Protein 8QZX (pdb70)

Organism: Trichomonas vaginalis (NCBI:txid5722)

Secondary structure (DSSP, 8-state):
-PPBP-PPPPPSSS---HHHHHHHTTTT-THHHHHHHHHHHHHHHHT-------B------TT-----BSEEEEEEE-GGGGTSGGGHHHHHHHHTT--SEEEE-HHHHHHHHHHHHS--B---SS--HHHHHHTTB----B-BHHHHHHHHHHHHHHHHHHHHHHHHH-----HHHHHHHHHHHH--TT-HHHHHHHTT--EE-TTTTSSHHHHHHHHHHHHS-----BHHHHHHHHHHHHHSSSEEEEEEES-SHHHHHHHHHTTTTTSBSEEEEE----GGG--STT--HHHHHHTTSB-TT---EEE-S-HHHHHHHHHHTTHHHHHH-/--B--PPPPPSSS---HHHHHHTGGGS-HHHHHHHHHHHHHHHHHT-------S-----TT-----SS-EEEEE--HHHHHTTTHHHHHHHHHTT---EEE--HHHHHHHHHHHHS--EE--S-S-HHHHHHTTEEEETTEEEETHHHHHHHHHHHHHHHHHHHHHHHH-----HHHHHHHHHHHH--TT-HHHHHHHTT--B--TTTTSSHHHHHHHHHHHHS-----BSHHHHHHHHHTTTSSS-EEEEEES-SHHHHHHHHHHGGGTSBSEEEEE-S--GGG--STT--HHHHHHHT-B-SS--EEEE-S-HHHHHHHHHHTTHHHHHH-/----PPPPTT----HHHHHHHGGGS-THHHHHHHHHHHHHHHHTT--------B------TTS----BSEEEEEEE-HHHHHSTTHHHHHHHHHTT--SEEEE-HHHHHHHHHHHHS--EE--SSS-HHHHHHTTB--SSSEE-BHHHHHHHHHHHHHHHHHHHHHHHHH-PPB-HHHHHHHHHHT---TT-HHHHHHHTT--EE-TTTTSSHHHHHHHHHHHHS----BBHHHHHHHHHHTTSS-SEEEEEEES-SHHHHHHHHHHTTTTSBSEEEEEE---GGG--SSS--HHHHHHTTSB-TTS--EEEES-HHHHHHHHHHTTHHHHHH-/-------------HHHHHHHGGGS-HHHHHHHHHHHHHHHHHT-------B------TT-----BSEEEEEEE-HHHHHTTTHHHHHHHHHTT--SEEEE-HHHHHHHHHHHHS--B----HHHHHHTTEEEETTEEEETHHHHHHHHHHHHHHHHHHHHHHHH-----HHHHHHHHHHHH--TT-HHHHHHHTT--EE-TTTTSSHHHHHHHHHHTTS-----BHHHHHHHHHHSSSS-SEEEEEEES-SHHHHHHHHHHHTTTSBSEEEEE-S--GGG--TTT--HHHHHHHT-B-SSS--EEE-S-HHHHHHHHHHHTHHHHHH-/-TT--TTSEEEETTEEEEEEEEEE---BTTBS--EEEEEEETTT--EEEEEE-SS-------EE--EEEEEEE-SSSEEEE-TTS-EE-------SS-THHHHHHHHHHHHTTSSPPPEEEEEEETTEEEEEEEE-

Radius of gyration: 35.72 Å; Cα contacts (8 Å, |Δi|>4): 3247; chains: 5; bounding box: 65×82×130 Å

Solvent-accessible surface area: 50831 Å² total; per-residue (Å²): 197,74,69,86,15,100,1,25,63,3,37,83,93,3,170,16,47,7,66,96,1,23,98,45,2,52,71,1,0,0,0,0,11,22,1,4,70,0,14,60,19,0,45,94,0,3,95,54,122,175,148,175,137,94,10,7,103,25,39,65,32,149,86,28,89,40,60,80,3,10,0,15,0,0,1,0,0,20,30,24,5,0,2,2,1,1,12,8,2,0,43,1,1,0,40,2,5,0,0,24,1,0,0,0,30,4,24,0,0,9,6,0,0,1,25,19,53,21,96,5,101,65,32,108,30,104,50,78,1,62,56,2,96,136,130,18,44,30,6,30,15,9,0,26,94,175,6,54,82,84,0,72,109,45,0,38,77,13,0,56,80,1,18,98,30,26,110,99,116,46,43,136,15,0,0,11,71,4,1,70,55,0,0,76,77,21,110,55,106,42,0,0,4,24,5,1,6,75,7,113,6,39,4,12,1,6,8,0,4,14,8,14,0,0,39,14,0,16,106,2,4,106,116,62,100,52,4,47,3,15,3,2,48,9,2,70,44,1,2,19,24,0,18,59,8,65,63,0,0,0,2,0,0,11,24,26,24,0,4,25,8,0,0,2,0,0,7,15,35,82,4,0,20,12,1,0,2,0,11,33,28,39,24,26,28,1,23,46,36,0,3,23,17,29,8,0,2,0,13,7,0,2,16,64,148,4,139,37,18,14,0,32,10,15,11,2,14,3,2,0,7,0,0,0,7,0,1,2,90,14,0,37,156,154,73,87,12,102,1,17,65,7,50,76,84,9,150,19,58,22,63,73,0,20,106,49,0,62,74,0,0,5,5,0,20,30,0,5,70,0,17,55,17,1,41,89,0,8,94,64,78,132,192,125,113,20,7,99,26,44,61,36,152,88,20,95,52,36,74,67,0,14,18,1,0,2,0,0,13,30,27,10,0,2,0,0,0,14,4,0,0,29,9,4,0,41,1,3,15,0,23,0,0,0,0,37,3,26,0,0,9,3,0,0,0,18,27,75,18,63,2,58,31,33,86,19,82,74,85,0,44,60,1,31,119,143,17,46,8,1,36,0,6,2,10,0,11,32,152,4,4,24,65,0,24,86,48,0,48,79,12,1,59,91,2,14,88,22,38,109,97,118,40,45,138,17,0,0,13,77,5,1,74,49,0,1,74,85,23,110,53,115,46,0,0,3,21,8,0,6,73,10,118,7,42,8,13,0,6,9,0,2,16,6,3,0,0,1,2,0,0,18,0,5,43,92,57,97,50,5,43,3,16,2,4,59,8,6,62,57,1,2,27,22,0,60,150,5,24,60,0,0,0,3,0,1,13,22,23,25,0,2,48,6,0,0,23,0,0,72,48,58,128,4,1,23,10,1,0,1,0,10,36,22,45,18,29,22,4,28,47,41,0,1,21,16,30,6,0,1,4,48,4,2,2,16,66,146,9,138,39,18,12,0,42,11,14,9,0,11,2,4,0,4,0,0,0,7,0,5,13,102,16,9,89,138,131,16,104,6,31,50,0,58,68,79,15,132,26,68,12,61,94,2,19,105,50,1,61,84,2,5,14,0,0,20,20,0,5,71,0,12,56,18,2,37,90,0,0,81,48,71,92,145,141,217,46,94,63,28,6,112,25,35,63,48,150,88,31,92,40,51,73,0,0,0,8,0,1,3,0,0,16,34,18,9,0,1,0,1,0,15,5,2,1,31,5,5,1,60,3,5,0,1,20,1,0,0,0,30,2,22,0,0,6,3,0,0,0,28,23,56,26,66,2,55,24,33,94,20,75,54,73,0,56,50,0,94,152,126,27,46,32,1,31,0,5,0,13,0,27,99,160,3,57,64,53,0,63,92,46,0,44,81,9,0,66,103,0,17,81,31,31,111,103,127,43,40,147,14,0,0,14,81,1,1,67,51,0,0,82,74,16,135,59,118,36,0,0,2,39,13,0,5,82,11,113,6,40,6,13,1,6,7,0,1,15,7,8,0,0,30,18,0,15,101,8,5,104,126,66,99,48,4,49,1,17,4,5,60,14,9,46,44,2,5,34,18,0,82,128,4,30,61,0,0,0,3,0,1,13,24,28,26,1,1,46,14,0,0,22,0,0,57,56,52,118,1,0,22,10,0,0,2,0,10,33,28,41,38,38,21,0,22,45,44,0,3,21,17,36,4,0,1,1,31,4,0,1,18,57,153,8,131,34,16,15,0,24,10,11,7,2,17,1,7,0,6,0,0,0,11,0,2,0,88,8,1,49,148,120,81,85,11,96,1,12,72,3,120,86,66,60,11,55,92,1,13,101,53,1,61,75,0,2,1,1,0,17,27,0,5,72,0,10,60,20,0,38,93,0,4,91,56,112,138,140,163,150,92,32,8,117,22,29,64,30,156,87,24,86,44,47,80,2,9,0,13,0,1,0,0,0,20,30,23,12,0,1,1,0,1,18,6,0,0,25,9,1,0,48,3,4,0,0,19,1,0,1,1,37,1,21,0,0,8,5,0,0,0,21,32,75,21,63,3,50,53,174,90,77,0,51,53,9,80,140,169,26,49,24,5,35,12,55,0,21,1,40,76,153,1,47,76,52,0,78,108,44,0,47,76,15,1,54,93,2,13,84,24,35,109,105,118,38,45,144,20,0,0,16,78,4,1,74,61,0,0,82,84,26,108,58,86,48,0,0,3,26,1,1,5,82,9,119,11,44,6,13,2,5,8,0,4,17,7,14,0,0,29,18,1,20,108,1,6,116,106,57,96,52,6,42,3,12,1,4,52,5,4,58,51,1,2,30,22,0,59,150,11,46,52,0,0,0,2,0,0,12,23,23,24,2,2,48,6,0,0,18,0,0,59,52,46,118,3,0,30,9,1,0,4,0,12,44,22,42,17,32,24,0,26,42,35,1,3,18,17,33,6,0,0,1,39,5,0,1,17,48,140,14,145,35,19,12,0,38,9,20,8,2,12,1,2,0,6,0,0,0,5,0,2,4,91,12,1,58,136,7,139,168,31,142,120,54,30,72,1,52,11,137,39,69,2,1,94,1,61,27,34,28,88,22,134,27,5,32,4,3,96,23,31,3,8,3,2,0,24,0,58,74,77,58,141,120,27,33,29,8,36,43,68,114,109,136,53,115,105,13,164,28,76,135,20,41,23,11,4,71,76,45,28,144,35,75,0,48,0,70,20,162,134,46,88,94,64,60,88,0,66,11,0,72,148,65,60,120,26,69,107,119,0,58,88,38,20,87,89,5,80,143,68,158,74,86,1,44,0,1,0,41,20,10,148,63,68,29,32,0,65,54,9,108,127

InterPro domains:
  IPR002773 Deoxyhypusine synthase [PF01916] (43-355)
  IPR002773 Deoxyhypusine synthase [PTHR11703] (5-360)
  IPR002773 Deoxyhypusine synthase [TIGR00321] (43-358)
  IPR029035 DHS-like NAD/FAD-binding domain superfamily [SSF52467] (10-360)
  IPR036982 Deoxyhypusine synthase superfamily [G3DSA:3.40.910.10] (11-362)

Foldseek 3Di:
DDDAQDADDADPVPPGDVVRRLCNLCRPDDLSVQLNVLLVLLQCQLPDDDDPDWFLPFLPDPPAAEDIGLEAEEEEDELVCLLDPVLVVLLVCLLNRVHQAYEYAQNNLLSLLLCLVHPADDDDPPDDPVVCVVVQWDDVSTDHNVSLVSSLVLLLVLVVVVVVCCVVVVDAAAQQNSLLSSLCSSPGSSGSSVSCNRGVYTYHHLPNLPHSSVVSVVVVCVVPNDRDHDVVVVLVVLLCVPQPGPAYEYEYEFFDVSPCSLLVSQVSVQAHAEYEYEYAADPPVVDRRRDDVVVSVVSRSHHPNYDYGYRNHHVVPSVVSSCVSHVVVVRVD/DDAQDADDADPVPDGDPVNRLVNQCRNDDLSVLLNVQLVLLQCQQPVDDPFWFQQFLPDPPAAEHTGFHAEEEAEELLCLLPPCLVVLLNCPLRRNHQAYEYAQNSLLSLLLCLVPHKAFAAQDDDCVVCVVVQWPDDHRIIRHNVSLVVSLVQCLVVLVVVVVCCVPVVDQAAVQVSLLVVLCSSVDSSGSSVRCNSGVHTYAHQPNLPHSVVVSVVVSCVVPNDRDHDNVVSLVVLLCVCVPHSAYEYENQFWDPSPCSLLVSQVVVQAHAGYEYEYQADPPVVDRRRDDVVVSVVVSSHPPNHDYRYNNHHCVVSVVVSCVSHVVVRSVD/DADADDQDPVRHDDVVVRLQCLCRNDDLSVLLNVLLVLLQCQLVVADDDVADWFQPFLPDPPAFEDTGLAAEEEEDELVCLLDPCVVVLLVCLLNRVHQAYEYAQNNLLVLLLCLVDHKAFAAQPDDPVVCVVVQWDDDHRITRHNVSLVSSLVLLLVLVVVVQVCCVPVVDAAAVQNSLLVVLCPSPGSSGSSVSCNSGVYTYDHLPNLPHSVVVSVVVSCVVPNDRDHDVVVVLVVLLCVVPPRPAYHYEYEFFDVSPVSLLVSQVSVQEHQEYEYEEAADCPVVDRRRDDVVVSVVVRSHPPNYDYRYNNDNCSPSVVSSSVSHVVVSSVD/DDAQDADDPPCPDVLVRLCNLCRPDDLSVQLSVLLVLLQCQQPDDDPPDWFQPFLPDPPAAEDTGLEAEEEEEELVCLLDPVVVVLLNCLLRRVHQAYEYALNNLLSLLLCLVPNKAFVPDPVVCVVVQWDDDPRIIDHNVSLVSSLVQLLVVLVVVVVCCVPVVDQAAVQVSSLSSLVSSCDSSRSSVSCNSGVRTYAYLVNLPYSSVVSVVVSCVVPNDRDHDSVVRLVVLLCVPQPGPAYEYEYQFDDPSPCSNLVSLVSNQAHQTYEYEYQADPPVVDRRNDDVVVSVVVRSHPPPHDYGYNNHHVVPSVVSSCVSHVVVSSVD/DVPPDAQAWFQDPNAIWGWPDKDWDCQDPVHGTKMKTWGAGPQPRRIDIDMGHPPDDGHGWDKAKAKFWFDAQPVFQTFTQHPVRDTDSLAGARDPPLCSSVVQVVVCVVPVVHDDIKIFIWTDTPSHTYTDDIDD

Sequence (1464 aa):
TTPLVKGYVPDDNGKFDFDKMLEQMKYCGFQATNLGLAIDQINEMLHYDYEPKLFGLGGGVEGVKYKPRACKIFLGITSNLISSGMRDYIRFLVKHALVDVVVCTAGGIEEDFIKCLAPTHMGEFFHDGHDLRKRGLNRILIVPNKNYCLFEDWIMPILDKCLEEQNTQGTKWTPSKLIHRLGLEINNEDSVWYWAAKNNIPVYSPALTDGSIGDMIYFHSYNNPGLVLDLVEDIRDMNNEPLWATKTGCIILGGGVVKHHIMNANLYRNGADFVVYVNTAHDFDGSDSGARPDEAVSWGAISLEAKPVKVYAEVTLVLPLLVAGSFSKFLAETPLVKGYVPDDNGKFDFDKMLEQMKYCGFQATNLGLAIDQINEMLHYDYEKLFGLGGGVEGVKYKPRACKIFLGITSNLISSGMRDYIRFLVKHALVDVVVCTAGGIEEDFIKCLAPTHMGEFFHDGHDLRKRGLNRIGNLIVPNKNYCLFEDWIMPILDKCLEEQNTQGTKWTPSKLIHRLGLEINNEDSVWYWAAKNNIPVYSPALTDGSIGDMIYFHSYNNPGLVLDLVEDIRDMNNEPLWATKTGCIILGGGVVKHHIMNANLYRNGADFVVYVNTAHDFDGSDSGARPDEAVSWGAISLEAKPVKVYAEVTLVLPLLVAGSFSKFLAELVKGYVPDDNGKFDFDKMLEQMKYCGFQATNLGLAIDQINEMLHYDYEPEKKLFGLGGGVEGVKYKPRACKIFLGITSNLISSGMRDYIRFLVKHALVDVVVCTAGGIEEDFIKCLAPTHMGEFFHDGHDLRKRGLNRIGNLIVPNKNYCLFEDWIMPILDKCLEEQNTQGTKWTPSKLIHRLGLEINNEDSVWYWAAKNNIPVYSPALTDGSIGDMIYFHSYNNPGLVLDLVEDIRDMNNEPLWATKTGCIILGGGVVKHHIMNANLYRNGADFVVYVNTAHDFDGSDSGARPDEAVSWGAISLEAKPVKVYAEVTLVLPLLVAGSFSKFLAETPLVKGYVPDDFDFDKMLEQMKYCGFQATNLGLAIDQINEMLHYDYEPKLFGLGGGVEGVKYKPRACKIFLGITSNLISSGMRDYIRFLVKHALVDVVVCTAGGIEEDFIKCLAPTHMFHDGHDLRKRGLNRIGNLIVPNKNYCLFEDWIMPILDKCLEEQNTQGTKWTPSKLIHRLGLEINNEDSVWYWAAKNNIPVYSPALTDGSIGDMIYFHSYNNPGLVLDLVEDIRDMNNEPLWATKTGCIILGGGVVKHHIMNANLYRNGADFVVYVNTAHDFDGSDSGARPDEAVSWGAISLEAKPVKVYAEVTLVLPLLVAGSFSKFLAEVNKLKKGGYVLIEGRPCRVVDITKSKTGKHGHAKAGIAGTDLFTGRRYETHLPTSHEIEVPFVDRSDYGLINIDDGHTQLLTLDGTLREDVDLPPEGNEMRQRVIDLFNVCVNTNDQVVVTVLSSNGENLIVDCKK

Nearest PDB structures (foldseek):
  8qzx-assembly1_A  TM=1.003E+00  e=7.534E-65  Trichomonas vaginalis
  8qzx-assembly1_C  TM=9.981E-01  e=2.391E-58  Trichomonas vaginalis
  8qzx-assembly1_B  TM=9.939E-01  e=2.039E-56  Trichomonas vaginalis
  8qzx-assembly1_D  TM=9.918E-01  e=3.787E-56  Trichomonas vaginalis
  8a0e-assembly1_D  TM=9.259E-01  e=5.766E-39  Homo sapiens

Structure (mmCIF, N/CA/C/O backbone):
data_8QZX
#
_entry.id   8QZX
#
_cell.length_a   1.00
_cell.length_b   1.00
_cell.length_c   1.00
_cell.angle_alpha   90.00
_cell.angle_beta   90.00
_cell.angle_gamma   90.00
#
_symmetry.space_group_name_H-M   'P 1'
#
loop_
_entity.id
_entity.type
_entity.pdbx_description
1 polymer 'Deoxyhypusine synthase related protein, putative'
2 polymer 'Eukaryotic translation initiation factor 5A'
3 non-polymer NICOTINAMIDE-ADENINE-DINUCLEOTIDE
4 non-polymer SPERMIDINE
#
loop_
_atom_site.group_PDB
_atom_site.id
_atom_site.type_symbol
_atom_site.label_atom_id
_atom_site.label_alt_id
_atom_site.label_comp_id
_atom_site.label_asym_id
_atom_site.label_entity_id
_atom_site.label_seq_id
_atom_site.pdbx_PDB_ins_code
_atom_site.Cartn_x
_atom_site.Cartn_y
_atom_site.Cartn_z
_atom_site.occupancy
_atom_site.B_iso_or_equiv
_atom_site.auth_seq_id
_atom_site.auth_comp_id
_atom_site.auth_asym_id
_atom_site.auth_atom_id
_atom_site.pdbx_PDB_model_num
ATOM 1 N N . THR A 1 24 ? 174.046 129.583 139.602 1.00 137.43 23 THR A N 1
ATOM 2 C CA . THR A 1 24 ? 173.867 128.365 140.382 1.00 138.61 23 THR A CA 1
ATOM 3 C C . THR A 1 24 ? 172.642 128.440 141.292 1.00 139.69 23 THR A C 1
ATOM 4 O O . THR A 1 24 ? 172.444 127.565 142.141 1.00 139.56 23 THR A O 1
ATOM 8 N N . THR A 1 25 ? 171.716 129.357 140.975 1.00 120.61 24 THR A N 1
ATOM 9 C CA . THR A 1 25 ? 170.481 129.567 141.790 1.00 117.83 24 THR A CA 1
ATOM 10 C C . THR A 1 25 ? 169.343 128.671 141.273 1.00 119.58 24 THR A C 1
ATOM 11 O O . THR A 1 25 ? 169.491 128.135 140.163 1.00 120.56 24 THR A O 1
ATOM 15 N N . PRO A 1 26 ? 168.203 128.499 141.987 1.00 107.65 25 PRO A N 1
ATOM 16 C CA . PRO A 1 26 ? 167.137 127.566 141.581 1.00 104.31 25 PRO A CA 1
ATOM 17 C C . PRO A 1 26 ? 166.443 127.879 140.254 1.00 102.84 25 PRO A C 1
ATOM 18 O O . PRO A 1 26 ? 166.531 129.000 139.809 1.00 102.63 25 PRO A O 1
ATOM 22 N N . LEU A 1 27 ? 165.817 126.869 139.645 1.00 86.46 26 LEU A N 1
ATOM 23 C CA . LEU A 1 27 ? 165.190 127.049 138.309 1.00 86.45 26 LEU A CA 1
ATOM 24 C C . LEU A 1 27 ? 163.684 127.222 138.457 1.00 85.69 26 LEU A C 1
ATOM 25 O O . LEU A 1 27 ? 163.072 126.452 139.205 1.00 86.12 26 LEU A O 1
ATOM 30 N N . VAL A 1 28 ? 163.120 128.184 137.735 1.00 70.51 27 VAL A N 1
ATOM 31 C CA . VAL A 1 28 ? 161.646 128.332 137.774 1.00 67.39 27 VAL A CA 1
ATOM 32 C C . VAL A 1 28 ? 161.108 127.010 137.262 1.00 63.60 27 VAL A C 1
ATOM 33 O O . VAL A 1 28 ? 161.583 126.545 136.216 1.00 65.01 27 VAL A O 1
ATOM 37 N N . LYS A 1 29 ? 160.055 126.475 137.881 1.00 68.47 28 LYS A N 1
ATOM 38 C CA . LYS A 1 29 ? 159.405 125.245 137.342 1.00 71.82 28 LYS A CA 1
ATOM 39 C C . LYS A 1 29 ? 158.071 124.985 138.040 1.00 69.47 28 LYS A C 1
ATOM 40 O O . LYS A 1 29 ? 158.079 124.747 139.252 1.00 70.95 28 LYS A O 1
ATOM 46 N N . GLY A 1 30 ? 156.967 125.056 137.306 1.00 70.78 29 GLY A N 1
ATOM 47 C CA . GLY A 1 30 ? 155.661 124.702 137.889 1.00 73.37 29 GLY A CA 1
ATOM 48 C C . GLY A 1 30 ? 155.449 123.197 137.880 1.00 78.15 29 GLY A C 1
ATOM 49 O O . GLY A 1 30 ? 156.106 122.522 137.070 1.00 75.59 29 GLY A O 1
ATOM 50 N N . TYR A 1 31 ? 154.456 122.698 138.619 1.00 84.42 30 TYR A N 1
ATOM 51 C CA . TYR A 1 31 ? 154.100 121.258 138.543 1.00 81.55 30 TYR A CA 1
ATOM 52 C C . TYR A 1 31 ? 153.067 121.099 137.417 1.00 81.38 30 TYR A C 1
ATOM 53 O O . TYR A 1 31 ? 152.062 121.825 137.433 1.00 81.94 30 TYR A O 1
ATOM 62 N N . VAL A 1 32 ? 153.314 120.206 136.455 1.00 88.31 31 VAL A N 1
ATOM 63 C CA . VAL A 1 32 ? 152.344 119.958 135.347 1.00 87.31 31 VAL A CA 1
ATOM 64 C C . VAL A 1 32 ? 151.142 119.187 135.899 1.00 86.94 31 VAL A C 1
ATOM 65 O O . VAL A 1 32 ? 151.369 118.157 136.542 1.00 89.08 31 VAL A O 1
ATOM 69 N N . PRO A 1 33 ? 149.880 119.574 135.611 1.00 80.10 32 PRO A N 1
ATOM 70 C CA . PRO A 1 33 ? 148.705 118.809 136.059 1.00 83.79 32 PRO A CA 1
ATOM 71 C C . PRO A 1 33 ? 148.589 117.391 135.474 1.00 85.61 32 PRO A C 1
ATOM 72 O O . PRO A 1 33 ? 149.077 117.173 134.386 1.00 87.31 32 PRO A O 1
ATOM 76 N N . ASP A 1 34 ? 147.973 116.460 136.211 1.00 95.90 33 ASP A N 1
ATOM 77 C CA . ASP A 1 34 ? 147.890 115.033 135.786 1.00 97.44 33 ASP A CA 1
ATOM 78 C C . ASP A 1 34 ? 147.048 114.851 134.525 1.00 96.77 33 ASP A C 1
ATOM 79 O O . ASP A 1 34 ? 145.947 115.426 134.462 1.00 95.94 33 ASP A O 1
ATOM 84 N N . ASP A 1 35 ? 147.519 114.019 133.594 1.00 102.87 34 ASP A N 1
ATOM 85 C CA . ASP A 1 35 ? 146.719 113.715 132.376 1.00 102.71 34 ASP A CA 1
ATOM 86 C C . ASP A 1 35 ? 145.438 112.981 132.781 1.00 102.18 34 ASP A C 1
ATOM 87 O O . ASP A 1 35 ? 144.395 113.241 132.163 1.00 101.29 34 ASP A O 1
ATOM 92 N N . ASN A 1 36 ? 145.525 112.079 133.759 1.00 109.77 35 ASN A N 1
ATOM 93 C CA . ASN A 1 36 ? 144.346 111.278 134.189 1.00 110.79 35 ASN A CA 1
ATOM 94 C C . ASN A 1 36 ? 143.259 112.200 134.759 1.00 109.71 35 ASN A C 1
ATOM 95 O O . ASN A 1 36 ? 142.073 111.960 134.459 1.00 109.47 35 ASN A O 1
ATOM 100 N N . GLY A 1 37 ? 143.645 113.233 135.518 1.00 108.35 36 GLY A N 1
ATOM 101 C CA . GLY A 1 37 ? 142.652 114.193 136.044 1.00 110.00 36 GLY A CA 1
ATOM 102 C C . GLY A 1 37 ? 142.480 114.192 137.555 1.00 110.71 36 GLY A C 1
ATOM 103 O O . GLY A 1 37 ? 141.673 114.999 138.045 1.00 112.24 36 GLY A O 1
ATOM 104 N N . LYS A 1 38 ? 143.199 113.343 138.284 1.00 103.56 37 LYS A N 1
ATOM 105 C CA . LYS A 1 38 ? 143.140 113.449 139.766 1.00 104.30 37 LYS A CA 1
ATOM 106 C C . LYS A 1 38 ? 144.281 114.380 140.187 1.00 105.67 37 LYS A C 1
ATOM 107 O O . LYS A 1 38 ? 145.418 113.883 140.303 1.00 106.66 37 LYS A O 1
ATOM 113 N N . PHE A 1 39 ? 144.004 115.679 140.383 1.00 90.92 38 PHE A N 1
ATOM 114 C CA . PHE A 1 39 ? 145.069 116.674 140.699 1.00 89.09 38 PHE A CA 1
ATOM 115 C C . PHE A 1 39 ? 145.674 116.391 142.074 1.00 85.75 38 PHE A C 1
ATOM 116 O O . PHE A 1 39 ? 144.908 116.143 143.020 1.00 85.49 38 PHE A O 1
ATOM 124 N N . ASP A 1 40 ? 147.002 116.450 142.187 1.00 81.28 39 ASP A N 1
ATOM 125 C CA . ASP A 1 40 ? 147.633 116.277 143.518 1.00 82.07 39 ASP A CA 1
ATOM 126 C C . ASP A 1 40 ? 147.826 117.653 144.151 1.00 84.09 39 ASP A C 1
ATOM 127 O O . ASP A 1 40 ? 148.815 118.317 143.807 1.00 85.05 39 ASP A O 1
ATOM 132 N N . PHE A 1 41 ? 146.949 118.028 145.087 1.00 82.00 40 PHE A N 1
ATOM 133 C CA . PHE A 1 41 ? 147.054 119.340 145.766 1.00 77.17 40 PHE A CA 1
ATOM 134 C C . PHE A 1 41 ? 148.360 119.359 146.552 1.00 73.35 40 PHE A C 1
ATOM 135 O O . PHE A 1 41 ? 149.007 120.404 146.627 1.00 78.25 40 PHE A O 1
ATOM 143 N N . ASP A 1 42 ? 148.742 118.213 147.103 1.00 74.76 41 ASP A N 1
ATOM 144 C CA . ASP A 1 42 ? 150.027 118.137 147.840 1.00 78.77 41 ASP A CA 1
ATOM 145 C C . ASP A 1 42 ? 151.177 118.486 146.892 1.00 79.20 41 ASP A C 1
ATOM 146 O O . ASP A 1 42 ? 152.062 119.232 147.320 1.00 82.47 41 ASP A O 1
ATOM 151 N N . LYS A 1 43 ? 151.142 118.054 145.633 1.00 74.37 42 LYS A N 1
ATOM 152 C CA . LYS A 1 43 ? 152.314 118.359 144.774 1.00 73.96 42 LYS A CA 1
ATOM 153 C C . LYS A 1 43 ? 152.274 119.830 144.354 1.00 73.78 42 LYS A C 1
ATOM 154 O O . LYS A 1 43 ? 153.359 120.410 144.189 1.00 76.78 42 LYS A O 1
ATOM 160 N N . MET A 1 44 ? 151.081 120.416 144.210 1.00 69.47 43 MET A N 1
ATOM 161 C CA . MET A 1 44 ? 150.971 121.868 143.890 1.00 68.46 43 MET A CA 1
ATOM 162 C C . MET A 1 44 ? 151.571 122.696 145.034 1.00 68.30 43 MET A C 1
ATOM 163 O O . MET A 1 44 ? 152.308 123.650 144.734 1.00 66.79 43 MET A O 1
ATOM 168 N N . LEU A 1 45 ? 151.312 122.320 146.290 1.00 64.30 44 LEU A N 1
ATOM 169 C CA . LEU A 1 45 ? 151.802 123.075 147.471 1.00 58.07 44 LEU A CA 1
ATOM 170 C C . LEU A 1 45 ? 153.325 123.077 147.466 1.00 58.82 44 LEU A C 1
ATOM 171 O O . LEU A 1 45 ? 153.912 124.128 147.761 1.00 62.15 44 LEU A O 1
ATOM 176 N N . GLU A 1 46 ? 153.932 121.936 147.157 1.00 62.37 45 GLU A N 1
ATOM 177 C CA . GLU A 1 46 ? 155.412 121.814 147.157 1.00 63.58 45 GLU A CA 1
ATOM 178 C C . GLU A 1 46 ? 156.008 122.697 146.065 1.00 63.30 45 GLU A C 1
ATOM 179 O O . GLU A 1 46 ? 157.083 123.275 146.305 1.00 64.15 45 GLU A O 1
ATOM 185 N N . GLN A 1 47 ? 155.345 122.790 144.912 1.00 57.59 46 GLN A N 1
ATOM 186 C CA . GLN A 1 47 ? 155.926 123.522 143.757 1.00 59.33 46 GLN A CA 1
ATOM 187 C C . GLN A 1 47 ? 155.482 124.992 143.717 1.00 64.28 46 GLN A C 1
ATOM 188 O O . GLN A 1 47 ? 155.850 125.677 142.758 1.00 64.70 46 GLN A O 1
ATOM 194 N N . MET A 1 48 ? 154.726 125.466 144.708 1.00 64.04 47 MET A N 1
ATOM 195 C CA . MET A 1 48 ? 154.328 126.902 144.778 1.00 57.35 47 MET A CA 1
ATOM 196 C C . MET A 1 48 ? 155.583 127.771 144.921 1.00 51.66 47 MET A C 1
ATOM 197 O O . MET A 1 48 ? 155.617 128.829 144.309 1.00 56.17 47 MET A O 1
ATOM 202 N N . LYS A 1 49 ? 156.585 127.328 145.677 1.00 43.52 48 LYS A N 1
ATOM 203 C CA . LYS A 1 49 ? 157.818 128.123 145.916 1.00 43.60 48 LYS A CA 1
ATOM 204 C C . LYS A 1 49 ? 158.547 128.392 144.601 1.00 46.55 48 LYS A C 1
ATOM 205 O O . LYS A 1 49 ? 159.183 129.447 144.500 1.00 45.66 48 LYS A O 1
ATOM 211 N N . TYR A 1 50 ? 158.528 127.447 143.662 1.00 58.02 49 TYR A N 1
ATOM 212 C CA . TYR A 1 50 ? 159.313 127.608 142.409 1.00 54.24 49 TYR A CA 1
ATOM 213 C C . TYR A 1 50 ? 158.505 128.243 141.265 1.00 57.36 49 TYR A C 1
ATOM 214 O O . TYR A 1 50 ? 159.091 128.440 140.198 1.00 65.57 49 TYR A O 1
ATOM 223 N N . CYS A 1 51 ? 157.224 128.551 141.465 1.00 50.90 50 CYS A N 1
ATOM 224 C CA . CYS A 1 51 ? 156.409 129.231 140.423 1.00 45.22 50 CYS A CA 1
ATOM 225 C C . CYS A 1 51 ? 156.934 130.640 140.121 1.00 48.11 50 CYS A C 1
ATOM 226 O O . CYS A 1 51 ? 156.872 131.028 138.949 1.00 54.79 50 CYS A O 1
ATOM 229 N N . GLY A 1 52 ? 157.367 131.386 141.142 1.00 37.25 51 GLY A N 1
ATOM 230 C CA . GLY A 1 52 ? 157.821 132.776 140.933 1.00 33.84 51 GLY A CA 1
ATOM 231 C C . GLY A 1 52 ? 156.793 133.790 141.405 1.00 42.51 51 GLY A C 1
ATOM 232 O O . GLY A 1 52 ? 155.662 133.369 141.710 1.00 49.32 51 GLY A O 1
ATOM 233 N N . PHE A 1 53 ? 157.165 135.074 141.459 1.00 45.52 52 PHE A N 1
ATOM 234 C CA . PHE A 1 53 ? 156.253 136.168 141.902 1.00 40.01 52 PHE A CA 1
ATOM 235 C C . PHE A 1 53 ? 155.763 135.939 143.336 1.00 44.55 52 PHE A C 1
ATOM 236 O O . PHE A 1 53 ? 156.608 135.708 144.222 1.00 47.30 52 PHE A O 1
ATOM 244 N N . GLN A 1 54 ? 154.449 136.026 143.560 1.00 39.87 53 GLN A N 1
ATOM 245 C CA . GLN A 1 54 ? 153.897 135.904 144.938 1.00 41.16 53 GLN A CA 1
ATOM 246 C C . GLN A 1 54 ? 153.866 134.438 145.385 1.00 47.79 53 GLN A C 1
ATOM 247 O O . GLN A 1 54 ? 153.805 134.208 146.605 1.00 50.99 53 GLN A O 1
ATOM 253 N N . ALA A 1 55 ? 153.885 133.487 144.448 1.00 34.41 54 ALA A N 1
ATOM 254 C CA . ALA A 1 55 ? 153.963 132.067 144.837 1.00 31.14 54 ALA A CA 1
ATOM 255 C C . ALA A 1 55 ? 155.305 131.781 145.503 1.00 31.71 54 ALA A C 1
ATOM 256 O O . ALA A 1 55 ? 155.324 130.969 146.432 1.00 47.18 54 ALA A O 1
ATOM 258 N N . THR A 1 56 ? 156.389 132.400 145.056 1.00 23.85 55 THR A N 1
ATOM 259 C CA . THR A 1 56 ? 157.665 132.176 145.778 1.00 30.87 55 THR A CA 1
ATOM 260 C C . THR A 1 56 ? 157.463 132.572 147.240 1.00 41.37 55 THR A C 1
ATOM 261 O O . THR A 1 56 ? 157.995 131.870 148.116 1.00 46.56 55 THR A O 1
ATOM 265 N N . ASN A 1 57 ? 156.711 133.647 147.493 1.00 40.68 56 ASN A N 1
ATOM 266 C CA . ASN A 1 57 ? 156.479 134.146 148.873 1.00 33.63 56 ASN A CA 1
ATOM 267 C C . ASN A 1 57 ? 155.670 133.132 149.683 1.00 35.32 56 ASN A C 1
ATOM 268 O O . ASN A 1 57 ? 156.049 132.881 150.819 1.00 40.28 56 ASN A O 1
ATOM 273 N N . LEU A 1 58 ? 154.627 132.540 149.104 1.00 29.25 57 LEU A N 1
ATOM 274 C CA . LEU A 1 58 ? 153.755 131.608 149.867 1.00 27.78 57 LEU A CA 1
ATOM 275 C C . LEU A 1 58 ? 154.604 130.419 150.309 1.00 23.16 57 LEU A C 1
ATOM 276 O O . LEU A 1 58 ? 154.474 130.007 151.459 1.00 34.12 57 LEU A O 1
ATOM 281 N N . GLY A 1 59 ? 155.452 129.903 149.424 1.00 34.15 58 GLY A N 1
ATOM 282 C CA . GLY A 1 59 ? 156.303 128.758 149.772 1.00 35.27 58 GLY A CA 1
ATOM 283 C C . GLY A 1 59 ? 157.283 129.127 150.860 1.00 38.83 58 GLY A C 1
ATOM 284 O O . GLY A 1 59 ? 157.447 128.322 151.788 1.00 44.39 58 GLY A O 1
ATOM 285 N N . LEU A 1 60 ? 157.912 130.301 150.753 1.00 25.38 59 LEU A N 1
ATOM 286 C CA . LEU A 1 60 ? 158.866 130.785 151.789 1.00 23.78 59 LEU A CA 1
ATOM 287 C C . LEU A 1 60 ? 158.121 131.083 153.099 1.00 25.18 59 LEU A C 1
ATOM 288 O O . LEU A 1 60 ? 158.735 130.912 154.159 1.00 28.25 59 LEU A O 1
ATOM 293 N N . ALA A 1 61 ? 156.872 131.563 153.032 1.00 24.72 60 ALA A N 1
ATOM 294 C CA . ALA A 1 61 ? 156.057 131.799 154.249 1.00 17.83 60 ALA A CA 1
ATOM 295 C C . ALA A 1 61 ? 155.795 130.482 154.981 1.00 27.64 60 ALA A C 1
ATOM 296 O O . ALA A 1 61 ? 155.894 130.472 156.210 1.00 46.28 60 ALA A O 1
ATOM 298 N N . ILE A 1 62 ? 155.503 129.405 154.253 1.00 34.33 61 ILE A N 1
ATOM 299 C CA . ILE A 1 62 ? 155.277 128.069 154.871 1.00 15.50 61 ILE A CA 1
ATOM 300 C C . ILE A 1 62 ? 156.571 127.667 155.559 1.00 22.30 61 ILE A C 1
ATOM 301 O O . ILE A 1 62 ? 156.513 127.187 156.689 1.00 35.04 61 ILE A O 1
ATOM 306 N N . ASP A 1 63 ? 157.701 127.918 154.915 1.00 27.09 62 ASP A N 1
ATOM 307 C CA . ASP A 1 63 ? 158.994 127.482 155.494 1.00 33.05 62 ASP A CA 1
ATOM 308 C C . ASP A 1 63 ? 159.243 128.185 156.832 1.00 38.72 62 ASP A C 1
ATOM 309 O O . ASP A 1 63 ? 159.726 127.510 157.755 1.00 39.02 62 ASP A O 1
ATOM 314 N N . GLN A 1 64 ? 158.948 129.483 156.935 1.00 39.73 63 GLN A N 1
ATOM 315 C CA . GLN A 1 64 ? 159.263 130.237 158.179 1.00 33.20 63 GLN A CA 1
ATOM 316 C C . GLN A 1 64 ? 158.446 129.676 159.343 1.00 34.49 63 GLN A C 1
ATOM 317 O O . GLN A 1 64 ? 159.022 129.454 160.413 1.00 38.45 63 GLN A O 1
ATOM 323 N N . ILE A 1 65 ? 157.162 129.416 159.117 1.00 34.69 64 ILE A N 1
ATOM 324 C CA . ILE A 1 65 ? 156.294 128.877 160.200 1.00 33.99 64 ILE A CA 1
ATOM 325 C C . ILE A 1 65 ? 156.777 127.483 160.612 1.00 38.02 64 ILE A C 1
ATOM 326 O O . ILE A 1 65 ? 156.762 127.188 161.804 1.00 41.06 64 ILE A O 1
ATOM 331 N N . ASN A 1 66 ? 157.204 126.664 159.657 1.00 38.32 65 ASN A N 1
ATOM 332 C CA . ASN A 1 66 ? 157.675 125.289 159.953 1.00 37.85 65 ASN A CA 1
ATOM 333 C C . ASN A 1 66 ? 158.881 125.380 160.882 1.00 40.38 65 ASN A C 1
ATOM 334 O O . ASN A 1 66 ? 158.971 124.561 161.794 1.00 44.47 65 ASN A O 1
ATOM 339 N N . GLU A 1 67 ? 159.764 126.351 160.668 1.00 45.33 66 GLU A N 1
ATOM 340 C CA . GLU A 1 67 ? 160.931 126.538 161.570 1.00 44.94 66 GLU A CA 1
ATOM 341 C C . GLU A 1 67 ? 160.435 126.879 162.982 1.00 44.59 66 GLU A C 1
ATOM 342 O O . GLU A 1 67 ? 161.049 126.411 163.942 1.00 48.72 66 GLU A O 1
ATOM 348 N N . MET A 1 68 ? 159.381 127.690 163.098 1.00 44.15 67 MET A N 1
ATOM 349 C CA . MET A 1 68 ? 158.835 128.083 164.425 1.00 41.74 67 MET A CA 1
ATOM 350 C C . MET A 1 68 ? 158.252 126.888 165.183 1.00 43.32 67 MET A C 1
ATOM 351 O O . MET A 1 68 ? 158.585 126.739 166.367 1.00 47.58 67 MET A O 1
ATOM 356 N N . LEU A 1 69 ? 157.404 126.080 164.539 1.00 49.26 68 LEU A N 1
ATOM 357 C CA . LEU A 1 69 ? 156.731 124.958 165.244 1.00 49.59 68 LEU A CA 1
ATOM 358 C C . LEU A 1 69 ? 157.773 123.916 165.652 1.00 46.06 68 LEU A C 1
ATOM 359 O O . LEU A 1 69 ? 157.747 123.483 166.809 1.00 46.09 68 LEU A O 1
ATOM 364 N N . HIS A 1 70 ? 158.668 123.550 164.739 1.00 54.48 69 HIS A N 1
ATOM 365 C CA . HIS A 1 70 ? 159.760 122.592 165.046 1.00 53.85 69 HIS A CA 1
ATOM 366 C C . HIS A 1 70 ? 161.030 123.347 165.449 1.00 55.67 69 HIS A C 1
ATOM 367 O O . HIS A 1 70 ? 161.998 123.272 164.674 1.00 56.93 69 HIS A O 1
ATOM 374 N N . TYR A 1 71 ? 161.002 123.995 166.613 1.00 51.69 70 TYR A N 1
ATOM 375 C CA . TYR A 1 71 ? 162.233 124.619 167.155 1.00 50.13 70 TYR A CA 1
ATOM 376 C C . TYR A 1 71 ? 162.461 124.003 168.535 1.00 53.15 70 TYR A C 1
ATOM 377 O O . TYR A 1 71 ? 161.482 123.867 169.287 1.00 52.76 70 TYR A O 1
ATOM 386 N N . ASP A 1 72 ? 163.691 123.597 168.834 1.00 79.37 71 ASP A N 1
ATOM 387 C CA . ASP A 1 72 ? 163.997 123.090 170.195 1.00 82.97 71 ASP A CA 1
ATOM 388 C C . ASP A 1 72 ? 165.491 123.279 170.476 1.00 89.39 71 ASP A C 1
ATOM 389 O O . ASP A 1 72 ? 166.263 123.449 169.510 1.00 90.93 71 ASP A O 1
ATOM 394 N N . TYR A 1 73 ? 165.873 123.254 171.753 1.00 114.66 72 TYR A N 1
ATOM 395 C CA . TYR A 1 73 ? 167.286 123.464 172.144 1.00 114.30 72 TYR A CA 1
ATOM 396 C C . TYR A 1 73 ? 167.496 122.787 173.498 1.00 115.62 72 TYR A C 1
ATOM 397 O O . TYR A 1 73 ? 166.496 122.458 174.161 1.00 114.99 72 TYR A O 1
ATOM 406 N N . GLU A 1 74 ? 168.753 122.576 173.885 1.00 141.28 73 GLU A N 1
ATOM 407 C CA . GLU A 1 74 ? 169.059 121.960 175.201 1.00 142.77 73 GLU A CA 1
ATOM 408 C C . GLU A 1 74 ? 169.497 123.064 176.163 1.00 142.47 73 GLU A C 1
ATOM 409 O O . GLU A 1 74 ? 170.482 123.757 175.846 1.00 143.51 73 GLU A O 1
ATOM 415 N N . PRO A 1 75 ? 168.839 123.241 177.329 1.00 145.51 74 PRO A N 1
ATOM 416 C CA . PRO A 1 75 ? 169.173 124.341 178.236 1.00 145.88 74 PRO A CA 1
ATOM 417 C C . PRO A 1 75 ? 170.601 124.223 178.794 1.00 145.56 74 PRO A C 1
ATOM 418 O O . PRO A 1 75 ? 171.371 125.143 178.570 1.00 146.04 74 PRO A O 1
ATOM 422 N N . LYS A 1 82 ? 162.786 127.181 178.141 1.00 58.44 81 LYS A N 1
ATOM 423 C CA . LYS A 1 82 ? 161.392 127.283 178.651 1.00 59.41 81 LYS A CA 1
ATOM 424 C C . LYS A 1 82 ? 160.449 126.609 177.651 1.00 55.95 81 LYS A C 1
ATOM 425 O O . LYS A 1 82 ? 160.664 126.778 176.436 1.00 52.47 81 LYS A O 1
ATOM 431 N N . LEU A 1 83 ? 159.453 125.868 178.147 1.00 50.97 82 LEU A N 1
ATOM 432 C CA . LEU A 1 83 ? 158.516 125.144 177.252 1.00 46.18 82 LEU A CA 1
ATOM 433 C C . LEU A 1 83 ? 157.235 125.957 177.103 1.00 42.69 82 LEU A C 1
ATOM 434 O O . LEU A 1 83 ? 156.731 126.482 178.106 1.00 40.70 82 LEU A O 1
ATOM 439 N N . PHE A 1 84 ? 156.759 126.073 175.875 1.00 38.94 83 PHE A N 1
ATOM 440 C CA . PHE A 1 84 ? 155.563 126.882 175.583 1.00 36.93 83 PHE A CA 1
ATOM 441 C C . PHE A 1 84 ? 154.625 125.957 174.823 1.00 36.78 83 PHE A C 1
ATOM 442 O O . PHE A 1 84 ? 155.098 124.950 174.301 1.00 43.77 83 PHE A O 1
ATOM 450 N N . GLY A 1 85 ? 153.337 126.263 174.787 1.00 39.02 84 GLY A N 1
ATOM 451 C CA . GLY A 1 85 ? 152.405 125.333 174.133 1.00 44.35 84 GLY A CA 1
ATOM 452 C C . GLY A 1 85 ? 152.115 124.150 175.031 1.00 46.28 84 GLY A C 1
ATOM 453 O O . GLY A 1 85 ? 151.591 123.140 174.523 1.00 47.74 84 GLY A O 1
ATOM 454 N N . LEU A 1 86 ? 152.451 124.264 176.318 1.00 45.89 85 LEU A N 1
ATOM 455 C CA . LEU A 1 86 ? 152.109 123.196 177.287 1.00 46.93 85 LEU A CA 1
ATOM 456 C C . LEU A 1 86 ? 150.585 123.085 177.318 1.00 50.05 85 LEU A C 1
ATOM 457 O O . LEU A 1 86 ? 150.072 121.956 177.406 1.00 47.32 85 LEU A O 1
ATOM 462 N N . GLY A 1 87 ? 149.893 124.218 177.238 1.00 46.27 86 GLY A N 1
ATOM 463 C CA . GLY A 1 87 ? 148.424 124.217 177.240 1.00 51.44 86 GLY A CA 1
ATOM 464 C C . GLY A 1 87 ? 147.882 124.239 178.647 1.00 52.98 86 GLY A C 1
ATOM 465 O O . GLY A 1 87 ? 148.684 124.322 179.588 1.00 53.00 86 GLY A O 1
ATOM 466 N N . GLY A 1 88 ? 146.563 124.182 178.788 1.00 59.08 87 GLY A N 1
ATOM 467 C CA . GLY A 1 88 ? 145.928 124.161 180.118 1.00 60.76 87 GLY A CA 1
ATOM 468 C C . GLY A 1 88 ? 145.520 122.757 180.519 1.00 64.20 87 GLY A C 1
ATOM 469 O O . GLY A 1 88 ? 144.761 122.620 181.492 1.00 66.88 87 GLY A O 1
ATOM 470 N N . GLY A 1 89 ? 145.981 121.752 179.777 1.00 57.96 88 GLY A N 1
ATOM 471 C CA . GLY A 1 89 ? 145.659 120.349 180.091 1.00 57.03 88 GLY A CA 1
ATOM 472 C C . GLY A 1 89 ? 144.179 120.026 180.006 1.00 59.13 88 GLY A C 1
ATOM 473 O O . GLY A 1 89 ? 143.715 119.225 180.836 1.00 59.80 88 GLY A O 1
ATOM 474 N N . VAL A 1 90 ? 143.448 120.621 179.059 1.00 65.16 89 VAL A N 1
ATOM 475 C CA . VAL A 1 90 ? 142.023 120.214 178.867 1.00 65.75 89 VAL A CA 1
ATOM 476 C C . VAL A 1 90 ? 142.035 118.790 178.305 1.00 70.23 89 VAL A C 1
ATOM 477 O O . VAL A 1 90 ? 142.926 118.494 177.487 1.00 69.50 89 VAL A O 1
ATOM 481 N N . GLU A 1 91 ? 141.113 117.932 178.754 1.00 82.70 90 GLU A N 1
ATOM 482 C CA . GLU A 1 91 ? 141.078 116.512 178.303 1.00 82.73 90 GLU A CA 1
ATOM 483 C C . GLU A 1 91 ? 140.530 116.424 176.876 1.00 82.35 90 GLU A C 1
ATOM 484 O O . GLU A 1 91 ? 139.753 117.316 176.480 1.00 80.74 90 GLU A O 1
ATOM 490 N N . GLY A 1 92 ? 140.936 115.399 176.126 1.00 73.75 91 GLY A N 1
ATOM 491 C CA . GLY A 1 92 ? 140.398 115.204 174.766 1.00 73.40 91 GLY A CA 1
ATOM 492 C C . GLY A 1 92 ? 141.076 116.096 173.744 1.00 74.35 91 GLY A C 1
ATOM 493 O O . GLY A 1 92 ? 140.594 116.134 172.597 1.00 73.18 91 GLY A O 1
ATOM 494 N N . VAL A 1 93 ? 142.146 116.796 174.141 1.00 64.89 92 VAL A N 1
ATOM 495 C CA . VAL A 1 93 ? 142.892 117.690 173.206 1.00 62.50 92 VAL A CA 1
ATOM 496 C C . VAL A 1 93 ? 144.376 117.315 173.254 1.00 64.81 92 VAL A C 1
ATOM 497 O O . VAL A 1 93 ? 144.857 116.981 174.351 1.00 64.46 92 VAL A O 1
ATOM 501 N N . LYS A 1 94 ? 145.058 117.344 172.102 1.00 61.07 93 LYS A N 1
ATOM 502 C CA . LYS A 1 94 ? 146.494 116.979 172.017 1.00 56.17 93 LYS A CA 1
ATOM 503 C C . LYS A 1 94 ? 147.313 118.257 171.901 1.00 55.20 93 LYS A C 1
ATOM 504 O O . LYS A 1 94 ? 146.947 119.107 171.079 1.00 56.96 93 LYS A O 1
ATOM 510 N N . TYR A 1 95 ? 148.363 118.392 172.706 1.00 53.75 94 TYR A N 1
ATOM 511 C CA . TYR A 1 95 ? 149.258 119.568 172.585 1.00 51.93 94 TYR A CA 1
ATOM 512 C C . TYR A 1 95 ? 150.685 119.050 172.437 1.00 48.39 94 TYR A C 1
ATOM 513 O O . TYR A 1 95 ? 150.989 118.007 173.025 1.00 55.16 94 TYR A O 1
ATOM 522 N N . LYS A 1 96 ? 151.523 119.739 171.669 1.00 41.61 95 LYS A N 1
ATOM 523 C CA . LYS A 1 96 ? 152.945 119.333 171.570 1.00 42.66 95 LYS A CA 1
ATOM 524 C C . LYS A 1 96 ? 153.829 120.486 172.051 1.00 44.72 95 LYS A C 1
ATOM 525 O O . LYS A 1 96 ? 153.636 121.607 171.567 1.00 52.48 95 LYS A O 1
ATOM 531 N N . PRO A 1 97 ? 154.780 120.270 172.981 1.00 35.94 96 PRO A N 1
ATOM 532 C CA . PRO A 1 97 ? 155.605 121.356 173.523 1.00 43.30 96 PRO A CA 1
ATOM 533 C C . PRO A 1 97 ? 156.577 122.031 172.547 1.00 41.15 96 PRO A C 1
ATOM 534 O O . PRO A 1 97 ? 157.095 121.345 171.694 1.00 37.12 96 PRO A O 1
ATOM 538 N N . ARG A 1 98 ? 156.832 123.340 172.713 1.00 45.13 97 ARG A N 1
ATOM 539 C CA . ARG A 1 98 ? 157.677 124.049 171.764 1.00 44.77 97 ARG A CA 1
ATOM 540 C C . ARG A 1 98 ? 158.620 124.958 172.537 1.00 37.29 97 ARG A C 1
ATOM 541 O O . ARG A 1 98 ? 158.245 125.530 173.563 1.00 35.28 97 ARG A O 1
ATOM 549 N N . ALA A 1 99 ? 159.844 125.097 172.033 1.00 36.89 98 ALA A N 1
ATOM 550 C CA . ALA A 1 99 ? 160.804 126.038 172.593 1.00 37.52 98 ALA A CA 1
ATOM 551 C C . ALA A 1 99 ? 160.679 127.447 172.024 1.00 45.59 98 ALA A C 1
ATOM 552 O O . ALA A 1 99 ? 161.214 128.389 172.621 1.00 55.53 98 ALA A O 1
ATOM 554 N N . CYS A 1 100 ? 159.784 127.629 171.039 1.00 42.68 99 CYS A N 1
ATOM 555 C CA . CYS A 1 100 ? 159.526 128.963 170.422 1.00 41.97 99 CYS A CA 1
ATOM 556 C C . CYS A 1 100 ? 158.193 129.563 170.885 1.00 39.45 99 CYS A C 1
ATOM 557 O O . CYS A 1 100 ? 157.185 128.842 170.843 1.00 39.51 99 CYS A O 1
ATOM 560 N N . LYS A 1 101 ? 158.183 130.845 171.282 1.00 38.76 100 LYS A N 1
ATOM 561 C CA . LYS A 1 101 ? 156.931 131.553 171.679 1.00 39.19 100 LYS A CA 1
ATOM 562 C C . LYS A 1 101 ? 156.355 132.198 170.429 1.00 40.47 100 LYS A C 1
ATOM 563 O O . LYS A 1 101 ? 157.077 132.956 169.778 1.00 41.29 100 LYS A O 1
ATOM 569 N N . ILE A 1 102 ? 155.070 131.990 170.163 1.00 40.61 101 ILE A N 1
ATOM 570 C CA . ILE A 1 102 ? 154.484 132.507 168.894 1.00 31.74 101 ILE A CA 1
ATOM 571 C C . ILE A 1 102 ? 153.454 133.595 169.183 1.00 33.61 101 ILE A C 1
ATOM 572 O O . ILE A 1 102 ? 152.468 133.300 169.867 1.00 36.47 101 ILE A O 1
ATOM 577 N N . PHE A 1 103 ? 153.696 134.804 168.673 1.00 35.14 102 PHE A N 1
ATOM 578 C CA . PHE A 1 103 ? 152.759 135.940 168.824 1.00 27.38 102 PHE A CA 1
ATOM 579 C C . PHE A 1 103 ? 152.011 136.065 167.502 1.00 29.15 102 PHE A C 1
ATOM 580 O O . PHE A 1 103 ? 152.653 136.104 166.449 1.00 22.54 102 PHE A O 1
ATOM 588 N N . LEU A 1 104 ? 150.688 136.098 167.562 1.00 27.31 103 LEU A N 1
ATOM 589 C CA . LEU A 1 104 ? 149.895 136.205 166.323 1.00 30.05 103 LEU A CA 1
ATOM 590 C C . LEU A 1 104 ? 149.190 137.553 166.322 1.00 34.47 103 LEU A C 1
ATOM 591 O O . LEU A 1 104 ? 148.439 137.815 167.269 1.00 34.75 103 LEU A O 1
ATOM 596 N N . GLY A 1 105 ? 149.427 138.361 165.286 1.00 40.00 104 GLY A N 1
ATOM 597 C CA . GLY A 1 105 ? 148.728 139.645 165.148 1.00 32.58 104 GLY A CA 1
ATOM 598 C C . GLY A 1 105 ? 147.618 139.473 164.149 1.00 31.28 104 GLY A C 1
ATOM 599 O O . GLY A 1 105 ? 147.907 139.130 163.005 1.00 40.69 104 GLY A O 1
ATOM 600 N N . ILE A 1 106 ? 146.384 139.662 164.593 1.00 28.96 105 ILE A N 1
ATOM 601 C CA . ILE A 1 106 ? 145.223 139.471 163.688 1.00 39.65 105 ILE A CA 1
ATOM 602 C C . ILE A 1 106 ? 144.445 140.782 163.623 1.00 41.95 105 ILE A C 1
ATOM 603 O O . ILE A 1 106 ? 144.169 141.334 164.689 1.00 50.91 105 ILE A O 1
ATOM 608 N N . THR A 1 107 ? 144.145 141.286 162.426 1.00 39.58 106 THR A N 1
ATOM 609 C CA . THR A 1 107 ? 143.276 142.482 162.319 1.00 32.27 106 THR A CA 1
ATOM 610 C C . THR A 1 107 ? 141.843 141.993 162.414 1.00 29.85 106 THR A C 1
ATOM 611 O O . THR A 1 107 ? 141.640 140.782 162.407 1.00 38.08 106 THR A O 1
ATOM 615 N N . SER A 1 108 ? 140.889 142.904 162.483 1.00 35.50 107 SER A N 1
ATOM 616 C CA . SER A 1 108 ? 139.487 142.475 162.687 1.00 39.77 107 SER A CA 1
ATOM 617 C C . SER A 1 108 ? 139.010 141.621 161.515 1.00 46.23 107 SER A C 1
ATOM 618 O O . SER A 1 108 ? 138.198 140.721 161.750 1.00 50.10 107 SER A O 1
ATOM 621 N N . ASN A 1 109 ? 139.518 141.878 160.307 1.00 49.63 108 ASN A N 1
ATOM 622 C CA . ASN A 1 109 ? 139.059 141.149 159.092 1.00 43.34 108 ASN A CA 1
ATOM 623 C C . ASN A 1 109 ? 139.241 139.639 159.257 1.00 39.06 108 ASN A C 1
ATOM 624 O O . ASN A 1 109 ? 138.328 138.900 158.860 1.00 47.80 108 ASN A O 1
ATOM 629 N N . LEU A 1 110 ? 140.376 139.200 159.802 1.00 39.14 109 LEU A N 1
ATOM 630 C CA . LEU A 1 110 ? 140.668 137.751 159.910 1.00 40.66 109 LEU A CA 1
ATOM 631 C C . LEU A 1 110 ? 139.747 137.069 160.921 1.00 37.71 109 LEU A C 1
ATOM 632 O O . LEU A 1 110 ? 139.489 135.878 160.754 1.00 46.48 109 LEU A O 1
ATOM 637 N N . ILE A 1 111 ? 139.294 137.786 161.943 1.00 44.71 110 ILE A N 1
ATOM 638 C CA . ILE A 1 111 ? 138.331 137.217 162.932 1.00 49.52 110 ILE A CA 1
ATOM 639 C C . ILE A 1 111 ? 136.894 137.529 162.467 1.00 48.43 110 ILE A C 1
ATOM 640 O O . ILE A 1 111 ? 135.946 137.143 163.160 1.00 40.64 110 ILE A O 1
ATOM 645 N N . SER A 1 112 ? 136.740 138.111 161.273 1.00 53.13 111 SER A N 1
ATOM 646 C CA . SER A 1 112 ? 135.384 138.343 160.704 1.00 58.65 111 SER A CA 1
ATOM 647 C C . SER A 1 112 ? 135.196 137.434 159.484 1.00 57.96 111 SER A C 1
ATOM 648 O O . SER A 1 112 ? 134.034 137.149 159.138 1.00 59.37 111 SER A O 1
ATOM 651 N N . SER A 1 113 ? 136.297 136.976 158.878 1.00 44.12 112 SER A N 1
ATOM 652 C CA . SER A 1 113 ? 136.223 136.116 157.666 1.00 39.36 112 SER A CA 1
ATOM 653 C C . SER A 1 113 ? 136.250 134.636 158.057 1.00 42.97 112 SER A C 1
ATOM 654 O O . SER A 1 113 ? 136.334 134.346 159.259 1.00 49.57 112 SER A O 1
ATOM 657 N N . GLY A 1 114 ? 136.212 133.737 157.072 1.00 41.31 113 GLY A N 1
ATOM 658 C CA . GLY A 1 114 ? 136.170 132.289 157.356 1.00 45.93 113 GLY A CA 1
ATOM 659 C C . GLY A 1 114 ? 137.550 131.845 157.814 1.00 49.67 113 GLY A C 1
ATOM 660 O O . GLY A 1 114 ? 137.773 130.622 157.891 1.00 51.10 113 GLY A O 1
ATOM 661 N N . MET A 1 115 ? 138.453 132.796 158.070 1.00 43.43 114 MET A N 1
ATOM 662 C CA . MET A 1 115 ? 139.805 132.453 158.583 1.00 37.38 114 MET A CA 1
ATOM 663 C C . MET A 1 115 ? 139.699 132.168 160.083 1.00 42.08 114 MET A C 1
ATOM 664 O O . MET A 1 115 ? 140.715 131.774 160.678 1.00 47.51 114 MET A O 1
ATOM 669 N N . ARG A 1 116 ? 138.507 132.346 160.659 1.00 51.78 115 ARG A N 1
ATOM 670 C CA . ARG A 1 116 ? 138.293 132.047 162.100 1.00 53.17 115 ARG A CA 1
ATOM 671 C C . ARG A 1 116 ? 138.527 130.556 162.343 1.00 55.63 115 ARG A C 1
ATOM 672 O O . ARG A 1 116 ? 139.123 130.220 163.380 1.00 54.77 115 ARG A O 1
ATOM 680 N N . ASP A 1 117 ? 138.060 129.704 161.428 1.00 52.66 116 ASP A N 1
ATOM 681 C CA . ASP A 1 117 ? 138.179 128.234 161.616 1.00 47.67 116 ASP A CA 1
ATOM 682 C C . ASP A 1 117 ? 139.657 127.832 161.640 1.00 44.73 116 ASP A C 1
ATOM 683 O O . ASP A 1 117 ? 139.975 126.824 162.299 1.00 51.81 116 ASP A O 1
ATOM 688 N N . TYR A 1 118 ? 140.520 128.587 160.954 1.00 35.30 117 TYR A N 1
ATOM 689 C CA . TYR A 1 118 ? 141.948 128.199 160.878 1.00 28.77 117 TYR A CA 1
ATOM 690 C C . TYR A 1 118 ? 142.705 128.869 162.013 1.00 37.60 117 TYR A C 1
ATOM 691 O O . TYR A 1 118 ? 143.905 128.597 162.152 1.00 44.62 117 TYR A O 1
ATOM 700 N N . ILE A 1 119 ? 142.043 129.765 162.751 1.00 39.87 118 ILE A N 1
ATOM 701 C CA . ILE A 1 119 ? 142.674 130.430 163.936 1.00 39.38 118 ILE A CA 1
ATOM 702 C C . ILE A 1 119 ? 142.227 129.719 165.221 1.00 45.71 118 ILE A C 1
ATOM 703 O O . ILE A 1 119 ? 143.065 129.537 166.118 1.00 42.17 118 ILE A O 1
ATOM 708 N N . ARG A 1 120 ? 140.971 129.268 165.274 1.00 47.24 119 ARG A N 1
ATOM 709 C CA . ARG A 1 120 ? 140.465 128.543 166.460 1.00 32.50 119 ARG A CA 1
ATOM 710 C C . ARG A 1 120 ? 141.303 127.288 166.592 1.00 27.00 119 ARG A C 1
ATOM 711 O O . ARG A 1 120 ? 141.660 126.943 167.709 1.00 38.78 119 ARG A O 1
ATOM 719 N N . PHE A 1 121 ? 141.613 126.649 165.470 1.00 43.14 120 PHE A N 1
ATOM 720 C CA . PHE A 1 121 ? 142.432 125.411 165.487 1.00 49.14 120 PHE A CA 1
ATOM 721 C C . PHE A 1 121 ? 143.819 125.717 166.068 1.00 44.23 120 PHE A C 1
ATOM 722 O O . PHE A 1 121 ? 144.297 124.931 166.889 1.00 43.71 120 PHE A O 1
ATOM 730 N N . LEU A 1 122 ? 144.425 126.836 165.680 1.00 38.73 121 LEU A N 1
ATOM 731 C CA . LEU A 1 122 ? 145.760 127.241 166.175 1.00 38.55 121 LEU A CA 1
ATOM 732 C C . LEU A 1 122 ? 145.718 127.501 167.680 1.00 49.09 121 LEU A C 1
ATOM 733 O O . LEU A 1 122 ? 146.715 127.197 168.344 1.00 50.74 121 LEU A O 1
ATOM 738 N N . VAL A 1 123 ? 144.669 128.174 168.172 1.00 48.62 122 VAL A N 1
ATOM 739 C CA . VAL A 1 123 ? 144.503 128.436 169.640 1.00 41.14 122 VAL A CA 1
ATOM 740 C C . VAL A 1 123 ? 144.109 127.180 170.432 1.00 40.00 122 VAL A C 1
ATOM 741 O O . VAL A 1 123 ? 144.632 127.013 171.540 1.00 45.14 122 VAL A O 1
ATOM 745 N N . LYS A 1 124 ? 143.239 126.328 169.888 1.00 40.68 123 LYS A N 1
ATOM 746 C CA . LYS A 1 124 ? 142.741 125.144 170.626 1.00 39.87 123 LYS A CA 1
ATOM 747 C C . LYS A 1 124 ? 143.919 124.243 170.955 1.00 40.60 123 LYS A C 1
ATOM 748 O O . LYS A 1 124 ? 143.970 123.725 172.073 1.00 46.17 123 LYS A O 1
ATOM 754 N N . HIS A 1 125 ? 144.841 124.086 170.020 1.00 35.14 124 HIS A N 1
ATOM 755 C CA . HIS A 1 125 ? 145.973 123.160 170.255 1.00 40.91 124 HIS A CA 1
ATOM 756 C C . HIS A 1 125 ? 147.116 123.959 170.870 1.00 40.86 124 HIS A C 1
ATOM 757 O O . HIS A 1 125 ? 148.243 123.448 170.890 1.00 45.68 124 HIS A O 1
ATOM 764 N N . ALA A 1 126 ? 146.837 125.200 171.266 1.00 35.33 125 ALA A N 1
ATOM 765 C CA . ALA A 1 126 ? 147.852 126.030 171.946 1.00 37.28 125 ALA A CA 1
ATOM 766 C C . ALA A 1 126 ? 149.114 126.055 171.103 1.00 39.50 125 ALA A C 1
ATOM 767 O O . ALA A 1 126 ? 150.182 125.867 171.679 1.00 48.58 125 ALA A O 1
ATOM 769 N N . LEU A 1 127 ? 148.970 126.225 169.794 1.00 40.27 126 LEU A N 1
ATOM 770 C CA . LEU A 1 127 ? 150.144 126.350 168.902 1.00 37.62 126 LEU A CA 1
ATOM 771 C C . LEU A 1 127 ? 150.585 127.815 168.875 1.00 36.07 126 LEU A C 1
ATOM 772 O O . LEU A 1 127 ? 151.680 128.071 168.358 1.00 41.67 126 LEU A O 1
ATOM 777 N N . VAL A 1 128 ? 149.784 128.738 169.431 1.00 42.58 127 VAL A N 1
ATOM 778 C CA . VAL A 1 128 ? 150.123 130.200 169.493 1.00 41.96 127 VAL A CA 1
ATOM 779 C C . VAL A 1 128 ? 150.146 130.667 170.957 1.00 43.54 127 VAL A C 1
ATOM 780 O O . VAL A 1 128 ? 149.111 130.552 171.626 1.00 56.44 127 VAL A O 1
ATOM 784 N N . ASP A 1 129 ? 151.289 131.139 171.452 1.00 34.22 128 ASP A N 1
ATOM 785 C CA . ASP A 1 129 ? 151.403 131.560 172.874 1.00 37.69 128 ASP A CA 1
ATOM 786 C C . ASP A 1 129 ? 150.628 132.837 173.246 1.00 29.25 128 ASP A C 1
ATOM 787 O O . ASP A 1 129 ? 150.054 132.840 174.342 1.00 34.44 128 ASP A O 1
ATOM 792 N N . VAL A 1 130 ? 150.644 133.887 172.415 1.00 27.28 129 VAL A N 1
ATOM 793 C CA . VAL A 1 130 ? 150.000 135.205 172.735 1.00 37.50 129 VAL A CA 1
ATOM 794 C C . VAL A 1 130 ? 149.260 135.727 171.499 1.00 39.83 129 VAL A C 1
ATOM 795 O O . VAL A 1 130 ? 149.744 135.461 170.393 1.00 44.60 129 VAL A O 1
ATOM 799 N N . VAL A 1 131 ? 148.154 136.458 171.667 1.00 23.70 130 VAL A N 1
ATOM 800 C CA . VAL A 1 131 ? 147.468 137.078 170.494 1.00 27.31 130 VAL A CA 1
ATOM 801 C C . VAL A 1 131 ? 147.289 138.578 170.741 1.00 35.21 130 VAL A C 1
ATOM 802 O O . VAL A 1 131 ? 147.064 138.937 171.900 1.00 38.35 130 VAL A O 1
ATOM 806 N N . VAL A 1 132 ? 147.467 139.425 169.720 1.00 30.90 131 VAL A N 1
ATOM 807 C CA . VAL A 1 132 ? 147.179 140.890 169.826 1.00 23.90 131 VAL A CA 1
ATOM 808 C C . VAL A 1 132 ? 146.152 141.182 168.741 1.00 25.32 131 VAL A C 1
ATOM 809 O O . VAL A 1 132 ? 146.427 140.864 167.583 1.00 38.60 131 VAL A O 1
ATOM 813 N N . CYS A 1 133 ? 145.011 141.750 169.098 1.00 29.61 132 CYS A N 1
ATOM 814 C CA . CYS A 1 133 ? 143.944 141.936 168.086 1.00 37.10 132 CYS A CA 1
ATOM 815 C C . CYS A 1 133 ? 143.301 143.308 168.255 1.00 47.96 132 CYS A C 1
ATOM 816 O O . CYS A 1 133 ? 143.354 143.845 169.357 1.00 59.67 132 CYS A O 1
ATOM 819 N N . THR A 1 134 ? 142.737 143.861 167.189 1.00 40.02 133 THR A N 1
ATOM 820 C CA . THR A 1 134 ? 142.012 145.153 167.250 1.00 38.27 133 THR A CA 1
ATOM 821 C C . THR A 1 134 ? 140.655 144.932 167.915 1.00 39.08 133 THR A C 1
ATOM 822 O O . THR A 1 134 ? 140.156 143.813 167.824 1.00 55.97 133 THR A O 1
ATOM 826 N N . ALA A 1 135 ? 140.047 145.965 168.482 1.00 35.38 134 ALA A N 1
ATOM 827 C CA . ALA A 1 135 ? 138.818 145.778 169.286 1.00 44.19 134 ALA A CA 1
ATOM 828 C C . ALA A 1 135 ? 137.632 145.182 168.520 1.00 46.87 134 ALA A C 1
ATOM 829 O O . ALA A 1 135 ? 136.882 144.420 169.144 1.00 49.52 134 ALA A O 1
ATOM 831 N N . GLY A 1 136 ? 137.431 145.530 167.251 1.00 47.73 135 GLY A N 1
ATOM 832 C CA . GLY A 1 136 ? 136.348 144.913 166.462 1.00 45.65 135 GLY A CA 1
ATOM 833 C C . GLY A 1 136 ? 136.550 143.416 166.367 1.00 53.97 135 GLY A C 1
ATOM 834 O O . GLY A 1 136 ? 135.551 142.700 166.429 1.00 63.74 135 GLY A O 1
ATOM 835 N N . GLY A 1 137 ? 137.793 142.951 166.216 1.00 48.03 136 GLY A N 1
ATOM 836 C CA . GLY A 1 137 ? 138.079 141.501 166.217 1.00 41.82 136 GLY A CA 1
ATOM 837 C C . GLY A 1 137 ? 137.733 140.839 167.540 1.00 44.99 136 GLY A C 1
ATOM 838 O O . GLY A 1 137 ? 137.164 139.743 167.515 1.00 55.56 136 GLY A O 1
ATOM 839 N N . ILE A 1 138 ? 138.043 141.487 168.661 1.00 35.78 137 ILE A N 1
ATOM 840 C CA . ILE A 1 138 ? 137.676 140.942 169.994 1.00 35.31 137 ILE A CA 1
ATOM 841 C C . ILE A 1 138 ? 136.154 140.867 170.056 1.00 46.48 137 ILE A C 1
ATOM 842 O O . ILE A 1 138 ? 135.642 139.853 170.539 1.00 59.10 137 ILE A O 1
ATOM 847 N N . GLU A 1 139 ? 135.463 141.890 169.556 1.00 54.82 138 GLU A N 1
ATOM 848 C CA . GLU A 1 139 ? 133.980 141.931 169.620 1.00 61.59 138 GLU A CA 1
ATOM 849 C C . GLU A 1 139 ? 133.390 140.903 168.652 1.00 62.64 138 GLU A C 1
ATOM 850 O O . GLU A 1 139 ? 132.375 140.289 168.997 1.00 66.53 138 GLU A O 1
ATOM 856 N N . GLU A 1 140 ? 134.031 140.682 167.507 1.00 56.18 139 GLU A N 1
ATOM 857 C CA . GLU A 1 140 ? 133.488 139.751 166.483 1.00 56.26 139 GLU A CA 1
ATOM 858 C C . GLU A 1 140 ? 133.455 138.309 166.996 1.00 54.70 139 GLU A C 1
ATOM 859 O O . GLU A 1 140 ? 132.437 137.658 166.809 1.00 61.38 139 GLU A O 1
ATOM 865 N N . ASP A 1 141 ? 134.533 137.814 167.594 1.00 51.05 140 ASP A N 1
ATOM 866 C CA . ASP A 1 141 ? 134.544 136.392 168.018 1.00 54.15 140 ASP A CA 1
ATOM 867 C C . ASP A 1 141 ? 133.354 136.166 168.941 1.00 54.22 140 ASP A C 1
ATOM 868 O O . ASP A 1 141 ? 132.600 135.225 168.688 1.00 59.04 140 ASP A O 1
ATOM 873 N N . PHE A 1 142 ? 133.182 137.023 169.947 1.00 55.95 141 PHE A N 1
ATOM 874 C CA . PHE A 1 142 ? 132.075 136.862 170.923 1.00 60.12 141 PHE A CA 1
ATOM 875 C C . PHE A 1 142 ? 130.727 136.982 170.218 1.00 64.15 141 PHE A C 1
ATOM 876 O O . PHE A 1 142 ? 129.856 136.156 170.513 1.00 62.95 141 PHE A O 1
ATOM 884 N N . ILE A 1 143 ? 130.587 137.926 169.282 1.00 68.28 142 ILE A N 1
ATOM 885 C CA . ILE A 1 143 ? 129.310 138.037 168.515 1.00 68.97 142 ILE A CA 1
ATOM 886 C C . ILE A 1 143 ? 129.133 136.830 167.585 1.00 69.30 142 ILE A C 1
ATOM 887 O O . ILE A 1 143 ? 127.983 136.450 167.369 1.00 67.12 142 ILE A O 1
ATOM 892 N N . LYS A 1 144 ? 130.220 136.301 167.010 1.00 64.81 143 LYS A N 1
ATOM 893 C CA . LYS A 1 144 ? 130.135 135.135 166.089 1.00 63.40 143 LYS A CA 1
ATOM 894 C C . LYS A 1 144 ? 129.646 133.914 166.872 1.00 67.76 143 LYS A C 1
ATOM 895 O O . LYS A 1 144 ? 128.783 133.181 166.351 1.00 68.50 143 LYS A O 1
ATOM 901 N N . CYS A 1 145 ? 130.172 133.720 168.083 1.00 65.00 144 CYS A N 1
ATOM 902 C CA . CYS A 1 145 ? 129.736 132.583 168.931 1.00 64.28 144 CYS A CA 1
ATOM 903 C C . CYS A 1 145 ? 128.287 132.830 169.337 1.00 67.63 144 CYS A C 1
ATOM 904 O O . CYS A 1 145 ? 127.540 131.845 169.492 1.00 68.31 144 CYS A O 1
ATOM 907 N N . LEU A 1 146 ? 127.914 134.100 169.497 1.00 71.06 145 LEU A N 1
ATOM 908 C CA . LEU A 1 146 ? 126.497 134.414 169.786 1.00 70.50 145 LEU A CA 1
ATOM 909 C C . LEU A 1 146 ? 125.636 134.298 168.519 1.00 71.33 145 LEU A C 1
ATOM 910 O O . LEU A 1 146 ? 124.512 133.781 168.641 1.00 71.86 145 LEU A O 1
ATOM 915 N N . ALA A 1 147 ? 126.121 134.766 167.359 1.00 84.21 146 ALA A N 1
ATOM 916 C CA . ALA A 1 147 ? 125.279 134.781 166.129 1.00 90.11 146 ALA A CA 1
ATOM 917 C C . ALA A 1 147 ? 126.112 134.699 164.839 1.00 91.79 146 ALA A C 1
ATOM 918 O O . ALA A 1 147 ? 127.219 135.247 164.819 1.00 89.58 146 ALA A O 1
ATOM 920 N N . PRO A 1 148 ? 125.580 134.122 163.731 1.00 97.42 147 PRO A N 1
ATOM 921 C CA . PRO A 1 148 ? 126.316 133.965 162.456 1.00 95.30 147 PRO A CA 1
ATOM 922 C C . PRO A 1 148 ? 126.484 135.193 161.544 1.00 93.88 147 PRO A C 1
ATOM 923 O O . PRO A 1 148 ? 125.780 136.163 161.749 1.00 92.99 147 PRO A O 1
ATOM 927 N N . THR A 1 149 ? 127.399 135.122 160.565 1.00 94.50 148 THR A N 1
ATOM 928 C CA . THR A 1 149 ? 127.644 136.241 159.603 1.00 96.34 148 THR A CA 1
ATOM 929 C C . THR A 1 149 ? 127.035 135.921 158.223 1.00 93.13 148 THR A C 1
ATOM 930 O O . THR A 1 149 ? 127.079 134.746 157.830 1.00 93.04 148 THR A O 1
ATOM 934 N N . HIS A 1 150 ? 126.474 136.914 157.522 1.00 96.22 149 HIS A N 1
ATOM 935 C CA . HIS A 1 150 ? 125.928 136.714 156.149 1.00 94.26 149 HIS A CA 1
ATOM 936 C C . HIS A 1 150 ? 126.968 137.053 155.074 1.00 95.93 149 HIS A C 1
ATOM 937 O O . HIS A 1 150 ? 127.936 137.753 155.413 1.00 98.05 149 HIS A O 1
ATOM 944 N N . MET A 1 151 ? 126.781 136.577 153.833 1.00 92.02 150 MET A N 1
ATOM 945 C CA . MET A 1 151 ? 127.702 136.898 152.699 1.00 90.08 150 MET A CA 1
ATOM 946 C C . MET A 1 151 ? 127.157 138.101 151.923 1.00 87.65 150 MET A C 1
ATOM 947 O O . MET A 1 151 ? 125.960 138.393 152.079 1.00 90.62 150 MET A O 1
ATOM 952 N N . GLY A 1 152 ? 128.000 138.774 151.129 1.00 77.73 151 GLY A N 1
ATOM 953 C CA . GLY A 1 152 ? 127.574 139.997 150.410 1.00 77.73 151 GLY A CA 1
ATOM 954 C C . GLY A 1 152 ? 128.561 140.404 149.327 1.00 77.73 151 GLY A C 1
ATOM 955 O O . GLY A 1 152 ? 129.417 139.570 148.987 1.00 77.73 151 GLY A O 1
ATOM 956 N N . GLU A 1 153 ? 128.494 141.651 148.844 1.00 82.77 152 GLU A N 1
ATOM 957 C CA . GLU A 1 153 ? 129.385 142.105 147.737 1.00 82.77 152 GLU A CA 1
ATOM 958 C C . GLU A 1 153 ? 130.194 143.334 148.166 1.00 82.77 152 GLU A C 1
ATOM 959 O O . GLU A 1 153 ? 129.820 143.955 149.176 1.00 82.77 152 GLU A O 1
ATOM 965 N N . PHE A 1 154 ? 131.273 143.651 147.440 1.00 70.63 153 PHE A N 1
ATOM 966 C CA . PHE A 1 154 ? 132.076 144.867 147.742 1.00 70.63 153 PHE A CA 1
ATOM 967 C C . PHE A 1 154 ? 131.313 146.090 147.230 1.00 70.63 153 PHE A C 1
ATOM 968 O O . PHE A 1 154 ? 131.270 147.115 147.936 1.00 70.63 153 PHE A O 1
ATOM 976 N N . PHE A 1 155 ? 130.726 145.975 146.037 1.00 120.68 154 PHE A N 1
ATOM 977 C CA . PHE A 1 155 ? 129.969 147.099 145.435 1.00 121.53 154 PHE A CA 1
ATOM 978 C C . PHE A 1 155 ? 128.506 147.009 145.864 1.00 122.48 154 PHE A C 1
ATOM 979 O O . PHE A 1 155 ? 127.672 146.579 145.043 1.00 122.87 154 PHE A O 1
ATOM 987 N N . HIS A 1 156 ? 128.217 147.389 147.110 1.00 118.80 155 HIS A N 1
ATOM 988 C CA . HIS A 1 156 ? 126.820 147.413 147.616 1.00 118.91 155 HIS A CA 1
ATOM 989 C C . HIS A 1 156 ? 126.507 148.861 148.012 1.00 118.74 155 HIS A C 1
ATOM 990 O O . HIS A 1 156 ? 127.416 149.512 148.565 1.00 118.73 155 HIS A O 1
ATOM 997 N N . ASP A 1 157 ? 125.301 149.368 147.725 1.00 111.35 156 ASP A N 1
ATOM 998 C CA . ASP A 1 157 ? 125.046 150.811 147.995 1.00 110.61 156 ASP A CA 1
ATOM 999 C C . ASP A 1 157 ? 125.085 151.079 149.501 1.00 111.22 156 ASP A C 1
ATOM 1000 O O . ASP A 1 157 ? 124.323 150.424 150.230 1.00 111.32 156 ASP A O 1
ATOM 1005 N N . GLY A 1 158 ? 125.910 152.040 149.934 1.00 102.21 157 GLY A N 1
ATOM 1006 C CA . GLY A 1 158 ? 126.055 152.362 151.365 1.00 100.13 157 GLY A CA 1
ATOM 1007 C C . GLY A 1 158 ? 124.778 152.912 151.961 1.00 100.14 157 GLY A C 1
ATOM 1008 O O . GLY A 1 158 ? 124.441 152.522 153.092 1.00 102.90 157 GLY A O 1
ATOM 1009 N N . HIS A 1 159 ? 124.088 153.786 151.226 1.00 99.09 158 HIS A N 1
ATOM 1010 C CA . HIS A 1 159 ? 122.847 154.408 151.753 1.00 100.10 158 HIS A CA 1
ATOM 1011 C C . HIS A 1 159 ? 121.809 153.312 152.003 1.00 102.45 158 HIS A C 1
ATOM 1012 O O . HIS A 1 159 ? 121.261 153.285 153.112 1.00 103.62 158 HIS A O 1
ATOM 1019 N N . ASP A 1 160 ? 121.633 152.386 151.055 1.00 107.79 159 ASP A N 1
ATOM 1020 C CA . ASP A 1 160 ? 120.608 151.313 151.174 1.00 106.05 159 ASP A CA 1
ATOM 1021 C C . ASP A 1 160 ? 120.931 150.416 152.368 1.00 104.80 159 ASP A C 1
ATOM 1022 O O . ASP A 1 160 ? 119.995 150.058 153.098 1.00 105.93 159 ASP A O 1
ATOM 1027 N N . LEU A 1 161 ? 122.200 150.024 152.519 1.00 100.92 160 LEU A N 1
ATOM 1028 C CA . LEU A 1 161 ? 122.605 149.100 153.615 1.00 101.27 160 LEU A CA 1
ATOM 1029 C C . LEU A 1 161 ? 122.285 149.744 154.964 1.00 100.69 160 LEU A C 1
ATOM 1030 O O . LEU A 1 161 ? 121.924 149.003 155.889 1.00 99.61 160 LEU A O 1
ATOM 1035 N N . ARG A 1 162 ? 122.416 151.069 155.064 1.00 103.20 161 ARG A N 1
ATOM 1036 C CA . ARG A 1 162 ? 122.045 151.789 156.311 1.00 102.12 161 ARG A CA 1
ATOM 1037 C C . ARG A 1 162 ? 120.543 151.620 156.555 1.00 103.10 161 ARG A C 1
ATOM 1038 O O . ARG A 1 162 ? 120.156 151.380 157.711 1.00 104.40 161 ARG A O 1
ATOM 1046 N N . LYS A 1 163 ? 119.730 151.725 155.502 1.00 103.67 162 LYS A N 1
ATOM 1047 C CA . LYS A 1 163 ? 118.258 151.633 155.682 1.00 105.10 162 LYS A CA 1
ATOM 1048 C C . LYS A 1 163 ? 117.934 150.234 156.216 1.00 103.82 162 LYS A C 1
ATOM 1049 O O . LYS A 1 163 ? 117.050 150.122 157.086 1.00 103.07 162 LYS A O 1
ATOM 1055 N N . ARG A 1 164 ? 118.640 149.213 155.725 1.00 103.41 163 ARG A N 1
ATOM 1056 C CA . ARG A 1 164 ? 118.377 147.813 156.148 1.00 104.33 163 ARG A CA 1
ATOM 1057 C C . ARG A 1 164 ? 119.161 147.524 157.432 1.00 105.77 163 ARG A C 1
ATOM 1058 O O . ARG A 1 164 ? 119.076 146.386 157.930 1.00 104.31 163 ARG A O 1
ATOM 1066 N N . GLY A 1 165 ? 119.894 148.518 157.940 1.00 107.80 164 GLY A N 1
ATOM 1067 C CA . GLY A 1 165 ? 120.662 148.342 159.187 1.00 105.86 164 GLY A CA 1
ATOM 1068 C C . GLY A 1 165 ? 121.671 147.221 159.065 1.00 105.34 164 GLY A C 1
ATOM 1069 O O . GLY A 1 165 ? 121.784 146.421 160.000 1.00 104.00 164 GLY A O 1
ATOM 1070 N N . LEU A 1 166 ? 122.351 147.140 157.923 1.00 105.33 165 LEU A N 1
ATOM 1071 C CA . LEU A 1 166 ? 123.379 146.090 157.726 1.00 103.80 165 LEU A CA 1
ATOM 1072 C C . LEU A 1 166 ? 124.750 146.759 157.635 1.00 103.88 165 LEU A C 1
ATOM 1073 O O . LEU A 1 166 ? 124.924 147.607 156.760 1.00 106.98 165 LEU A O 1
ATOM 1078 N N . ASN A 1 167 ? 125.679 146.378 158.507 1.00 90.80 166 ASN A N 1
ATOM 1079 C CA . ASN A 1 167 ? 127.051 146.948 158.496 1.00 91.26 166 ASN A CA 1
ATOM 1080 C C . ASN A 1 167 ? 127.830 146.264 157.375 1.00 85.84 166 ASN A C 1
ATOM 1081 O O . ASN A 1 167 ? 127.372 145.219 156.908 1.00 89.13 166 ASN A O 1
ATOM 1086 N N . ARG A 1 168 ? 128.954 146.830 156.951 1.00 80.30 167 ARG A N 1
ATOM 1087 C CA . ARG A 1 168 ? 129.752 146.180 155.887 1.00 81.95 167 ARG A CA 1
ATOM 1088 C C . ARG A 1 168 ? 131.231 146.124 156.261 1.00 82.06 167 ARG A C 1
ATOM 1089 O O . ARG A 1 168 ? 131.664 147.006 157.002 1.00 83.99 167 ARG A O 1
ATOM 1097 N N . ILE A 1 169 ? 131.959 145.099 155.807 1.00 82.21 168 ILE A N 1
ATOM 1098 C CA . ILE A 1 169 ? 133.403 144.942 156.160 1.00 78.53 168 ILE A CA 1
ATOM 1099 C C . ILE A 1 169 ? 134.205 144.700 154.876 1.00 82.56 168 ILE A C 1
ATOM 1100 O O . ILE A 1 169 ? 133.710 143.926 154.034 1.00 83.99 168 ILE A O 1
ATOM 1105 N N . LEU A 1 172 ? 130.907 140.859 153.096 1.00 81.01 171 LEU A N 1
ATOM 1106 C CA . LEU A 1 172 ? 130.880 140.447 154.524 1.00 79.59 171 LEU A CA 1
ATOM 1107 C C . LEU A 1 172 ? 129.928 141.376 155.282 1.00 79.56 171 LEU A C 1
ATOM 1108 O O . LEU A 1 172 ? 130.326 142.522 155.556 1.00 82.88 171 LEU A O 1
ATOM 1113 N N . ILE A 1 173 ? 128.721 140.898 155.600 1.00 86.66 172 ILE A N 1
ATOM 1114 C CA . ILE A 1 173 ? 127.706 141.745 156.278 1.00 89.95 172 ILE A CA 1
ATOM 1115 C C . ILE A 1 173 ? 127.501 141.234 157.705 1.00 89.75 172 ILE A C 1
ATOM 1116 O O . ILE A 1 173 ? 127.108 140.068 157.856 1.00 89.87 172 ILE A O 1
ATOM 1121 N N . VAL A 1 174 ? 127.753 142.076 158.709 1.00 92.13 173 VAL A N 1
ATOM 1122 C CA . VAL A 1 174 ? 127.468 141.717 160.126 1.00 90.55 173 VAL A CA 1
ATOM 1123 C C . VAL A 1 174 ? 126.230 142.533 160.491 1.00 93.79 173 VAL A C 1
ATOM 1124 O O . VAL A 1 174 ? 126.339 143.767 160.539 1.00 94.20 173 VAL A O 1
ATOM 1128 N N . PRO A 1 175 ? 125.067 141.914 160.774 1.00 93.89 174 PRO A N 1
ATOM 1129 C CA . PRO A 1 175 ? 123.824 142.668 160.995 1.00 94.14 174 PRO A CA 1
ATOM 1130 C C . PRO A 1 175 ? 123.767 143.555 162.252 1.00 93.67 174 PRO A C 1
ATOM 1131 O O . PRO A 1 175 ? 124.444 143.253 163.210 1.00 94.49 174 PRO A O 1
ATOM 1135 N N . ASN A 1 176 ? 122.961 144.624 162.215 1.00 96.08 175 ASN A N 1
ATOM 1136 C CA . ASN A 1 176 ? 122.848 145.568 163.363 1.00 98.77 175 ASN A CA 1
ATOM 1137 C C . ASN A 1 176 ? 122.302 144.835 164.590 1.00 99.68 175 ASN A C 1
ATOM 1138 O O . ASN A 1 176 ? 122.768 145.130 165.707 1.00 100.88 175 ASN A O 1
ATOM 1143 N N . LYS A 1 177 ? 121.362 143.912 164.388 1.00 98.11 176 LYS A N 1
ATOM 1144 C CA . LYS A 1 177 ? 120.747 143.166 165.516 1.00 97.96 176 LYS A CA 1
ATOM 1145 C C . LYS A 1 177 ? 121.849 142.405 166.265 1.00 97.82 176 LYS A C 1
ATOM 1146 O O . LYS A 1 177 ? 121.724 142.249 167.497 1.00 99.62 176 LYS A O 1
ATOM 1152 N N . ASN A 1 178 ? 122.906 141.989 165.566 1.00 87.10 177 ASN A N 1
ATOM 1153 C CA . ASN A 1 178 ? 123.961 141.156 166.198 1.00 87.75 177 ASN A CA 1
ATOM 1154 C C . ASN A 1 178 ? 124.632 141.862 167.384 1.00 88.68 177 ASN A C 1
ATOM 1155 O O . ASN A 1 178 ? 124.837 141.193 168.414 1.00 91.11 177 ASN A O 1
ATOM 1160 N N . TYR A 1 179 ? 124.952 143.152 167.266 1.00 87.21 178 TYR A N 1
ATOM 1161 C CA . TYR A 1 179 ? 125.634 143.905 168.359 1.00 86.26 178 TYR A CA 1
ATOM 1162 C C . TYR A 1 179 ? 124.741 143.972 169.608 1.00 84.13 178 TYR A C 1
ATOM 1163 O O . TYR A 1 179 ? 125.286 143.924 170.721 1.00 84.39 178 TYR A O 1
ATOM 1172 N N . CYS A 1 180 ? 123.422 144.110 169.427 1.00 85.15 179 CYS A N 1
ATOM 1173 C CA . CYS A 1 180 ? 122.466 144.199 170.568 1.00 87.33 179 CYS A CA 1
ATOM 1174 C C . CYS A 1 180 ? 122.472 142.911 171.404 1.00 87.65 179 CYS A C 1
ATOM 1175 O O . CYS A 1 180 ? 122.390 143.021 172.642 1.00 88.27 179 CYS A O 1
ATOM 1178 N N . LEU A 1 181 ? 122.548 141.739 170.769 1.00 81.36 180 LEU A N 1
ATOM 1179 C CA . LEU A 1 181 ? 122.664 140.469 171.540 1.00 79.92 180 LEU A CA 1
ATOM 1180 C C . LEU A 1 181 ? 123.977 140.488 172.337 1.00 77.60 180 LEU A C 1
ATOM 1181 O O . LEU A 1 181 ? 123.961 140.057 173.506 1.00 75.62 180 LEU A O 1
ATOM 1186 N N . PHE A 1 182 ? 125.064 140.988 171.738 1.00 68.91 181 PHE A N 1
ATOM 1187 C CA . PHE A 1 182 ? 126.377 141.089 172.427 1.00 65.85 181 PHE A CA 1
ATOM 1188 C C . PHE A 1 182 ? 126.273 142.033 173.629 1.00 71.17 181 PHE A C 1
ATOM 1189 O O . PHE A 1 182 ? 126.899 141.752 174.668 1.00 70.99 181 PHE A O 1
ATOM 1197 N N . GLU A 1 183 ? 125.523 143.127 173.495 1.00 79.60 182 GLU A N 1
ATOM 1198 C CA . GLU A 1 183 ? 125.443 144.114 174.601 1.00 74.93 182 GLU A CA 1
ATOM 1199 C C . GLU A 1 183 ? 124.882 143.399 175.829 1.00 77.11 182 GLU A C 1
ATOM 1200 O O . GLU A 1 183 ? 125.441 143.579 176.918 1.00 75.80 182 GLU A O 1
ATOM 1206 N N . ASP A 1 184 ? 123.856 142.568 175.642 1.00 75.20 183 ASP A N 1
ATOM 1207 C CA . ASP A 1 184 ? 123.213 141.880 176.786 1.00 74.83 183 ASP A CA 1
ATOM 1208 C C . ASP A 1 184 ? 124.258 141.023 177.506 1.00 73.26 183 ASP A C 1
ATOM 1209 O O . ASP A 1 184 ? 124.205 140.945 178.741 1.00 76.92 183 ASP A O 1
ATOM 1214 N N . TRP A 1 185 ? 125.223 140.477 176.775 1.00 61.00 184 TRP A N 1
ATOM 1215 C CA . TRP A 1 185 ? 126.213 139.560 177.394 1.00 62.52 184 TRP A CA 1
ATOM 1216 C C . TRP A 1 185 ? 127.302 140.339 178.136 1.00 61.24 184 TRP A C 1
ATOM 1217 O O . TRP A 1 185 ? 127.527 140.032 179.310 1.00 62.63 184 TRP A O 1
ATOM 1228 N N . ILE A 1 186 ? 127.960 141.298 177.486 1.00 57.18 185 ILE A N 1
ATOM 1229 C CA . ILE A 1 186 ? 129.127 142.001 178.110 1.00 57.50 185 ILE A CA 1
ATOM 1230 C C . ILE A 1 186 ? 128.765 142.831 179.349 1.00 61.62 185 ILE A C 1
ATOM 1231 O O . ILE A 1 186 ? 129.575 142.833 180.287 1.00 60.86 185 ILE A O 1
ATOM 1236 N N . MET A 1 187 ? 127.597 143.470 179.401 1.00 64.57 186 MET A N 1
ATOM 1237 C CA . MET A 1 187 ? 127.313 144.420 180.516 1.00 57.58 186 MET A CA 1
ATOM 1238 C C . MET A 1 187 ? 127.446 143.770 181.902 1.00 58.68 186 MET A C 1
ATOM 1239 O O . MET A 1 187 ? 128.089 144.406 182.755 1.00 60.92 186 MET A O 1
ATOM 1244 N N . PRO A 1 188 ? 126.945 142.549 182.192 1.00 58.51 187 PRO A N 1
ATOM 1245 C CA . PRO A 1 188 ? 127.161 141.946 183.506 1.00 58.61 187 PRO A CA 1
ATOM 1246 C C . PRO A 1 188 ? 128.626 141.728 183.909 1.00 57.29 187 PRO A C 1
ATOM 1247 O O . PRO A 1 188 ? 128.907 141.934 185.066 1.00 60.89 187 PRO A O 1
ATOM 1251 N N . ILE A 1 189 ? 129.503 141.303 182.996 1.00 48.79 188 ILE A N 1
ATOM 1252 C CA . ILE A 1 189 ? 130.914 140.991 183.384 1.00 49.75 188 ILE A CA 1
ATOM 1253 C C . ILE A 1 189 ? 131.584 142.267 183.881 1.00 57.20 188 ILE A C 1
ATOM 1254 O O . ILE A 1 189 ? 132.290 142.189 184.892 1.00 61.86 188 ILE A O 1
ATOM 1259 N N . LEU A 1 190 ? 131.337 143.396 183.215 1.00 57.60 189 LEU A N 1
ATOM 1260 C CA . LEU A 1 190 ? 131.897 144.710 183.636 1.00 55.63 189 LEU A CA 1
ATOM 1261 C C . LEU A 1 190 ? 131.344 145.128 185.007 1.00 51.51 189 LEU A C 1
ATOM 1262 O O . LEU A 1 190 ? 132.117 145.670 185.796 1.00 46.42 189 LEU A O 1
ATOM 1267 N N . ASP A 1 191 ? 130.046 144.916 185.258 1.00 57.16 190 ASP A N 1
ATOM 1268 C CA . ASP A 1 191 ? 129.418 145.285 186.556 1.00 56.42 190 ASP A CA 1
ATOM 1269 C C . ASP A 1 191 ? 130.072 144.488 187.682 1.00 58.29 190 ASP A C 1
ATOM 1270 O O . ASP A 1 191 ? 130.333 145.087 188.740 1.00 56.85 190 ASP A O 1
ATOM 1275 N N . LYS A 1 192 ? 130.303 143.188 187.480 1.00 60.44 191 LYS A N 1
ATOM 1276 C CA . LYS A 1 192 ? 131.039 142.380 188.490 1.00 55.72 191 LYS A CA 1
ATOM 1277 C C . LYS A 1 192 ? 132.476 142.902 188.572 1.00 58.39 191 LYS A C 1
ATOM 1278 O O . LYS A 1 192 ? 133.012 142.948 189.680 1.00 58.87 191 LYS A O 1
ATOM 1284 N N . CYS A 1 193 ? 133.071 143.292 187.443 1.00 61.25 192 CYS A N 1
ATOM 1285 C CA . CYS A 1 193 ? 134.438 143.877 187.466 1.00 59.15 192 CYS A CA 1
ATOM 1286 C C . CYS A 1 193 ? 134.438 145.175 188.279 1.00 64.84 192 CYS A C 1
ATOM 1287 O O . CYS A 1 193 ? 135.403 145.388 189.024 1.00 69.75 192 CYS A O 1
ATOM 1290 N N . LEU A 1 194 ? 133.411 146.021 188.140 1.00 60.80 193 LEU A N 1
ATOM 1291 C CA . LEU A 1 194 ? 133.351 147.244 188.986 1.00 56.43 193 LEU A CA 1
ATOM 1292 C C . LEU A 1 194 ? 133.207 146.832 190.453 1.00 56.06 193 LEU A C 1
ATOM 1293 O O . LEU A 1 194 ? 133.949 147.373 191.294 1.00 54.04 193 LEU A O 1
ATOM 1298 N N . GLU A 1 195 ? 132.335 145.865 190.738 1.00 62.34 194 GLU A N 1
ATOM 1299 C CA . GLU A 1 195 ? 132.097 145.465 192.144 1.00 61.17 194 GLU A CA 1
ATOM 1300 C C . GLU A 1 195 ? 133.399 144.908 192.708 1.00 63.62 194 GLU A C 1
ATOM 1301 O O . GLU A 1 195 ? 133.770 145.288 193.823 1.00 69.11 194 GLU A O 1
ATOM 1307 N N . GLU A 1 196 ? 134.083 144.081 191.931 1.00 60.71 195 GLU A N 1
ATOM 1308 C CA . GLU A 1 196 ? 135.345 143.453 192.386 1.00 59.00 195 GLU A CA 1
ATOM 1309 C C . GLU A 1 196 ? 136.422 144.518 192.586 1.00 59.81 195 GLU A C 1
ATOM 1310 O O . GLU A 1 196 ? 137.227 144.363 193.511 1.00 61.93 195 GLU A O 1
ATOM 1316 N N . GLN A 1 197 ? 136.471 145.525 191.713 1.00 57.60 196 GLN A N 1
ATOM 1317 C CA . GLN A 1 197 ? 137.564 146.532 191.788 1.00 58.91 196 GLN A CA 1
ATOM 1318 C C . GLN A 1 197 ? 137.490 147.299 193.112 1.00 60.03 196 GLN A C 1
ATOM 1319 O O . GLN A 1 197 ? 138.540 147.489 193.751 1.00 57.40 196 GLN A O 1
ATOM 1325 N N . ASN A 1 198 ? 136.290 147.741 193.486 1.00 60.66 197 ASN A N 1
ATOM 1326 C CA . ASN A 1 198 ? 136.131 148.488 194.756 1.00 56.74 197 ASN A CA 1
ATOM 1327 C C . ASN A 1 198 ? 136.325 147.556 195.955 1.00 58.58 197 ASN A C 1
ATOM 1328 O O . ASN A 1 198 ? 137.138 147.901 196.829 1.00 62.18 197 ASN A O 1
ATOM 1333 N N . THR A 1 199 ? 135.633 146.411 195.977 1.00 61.81 198 THR A N 1
ATOM 1334 C CA . THR A 1 199 ? 135.669 145.490 197.149 1.00 61.27 198 THR A CA 1
ATOM 1335 C C . THR A 1 199 ? 136.979 144.716 197.322 1.00 59.91 198 THR A C 1
ATOM 1336 O O . THR A 1 199 ? 137.442 144.631 198.468 1.00 62.43 198 THR A O 1
ATOM 1340 N N . GLN A 1 200 ? 137.550 144.165 196.252 1.00 55.31 199 GLN A N 1
ATOM 1341 C CA . GLN A 1 200 ? 138.731 143.278 196.426 1.00 54.93 199 GLN A CA 1
ATOM 1342 C C . GLN A 1 200 ? 140.025 143.939 195.944 1.00 58.64 199 GLN A C 1
ATOM 1343 O O . GLN A 1 200 ? 141.055 143.244 195.908 1.00 61.02 199 GLN A O 1
ATOM 1349 N N . GLY A 1 201 ? 139.985 145.225 195.600 1.00 60.19 200 GLY A N 1
ATOM 1350 C CA . GLY A 1 201 ? 141.177 145.906 195.057 1.00 61.01 200 GLY A CA 1
ATOM 1351 C C . GLY A 1 201 ? 141.717 145.271 193.785 1.00 63.85 200 GLY A C 1
ATOM 1352 O O . GLY A 1 201 ? 142.951 145.159 193.673 1.00 65.40 200 GLY A O 1
ATOM 1353 N N . THR A 1 202 ? 140.839 144.881 192.851 1.00 57.53 201 THR A N 1
ATOM 1354 C CA . THR A 1 202 ? 141.298 144.302 191.559 1.00 54.12 201 THR A CA 1
ATOM 1355 C C . THR A 1 202 ? 141.440 145.414 190.523 1.00 58.41 201 THR A C 1
ATOM 1356 O O . THR A 1 202 ? 140.407 145.919 190.078 1.00 61.28 201 THR A O 1
ATOM 1360 N N . LYS A 1 203 ? 142.671 145.728 190.114 1.00 57.46 202 LYS A N 1
ATOM 1361 C CA . LYS A 1 203 ? 142.905 146.847 189.165 1.00 52.86 202 LYS A CA 1
ATOM 1362 C C . LYS A 1 203 ? 142.771 146.317 187.739 1.00 51.67 202 LYS A C 1
ATOM 1363 O O . LYS A 1 203 ? 143.770 145.811 187.205 1.00 52.64 202 LYS A O 1
ATOM 1369 N N . TRP A 1 204 ? 141.603 146.494 187.128 1.00 44.62 203 TRP A N 1
ATOM 1370 C CA . TRP A 1 204 ? 141.344 145.932 185.781 1.00 44.86 203 TRP A CA 1
ATOM 1371 C C . TRP A 1 204 ? 142.150 146.637 184.694 1.00 44.76 203 TRP A C 1
ATOM 1372 O O . TRP A 1 204 ? 142.389 147.841 184.830 1.00 53.46 203 TRP A O 1
ATOM 1383 N N . THR A 1 205 ? 142.554 145.903 183.661 1.00 31.42 204 THR A N 1
ATOM 1384 C CA . THR A 1 205 ? 143.300 146.455 182.505 1.00 30.06 204 THR A CA 1
ATOM 1385 C C . THR A 1 205 ? 142.573 145.911 181.274 1.00 35.90 204 THR A C 1
ATOM 1386 O O . THR A 1 205 ? 141.666 145.094 181.473 1.00 39.54 204 THR A O 1
ATOM 1390 N N . PRO A 1 206 ? 142.840 146.350 180.027 1.00 36.30 205 PRO A N 1
ATOM 1391 C CA . PRO A 1 206 ? 142.166 145.750 178.870 1.00 34.76 205 PRO A CA 1
ATOM 1392 C C . PRO A 1 206 ? 142.380 144.236 178.685 1.00 39.46 205 PRO A C 1
ATOM 1393 O O . PRO A 1 206 ? 141.407 143.570 178.443 1.00 45.08 205 PRO A O 1
ATOM 1397 N N . SER A 1 207 ? 143.615 143.736 178.801 1.00 31.25 206 SER A N 1
ATOM 1398 C CA . SER A 1 207 ? 143.900 142.282 178.671 1.00 27.15 206 SER A CA 1
ATOM 1399 C C . SER A 1 207 ? 143.069 141.473 179.659 1.00 30.02 206 SER A C 1
ATOM 1400 O O . SER A 1 207 ? 142.471 140.480 179.233 1.00 39.19 206 SER A O 1
ATOM 1403 N N . LYS A 1 208 ? 143.046 141.879 180.927 1.00 34.25 207 LYS A N 1
ATOM 1404 C CA . LYS A 1 208 ? 142.339 141.114 181.986 1.00 32.47 207 LYS A CA 1
ATOM 1405 C C . LYS A 1 208 ? 140.836 141.045 181.708 1.00 33.30 207 LYS A C 1
ATOM 1406 O O . LYS A 1 208 ? 140.245 139.993 181.983 1.00 36.61 207 LYS A O 1
ATOM 1412 N N . LEU A 1 209 ? 140.241 142.119 181.197 1.00 33.33 208 LEU A N 1
ATOM 1413 C CA . LEU A 1 209 ? 138.800 142.076 180.857 1.00 36.71 208 LEU A CA 1
ATOM 1414 C C . LEU A 1 209 ? 138.560 141.005 179.787 1.00 41.11 208 LEU A C 1
ATOM 1415 O O . LEU A 1 209 ? 137.610 140.242 179.945 1.00 48.08 208 LEU A O 1
ATOM 1420 N N . ILE A 1 210 ? 139.415 140.923 178.764 1.00 38.96 209 ILE A N 1
ATOM 1421 C CA . ILE A 1 210 ? 139.251 139.931 177.656 1.00 31.34 209 ILE A CA 1
ATOM 1422 C C . ILE A 1 210 ? 139.394 138.494 178.174 1.00 39.29 209 ILE A C 1
ATOM 1423 O O . ILE A 1 210 ? 138.566 137.664 177.789 1.00 46.04 209 ILE A O 1
ATOM 1428 N N . HIS A 1 211 ? 140.393 138.216 179.019 1.00 49.70 210 HIS A N 1
ATOM 1429 C CA . HIS A 1 211 ? 140.606 136.844 179.550 1.00 38.53 210 HIS A CA 1
ATOM 1430 C C . HIS A 1 211 ? 139.390 136.437 180.369 1.00 32.69 210 HIS A C 1
ATOM 1431 O O . HIS A 1 211 ? 138.899 135.321 180.183 1.00 43.25 210 HIS A O 1
ATOM 1438 N N . ARG A 1 212 ? 138.910 137.334 181.214 1.00 38.79 211 ARG A N 1
ATOM 1439 C CA . ARG A 1 212 ? 137.684 137.043 181.986 1.00 42.63 211 ARG A CA 1
ATOM 1440 C C . ARG A 1 212 ? 136.504 136.893 181.024 1.00 46.74 211 ARG A C 1
ATOM 1441 O O . ARG A 1 212 ? 135.688 135.991 181.253 1.00 47.38 211 ARG A O 1
ATOM 1449 N N . LEU A 1 213 ? 136.419 137.741 179.997 1.00 45.30 212 LEU A N 1
ATOM 1450 C CA . LEU A 1 213 ? 135.304 137.675 179.012 1.00 47.10 212 LEU A CA 1
ATOM 1451 C C . LEU A 1 213 ? 135.356 136.347 178.256 1.00 48.31 212 LEU A C 1
ATOM 1452 O O . LEU A 1 213 ? 134.289 135.765 178.019 1.00 52.83 212 LEU A O 1
ATOM 1457 N N . GLY A 1 214 ? 136.550 135.904 177.875 1.00 47.75 213 GLY A N 1
ATOM 1458 C CA . GLY A 1 214 ? 136.707 134.606 177.194 1.00 47.24 213 GLY A CA 1
ATOM 1459 C C . GLY A 1 214 ? 136.303 133.445 178.076 1.00 44.74 213 GLY A C 1
ATOM 1460 O O . GLY A 1 214 ? 135.642 132.537 177.577 1.00 45.57 213 GLY A O 1
ATOM 1461 N N . LEU A 1 215 ? 136.665 133.487 179.354 1.00 46.07 214 LEU A N 1
ATOM 1462 C CA . LEU A 1 215 ? 136.252 132.419 180.294 1.00 49.40 214 LEU A CA 1
ATOM 1463 C C . LEU A 1 215 ? 134.727 132.409 180.364 1.00 52.58 214 LEU A C 1
ATOM 1464 O O . LEU A 1 215 ? 134.155 131.320 180.475 1.00 61.23 214 LEU A O 1
ATOM 1469 N N . GLU A 1 216 ? 134.101 133.580 180.339 1.00 45.59 215 GLU A N 1
ATOM 1470 C CA . GLU A 1 216 ? 132.625 133.668 180.466 1.00 48.31 215 GLU A CA 1
ATOM 1471 C C . GLU A 1 216 ? 131.893 133.069 179.260 1.00 50.96 215 GLU A C 1
ATOM 1472 O O . GLU A 1 216 ? 130.772 132.577 179.464 1.00 55.39 215 GLU A O 1
ATOM 1478 N N . ILE A 1 217 ? 132.456 133.140 178.047 1.00 50.48 216 ILE A N 1
ATOM 1479 C CA . ILE A 1 217 ? 131.692 132.695 176.834 1.00 49.92 216 ILE A CA 1
ATOM 1480 C C . ILE A 1 217 ? 131.340 131.204 176.925 1.00 49.22 216 ILE A C 1
ATOM 1481 O O . ILE A 1 217 ? 130.182 130.866 176.618 1.00 52.55 216 ILE A O 1
ATOM 1486 N N . ASN A 1 218 ? 132.278 130.367 177.374 1.00 53.80 217 ASN A N 1
ATOM 1487 C CA . ASN A 1 218 ? 132.030 128.911 177.550 1.00 53.02 217 ASN A CA 1
ATOM 1488 C C . ASN A 1 218 ? 131.500 128.284 176.258 1.00 54.93 217 ASN A C 1
ATOM 1489 O O . ASN A 1 218 ? 130.616 127.413 176.363 1.00 56.60 217 ASN A O 1
ATOM 1494 N N . ASN A 1 219 ? 132.009 128.701 175.095 1.00 50.34 218 ASN A N 1
ATOM 1495 C CA . ASN A 1 219 ? 131.615 128.075 173.804 1.00 44.83 218 ASN A CA 1
ATOM 1496 C C . ASN A 1 219 ? 132.894 127.584 173.141 1.00 40.90 218 ASN A C 1
ATOM 1497 O O . ASN A 1 219 ? 133.831 128.383 173.031 1.00 41.21 218 ASN A O 1
ATOM 1502 N N . GLU A 1 220 ? 132.927 126.318 172.727 1.00 54.25 219 GLU A N 1
ATOM 1503 C CA . GLU A 1 220 ? 134.171 125.739 172.142 1.00 57.37 219 GLU A CA 1
ATOM 1504 C C . GLU A 1 220 ? 134.448 126.410 170.796 1.00 57.76 219 GLU A C 1
ATOM 1505 O O . GLU A 1 220 ? 135.593 126.349 170.324 1.00 56.78 219 GLU A O 1
ATOM 1511 N N . ASP A 1 221 ? 133.419 127.010 170.204 1.00 57.09 220 ASP A N 1
ATOM 1512 C CA . ASP A 1 221 ? 133.576 127.717 168.913 1.00 53.07 220 ASP A CA 1
ATOM 1513 C C . ASP A 1 221 ? 134.574 128.866 169.095 1.00 54.67 220 ASP A C 1
ATOM 1514 O O . ASP A 1 221 ? 135.373 129.083 168.174 1.00 61.17 220 ASP A O 1
ATOM 1519 N N . SER A 1 222 ? 134.559 129.554 170.241 1.00 48.47 221 SER A N 1
ATOM 1520 C CA . SER A 1 222 ? 135.384 130.778 170.444 1.00 42.17 221 SER A CA 1
ATOM 1521 C C . SER A 1 222 ? 136.892 130.562 170.450 1.00 41.01 221 SER A C 1
ATOM 1522 O O . SER A 1 222 ? 137.337 129.603 171.081 1.00 44.96 221 SER A O 1
ATOM 1525 N N . VAL A 1 223 ? 137.632 131.431 169.764 1.00 38.95 222 VAL A N 1
ATOM 1526 C CA . VAL A 1 223 ? 139.121 131.431 169.796 1.00 34.16 222 VAL A CA 1
ATOM 1527 C C . VAL A 1 223 ? 139.490 131.988 171.163 1.00 38.24 222 VAL A C 1
ATOM 1528 O O . VAL A 1 223 ? 140.594 131.694 171.636 1.00 45.86 222 VAL A O 1
ATOM 1532 N N . TRP A 1 224 ? 138.601 132.799 171.757 1.00 42.93 223 TRP A N 1
ATOM 1533 C CA . TRP A 1 224 ? 138.915 133.486 173.042 1.00 36.33 223 TRP A CA 1
ATOM 1534 C C . TRP A 1 224 ? 138.709 132.538 174.217 1.00 38.84 223 TRP A C 1
ATOM 1535 O O . TRP A 1 224 ? 139.464 132.657 175.192 1.00 44.29 223 TRP A O 1
ATOM 1546 N N . TYR A 1 225 ? 137.721 131.654 174.127 1.00 42.07 224 TYR A N 1
ATOM 1547 C CA . TYR A 1 225 ? 137.485 130.641 175.183 1.00 43.62 224 TYR A CA 1
ATOM 1548 C C . TYR A 1 225 ? 138.700 129.726 175.260 1.00 38.10 224 TYR A C 1
ATOM 1549 O O . TYR A 1 225 ? 139.123 129.385 176.368 1.00 39.48 224 TYR A O 1
ATOM 1558 N N . TRP A 1 226 ? 139.223 129.329 174.107 1.00 40.11 225 TRP A N 1
ATOM 1559 C CA . TRP A 1 226 ? 140.364 128.388 174.102 1.00 42.24 225 TRP A CA 1
ATOM 1560 C C . TRP A 1 226 ? 141.593 129.060 174.700 1.00 39.68 225 TRP A C 1
ATOM 1561 O O . TRP A 1 226 ? 142.354 128.376 175.383 1.00 39.32 225 TRP A O 1
ATOM 1572 N N . ALA A 1 227 ? 141.789 130.340 174.417 1.00 38.98 226 ALA A N 1
ATOM 1573 C CA . ALA A 1 227 ? 142.914 131.090 175.009 1.00 35.97 226 ALA A CA 1
ATOM 1574 C C . ALA A 1 227 ? 142.726 131.211 176.527 1.00 39.86 226 ALA A C 1
ATOM 1575 O O . ALA A 1 227 ? 143.730 131.178 177.258 1.00 42.93 226 ALA A O 1
ATOM 1577 N N . ALA A 1 228 ? 141.486 131.334 176.996 1.00 45.12 227 ALA A N 1
ATOM 1578 C CA . ALA A 1 228 ? 141.257 131.371 178.456 1.00 38.04 227 ALA A CA 1
ATOM 1579 C C . ALA A 1 228 ? 141.592 129.998 179.044 1.00 39.38 227 ALA A C 1
ATOM 1580 O O . ALA A 1 228 ? 142.304 129.959 180.060 1.00 37.77 227 ALA A O 1
ATOM 1582 N N . LYS A 1 229 ? 141.116 128.918 178.419 1.00 47.60 228 LYS A N 1
ATOM 1583 C CA . LYS A 1 229 ? 141.386 127.539 178.906 1.00 46.81 228 LYS A CA 1
ATOM 1584 C C . LYS A 1 229 ? 142.870 127.199 178.803 1.00 41.51 228 LYS A C 1
ATOM 1585 O O . LYS A 1 229 ? 143.347 126.469 179.673 1.00 39.89 228 LYS A O 1
ATOM 1591 N N . ASN A 1 230 ? 143.551 127.667 177.761 1.00 44.38 229 ASN A N 1
ATOM 1592 C CA . ASN A 1 230 ? 144.974 127.298 177.531 1.00 42.26 229 ASN A CA 1
ATOM 1593 C C . ASN A 1 230 ? 145.919 128.405 178.011 1.00 40.96 229 ASN A C 1
ATOM 1594 O O . ASN A 1 230 ? 147.102 128.354 177.634 1.00 40.33 229 ASN A O 1
ATOM 1599 N N . ASN A 1 231 ? 145.417 129.367 178.787 1.00 32.98 230 ASN A N 1
ATOM 1600 C CA . ASN A 1 231 ? 146.276 130.437 179.375 1.00 33.34 230 ASN A CA 1
ATOM 1601 C C . ASN A 1 231 ? 147.017 131.258 178.310 1.00 40.01 230 ASN A C 1
ATOM 1602 O O . ASN A 1 231 ? 148.240 131.442 178.460 1.00 45.86 230 ASN A O 1
ATOM 1607 N N . ILE A 1 232 ? 146.299 131.747 177.290 1.00 34.12 231 ILE A N 1
ATOM 1608 C CA . ILE A 1 232 ? 146.905 132.602 176.227 1.00 29.43 231 ILE A CA 1
ATOM 1609 C C . ILE A 1 232 ? 146.451 134.052 176.449 1.00 31.88 231 ILE A C 1
ATOM 1610 O O . ILE A 1 232 ? 145.233 134.302 176.416 1.00 36.55 231 ILE A O 1
ATOM 1615 N N . PRO A 1 233 ? 147.352 135.041 176.705 1.00 21.28 232 PRO A N 1
ATOM 1616 C CA . PRO A 1 233 ? 146.932 136.416 176.964 1.00 21.68 232 PRO A CA 1
ATOM 1617 C C . PRO A 1 233 ? 146.608 137.155 175.658 1.00 29.52 232 PRO A C 1
ATOM 1618 O O . PRO A 1 233 ? 147.344 137.008 174.701 1.00 32.23 232 PRO A O 1
ATOM 1622 N N . VAL A 1 234 ? 145.521 137.939 175.665 1.00 34.30 233 VAL A N 1
ATOM 1623 C CA . VAL A 1 234 ? 145.086 138.713 174.462 1.00 29.63 233 VAL A CA 1
ATOM 1624 C C . VAL A 1 234 ? 145.192 140.205 174.797 1.00 30.87 233 VAL A C 1
ATOM 1625 O O . VAL A 1 234 ? 144.633 140.601 175.833 1.00 40.25 233 VAL A O 1
ATOM 1629 N N . TYR A 1 235 ? 145.864 141.002 173.958 1.00 32.21 234 TYR A N 1
ATOM 1630 C CA . TYR A 1 235 ? 146.045 142.441 174.286 1.00 31.25 234 TYR A CA 1
ATOM 1631 C C . TYR A 1 235 ? 145.517 143.338 173.166 1.00 38.42 234 TYR A C 1
ATOM 1632 O O . TYR A 1 235 ? 145.916 143.131 172.008 1.00 47.79 234 TYR A O 1
ATOM 1641 N N . SER A 1 236 ? 144.651 144.301 173.495 1.00 42.44 235 SER A N 1
ATOM 1642 C CA . SER A 1 236 ? 144.199 145.290 172.487 1.00 37.80 235 SER A CA 1
ATOM 1643 C C . SER A 1 236 ? 144.474 146.681 173.060 1.00 46.83 235 SER A C 1
ATOM 1644 O O . SER A 1 236 ? 143.764 147.055 174.001 1.00 50.00 235 SER A O 1
ATOM 1647 N N . PRO A 1 237 ? 145.449 147.472 172.558 1.00 45.05 236 PRO A N 1
ATOM 1648 C CA . PRO A 1 237 ? 145.742 148.771 173.158 1.00 42.96 236 PRO A CA 1
ATOM 1649 C C . PRO A 1 237 ? 144.576 149.765 173.042 1.00 42.25 236 PRO A C 1
ATOM 1650 O O . PRO A 1 237 ? 144.290 150.417 174.014 1.00 50.33 236 PRO A O 1
ATOM 1654 N N . ALA A 1 238 ? 143.939 149.870 171.877 1.00 39.54 237 ALA A N 1
ATOM 1655 C CA . ALA A 1 238 ? 142.746 150.735 171.728 1.00 44.77 237 ALA A CA 1
ATOM 1656 C C . ALA A 1 238 ? 141.470 149.917 171.917 1.00 42.28 237 ALA A C 1
ATOM 1657 O O . ALA A 1 238 ? 140.745 149.753 170.932 1.00 49.54 237 ALA A O 1
ATOM 1659 N N . LEU A 1 239 ? 141.205 149.414 173.114 1.00 36.42 238 LEU A N 1
ATOM 1660 C CA . LEU A 1 239 ? 140.008 148.556 173.265 1.00 42.66 238 LEU A CA 1
ATOM 1661 C C . LEU A 1 239 ? 138.760 149.441 173.210 1.00 48.16 238 LEU A C 1
ATOM 1662 O O . LEU A 1 239 ? 137.685 148.907 172.902 1.00 50.20 238 LEU A O 1
ATOM 1667 N N . THR A 1 240 ? 138.894 150.736 173.518 1.00 50.06 239 THR A N 1
ATOM 1668 C CA . THR A 1 240 ? 137.752 151.692 173.466 1.00 47.80 239 THR A CA 1
ATOM 1669 C C . THR A 1 240 ? 137.299 151.932 172.027 1.00 50.60 239 THR A C 1
ATOM 1670 O O . THR A 1 240 ? 136.113 152.217 171.824 1.00 54.33 239 THR A O 1
ATOM 1674 N N . ASP A 1 241 ? 138.223 151.847 171.073 1.00 57.95 240 ASP A N 1
ATOM 1675 C CA . ASP A 1 241 ? 137.874 152.042 169.644 1.00 60.36 240 ASP A CA 1
ATOM 1676 C C . ASP A 1 241 ? 137.247 150.742 169.145 1.00 61.49 240 ASP A C 1
ATOM 1677 O O . ASP A 1 241 ? 138.001 149.838 168.809 1.00 59.30 240 ASP A O 1
ATOM 1682 N N . GLY A 1 242 ? 135.920 150.674 169.070 1.00 61.83 241 GLY A N 1
ATOM 1683 C CA . GLY A 1 242 ? 135.238 149.422 168.704 1.00 56.88 241 GLY A CA 1
ATOM 1684 C C . GLY A 1 242 ? 133.908 149.343 169.427 1.00 61.26 241 GLY A C 1
ATOM 1685 O O . GLY A 1 242 ? 133.542 150.339 170.066 1.00 64.84 241 GLY A O 1
ATOM 1686 N N . SER A 1 243 ? 133.191 148.226 169.307 1.00 60.54 242 SER A N 1
ATOM 1687 C CA . SER A 1 243 ? 131.904 148.037 170.025 1.00 61.66 242 SER A CA 1
ATOM 1688 C C . SER A 1 243 ? 132.124 147.972 171.539 1.00 66.05 242 SER A C 1
ATOM 1689 O O . SER A 1 243 ? 131.248 148.441 172.281 1.00 73.04 242 SER A O 1
ATOM 1692 N N . ILE A 1 244 ? 133.231 147.375 171.984 1.00 57.60 243 ILE A N 1
ATOM 1693 C CA . ILE A 1 244 ? 133.483 147.206 173.444 1.00 55.20 243 ILE A CA 1
ATOM 1694 C C . ILE A 1 244 ? 133.562 148.592 174.081 1.00 57.59 243 ILE A C 1
ATOM 1695 O O . ILE A 1 244 ? 132.962 148.778 175.151 1.00 59.11 243 ILE A O 1
ATOM 1700 N N . GLY A 1 245 ? 134.233 149.537 173.418 1.00 48.75 244 GLY A N 1
ATOM 1701 C CA . GLY A 1 245 ? 134.369 150.910 173.940 1.00 39.09 244 GLY A CA 1
ATOM 1702 C C . GLY A 1 245 ? 133.046 151.637 174.067 1.00 44.96 244 GLY A C 1
ATOM 1703 O O . GLY A 1 245 ? 132.872 152.358 175.053 1.00 53.98 244 GLY A O 1
ATOM 1704 N N . ASP A 1 246 ? 132.148 151.471 173.105 1.00 49.46 245 ASP A N 1
ATOM 1705 C CA . ASP A 1 246 ? 130.817 152.112 173.234 1.00 56.67 245 ASP A CA 1
ATOM 1706 C C . ASP A 1 246 ? 130.071 151.537 174.445 1.00 58.22 245 ASP A C 1
ATOM 1707 O O . ASP A 1 246 ? 129.453 152.322 175.184 1.00 60.12 245 ASP A O 1
ATOM 1712 N N . MET A 1 247 ? 130.141 150.220 174.652 1.00 61.15 246 MET A N 1
ATOM 1713 C CA . MET A 1 247 ? 129.466 149.593 175.819 1.00 64.27 246 MET A CA 1
ATOM 1714 C C . MET A 1 247 ? 130.094 150.094 177.126 1.00 67.88 246 MET A C 1
ATOM 1715 O O . MET A 1 247 ? 129.331 150.337 178.068 1.00 72.38 246 MET A O 1
ATOM 1720 N N . ILE A 1 248 ? 131.421 150.260 177.177 1.00 63.97 247 ILE A N 1
ATOM 1721 C CA . ILE A 1 248 ? 132.084 150.824 178.393 1.00 63.34 247 ILE A CA 1
ATOM 1722 C C . ILE A 1 248 ? 131.542 152.239 178.614 1.00 55.54 247 ILE A C 1
ATOM 1723 O O . ILE A 1 248 ? 131.258 152.590 179.769 1.00 56.01 247 ILE A O 1
ATOM 1728 N N . TYR A 1 249 ? 131.373 153.003 177.540 1.00 45.37 248 TYR A N 1
ATOM 1729 C CA . TYR A 1 249 ? 130.904 154.399 177.666 1.00 56.40 248 TYR A CA 1
ATOM 1730 C C . TYR A 1 249 ? 129.503 154.418 178.275 1.00 61.47 248 TYR A C 1
ATOM 1731 O O . TYR A 1 249 ? 129.278 155.198 179.216 1.00 66.17 248 TYR A O 1
ATOM 1740 N N . PHE A 1 250 ? 128.596 153.575 177.780 1.00 60.62 249 PHE A N 1
ATOM 1741 C CA . PHE A 1 250 ? 127.194 153.613 178.281 1.00 64.38 249 PHE A CA 1
ATOM 1742 C C . PHE A 1 250 ? 127.153 153.173 179.747 1.00 66.40 249 PHE A C 1
ATOM 1743 O O . PHE A 1 250 ? 126.439 153.803 180.545 1.00 69.08 249 PHE A O 1
ATOM 1751 N N . HIS A 1 251 ? 127.939 152.156 180.094 1.00 63.43 250 HIS A N 1
ATOM 1752 C CA . HIS A 1 251 ? 127.983 151.617 181.478 1.00 62.60 250 HIS A CA 1
ATOM 1753 C C . HIS A 1 251 ? 128.470 152.697 182.440 1.00 58.45 250 HIS A C 1
ATOM 1754 O O . HIS A 1 251 ? 127.917 152.772 183.531 1.00 57.34 250 HIS A O 1
ATOM 1761 N N . SER A 1 252 ? 129.464 153.497 182.048 1.00 59.63 251 SER A N 1
ATOM 1762 C CA . SER A 1 252 ? 130.040 154.504 182.979 1.00 61.93 251 SER A CA 1
ATOM 1763 C C . SER A 1 252 ? 128.972 155.515 183.384 1.00 62.72 251 SER A C 1
ATOM 1764 O O . SER A 1 252 ? 128.978 155.929 184.546 1.00 63.28 251 SER A O 1
ATOM 1767 N N . TYR A 1 253 ? 128.108 155.922 182.458 1.00 66.21 252 TYR A N 1
ATOM 1768 C CA . TYR A 1 253 ? 127.018 156.839 182.871 1.00 67.65 252 TYR A CA 1
ATOM 1769 C C . TYR A 1 253 ? 126.086 156.143 183.872 1.00 68.11 252 TYR A C 1
ATOM 1770 O O . TYR A 1 253 ? 125.738 156.771 184.886 1.00 64.31 252 TYR A O 1
ATOM 1779 N N . ASN A 1 254 ? 125.701 154.891 183.604 1.00 71.41 253 ASN A N 1
ATOM 1780 C CA . ASN A 1 254 ? 124.821 154.122 184.529 1.00 71.91 253 ASN A CA 1
ATOM 1781 C C . ASN A 1 254 ? 125.544 153.766 185.831 1.00 72.35 253 ASN A C 1
ATOM 1782 O O . ASN A 1 254 ? 124.934 153.931 186.899 1.00 73.26 253 ASN A O 1
ATOM 1787 N N . ASN A 1 255 ? 126.792 153.305 185.742 1.00 67.65 254 ASN A N 1
ATOM 1788 C CA . ASN A 1 255 ? 127.572 152.891 186.937 1.00 66.10 254 ASN A CA 1
ATOM 1789 C C . ASN A 1 255 ? 128.940 153.574 186.855 1.00 64.01 254 ASN A C 1
ATOM 1790 O O . ASN A 1 255 ? 129.821 153.001 186.201 1.00 61.74 254 ASN A O 1
ATOM 1795 N N . PRO A 1 256 ? 129.191 154.742 187.500 1.00 61.36 255 PRO A N 1
ATOM 1796 C CA . PRO A 1 256 ? 130.453 155.450 187.288 1.00 63.03 255 PRO A CA 1
ATOM 1797 C C . PRO A 1 256 ? 131.712 154.915 187.983 1.00 64.32 255 PRO A C 1
ATOM 1798 O O . PRO A 1 256 ? 131.574 154.129 188.896 1.00 65.51 255 PRO A O 1
ATOM 1802 N N . GLY A 1 257 ? 132.899 155.301 187.511 1.00 55.81 256 GLY A N 1
ATOM 1803 C CA . GLY A 1 257 ? 134.131 154.943 188.238 1.00 54.46 256 GLY A CA 1
ATOM 1804 C C . GLY A 1 257 ? 134.897 153.770 187.677 1.00 50.13 256 GLY A C 1
ATOM 1805 O O . GLY A 1 257 ? 135.961 153.478 188.232 1.00 53.10 256 GLY A O 1
ATOM 1806 N N . LEU A 1 258 ? 134.414 153.112 186.626 1.00 40.61 257 LEU A N 1
ATOM 1807 C CA . LEU A 1 258 ? 135.246 152.002 186.096 1.00 43.63 257 LEU A CA 1
ATOM 1808 C C . LEU A 1 258 ? 136.551 152.596 185.575 1.00 44.91 257 LEU A C 1
ATOM 1809 O O . LEU A 1 258 ? 136.497 153.649 184.932 1.00 49.31 257 LEU A O 1
ATOM 1814 N N . VAL A 1 259 ? 137.678 151.956 185.875 1.00 40.94 258 VAL A N 1
ATOM 1815 C CA . VAL A 1 259 ? 139.003 152.459 185.423 1.00 39.32 258 VAL A CA 1
ATOM 1816 C C . VAL A 1 259 ? 139.719 151.334 184.683 1.00 45.02 258 VAL A C 1
ATOM 1817 O O . VAL A 1 259 ? 139.675 150.207 185.193 1.00 46.38 258 VAL A O 1
ATOM 1821 N N . LEU A 1 260 ? 140.298 151.607 183.509 1.00 44.05 259 LEU A N 1
ATOM 1822 C CA . LEU A 1 260 ? 141.131 150.604 182.794 1.00 34.66 259 LEU A CA 1
ATOM 1823 C C . LEU A 1 260 ? 142.524 151.216 182.692 1.00 37.61 259 LEU A C 1
ATOM 1824 O O . LEU A 1 260 ? 142.633 152.275 182.079 1.00 49.27 259 LEU A O 1
ATOM 1829 N N . ASP A 1 261 ? 143.553 150.562 183.219 1.00 33.29 260 ASP A N 1
ATOM 1830 C CA . ASP A 1 261 ? 144.895 151.201 183.248 1.00 39.59 260 ASP A CA 1
ATOM 1831 C C . ASP A 1 261 ? 145.794 150.690 182.117 1.00 31.03 260 ASP A C 1
ATOM 1832 O O . ASP A 1 261 ? 146.229 149.540 182.177 1.00 38.64 260 ASP A O 1
ATOM 1837 N N . LEU A 1 262 ? 146.109 151.549 181.159 1.00 37.86 261 LEU A N 1
ATOM 1838 C CA . LEU A 1 262 ? 147.026 151.186 180.056 1.00 42.83 261 LEU A CA 1
ATOM 1839 C C . LEU A 1 262 ? 148.420 150.969 180.623 1.00 42.69 261 LEU A C 1
ATOM 1840 O O . LEU A 1 262 ? 149.188 150.243 179.988 1.00 40.78 261 LEU A O 1
ATOM 1845 N N . VAL A 1 263 ? 148.768 151.645 181.716 1.00 46.24 262 VAL A N 1
ATOM 1846 C CA . VAL A 1 263 ? 150.166 151.553 182.236 1.00 52.37 262 VAL A CA 1
ATOM 1847 C C . VAL A 1 263 ? 150.467 150.099 182.626 1.00 55.19 262 VAL A C 1
ATOM 1848 O O . VAL A 1 263 ? 151.558 149.621 182.300 1.00 55.67 262 VAL A O 1
ATOM 1852 N N . GLU A 1 264 ? 149.514 149.421 183.269 1.00 54.16 263 GLU A N 1
ATOM 1853 C CA . GLU A 1 264 ? 149.715 148.000 183.658 1.00 48.01 263 GLU A CA 1
ATOM 1854 C C . GLU A 1 264 ? 149.730 147.130 182.396 1.00 47.12 263 GLU A C 1
ATOM 1855 O O . GLU A 1 264 ? 150.542 146.193 182.340 1.00 45.77 263 GLU A O 1
ATOM 1861 N N . ASP A 1 265 ? 148.860 147.431 181.427 1.00 45.23 264 ASP A N 1
ATOM 1862 C CA . ASP A 1 265 ? 148.785 146.630 180.175 1.00 38.79 264 ASP A CA 1
ATOM 1863 C C . ASP A 1 265 ? 150.095 146.738 179.383 1.00 37.67 264 ASP A C 1
ATOM 1864 O O . ASP A 1 265 ? 150.547 145.705 178.865 1.00 45.03 264 ASP A O 1
ATOM 1869 N N . ILE A 1 266 ? 150.672 147.941 179.290 1.00 40.56 265 ILE A N 1
ATOM 1870 C CA . ILE A 1 266 ? 151.939 148.136 178.523 1.00 44.22 265 ILE A CA 1
ATOM 1871 C C . ILE A 1 266 ? 153.060 147.454 179.309 1.00 45.02 265 ILE A C 1
ATOM 1872 O O . ILE A 1 266 ? 154.023 146.992 178.677 1.00 51.06 265 ILE A O 1
ATOM 1877 N N . ARG A 1 267 ? 152.923 147.375 180.634 1.00 45.92 266 ARG A N 1
ATOM 1878 C CA . ARG A 1 267 ? 153.913 146.652 181.460 1.00 45.58 266 ARG A CA 1
ATOM 1879 C C . ARG A 1 267 ? 153.833 145.160 181.128 1.00 50.03 266 ARG A C 1
ATOM 1880 O O . ARG A 1 267 ? 154.888 144.558 180.919 1.00 59.03 266 ARG A O 1
ATOM 1888 N N . ASP A 1 268 ? 152.623 144.602 181.052 1.00 49.16 267 ASP A N 1
ATOM 1889 C CA . ASP A 1 268 ? 152.451 143.160 180.736 1.00 45.51 267 ASP A CA 1
ATOM 1890 C C . ASP A 1 268 ? 152.885 142.847 179.297 1.00 49.66 267 ASP A C 1
ATOM 1891 O O . ASP A 1 268 ? 153.663 141.905 179.116 1.00 50.41 267 ASP A O 1
ATOM 1896 N N . MET A 1 269 ? 152.362 143.592 178.316 1.00 48.15 268 MET A N 1
ATOM 1897 C CA . MET A 1 269 ? 152.644 143.324 176.877 1.00 35.20 268 MET A CA 1
ATOM 1898 C C . MET A 1 269 ? 154.142 143.421 176.582 1.00 38.52 268 MET A C 1
ATOM 1899 O O . MET A 1 269 ? 154.667 142.500 175.936 1.00 57.71 268 MET A O 1
ATOM 1904 N N . ASN A 1 270 ? 154.803 144.485 177.037 1.00 34.51 269 ASN A N 1
ATOM 1905 C CA . ASN A 1 270 ? 156.241 144.684 176.710 1.00 44.09 269 ASN A CA 1
ATOM 1906 C C . ASN A 1 270 ? 157.071 143.533 177.289 1.00 48.57 269 ASN A C 1
ATOM 1907 O O . ASN A 1 270 ? 158.092 143.181 176.670 1.00 48.18 269 ASN A O 1
ATOM 1912 N N . ASN A 1 271 ? 156.631 142.950 178.409 1.00 47.48 270 ASN A N 1
ATOM 1913 C CA . ASN A 1 271 ? 157.404 141.865 179.074 1.00 47.20 270 ASN A CA 1
ATOM 1914 C C . ASN A 1 271 ? 157.124 140.521 178.396 1.00 48.24 270 ASN A C 1
ATOM 1915 O O . ASN A 1 271 ? 157.913 139.588 178.617 1.00 53.55 270 ASN A O 1
ATOM 1920 N N . GLU A 1 272 ? 156.041 140.410 177.625 1.00 46.74 271 GLU A N 1
ATOM 1921 C CA . GLU A 1 272 ? 155.691 139.108 176.994 1.00 42.60 271 GLU A CA 1
ATOM 1922 C C . GLU A 1 272 ? 156.901 138.576 176.198 1.00 42.37 271 GLU A C 1
ATOM 1923 O O . GLU A 1 272 ? 157.281 137.422 176.474 1.00 51.56 271 GLU A O 1
ATOM 1929 N N . PRO A 1 273 ? 157.548 139.301 175.243 1.00 38.12 272 PRO A N 1
ATOM 1930 C CA . PRO A 1 273 ? 158.679 138.732 174.498 1.00 42.76 272 PRO A CA 1
ATOM 1931 C C . PRO A 1 273 ? 159.967 138.475 175.293 1.00 46.80 272 PRO A C 1
ATOM 1932 O O . PRO A 1 273 ? 160.687 137.570 174.918 1.00 47.55 272 PRO A O 1
ATOM 1936 N N . LEU A 1 274 ? 160.235 139.258 176.342 1.00 53.34 273 LEU A N 1
ATOM 1937 C CA . LEU A 1 274 ? 161.524 139.133 177.074 1.00 56.95 273 LEU A CA 1
ATOM 1938 C C . LEU A 1 274 ? 161.853 137.703 177.520 1.00 57.50 273 LEU A C 1
ATOM 1939 O O . LEU A 1 274 ? 163.041 137.337 177.444 1.00 57.65 273 LEU A O 1
ATOM 1944 N N . TRP A 1 275 ? 160.879 136.936 178.000 1.00 53.38 274 TRP A N 1
ATOM 1945 C CA . TRP A 1 275 ? 161.163 135.597 178.590 1.00 54.42 274 TRP A CA 1
ATOM 1946 C C . TRP A 1 275 ? 161.651 134.506 177.628 1.00 51.45 274 TRP A C 1
ATOM 1947 O O . TRP A 1 275 ? 162.597 133.799 178.007 1.00 50.64 274 TRP A O 1
ATOM 1958 N N . ALA A 1 276 ? 161.086 134.392 176.427 1.00 45.56 275 ALA A N 1
ATOM 1959 C CA . ALA A 1 276 ? 161.331 133.237 175.527 1.00 49.36 275 ALA A CA 1
ATOM 1960 C C . ALA A 1 276 ? 162.741 133.102 174.963 1.00 50.56 275 ALA A C 1
ATOM 1961 O O . ALA A 1 276 ? 163.447 134.121 174.880 1.00 45.84 275 ALA A O 1
ATOM 1963 N N . THR A 1 277 ? 163.153 131.863 174.651 1.00 46.98 276 THR A N 1
ATOM 1964 C CA . THR A 1 277 ? 164.452 131.658 173.958 1.00 48.11 276 THR A CA 1
ATOM 1965 C C . THR A 1 277 ? 164.318 132.269 172.563 1.00 48.15 276 THR A C 1
ATOM 1966 O O . THR A 1 277 ? 165.259 132.968 172.153 1.00 50.44 276 THR A O 1
ATOM 1970 N N . LYS A 1 278 ? 163.188 132.038 171.880 1.00 43.55 277 LYS A N 1
ATOM 1971 C CA . LYS A 1 278 ? 162.921 132.681 170.564 1.00 42.30 277 LYS A CA 1
ATOM 1972 C C . LYS A 1 278 ? 161.443 133.036 170.467 1.00 42.01 277 LYS A C 1
ATOM 1973 O O . LYS A 1 278 ? 160.633 132.337 171.078 1.00 36.52 277 LYS A O 1
ATOM 1979 N N . THR A 1 279 ? 161.124 134.104 169.739 1.00 44.77 278 THR A N 1
ATOM 1980 C CA . THR A 1 279 ? 159.717 134.539 169.555 1.00 41.81 278 THR A CA 1
ATOM 1981 C C . THR A 1 279 ? 159.464 134.738 168.066 1.00 42.72 278 THR A C 1
ATOM 1982 O O . THR A 1 279 ? 160.389 135.182 167.367 1.00 41.73 278 THR A O 1
ATOM 1986 N N . GLY A 1 280 ? 158.260 134.411 167.613 1.00 37.65 279 GLY A N 1
ATOM 1987 C CA . GLY A 1 280 ? 157.954 134.528 166.185 1.00 35.94 279 GLY A CA 1
ATOM 1988 C C . GLY A 1 280 ? 156.673 135.287 165.994 1.00 33.88 279 GLY A C 1
ATOM 1989 O O . GLY A 1 280 ? 155.763 135.078 166.793 1.00 32.84 279 GLY A O 1
ATOM 1990 N N . CYS A 1 281 ? 156.605 136.145 164.980 1.00 41.59 280 CYS A N 1
ATOM 1991 C CA . CYS A 1 281 ? 155.400 136.988 164.807 1.00 37.94 280 CYS A CA 1
ATOM 1992 C C . CYS A 1 281 ? 154.735 136.678 163.473 1.00 31.95 280 CYS A C 1
ATOM 1993 O O . CYS A 1 281 ? 155.371 136.891 162.441 1.00 27.34 280 CYS A O 1
ATOM 1996 N N . ILE A 1 282 ? 153.510 136.165 163.504 1.00 32.18 281 ILE A N 1
ATOM 1997 C CA . ILE A 1 282 ? 152.747 135.958 162.245 1.00 34.52 281 ILE A CA 1
ATOM 1998 C C . ILE A 1 282 ? 151.732 137.095 162.199 1.00 36.88 281 ILE A C 1
ATOM 1999 O O . ILE A 1 282 ? 150.623 136.918 162.703 1.00 40.65 281 ILE A O 1
ATOM 2004 N N . ILE A 1 283 ? 152.135 138.233 161.637 1.00 27.14 282 ILE A N 1
ATOM 2005 C CA . ILE A 1 283 ? 151.237 139.418 161.579 1.00 27.76 282 ILE A CA 1
ATOM 2006 C C . ILE A 1 283 ? 150.491 139.386 160.252 1.00 31.86 282 ILE A C 1
ATOM 2007 O O . ILE A 1 283 ? 151.128 139.544 159.209 1.00 38.04 282 ILE A O 1
ATOM 2012 N N . LEU A 1 284 ? 149.186 139.170 160.317 1.00 28.34 283 LEU A N 1
ATOM 2013 C CA . LEU A 1 284 ? 148.345 139.121 159.108 1.00 26.04 283 LEU A CA 1
ATOM 2014 C C . LEU A 1 284 ? 147.521 140.397 159.152 1.00 33.33 283 LEU A C 1
ATOM 2015 O O . LEU A 1 284 ? 146.739 140.541 160.095 1.00 42.31 283 LEU A O 1
ATOM 2020 N N . GLY A 1 285 ? 147.666 141.265 158.155 1.00 37.24 284 GLY A N 1
ATOM 2021 C CA . GLY A 1 285 ? 147.022 142.588 158.230 1.00 38.42 284 GLY A CA 1
ATOM 2022 C C . GLY A 1 285 ? 148.036 143.608 158.715 1.00 43.38 284 GLY A C 1
ATOM 2023 O O . GLY A 1 285 ? 149.226 143.255 158.784 1.00 44.40 284 GLY A O 1
ATOM 2024 N N . GLY A 1 286 ? 147.603 144.838 159.003 1.00 48.63 285 GLY A N 1
ATOM 2025 C CA . GLY A 1 286 ? 148.527 145.907 159.432 1.00 43.91 285 GLY A CA 1
ATOM 2026 C C . GLY A 1 286 ? 147.823 146.899 160.332 1.00 46.03 285 GLY A C 1
ATOM 2027 O O . GLY A 1 286 ? 146.585 146.879 160.359 1.00 48.64 285 GLY A O 1
ATOM 2028 N N . GLY A 1 287 ? 148.570 147.717 161.073 1.00 48.80 286 GLY A N 1
ATOM 2029 C CA . GLY A 1 287 ? 147.894 148.753 161.872 1.00 45.39 286 GLY A CA 1
ATOM 2030 C C . GLY A 1 287 ? 148.479 148.851 163.259 1.00 42.52 286 GLY A C 1
ATOM 2031 O O . GLY A 1 287 ? 149.712 148.818 163.379 1.00 45.38 286 GLY A O 1
ATOM 2032 N N . VAL A 1 288 ? 147.620 149.024 164.265 1.00 36.89 287 VAL A N 1
ATOM 2033 C CA . VAL A 1 288 ? 148.093 149.042 165.676 1.00 35.72 287 VAL A CA 1
ATOM 2034 C C . VAL A 1 288 ? 148.700 147.672 166.000 1.00 34.32 287 VAL A C 1
ATOM 2035 O O . VAL A 1 288 ? 149.734 147.648 166.677 1.00 35.82 287 VAL A O 1
ATOM 2039 N N . VAL A 1 289 ? 148.090 146.582 165.520 1.00 37.61 288 VAL A N 1
ATOM 2040 C CA . VAL A 1 289 ? 148.536 145.190 165.824 1.00 32.16 288 VAL A CA 1
ATOM 2041 C C . VAL A 1 289 ? 149.933 144.945 165.276 1.00 28.55 288 VAL A C 1
ATOM 2042 O O . VAL A 1 289 ? 150.719 144.313 165.971 1.00 31.79 288 VAL A O 1
ATOM 2046 N N . LYS A 1 290 ? 150.222 145.416 164.071 1.00 37.23 289 LYS A N 1
ATOM 2047 C CA . LYS A 1 290 ? 151.584 145.262 163.519 1.00 35.55 289 LYS A CA 1
ATOM 2048 C C . LYS A 1 290 ? 152.539 146.000 164.446 1.00 34.74 289 LYS A C 1
ATOM 2049 O O . LYS A 1 290 ? 153.563 145.420 164.815 1.00 39.68 289 LYS A O 1
ATOM 2055 N N . HIS A 1 291 ? 152.201 147.239 164.804 1.00 34.37 290 HIS A N 1
ATOM 2056 C CA . HIS A 1 291 ? 153.106 148.057 165.648 1.00 38.08 290 HIS A CA 1
ATOM 2057 C C . HIS A 1 291 ? 153.247 147.505 167.072 1.00 43.76 290 HIS A C 1
ATOM 2058 O O . HIS A 1 291 ? 154.381 147.445 167.542 1.00 44.56 290 HIS A O 1
ATOM 2065 N N . HIS A 1 292 ? 152.164 147.089 167.726 1.00 36.56 291 HIS A N 1
ATOM 2066 C CA . HIS A 1 292 ? 152.309 146.670 169.142 1.00 25.65 291 HIS A CA 1
ATOM 2067 C C . HIS A 1 292 ? 153.250 145.469 169.237 1.00 34.39 291 HIS A C 1
ATOM 2068 O O . HIS A 1 292 ? 154.154 145.507 170.088 1.00 43.55 291 HIS A O 1
ATOM 2075 N N . ILE A 1 293 ? 153.075 144.467 168.373 1.00 33.32 292 ILE A N 1
ATOM 2076 C CA . ILE A 1 293 ? 153.923 143.243 168.431 1.00 32.28 292 ILE A CA 1
ATOM 2077 C C . ILE A 1 293 ? 155.360 143.616 168.082 1.00 35.95 292 ILE A C 1
ATOM 2078 O O . ILE A 1 293 ? 156.264 143.149 168.776 1.00 38.52 292 ILE A O 1
ATOM 2083 N N . MET A 1 294 ? 155.556 144.442 167.054 1.00 34.43 293 MET A N 1
ATOM 2084 C CA . MET A 1 294 ? 156.923 144.855 166.634 1.00 35.58 293 MET A CA 1
ATOM 2085 C C . MET A 1 294 ? 157.561 145.746 167.700 1.00 42.99 293 MET A C 1
ATOM 2086 O O . MET A 1 294 ? 158.771 145.610 167.927 1.00 50.22 293 MET A O 1
ATOM 2091 N N . ASN A 1 295 ? 156.779 146.641 168.308 1.00 41.97 294 ASN A N 1
ATOM 2092 C CA . ASN A 1 295 ? 157.310 147.543 169.364 1.00 39.21 294 ASN A CA 1
ATOM 2093 C C . ASN A 1 295 ? 157.756 146.688 170.548 1.00 37.47 294 ASN A C 1
ATOM 2094 O O . ASN A 1 295 ? 158.862 146.924 171.058 1.00 38.56 294 ASN A O 1
ATOM 2099 N N . ALA A 1 296 ? 156.944 145.696 170.923 1.00 36.00 295 ALA A N 1
ATOM 2100 C CA . ALA A 1 296 ? 157.255 144.837 172.084 1.00 37.32 295 ALA A CA 1
ATOM 2101 C C . ALA A 1 296 ? 158.555 144.089 171.814 1.00 35.92 295 ALA A C 1
ATOM 2102 O O . ALA A 1 296 ? 159.315 143.892 172.760 1.00 40.24 295 ALA A O 1
ATOM 2104 N N . ASN A 1 297 ? 158.789 143.680 170.572 1.00 31.60 296 ASN A N 1
ATOM 2105 C CA . ASN A 1 297 ? 159.996 142.889 170.223 1.00 38.53 296 ASN A CA 1
ATOM 2106 C C . ASN A 1 297 ? 161.251 143.763 170.258 1.00 42.65 296 ASN A C 1
ATOM 2107 O O . ASN A 1 297 ? 162.342 143.206 170.163 1.00 41.57 296 ASN A O 1
ATOM 2112 N N . LEU A 1 298 ? 161.107 145.083 170.335 1.00 48.71 297 LEU A N 1
ATOM 2113 C CA . LEU A 1 298 ? 162.296 145.967 170.483 1.00 48.31 297 LEU A CA 1
ATOM 2114 C C . LEU A 1 298 ? 162.957 145.672 171.833 1.00 51.73 297 LEU A C 1
ATOM 2115 O O . LEU A 1 298 ? 164.188 145.771 171.915 1.00 54.36 297 LEU A O 1
ATOM 2120 N N . TYR A 1 299 ? 162.150 145.450 172.873 1.00 50.71 298 TYR A N 1
ATOM 2121 C CA . TYR A 1 299 ? 162.691 145.210 174.236 1.00 47.01 298 TYR A CA 1
ATOM 2122 C C . TYR A 1 299 ? 163.489 143.911 174.201 1.00 50.77 298 TYR A C 1
ATOM 2123 O O . TYR A 1 299 ? 164.394 143.731 175.035 1.00 56.75 298 TYR A O 1
ATOM 2132 N N . ARG A 1 300 ? 163.168 143.048 173.239 1.00 43.75 299 ARG A N 1
ATOM 2133 C CA . ARG A 1 300 ? 163.842 141.733 173.119 1.00 43.15 299 ARG A CA 1
ATOM 2134 C C . ARG A 1 300 ? 165.025 141.861 172.156 1.00 40.02 299 ARG A C 1
ATOM 2135 O O . ARG A 1 300 ? 165.692 140.833 171.922 1.00 42.47 299 ARG A O 1
ATOM 2143 N N . ASN A 1 301 ? 165.255 143.061 171.611 1.00 46.87 300 ASN A N 1
ATOM 2144 C CA . ASN A 1 301 ? 166.347 143.308 170.625 1.00 57.16 300 ASN A CA 1
ATOM 2145 C C . ASN A 1 301 ? 165.896 142.853 169.231 1.00 55.79 300 ASN A C 1
ATOM 2146 O O . ASN A 1 301 ? 166.698 142.991 168.288 1.00 57.27 300 ASN A O 1
ATOM 2151 N N . GLY A 1 302 ? 164.668 142.334 169.103 1.00 48.22 301 GLY A N 1
ATOM 2152 C CA . GLY A 1 302 ? 164.142 141.989 167.766 1.00 46.67 301 GLY A CA 1
ATOM 2153 C C . GLY A 1 302 ? 163.507 140.614 167.668 1.00 49.89 301 GLY A C 1
ATOM 2154 O O . GLY A 1 302 ? 164.088 139.662 168.223 1.00 52.06 301 GLY A O 1
ATOM 2155 N N . ALA A 1 303 ? 162.412 140.490 166.905 1.00 52.94 302 ALA A N 1
ATOM 2156 C CA . ALA A 1 303 ? 161.715 139.192 166.712 1.00 51.42 302 ALA A CA 1
ATOM 2157 C C . ALA A 1 303 ? 162.563 138.238 165.862 1.00 52.54 302 ALA A C 1
ATOM 2158 O O . ALA A 1 303 ? 163.149 138.698 164.869 1.00 56.37 302 ALA A O 1
ATOM 2160 N N . ASP A 1 304 ? 162.657 136.968 166.265 1.00 44.22 303 ASP A N 1
ATOM 2161 C CA . ASP A 1 304 ? 163.478 135.958 165.538 1.00 42.60 303 ASP A CA 1
ATOM 2162 C C . ASP A 1 304 ? 162.905 135.577 164.160 1.00 47.90 303 ASP A C 1
ATOM 2163 O O . ASP A 1 304 ? 163.717 135.384 163.240 1.00 49.93 303 ASP A O 1
ATOM 2168 N N . PHE A 1 305 ? 161.582 135.414 164.026 1.00 46.59 304 PHE A N 1
ATOM 2169 C CA . PHE A 1 305 ? 160.969 134.980 162.737 1.00 41.20 304 PHE A CA 1
ATOM 2170 C C . PHE A 1 305 ? 159.706 135.807 162.479 1.00 41.62 304 PHE A C 1
ATOM 2171 O O . PHE A 1 305 ? 159.079 136.209 163.476 1.00 50.70 304 PHE A O 1
ATOM 2179 N N . VAL A 1 306 ? 159.326 136.043 161.213 1.00 30.00 305 VAL A N 1
ATOM 2180 C CA . VAL A 1 306 ? 158.144 136.929 160.996 1.00 33.43 305 VAL A CA 1
ATOM 2181 C C . VAL A 1 306 ? 157.527 136.643 159.632 1.00 37.81 305 VAL A C 1
ATOM 2182 O O . VAL A 1 306 ? 158.283 136.346 158.701 1.00 38.49 305 VAL A O 1
ATOM 2186 N N . VAL A 1 307 ? 156.201 136.658 159.541 1.00 38.42 306 VAL A N 1
ATOM 2187 C CA . VAL A 1 307 ? 155.519 136.513 158.229 1.00 31.68 306 VAL A CA 1
ATOM 2188 C C . VAL A 1 307 ? 154.483 137.637 158.177 1.00 30.62 306 VAL A C 1
ATOM 2189 O O . VAL A 1 307 ? 153.662 137.706 159.098 1.00 31.15 306 VAL A O 1
ATOM 2193 N N . TYR A 1 308 ? 154.522 138.483 157.145 1.00 31.44 307 TYR A N 1
ATOM 2194 C CA . TYR A 1 308 ? 153.505 139.552 156.999 1.00 38.30 307 TYR A CA 1
ATOM 2195 C C . TYR A 1 308 ? 152.650 139.259 155.776 1.00 34.38 307 TYR A C 1
ATOM 2196 O O . TYR A 1 308 ? 153.225 139.041 154.707 1.00 39.68 307 TYR A O 1
ATOM 2205 N N . VAL A 1 309 ? 151.334 139.227 155.932 1.00 25.78 308 VAL A N 1
ATOM 2206 C CA . VAL A 1 309 ? 150.460 139.078 154.740 1.00 34.24 308 VAL A CA 1
ATOM 2207 C C . VAL A 1 309 ? 149.500 140.263 154.766 1.00 33.01 308 VAL A C 1
ATOM 2208 O O . VAL A 1 309 ? 148.695 140.330 155.699 1.00 35.94 308 VAL A O 1
ATOM 2212 N N . ASN A 1 310 ? 149.573 141.147 153.771 1.00 29.37 309 ASN A N 1
ATOM 2213 C CA . ASN A 1 310 ? 148.726 142.365 153.743 1.00 32.41 309 ASN A CA 1
ATOM 2214 C C . ASN A 1 310 ? 148.682 142.891 152.315 1.00 37.03 309 ASN A C 1
ATOM 2215 O O . ASN A 1 310 ? 149.452 142.392 151.485 1.00 37.98 309 ASN A O 1
ATOM 2220 N N . THR A 1 311 ? 147.846 143.893 152.065 1.00 36.19 310 THR A N 1
ATOM 2221 C CA . THR A 1 311 ? 147.713 144.479 150.714 1.00 31.04 310 THR A CA 1
ATOM 2222 C C . THR A 1 311 ? 148.009 145.971 150.828 1.00 33.14 310 THR A C 1
ATOM 2223 O O . THR A 1 311 ? 147.074 146.760 150.643 1.00 37.02 310 THR A O 1
ATOM 2227 N N . ALA A 1 312 ? 149.265 146.332 151.117 1.00 33.01 311 ALA A N 1
ATOM 2228 C CA . ALA A 1 312 ? 149.636 147.750 151.316 1.00 29.94 311 ALA A CA 1
ATOM 2229 C C . ALA A 1 312 ? 151.036 147.990 150.771 1.00 37.42 311 ALA A C 1
ATOM 2230 O O . ALA A 1 312 ? 151.826 147.041 150.821 1.00 44.11 311 ALA A O 1
ATOM 2232 N N . HIS A 1 313 ? 151.338 149.218 150.330 1.00 31.02 312 HIS A N 1
ATOM 2233 C CA . HIS A 1 313 ? 152.648 149.510 149.690 1.00 28.67 312 HIS A CA 1
ATOM 2234 C C . HIS A 1 313 ? 153.392 150.603 150.460 1.00 34.21 312 HIS A C 1
ATOM 2235 O O . HIS A 1 313 ? 152.709 151.442 151.043 1.00 26.59 312 HIS A O 1
ATOM 2242 N N . ASP A 1 314 ? 154.735 150.604 150.436 1.00 39.12 313 ASP A N 1
ATOM 2243 C CA . ASP A 1 314 ? 155.487 151.530 151.274 1.00 35.62 313 ASP A CA 1
ATOM 2244 C C . ASP A 1 314 ? 155.591 152.942 150.704 1.00 40.59 313 ASP A C 1
ATOM 2245 O O . ASP A 1 314 ? 156.152 153.818 151.372 1.00 44.67 313 ASP A O 1
ATOM 2250 N N . PHE A 1 315 ? 155.034 153.248 149.534 1.00 41.25 314 PHE A N 1
ATOM 2251 C CA . PHE A 1 315 ? 155.239 154.596 148.920 1.00 37.83 314 PHE A CA 1
ATOM 2252 C C . PHE A 1 315 ? 154.672 155.740 149.771 1.00 35.98 314 PHE A C 1
ATOM 2253 O O . PHE A 1 315 ? 155.339 156.780 149.833 1.00 33.76 314 PHE A O 1
ATOM 2261 N N . ASP A 1 316 ? 153.508 155.560 150.403 1.00 44.08 315 ASP A N 1
ATOM 2262 C CA . ASP A 1 316 ? 152.814 156.618 151.191 1.00 34.13 315 ASP A CA 1
ATOM 2263 C C . ASP A 1 316 ? 153.573 156.979 152.470 1.00 39.34 315 ASP A C 1
ATOM 2264 O O . ASP A 1 316 ? 153.257 158.029 153.038 1.00 42.34 315 ASP A O 1
ATOM 2269 N N . GLY A 1 317 ? 154.524 156.161 152.918 1.00 39.95 316 GLY A N 1
ATOM 2270 C CA . GLY A 1 317 ? 155.253 156.414 154.175 1.00 35.19 316 GLY A CA 1
ATOM 2271 C C . GLY A 1 317 ? 154.521 155.844 155.368 1.00 40.32 316 GLY A C 1
ATOM 2272 O O . GLY A 1 317 ? 155.000 156.055 156.481 1.00 45.25 316 GLY A O 1
ATOM 2273 N N . SER A 1 318 ? 153.435 155.099 155.146 1.00 43.02 317 SER A N 1
ATOM 2274 C CA . SER A 1 318 ? 152.585 154.548 156.237 1.00 41.80 317 SER A CA 1
ATOM 2275 C C . SER A 1 318 ? 153.292 153.407 156.965 1.00 44.01 317 SER A C 1
ATOM 2276 O O . SER A 1 318 ? 154.254 152.867 156.403 1.00 50.95 317 SER A O 1
ATOM 2279 N N . ASP A 1 319 ? 152.854 153.086 158.183 1.00 35.35 318 ASP A N 1
ATOM 2280 C CA . ASP A 1 319 ? 153.429 151.936 158.927 1.00 34.02 318 ASP A CA 1
ATOM 2281 C C . ASP A 1 319 ? 152.829 150.640 158.382 1.00 41.32 318 ASP A C 1
ATOM 2282 O O . ASP A 1 319 ? 153.566 149.659 158.266 1.00 42.81 318 ASP A O 1
ATOM 2287 N N . SER A 1 320 ? 151.540 150.643 158.051 1.00 47.67 319 SER A N 1
ATOM 2288 C CA . SER A 1 320 ? 150.867 149.403 157.592 1.00 40.75 319 SER A CA 1
ATOM 2289 C C . SER A 1 320 ? 151.554 148.857 156.344 1.00 34.95 319 SER A C 1
ATOM 2290 O O . SER A 1 320 ? 151.759 147.642 156.270 1.00 43.87 319 SER A O 1
ATOM 2293 N N . GLY A 1 321 ? 151.911 149.727 155.412 1.00 35.00 320 GLY A N 1
ATOM 2294 C CA . GLY A 1 321 ? 152.518 149.271 154.158 1.00 37.32 320 GLY A CA 1
ATOM 2295 C C . GLY A 1 321 ? 154.010 149.171 154.289 1.00 37.89 320 GLY A C 1
ATOM 2296 O O . GLY A 1 321 ? 154.652 148.707 153.347 1.00 52.55 320 GLY A O 1
ATOM 2297 N N . ALA A 1 322 ? 154.545 149.567 155.433 1.00 36.37 321 ALA A N 1
ATOM 2298 C CA . ALA A 1 322 ? 156.013 149.582 155.553 1.00 37.93 321 ALA A CA 1
ATOM 2299 C C . ALA A 1 322 ? 156.497 148.167 155.279 1.00 40.86 321 ALA A C 1
ATOM 2300 O O . ALA A 1 322 ? 155.878 147.212 155.767 1.00 42.62 321 ALA A O 1
ATOM 2302 N N . ARG A 1 323 ? 157.569 148.050 154.516 1.00 46.51 322 ARG A N 1
ATOM 2303 C CA . ARG A 1 323 ? 158.097 146.719 154.163 1.00 39.78 322 ARG A CA 1
ATOM 2304 C C . ARG A 1 323 ? 158.785 146.146 155.400 1.00 38.87 322 ARG A C 1
ATOM 2305 O O . ARG A 1 323 ? 158.984 146.894 156.363 1.00 44.71 322 ARG A O 1
ATOM 2313 N N . PRO A 1 324 ? 159.101 144.825 155.486 1.00 41.15 323 PRO A N 1
ATOM 2314 C CA . PRO A 1 324 ? 159.842 144.303 156.636 1.00 42.85 323 PRO A CA 1
ATOM 2315 C C . PRO A 1 324 ? 161.145 145.083 156.846 1.00 46.17 323 PRO A C 1
ATOM 2316 O O . PRO A 1 324 ? 161.594 145.144 157.967 1.00 50.87 323 PRO A O 1
ATOM 2320 N N . ASP A 1 325 ? 161.695 145.668 155.779 1.00 43.97 324 ASP A N 1
ATOM 2321 C CA . ASP A 1 325 ? 162.996 146.384 155.877 1.00 45.08 324 ASP A CA 1
ATOM 2322 C C . ASP A 1 325 ? 162.872 147.584 156.823 1.00 46.69 324 ASP A C 1
ATOM 2323 O O . ASP A 1 325 ? 163.825 147.832 157.583 1.00 48.74 324 ASP A O 1
ATOM 2328 N N . GLU A 1 326 ? 161.750 148.305 156.764 1.00 43.75 325 GLU A N 1
ATOM 2329 C CA . GLU A 1 326 ? 161.545 149.485 157.643 1.00 39.55 325 GLU A CA 1
ATOM 2330 C C . GLU A 1 326 ? 161.508 149.033 159.108 1.00 49.25 325 GLU A C 1
ATOM 2331 O O . GLU A 1 326 ? 162.039 149.762 159.953 1.00 46.37 325 GLU A O 1
ATOM 2337 N N . ALA A 1 327 ? 160.909 147.872 159.392 1.00 50.44 326 ALA A N 1
ATOM 2338 C CA . ALA A 1 327 ? 160.837 147.350 160.778 1.00 29.97 326 ALA A CA 1
ATOM 2339 C C . ALA A 1 327 ? 162.242 147.017 161.267 1.00 27.23 326 ALA A C 1
ATOM 2340 O O . ALA A 1 327 ? 162.505 147.237 162.446 1.00 41.72 326 ALA A O 1
ATOM 2342 N N . VAL A 1 328 ? 163.114 146.535 160.380 1.00 31.06 327 VAL A N 1
ATOM 2343 C CA . VAL A 1 328 ? 164.533 146.268 160.764 1.00 40.70 327 VAL A CA 1
ATOM 2344 C C . VAL A 1 328 ? 165.226 147.611 161.019 1.00 49.00 327 VAL A C 1
ATOM 2345 O O . VAL A 1 328 ? 166.229 147.626 161.755 1.00 50.72 327 VAL A O 1
ATOM 2349 N N . SER A 1 329 ? 164.699 148.702 160.453 1.00 47.93 328 SER A N 1
ATOM 2350 C CA . SER A 1 329 ? 165.378 150.019 160.590 1.00 37.75 328 SER A CA 1
ATOM 2351 C C . SER A 1 329 ? 165.312 150.449 162.044 1.00 33.74 328 SER A C 1
ATOM 2352 O O . SER A 1 329 ? 166.338 150.905 162.554 1.00 44.96 328 SER A O 1
ATOM 2355 N N . TRP A 1 330 ? 164.145 150.294 162.669 1.00 29.72 329 TRP A N 1
ATOM 2356 C CA . TRP A 1 330 ? 163.978 150.762 164.068 1.00 38.50 329 TRP A CA 1
ATOM 2357 C C . TRP A 1 330 ? 164.262 149.665 165.100 1.00 41.18 329 TRP A C 1
ATOM 2358 O O . TRP A 1 330 ? 164.113 149.958 166.291 1.00 42.37 329 TRP A O 1
ATOM 2369 N N . GLY A 1 331 ? 164.689 148.472 164.681 1.00 37.19 330 GLY A N 1
ATOM 2370 C CA . GLY A 1 331 ? 165.090 147.408 165.625 1.00 38.78 330 GLY A CA 1
ATOM 2371 C C . GLY A 1 331 ? 163.987 146.449 166.054 1.00 39.84 330 GLY A C 1
ATOM 2372 O O . GLY A 1 331 ? 164.268 145.602 166.908 1.00 46.58 330 GLY A O 1
ATOM 2373 N N . ALA A 1 332 ? 162.817 146.526 165.420 1.00 35.57 331 ALA A N 1
ATOM 2374 C CA . ALA A 1 332 ? 161.701 145.608 165.739 1.00 33.58 331 ALA A CA 1
ATOM 2375 C C . ALA A 1 332 ? 162.005 144.193 165.227 1.00 43.09 331 ALA A C 1
ATOM 2376 O O . ALA A 1 332 ? 161.547 143.232 165.872 1.00 51.39 331 ALA A O 1
ATOM 2378 N N . ILE A 1 333 ? 162.746 144.068 164.118 1.00 47.13 332 ILE A N 1
ATOM 2379 C CA . ILE A 1 333 ? 163.075 142.732 163.529 1.00 42.13 332 ILE A CA 1
ATOM 2380 C C . ILE A 1 333 ? 164.551 142.430 163.791 1.00 44.30 332 ILE A C 1
ATOM 2381 O O . ILE A 1 333 ? 165.383 143.327 163.560 1.00 52.13 332 ILE A O 1
ATOM 2386 N N . SER A 1 334 ? 164.856 141.218 164.261 1.00 38.00 333 SER A N 1
ATOM 2387 C CA . SER A 1 334 ? 166.269 140.820 164.478 1.00 43.89 333 SER A CA 1
ATOM 2388 C C . SER A 1 334 ? 167.025 140.843 163.146 1.00 47.20 333 SER A C 1
ATOM 2389 O O . SER A 1 334 ? 166.459 140.383 162.141 1.00 44.93 333 SER A O 1
ATOM 2392 N N . LEU A 1 335 ? 168.249 141.370 163.141 1.00 57.52 334 LEU A N 1
ATOM 2393 C CA . LEU A 1 335 ? 169.090 141.392 161.920 1.00 55.07 334 LEU A CA 1
ATOM 2394 C C . LEU A 1 335 ? 169.318 139.948 161.461 1.00 54.83 334 LEU A C 1
ATOM 2395 O O . LEU A 1 335 ? 169.505 139.743 160.250 1.00 50.14 334 LEU A O 1
ATOM 2400 N N . GLU A 1 336 ? 169.279 138.989 162.386 1.00 60.19 335 GLU A N 1
ATOM 2401 C CA . GLU A 1 336 ? 169.431 137.545 162.069 1.00 61.08 335 GLU A CA 1
ATOM 2402 C C . GLU A 1 336 ? 168.234 137.007 161.283 1.00 59.16 335 GLU A C 1
ATOM 2403 O O . GLU A 1 336 ? 168.428 136.044 160.523 1.00 55.42 335 GLU A O 1
ATOM 2409 N N . ALA A 1 337 ? 167.047 137.578 161.471 1.00 50.31 336 ALA A N 1
ATOM 2410 C CA . ALA A 1 337 ? 165.812 137.036 160.859 1.00 44.43 336 ALA A CA 1
ATOM 2411 C C . ALA A 1 337 ? 165.809 137.151 159.344 1.00 51.02 336 ALA A C 1
ATOM 2412 O O . ALA A 1 337 ? 166.542 138.000 158.816 1.00 53.36 336 ALA A O 1
ATOM 2414 N N . LYS A 1 338 ? 165.014 136.312 158.678 1.00 49.84 337 LYS A N 1
ATOM 2415 C CA . LYS A 1 338 ? 164.831 136.437 157.209 1.00 50.01 337 LYS A CA 1
ATOM 2416 C C . LYS A 1 338 ? 163.334 136.671 157.031 1.00 46.02 337 LYS A C 1
ATOM 2417 O O . LYS A 1 338 ? 162.621 135.717 156.689 1.00 34.82 337 LYS A O 1
ATOM 2423 N N . PRO A 1 339 ? 162.839 137.910 157.232 1.00 49.28 338 PRO A N 1
ATOM 2424 C CA . PRO A 1 339 ? 161.406 138.176 157.219 1.00 41.96 338 PRO A CA 1
ATOM 2425 C C . PRO A 1 339 ? 160.766 137.890 155.861 1.00 46.75 338 PRO A C 1
ATOM 2426 O O . PRO A 1 339 ? 161.393 138.144 154.860 1.00 51.96 338 PRO A O 1
ATOM 2430 N N . VAL A 1 340 ? 159.538 137.382 155.861 1.00 38.04 339 VAL A N 1
ATOM 2431 C CA . VAL A 1 340 ? 158.844 137.148 154.567 1.00 38.13 339 VAL A CA 1
ATOM 2432 C C . VAL A 1 340 ? 157.540 137.948 154.538 1.00 36.80 339 VAL A C 1
ATOM 2433 O O . VAL A 1 340 ? 156.799 137.884 155.521 1.00 35.08 339 VAL A O 1
ATOM 2437 N N . LYS A 1 341 ? 157.293 138.699 153.463 1.00 38.91 340 LYS A N 1
ATOM 2438 C CA . LYS A 1 341 ? 155.997 139.400 153.303 1.00 30.86 340 LYS A CA 1
ATOM 2439 C C . LYS A 1 341 ? 155.321 138.844 152.057 1.00 35.47 340 LYS A C 1
ATOM 2440 O O . LYS A 1 341 ? 155.968 138.832 151.007 1.00 42.81 340 LYS A O 1
ATOM 2446 N N . VAL A 1 342 ? 154.070 138.411 152.182 1.00 34.66 341 VAL A N 1
ATOM 2447 C CA . VAL A 1 342 ? 153.307 137.958 150.990 1.00 32.64 341 VAL A CA 1
ATOM 2448 C C . VAL A 1 342 ? 152.363 139.105 150.643 1.00 34.37 341 VAL A C 1
ATOM 2449 O O . VAL A 1 342 ? 151.534 139.443 151.491 1.00 33.46 341 VAL A O 1
ATOM 2453 N N . TYR A 1 343 ? 152.502 139.695 149.455 1.00 39.26 342 TYR A N 1
ATOM 2454 C CA . TYR A 1 343 ? 151.668 140.864 149.092 1.00 38.89 342 TYR A CA 1
ATOM 2455 C C . TYR A 1 343 ? 150.338 140.332 148.591 1.00 40.63 342 TYR A C 1
ATOM 2456 O O . TYR A 1 343 ? 150.096 140.381 147.388 1.00 44.95 342 TYR A O 1
ATOM 2465 N N . ALA A 1 344 ? 149.484 139.836 149.487 1.00 31.64 343 ALA A N 1
ATOM 2466 C CA . ALA A 1 344 ? 148.224 139.217 149.014 1.00 29.74 343 ALA A CA 1
ATOM 2467 C C . ALA A 1 344 ? 147.130 139.322 150.075 1.00 37.29 343 ALA A C 1
ATOM 2468 O O . ALA A 1 344 ? 147.469 139.538 151.251 1.00 45.88 343 ALA A O 1
ATOM 2470 N N . GLU A 1 345 ? 145.866 139.190 149.665 1.00 32.39 344 GLU A N 1
ATOM 2471 C CA . GLU A 1 345 ? 144.758 139.173 150.654 1.00 24.61 344 GLU A CA 1
ATOM 2472 C C . GLU A 1 345 ? 144.939 137.919 151.511 1.00 28.23 344 GLU A C 1
ATOM 2473 O O . GLU A 1 345 ? 145.246 136.859 150.935 1.00 36.21 344 GLU A O 1
ATOM 2479 N N . VAL A 1 346 ? 144.746 138.028 152.827 1.00 33.34 345 VAL A N 1
ATOM 2480 C CA . VAL A 1 346 ? 145.018 136.861 153.717 1.00 29.51 345 VAL A CA 1
ATOM 2481 C C . VAL A 1 346 ? 144.029 135.737 153.392 1.00 26.65 345 VAL A C 1
ATOM 2482 O O . VAL A 1 346 ? 144.424 134.562 153.512 1.00 40.68 345 VAL A O 1
ATOM 2486 N N . THR A 1 347 ? 142.803 136.075 152.985 1.00 26.48 346 THR A N 1
ATOM 2487 C CA . THR A 1 347 ? 141.796 134.997 152.765 1.00 24.82 346 THR A CA 1
ATOM 2488 C C . THR A 1 347 ? 142.328 133.929 151.796 1.00 27.38 346 THR A C 1
ATOM 2489 O O . THR A 1 347 ? 141.897 132.771 151.931 1.00 32.38 346 THR A O 1
ATOM 2493 N N . LEU A 1 348 ? 143.201 134.295 150.852 1.00 29.56 347 LEU A N 1
ATOM 2494 C CA . LEU A 1 348 ? 143.816 133.340 149.896 1.00 29.13 347 LEU A CA 1
ATOM 2495 C C . LEU A 1 348 ? 145.077 132.670 150.444 1.00 23.71 347 LEU A C 1
ATOM 2496 O O . LEU A 1 348 ? 145.193 131.452 150.273 1.00 31.04 347 LEU A O 1
ATOM 2501 N N . VAL A 1 349 ? 145.951 133.398 151.133 1.00 18.93 348 VAL A N 1
ATOM 2502 C CA . VAL A 1 349 ? 147.276 132.850 151.568 1.00 23.74 348 VAL A CA 1
ATOM 2503 C C . VAL A 1 349 ? 147.216 131.939 152.807 1.00 31.08 348 VAL A C 1
ATOM 2504 O O . VAL A 1 349 ? 147.867 130.889 152.782 1.00 42.59 348 VAL A O 1
ATOM 2508 N N . LEU A 1 350 ? 146.482 132.303 153.854 1.00 30.56 349 LEU A N 1
ATOM 2509 C CA . LEU A 1 350 ? 146.483 131.520 155.122 1.00 27.13 349 LEU A CA 1
ATOM 2510 C C . LEU A 1 350 ? 145.944 130.087 154.989 1.00 34.13 349 LEU A C 1
ATOM 2511 O O . LEU A 1 350 ? 146.547 129.213 155.625 1.00 36.53 349 LEU A O 1
ATOM 2516 N N . PRO A 1 351 ? 144.863 129.747 154.242 1.00 38.12 350 PRO A N 1
ATOM 2517 C CA . PRO A 1 351 ? 144.345 128.376 154.250 1.00 35.08 350 PRO A CA 1
ATOM 2518 C C . PRO A 1 351 ? 145.473 127.429 153.823 1.00 31.46 350 PRO A C 1
ATOM 2519 O O . PRO A 1 351 ? 145.631 126.408 154.453 1.00 32.61 350 PRO A O 1
ATOM 2523 N N . LEU A 1 352 ? 146.248 127.794 152.806 1.00 35.58 351 LEU A N 1
ATOM 2524 C CA . LEU A 1 352 ? 147.419 126.968 152.424 1.00 33.95 351 LEU A CA 1
ATOM 2525 C C . LEU A 1 352 ? 148.461 127.003 153.538 1.00 31.03 351 LEU A C 1
ATOM 2526 O O . LEU A 1 352 ? 149.121 125.984 153.729 1.00 35.98 351 LEU A O 1
ATOM 2531 N N . LEU A 1 353 ? 148.629 128.137 154.212 1.00 33.51 352 LEU A N 1
ATOM 2532 C CA . LEU A 1 353 ? 149.676 128.279 155.264 1.00 39.35 352 LEU A CA 1
ATOM 2533 C C . LEU A 1 353 ? 149.413 127.311 156.428 1.00 43.08 352 LEU A C 1
ATOM 2534 O O . LEU A 1 353 ? 150.388 126.720 156.941 1.00 47.35 352 LEU A O 1
ATOM 2539 N N . VAL A 1 354 ? 148.159 127.164 156.855 1.00 39.00 353 VAL A N 1
ATOM 2540 C CA . VAL A 1 354 ? 147.853 126.142 157.899 1.00 37.01 353 VAL A CA 1
ATOM 2541 C C . VAL A 1 354 ? 148.109 124.758 157.308 1.00 37.76 353 VAL A C 1
ATOM 2542 O O . VAL A 1 354 ? 148.761 123.954 157.986 1.00 37.01 353 VAL A O 1
ATOM 2546 N N . ALA A 1 355 ? 147.691 124.523 156.061 1.00 31.52 354 ALA A N 1
ATOM 2547 C CA . ALA A 1 355 ? 147.795 123.180 155.449 1.00 23.10 354 ALA A CA 1
ATOM 2548 C C . ALA A 1 355 ? 149.245 122.737 155.348 1.00 28.52 354 ALA A C 1
ATOM 2549 O O . ALA A 1 355 ? 149.502 121.556 155.591 1.00 34.00 354 ALA A O 1
ATOM 2551 N N . GLY A 1 356 ? 150.148 123.644 155.009 1.00 24.37 355 GLY A N 1
ATOM 2552 C CA . GLY A 1 356 ? 151.546 123.252 154.775 1.00 32.18 355 GLY A CA 1
ATOM 2553 C C . GLY A 1 356 ? 152.432 123.411 155.988 1.00 33.24 355 GLY A C 1
ATOM 2554 O O . GLY A 1 356 ? 153.645 123.220 155.823 1.00 38.19 355 GLY A O 1
ATOM 2555 N N . SER A 1 357 ? 151.888 123.777 157.155 1.00 30.41 356 SER A N 1
ATOM 2556 C CA . SER A 1 357 ? 152.761 123.837 158.360 1.00 30.11 356 SER A CA 1
ATOM 2557 C C . SER A 1 357 ? 152.122 123.232 159.623 1.00 35.64 356 SER A C 1
ATOM 2558 O O . SER A 1 357 ? 152.570 122.150 160.031 1.00 37.89 356 SER A O 1
ATOM 2561 N N . PHE A 1 358 ? 151.107 123.877 160.208 1.00 38.90 357 PHE A N 1
ATOM 2562 C CA . PHE A 1 358 ? 150.510 123.434 161.502 1.00 37.67 357 PHE A CA 1
ATOM 2563 C C . PHE A 1 358 ? 149.836 122.066 161.424 1.00 41.92 357 PHE A C 1
ATOM 2564 O O . PHE A 1 358 ? 149.992 121.290 162.379 1.00 45.65 357 PHE A O 1
ATOM 2572 N N . SER A 1 359 ? 149.089 121.793 160.354 1.00 44.04 358 SER A N 1
ATOM 2573 C CA . SER A 1 359 ? 148.337 120.516 160.272 1.00 40.04 358 SER A CA 1
ATOM 2574 C C . SER A 1 359 ? 149.336 119.365 160.286 1.00 40.24 358 SER A C 1
ATOM 2575 O O . SER A 1 359 ? 149.108 118.391 161.015 1.00 40.32 358 SER A O 1
ATOM 2578 N N . LYS A 1 360 ? 150.435 119.510 159.553 1.00 40.93 359 LYS A N 1
ATOM 2579 C CA . LYS A 1 360 ? 151.414 118.402 159.470 1.00 45.54 359 LYS A CA 1
ATOM 2580 C C . LYS A 1 360 ? 152.017 118.126 160.847 1.00 48.27 359 LYS A C 1
ATOM 2581 O O . LYS A 1 360 ? 152.019 116.953 161.243 1.00 50.48 359 LYS A O 1
ATOM 2587 N N . PHE A 1 361 ? 152.445 119.162 161.572 1.00 44.97 360 PHE A N 1
ATOM 2588 C CA . PHE A 1 361 ? 153.136 118.966 162.878 1.00 46.48 360 PHE A CA 1
ATOM 2589 C C . PHE A 1 361 ? 152.195 118.359 163.926 1.00 47.96 360 PHE A C 1
ATOM 2590 O O . PHE A 1 361 ? 152.632 117.437 164.623 1.00 47.31 360 PHE A O 1
ATOM 2598 N N . LEU A 1 362 ? 150.955 118.842 164.035 1.00 48.99 361 LEU A N 1
ATOM 2599 C CA . LEU A 1 362 ? 150.068 118.324 165.110 1.00 47.64 361 LEU A CA 1
ATOM 2600 C C . LEU A 1 362 ? 149.768 116.843 164.872 1.00 53.63 361 LEU A C 1
ATOM 2601 O O . LEU A 1 362 ? 149.905 116.053 165.819 1.00 53.41 361 LEU A O 1
ATOM 2606 N N . ALA A 1 363 ? 149.406 116.482 163.640 1.00 58.58 362 ALA A N 1
ATOM 2607 C CA . ALA A 1 363 ? 149.086 115.078 163.306 1.00 56.10 362 ALA A CA 1
ATOM 2608 C C . ALA A 1 363 ? 150.346 114.229 163.442 1.00 59.21 362 ALA A C 1
ATOM 2609 O O . ALA A 1 363 ? 150.213 113.083 163.894 1.00 62.01 362 ALA A O 1
ATOM 2611 N N . GLU A 1 364 ? 151.501 114.767 163.037 1.00 66.21 363 GLU A N 1
ATOM 2612 C CA . GLU A 1 364 ? 152.792 114.028 163.125 1.00 69.56 363 GLU A CA 1
ATOM 2613 C C . GLU A 1 364 ? 152.901 113.360 164.498 1.00 70.24 363 GLU A C 1
ATOM 2614 O O . GLU A 1 364 ? 153.263 114.040 165.454 1.00 69.82 363 GLU A O 1
ATOM 2621 N N . THR B 1 25 ? 125.885 167.794 132.681 1.00 120.61 24 THR B N 1
ATOM 2622 C CA . THR B 1 25 ? 126.724 167.072 131.689 1.00 117.83 24 THR B CA 1
ATOM 2623 C C . THR B 1 25 ? 127.814 168.002 131.155 1.00 119.58 24 THR B C 1
ATOM 2624 O O . THR B 1 25 ? 127.826 168.246 129.939 1.00 120.56 24 THR B O 1
ATOM 2628 N N . PRO B 1 26 ? 128.732 168.521 131.995 1.00 107.65 25 PRO B N 1
ATOM 2629 C CA . PRO B 1 26 ? 129.739 169.487 131.555 1.00 104.31 25 PRO B CA 1
ATOM 2630 C C . PRO B 1 26 ? 130.885 168.884 130.734 1.00 102.84 25 PRO B C 1
ATOM 2631 O O . PRO B 1 26 ? 131.028 167.684 130.731 1.00 102.63 25 PRO B O 1
ATOM 2635 N N . LEU B 1 27 ? 131.629 169.730 130.018 1.00 86.46 26 LEU B N 1
ATOM 2636 C CA . LEU B 1 27 ? 132.770 169.269 129.176 1.00 86.45 26 LEU B CA 1
ATOM 2637 C C . LEU B 1 27 ? 134.036 169.060 130.010 1.00 85.69 26 LEU B C 1
ATOM 2638 O O . LEU B 1 27 ? 134.107 169.567 131.135 1.00 86.12 26 LEU B O 1
ATOM 2643 N N . VAL B 1 28 ? 134.992 168.319 129.468 1.00 70.51 27 VAL B N 1
ATOM 2644 C CA . VAL B 1 28 ? 136.293 168.162 130.166 1.00 67.39 27 VAL B CA 1
ATOM 2645 C C . VAL B 1 28 ? 137.225 169.186 129.529 1.00 63.60 27 VAL B C 1
ATOM 2646 O O . VAL B 1 28 ? 137.772 168.893 128.452 1.00 65.01 27 VAL B O 1
ATOM 2650 N N . LYS B 1 29 ? 137.406 170.333 130.180 1.00 68.47 28 LYS B N 1
ATOM 2651 C CA . LYS B 1 29 ? 138.237 171.406 129.578 1.00 71.82 28 LYS B CA 1
ATOM 2652 C C . LYS B 1 29 ? 139.390 171.735 130.524 1.00 69.47 28 LYS B C 1
ATOM 2653 O O . LYS B 1 29 ? 139.117 172.140 131.660 1.00 70.95 28 LYS B O 1
ATOM 2659 N N . GLY B 1 30 ? 140.627 171.574 130.065 1.00 70.78 29 GLY B N 1
ATOM 2660 C CA . GLY B 1 30 ? 141.780 171.932 130.904 1.00 73.37 29 GLY B CA 1
ATOM 2661 C C . GLY B 1 30 ? 142.186 173.375 130.693 1.00 78.15 29 GLY B C 1
ATOM 2662 O O . GLY B 1 30 ? 141.775 173.960 129.679 1.00 75.59 29 GLY B O 1
ATOM 2663 N N . TYR B 1 31 ? 142.945 173.943 131.628 1.00 84.42 30 TYR B N 1
ATOM 2664 C CA . TYR B 1 31 ? 143.469 175.318 131.452 1.00 81.55 30 TYR B CA 1
ATOM 2665 C C . TYR B 1 31 ? 144.497 175.321 130.313 1.00 81.38 30 TYR B C 1
ATOM 2666 O O . TYR B 1 31 ? 145.321 174.399 130.234 1.00 81.94 30 TYR B O 1
ATOM 2675 N N . VAL B 1 32 ? 144.466 176.355 129.476 1.00 88.31 31 VAL B N 1
ATOM 2676 C CA . VAL B 1 32 ? 145.468 176.472 128.382 1.00 87.31 31 VAL B CA 1
ATOM 2677 C C . VAL B 1 32 ? 146.485 177.531 128.802 1.00 86.94 31 VAL B C 1
ATOM 2678 O O . VAL B 1 32 ? 146.062 178.660 129.101 1.00 89.08 31 VAL B O 1
ATOM 2682 N N . PRO B 1 33 ? 147.802 177.233 128.808 1.00 80.10 32 PRO B N 1
ATOM 2683 C CA . PRO B 1 33 ? 148.813 178.178 129.294 1.00 83.79 32 PRO B CA 1
ATOM 2684 C C . PRO B 1 33 ? 148.968 179.406 128.385 1.00 85.61 32 PRO B C 1
ATOM 2685 O O . PRO B 1 33 ? 148.481 179.367 127.269 1.00 87.31 32 PRO B O 1
ATOM 2689 N N . ASP B 1 34 ? 149.550 180.491 128.911 1.00 95.90 33 ASP B N 1
ATOM 2690 C CA . ASP B 1 34 ? 149.774 181.720 128.096 1.00 97.44 33 ASP B CA 1
ATOM 2691 C C . ASP B 1 34 ? 150.988 181.542 127.173 1.00 96.77 33 ASP B C 1
ATOM 2692 O O . ASP B 1 34 ? 151.997 180.967 127.630 1.00 95.94 33 ASP B O 1
ATOM 2697 N N . ASP B 1 35 ? 150.886 182.026 125.933 1.00 102.87 34 ASP B N 1
ATOM 2698 C CA . ASP B 1 35 ? 151.968 181.882 124.921 1.00 102.71 34 ASP B CA 1
ATOM 2699 C C . ASP B 1 35 ? 153.233 182.639 125.333 1.00 102.18 34 ASP B C 1
ATOM 2700 O O . ASP B 1 35 ? 154.320 182.165 124.986 1.00 101.29 34 ASP B O 1
ATOM 2705 N N . ASN B 1 36 ? 153.095 183.804 125.970 1.00 109.77 35 ASN B N 1
ATOM 2706 C CA . ASN B 1 36 ? 154.270 184.642 126.342 1.00 110.79 35 ASN B CA 1
ATOM 2707 C C . ASN B 1 36 ? 155.183 183.909 127.333 1.00 109.71 35 ASN B C 1
ATOM 2708 O O . ASN B 1 36 ? 156.409 184.087 127.229 1.00 109.47 35 ASN B O 1
ATOM 2713 N N . GLY B 1 37 ? 154.630 183.114 128.251 1.00 108.35 36 GLY B N 1
ATOM 2714 C CA . GLY B 1 37 ? 155.486 182.489 129.277 1.00 110.00 36 GLY B CA 1
ATOM 2715 C C . GLY B 1 37 ? 155.012 182.777 130.686 1.00 110.71 36 GLY B C 1
ATOM 2716 O O . GLY B 1 37 ? 155.720 182.387 131.630 1.00 112.24 36 GLY B O 1
ATOM 2717 N N . LYS B 1 38 ? 153.861 183.438 130.832 1.00 103.56 37 LYS B N 1
ATOM 2718 C CA . LYS B 1 38 ? 153.284 183.654 132.187 1.00 104.30 37 LYS B CA 1
ATOM 2719 C C . LYS B 1 38 ? 152.250 182.564 132.458 1.00 105.67 37 LYS B C 1
ATOM 2720 O O . LYS B 1 38 ? 151.398 182.338 131.589 1.00 106.66 37 LYS B O 1
ATOM 2726 N N . PHE B 1 39 ? 152.349 181.901 133.619 1.00 90.92 38 PHE B N 1
ATOM 2727 C CA . PHE B 1 39 ? 151.417 180.799 133.974 1.00 89.09 38 PHE B CA 1
ATOM 2728 C C . PHE B 1 39 ? 150.701 181.131 135.277 1.00 85.75 38 PHE B C 1
ATOM 2729 O O . PHE B 1 39 ? 151.376 181.161 136.313 1.00 85.49 38 PHE B O 1
ATOM 2737 N N . ASP B 1 40 ? 149.386 181.322 135.238 1.00 81.28 39 ASP B N 1
ATOM 2738 C CA . ASP B 1 40 ? 148.720 181.725 136.493 1.00 82.07 39 ASP B CA 1
ATOM 2739 C C . ASP B 1 40 ? 148.439 180.450 137.277 1.00 84.09 39 ASP B C 1
ATOM 2740 O O . ASP B 1 40 ? 147.580 179.677 136.826 1.00 85.05 39 ASP B O 1
ATOM 2745 N N . PHE B 1 41 ? 149.113 180.261 138.421 1.00 82.00 40 PHE B N 1
ATOM 2746 C CA . PHE B 1 41 ? 148.919 179.057 139.271 1.00 77.17 40 PHE B CA 1
ATOM 2747 C C . PHE B 1 41 ? 147.473 179.048 139.773 1.00 73.35 40 PHE B C 1
ATOM 2748 O O . PHE B 1 41 ? 146.928 177.971 140.020 1.00 78.25 40 PHE B O 1
ATOM 2756 N N . ASP B 1 42 ? 146.890 180.224 139.980 1.00 74.76 41 ASP B N 1
ATOM 2757 C CA . ASP B 1 42 ? 145.468 180.304 140.384 1.00 78.77 41 ASP B CA 1
ATOM 2758 C C . ASP B 1 42 ? 144.618 179.723 139.267 1.00 79.20 41 ASP B C 1
ATOM 2759 O O . ASP B 1 42 ? 143.650 179.020 139.581 1.00 82.47 41 ASP B O 1
ATOM 2764 N N . LYS B 1 43 ? 144.914 180.073 138.011 1.00 74.37 42 LYS B N 1
ATOM 2765 C CA . LYS B 1 43 ? 144.044 179.639 136.881 1.00 73.96 42 LYS B CA 1
ATOM 2766 C C . LYS B 1 43 ? 144.111 178.121 136.699 1.00 73.78 42 LYS B C 1
ATOM 2767 O O . LYS B 1 43 ? 143.095 177.538 136.276 1.00 76.78 42 LYS B O 1
ATOM 2773 N N . MET B 1 44 ? 145.254 177.511 137.013 1.00 69.47 43 MET B N 1
ATOM 2774 C CA . MET B 1 44 ? 145.369 176.032 136.935 1.00 68.46 43 MET B CA 1
ATOM 2775 C C . MET B 1 44 ? 144.387 175.413 137.936 1.00 68.30 43 MET B C 1
ATOM 2776 O O . MET B 1 44 ? 143.717 174.426 137.571 1.00 66.79 43 MET B O 1
ATOM 2781 N N . LEU B 1 45 ? 144.275 175.998 139.132 1.00 64.30 44 LEU B N 1
ATOM 2782 C CA . LEU B 1 45 ? 143.403 175.423 140.191 1.00 58.07 44 LEU B CA 1
ATOM 2783 C C . LEU B 1 45 ? 141.924 175.612 139.827 1.00 58.82 44 LEU B C 1
ATOM 2784 O O . LEU B 1 45 ? 141.130 174.697 140.116 1.00 62.15 44 LEU B O 1
ATOM 2789 N N . GLU B 1 46 ? 141.582 176.721 139.170 1.00 62.37 45 GLU B N 1
ATOM 2790 C CA . G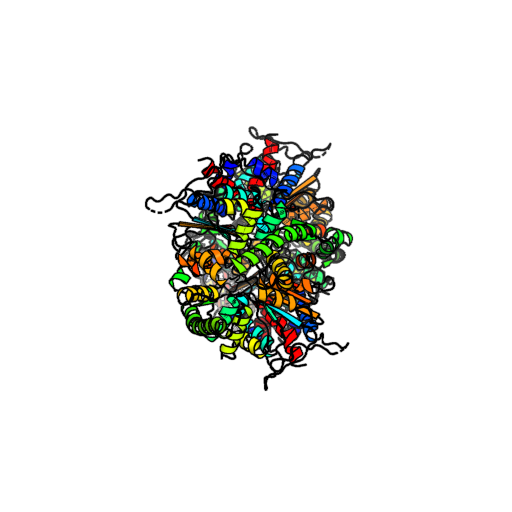LU B 1 46 ? 140.167 176.999 138.804 1.00 63.58 45 GLU B CA 1
ATOM 2791 C C . GLU B 1 46 ? 139.615 175.871 137.924 1.00 63.30 45 GLU B C 1
ATOM 2792 O O . GLU B 1 46 ? 138.392 175.641 137.976 1.00 64.15 45 GLU B O 1
ATOM 2798 N N . GLN B 1 47 ? 140.471 175.197 137.150 1.00 57.59 46 GLN B N 1
ATOM 2799 C CA . GLN B 1 47 ? 139.973 174.175 136.186 1.00 59.33 46 GLN B CA 1
ATOM 2800 C C . GLN B 1 47 ? 140.171 172.741 136.694 1.00 64.28 46 GLN B C 1
ATOM 2801 O O . GLN B 1 47 ? 139.891 171.820 135.912 1.00 64.70 46 GLN B O 1
ATOM 2807 N N . MET B 1 48 ? 140.636 172.547 137.932 1.00 64.04 47 MET B N 1
ATOM 2808 C CA . MET B 1 48 ? 140.938 171.171 138.425 1.00 57.35 47 MET B CA 1
ATOM 2809 C C . MET B 1 48 ? 139.675 170.305 138.370 1.00 51.66 47 MET B C 1
ATOM 2810 O O . MET B 1 48 ? 139.769 169.167 137.878 1.00 56.17 47 MET B O 1
ATOM 2815 N N . LYS B 1 49 ? 138.544 170.826 138.851 1.00 43.52 48 LYS B N 1
ATOM 2816 C CA . LYS B 1 49 ? 137.264 170.075 138.860 1.00 43.60 48 LYS B CA 1
ATOM 2817 C C . LYS B 1 49 ? 136.937 169.654 137.429 1.00 46.55 48 LYS B C 1
ATOM 2818 O O . LYS B 1 49 ? 136.200 168.673 137.270 1.00 45.66 48 LYS B O 1
ATOM 2824 N N . TYR B 1 50 ? 137.425 170.398 136.433 1.00 58.02 49 TYR B N 1
ATOM 2825 C CA . TYR B 1 50 ? 137.091 170.136 135.008 1.00 54.24 49 TYR B CA 1
ATOM 2826 C C . TYR B 1 50 ? 138.216 169.400 134.257 1.00 57.36 49 TYR B C 1
ATOM 2827 O O . TYR B 1 50 ? 138.147 169.373 133.026 1.00 65.57 49 TYR B O 1
ATOM 2836 N N . CYS B 1 51 ? 139.225 168.858 134.938 1.00 50.90 50 CYS B N 1
ATOM 2837 C CA . CYS B 1 51 ? 140.350 168.219 134.209 1.00 45.22 50 CYS B CA 1
ATOM 2838 C C . CYS B 1 51 ? 140.236 166.697 134.233 1.00 48.11 50 CYS B C 1
ATOM 2839 O O . CYS B 1 51 ? 140.979 166.060 133.473 1.00 54.79 50 CYS B O 1
ATOM 2842 N N . GLY B 1 52 ? 139.323 166.138 135.038 1.00 37.25 51 GLY B N 1
ATOM 2843 C CA . GLY B 1 52 ? 139.066 164.681 135.004 1.00 33.84 51 GLY B CA 1
ATOM 2844 C C . GLY B 1 52 ? 139.848 163.855 136.012 1.00 42.51 51 GLY B C 1
ATOM 2845 O O . GLY B 1 52 ? 140.854 164.370 136.536 1.00 49.32 51 GLY B O 1
ATOM 2846 N N . PHE B 1 53 ? 139.396 162.623 136.281 1.00 45.52 52 PHE B N 1
ATOM 2847 C CA . PHE B 1 53 ? 140.108 161.677 137.188 1.00 40.01 52 PHE B CA 1
ATOM 2848 C C . PHE B 1 53 ? 140.279 162.230 138.607 1.00 44.55 52 PHE B C 1
ATOM 2849 O O . PHE B 1 53 ? 139.278 162.666 139.200 1.00 47.30 52 PHE B O 1
ATOM 2857 N N . GLN B 1 54 ? 141.499 162.170 139.150 1.00 39.87 53 GLN B N 1
ATOM 2858 C CA . GLN B 1 54 ? 141.726 162.588 140.562 1.00 41.16 53 GLN B CA 1
ATOM 2859 C C . GLN B 1 54 ? 141.808 164.114 140.676 1.00 47.79 53 GLN B C 1
ATOM 2860 O O . GLN B 1 54 ? 141.627 164.616 141.801 1.00 50.99 53 GLN B O 1
ATOM 2866 N N . ALA B 1 55 ? 142.088 164.822 139.578 1.00 34.41 54 ALA B N 1
ATOM 2867 C CA . ALA B 1 55 ? 142.060 166.290 139.624 1.00 31.14 54 ALA B CA 1
ATOM 2868 C C . ALA B 1 55 ? 140.610 166.628 139.914 1.00 31.71 54 ALA B C 1
ATOM 2869 O O . ALA B 1 55 ? 140.365 167.584 140.643 1.00 47.18 54 ALA B O 1
ATOM 2871 N N . THR B 1 56 ? 139.685 165.855 139.355 1.00 23.85 55 THR B N 1
ATOM 2872 C CA . THR B 1 56 ? 138.267 166.215 139.562 1.00 30.87 55 THR B CA 1
ATOM 2873 C C . THR B 1 56 ? 137.989 166.167 141.063 1.00 41.37 55 THR B C 1
ATOM 2874 O O . THR B 1 56 ? 137.334 167.086 141.572 1.00 46.56 55 THR B O 1
ATOM 2878 N N . ASN B 1 57 ? 138.504 165.150 141.744 1.00 40.68 56 ASN B N 1
ATOM 2879 C CA . ASN B 1 57 ? 138.287 165.001 143.203 1.00 33.63 56 ASN B CA 1
ATOM 2880 C C . ASN B 1 57 ? 138.973 166.133 143.974 1.00 35.32 56 ASN B C 1
ATOM 2881 O O . ASN B 1 57 ? 138.330 166.662 144.871 1.00 40.28 56 ASN B O 1
ATOM 2886 N N . LEU B 1 58 ? 140.207 166.508 143.618 1.00 29.25 57 LEU B N 1
ATOM 2887 C CA . LEU B 1 58 ? 140.973 167.565 144.337 1.00 27.78 57 LEU B CA 1
ATOM 2888 C C . LEU B 1 58 ? 140.214 168.875 144.205 1.00 23.16 57 LEU B C 1
ATOM 2889 O O . LEU B 1 58 ? 140.135 169.585 145.196 1.00 34.12 57 LEU B O 1
ATOM 2894 N N . GLY B 1 59 ? 139.689 169.183 143.025 1.00 34.15 58 GLY B N 1
ATOM 2895 C CA . GLY B 1 59 ? 138.862 170.391 142.867 1.00 35.27 58 GLY B CA 1
ATOM 2896 C C . GLY B 1 59 ? 137.567 170.299 143.650 1.00 38.83 58 GLY B C 1
ATOM 2897 O O . GLY B 1 59 ? 137.182 171.302 144.275 1.00 44.39 58 GLY B O 1
ATOM 2898 N N . LEU B 1 60 ? 136.906 169.144 143.606 1.00 25.38 59 LEU B N 1
ATOM 2899 C CA . LEU B 1 60 ? 135.646 168.934 144.366 1.00 23.78 59 LEU B CA 1
ATOM 2900 C C . LEU B 1 60 ? 135.929 168.967 145.875 1.00 25.18 59 LEU B C 1
ATOM 2901 O O . LEU B 1 60 ? 135.042 169.410 146.619 1.00 28.25 59 LEU B O 1
ATOM 2906 N N . ALA B 1 61 ? 137.086 168.465 146.315 1.00 24.72 60 ALA B N 1
ATOM 2907 C CA . ALA B 1 61 ? 137.463 168.526 147.746 1.00 17.83 60 ALA B CA 1
ATOM 2908 C C . ALA B 1 61 ? 137.584 169.980 148.195 1.00 27.64 60 ALA B C 1
ATOM 2909 O O . ALA B 1 61 ? 137.117 170.295 149.293 1.00 46.28 60 ALA B O 1
ATOM 2911 N N . ILE B 1 62 ? 138.264 170.802 147.406 1.00 34.33 61 ILE B N 1
ATOM 2912 C CA . ILE B 1 62 ? 138.472 172.225 147.766 1.00 15.50 61 ILE B CA 1
ATOM 2913 C C . ILE B 1 62 ? 137.092 172.816 148.023 1.00 22.30 61 ILE B C 1
ATOM 2914 O O . ILE B 1 62 ? 136.960 173.628 148.939 1.00 35.04 61 ILE B O 1
ATOM 2919 N N . ASP B 1 63 ? 136.093 172.383 147.266 1.00 27.09 62 ASP B N 1
ATOM 2920 C CA . ASP B 1 63 ? 134.732 172.950 147.430 1.00 33.05 62 ASP B CA 1
ATOM 2921 C C . ASP B 1 63 ? 134.183 172.616 148.817 1.00 38.72 62 ASP B C 1
ATOM 2922 O O . ASP B 1 63 ? 133.587 173.509 149.433 1.00 39.02 62 ASP B O 1
ATOM 2927 N N . GLN B 1 64 ? 134.348 171.377 149.278 1.00 39.73 63 GLN B N 1
ATOM 2928 C CA . GLN B 1 64 ? 133.777 170.945 150.585 1.00 33.20 63 GLN B CA 1
ATOM 2929 C C . GLN B 1 64 ? 134.460 171.698 151.731 1.00 34.49 63 GLN B C 1
ATOM 2930 O O . GLN B 1 64 ? 133.752 172.122 152.645 1.00 38.45 63 GLN B O 1
ATOM 2936 N N . ILE B 1 65 ? 135.780 171.868 151.668 1.00 34.69 64 ILE B N 1
ATOM 2937 C CA . ILE B 1 65 ? 136.514 172.639 152.713 1.00 33.99 64 ILE B CA 1
ATOM 2938 C C . ILE B 1 65 ? 136.032 174.085 152.683 1.00 38.02 64 ILE B C 1
ATOM 2939 O O . ILE B 1 65 ? 135.842 174.654 153.757 1.00 41.06 64 ILE B O 1
ATOM 2944 N N . ASN B 1 66 ? 135.816 174.642 151.497 1.00 38.32 65 ASN B N 1
ATOM 2945 C CA . ASN B 1 66 ? 135.255 176.012 151.383 1.00 37.85 65 ASN B CA 1
ATOM 2946 C C . ASN B 1 66 ? 133.855 176.040 151.998 1.00 40.38 65 ASN B C 1
ATOM 2947 O O . ASN B 1 66 ? 133.520 177.043 152.636 1.00 44.47 65 ASN B O 1
ATOM 2952 N N . GLU B 1 67 ? 133.056 175.001 151.786 1.00 45.33 66 GLU B N 1
ATOM 2953 C CA . GLU B 1 67 ? 131.670 175.019 152.308 1.00 44.94 66 GLU B CA 1
ATOM 2954 C C . GLU B 1 67 ? 131.727 175.077 153.839 1.00 44.59 66 GLU B C 1
ATOM 2955 O O . GLU B 1 67 ? 130.882 175.768 154.425 1.00 48.72 66 GLU B O 1
ATOM 2961 N N . MET B 1 68 ? 132.684 174.379 154.460 1.00 44.15 67 MET B N 1
ATOM 2962 C CA . MET B 1 68 ? 132.780 174.332 155.944 1.00 41.74 67 MET B CA 1
ATOM 2963 C C . MET B 1 68 ? 133.043 175.727 156.484 1.00 43.32 67 MET B C 1
ATOM 2964 O O . MET B 1 68 ? 132.320 176.144 157.398 1.00 47.58 67 MET B O 1
ATOM 2969 N N . LEU B 1 69 ? 134.037 176.414 155.923 1.00 49.26 68 LEU B N 1
ATOM 2970 C CA . LEU B 1 69 ? 134.427 177.770 156.387 1.00 49.59 68 LEU B CA 1
ATOM 2971 C C . LEU B 1 69 ? 133.279 178.768 156.200 1.00 46.06 68 LEU B C 1
ATOM 2972 O O . LEU B 1 69 ? 133.033 179.541 157.136 1.00 46.09 68 LEU B O 1
ATOM 2977 N N . HIS B 1 70 ? 132.594 178.744 155.055 1.00 54.48 69 HIS B N 1
ATOM 2978 C CA . HIS B 1 70 ? 131.523 179.734 154.770 1.00 53.85 69 HIS B CA 1
ATOM 2979 C C . HIS B 1 70 ? 130.155 179.129 155.081 1.00 55.67 69 HIS B C 1
ATOM 2980 O O . HIS B 1 70 ? 129.205 179.430 154.342 1.00 56.93 69 HIS B O 1
ATOM 2987 N N . TYR B 1 71 ? 130.052 178.356 156.164 1.00 51.69 70 TYR B N 1
ATOM 2988 C CA . TYR B 1 71 ? 128.714 177.873 156.595 1.00 50.13 70 TYR B CA 1
ATOM 2989 C C . TYR B 1 71 ? 128.378 178.589 157.905 1.00 53.15 70 TYR B C 1
ATOM 2990 O O . TYR B 1 71 ? 128.486 177.974 158.973 1.00 52.76 70 TYR B O 1
ATOM 2999 N N . ASP B 1 72 ? 128.026 179.873 157.827 1.00 79.37 71 ASP B N 1
ATOM 3000 C CA . ASP B 1 72 ? 127.614 180.591 159.060 1.00 82.97 71 ASP B CA 1
ATOM 3001 C C . ASP B 1 72 ? 126.104 180.827 159.006 1.00 89.39 71 ASP B C 1
ATOM 3002 O O . ASP B 1 72 ? 125.644 181.487 158.056 1.00 90.93 71 ASP B O 1
ATOM 3007 N N . TYR B 1 73 ? 125.373 180.304 159.993 1.00 114.66 72 TYR B N 1
ATOM 3008 C CA . TYR B 1 73 ? 123.894 180.444 160.007 1.00 114.30 72 TYR B CA 1
ATOM 3009 C C . TYR B 1 73 ? 123.441 180.806 161.426 1.00 115.62 72 TYR B C 1
ATOM 3010 O O . TYR B 1 73 ? 124.109 180.387 162.391 1.00 114.99 72 TYR B O 1
ATOM 3019 N N . GLU B 1 74 ? 122.353 181.572 161.543 1.00 141.28 73 GLU B N 1
ATOM 3020 C CA . GLU B 1 74 ? 121.856 181.999 162.878 1.00 142.77 73 GLU B CA 1
ATOM 3021 C C . GLU B 1 74 ? 121.595 180.759 163.740 1.00 142.47 73 GLU B C 1
ATOM 3022 O O . GLU B 1 74 ? 121.455 180.938 164.966 1.00 143.51 73 GLU B O 1
ATOM 3028 N N . LYS B 1 82 ? 127.011 177.805 170.134 1.00 58.44 81 LYS B N 1
ATOM 3029 C CA . LYS B 1 82 ? 127.412 177.451 168.746 1.00 59.41 81 LYS B CA 1
ATOM 3030 C C . LYS B 1 82 ? 128.540 178.385 168.299 1.00 55.95 81 LYS B C 1
ATOM 3031 O O . LYS B 1 82 ? 128.555 178.766 167.117 1.00 52.47 81 LYS B O 1
ATOM 3037 N N . LEU B 1 83 ? 129.455 178.717 169.213 1.00 50.97 82 LEU B N 1
ATOM 3038 C CA . LEU B 1 83 ? 130.573 179.642 168.889 1.00 46.18 82 LEU B CA 1
ATOM 3039 C C . LEU B 1 83 ? 131.858 178.820 168.753 1.00 42.69 82 LEU B C 1
ATOM 3040 O O . LEU B 1 83 ? 132.196 178.106 169.715 1.00 40.70 82 LEU B O 1
ATOM 3045 N N . PHE B 1 84 ? 132.550 178.927 167.616 1.00 38.94 83 PHE B N 1
ATOM 3046 C CA . PHE B 1 84 ? 133.749 178.083 167.379 1.00 36.93 83 PHE B CA 1
ATOM 3047 C C . PHE B 1 84 ? 134.876 178.923 166.784 1.00 36.78 83 PHE B C 1
ATOM 3048 O O . PHE B 1 84 ? 134.610 180.057 166.346 1.00 43.77 83 PHE B O 1
ATOM 3056 N N . GLY B 1 85 ? 136.092 178.371 166.766 1.00 39.02 84 GLY B N 1
ATOM 3057 C CA . GLY B 1 85 ? 137.219 179.097 166.149 1.00 44.35 84 GLY B CA 1
ATOM 3058 C C . GLY B 1 85 ? 137.463 180.446 166.796 1.00 46.28 84 GLY B C 1
ATOM 3059 O O . GLY B 1 85 ? 138.176 181.269 166.190 1.00 47.74 84 GLY B O 1
ATOM 3060 N N . LEU B 1 86 ? 136.897 180.666 167.984 1.00 45.89 85 LEU B N 1
ATOM 3061 C CA . LEU B 1 86 ? 137.118 181.937 168.721 1.00 46.93 85 LEU B CA 1
ATOM 3062 C C . LEU B 1 86 ? 138.607 182.046 169.057 1.00 50.05 85 LEU B C 1
ATOM 3063 O O . LEU B 1 86 ? 139.156 183.158 168.946 1.00 47.32 85 LEU B O 1
ATOM 3068 N N . GLY B 1 87 ? 139.227 180.929 169.445 1.00 46.27 86 GLY B N 1
ATOM 3069 C CA . GLY B 1 87 ? 140.659 180.931 169.798 1.00 51.44 86 GLY B CA 1
ATOM 3070 C C . GLY B 1 87 ? 140.886 181.318 171.247 1.00 52.98 86 GLY B C 1
ATOM 3071 O O . GLY B 1 87 ? 139.891 181.462 171.984 1.00 53.00 86 GLY B O 1
ATOM 3072 N N . GLY B 1 88 ? 142.151 181.468 171.648 1.00 59.08 87 GLY B N 1
ATOM 3073 C CA . GLY B 1 88 ? 142.484 181.840 173.036 1.00 60.76 87 GLY B CA 1
ATOM 3074 C C . GLY B 1 88 ? 142.566 183.344 173.213 1.00 64.20 87 GLY B C 1
ATOM 3075 O O . GLY B 1 88 ? 142.823 183.787 174.349 1.00 66.88 87 GLY B O 1
ATOM 3076 N N . GLY B 1 89 ? 142.360 184.106 172.135 1.00 57.96 88 GLY B N 1
ATOM 3077 C CA . GLY B 1 89 ? 142.478 185.575 172.204 1.00 57.03 88 GLY B CA 1
ATOM 3078 C C . GLY B 1 89 ? 143.925 186.028 172.303 1.00 59.13 88 GLY B C 1
ATOM 3079 O O . GLY B 1 89 ? 144.157 187.157 172.776 1.00 59.80 88 GLY B O 1
ATOM 3080 N N . VAL B 1 90 ? 144.866 185.181 171.875 1.00 65.16 89 VAL B N 1
ATOM 3081 C CA . VAL B 1 90 ? 146.314 185.541 171.922 1.00 65.75 89 VAL B CA 1
ATOM 3082 C C . VAL B 1 90 ? 146.536 186.758 171.016 1.00 70.23 89 VAL B C 1
ATOM 3083 O O . VAL B 1 90 ? 145.994 186.765 169.893 1.00 69.50 89 VAL B O 1
ATOM 3087 N N . GLU B 1 91 ? 147.305 187.743 171.489 1.00 82.70 90 GLU B N 1
ATOM 3088 C CA . GLU B 1 91 ? 147.561 188.983 170.706 1.00 82.73 90 GLU B CA 1
ATOM 3089 C C . GLU B 1 91 ? 148.487 188.679 169.523 1.00 82.35 90 GLU B C 1
ATOM 3090 O O . GLU B 1 91 ? 149.327 187.763 169.647 1.00 80.74 90 GLU B O 1
ATOM 3096 N N . GLY B 1 92 ? 148.327 189.408 168.415 1.00 73.75 91 GLY B N 1
ATOM 3097 C CA . GLY B 1 92 ? 149.203 189.223 167.241 1.00 73.40 91 GLY B CA 1
ATOM 3098 C C . GLY B 1 92 ? 148.760 188.057 166.374 1.00 74.35 91 GLY B C 1
ATOM 3099 O O . GLY B 1 92 ? 149.473 187.744 165.401 1.00 73.18 91 GLY B O 1
ATOM 3100 N N . VAL B 1 93 ? 147.627 187.434 166.714 1.00 64.89 92 VAL B N 1
ATOM 3101 C CA . VAL B 1 93 ? 147.120 186.263 165.939 1.00 62.50 92 VAL B CA 1
ATOM 3102 C C . VAL B 1 93 ? 145.743 186.614 165.369 1.00 64.81 92 VAL B C 1
ATOM 3103 O O . VAL B 1 93 ? 144.874 187.042 166.153 1.00 64.46 92 VAL B O 1
ATOM 3107 N N . LYS B 1 94 ? 145.558 186.444 164.057 1.00 61.07 93 LYS B N 1
ATOM 3108 C CA . LYS B 1 94 ? 144.228 186.685 163.438 1.00 56.17 93 LYS B CA 1
ATOM 3109 C C . LYS B 1 94 ? 143.279 185.563 163.872 1.00 55.20 93 LYS B C 1
ATOM 3110 O O . LYS B 1 94 ? 143.747 184.418 164.010 1.00 56.96 93 LYS B O 1
ATOM 3116 N N . TYR B 1 95 ? 141.997 185.880 164.071 1.00 53.75 94 TYR B N 1
ATOM 3117 C CA . TYR B 1 95 ? 140.999 184.859 164.486 1.00 51.93 94 TYR B CA 1
ATOM 3118 C C . TYR B 1 95 ? 139.819 184.901 163.515 1.00 48.39 94 TYR B C 1
ATOM 3119 O O . TYR B 1 95 ? 139.669 185.924 162.822 1.00 55.16 94 TYR B O 1
ATOM 3128 N N . LYS B 1 96 ? 138.963 183.873 163.517 1.00 41.61 95 LYS B N 1
ATOM 3129 C CA . LYS B 1 96 ? 137.882 183.810 162.492 1.00 42.66 95 LYS B CA 1
ATOM 3130 C C . LYS B 1 96 ? 136.507 183.511 163.112 1.00 44.72 95 LYS B C 1
ATOM 3131 O O . LYS B 1 96 ? 136.459 183.268 164.333 1.00 52.48 95 LYS B O 1
ATOM 3137 N N . PRO B 1 97 ? 135.391 183.525 162.340 1.00 35.94 96 PRO B N 1
ATOM 3138 C CA . PRO B 1 97 ? 134.024 183.330 162.870 1.00 43.30 96 PRO B CA 1
ATOM 3139 C C . PRO B 1 97 ? 133.556 181.940 163.325 1.00 41.15 96 PRO B C 1
ATOM 3140 O O . PRO B 1 97 ? 134.257 180.977 163.077 1.00 37.12 96 PRO B O 1
ATOM 3144 N N . ARG B 1 98 ? 132.337 181.846 163.866 1.00 45.13 97 ARG B N 1
ATOM 3145 C CA . ARG B 1 98 ? 131.841 180.573 164.465 1.00 44.77 97 ARG B CA 1
ATOM 3146 C C . ARG B 1 98 ? 131.024 179.743 163.469 1.00 37.29 97 ARG B C 1
ATOM 3147 O O . ARG B 1 98 ? 131.212 179.931 162.256 1.00 35.28 97 ARG B O 1
ATOM 3155 N N . ALA B 1 99 ? 130.191 178.825 163.979 1.00 36.89 98 ALA B N 1
ATOM 3156 C CA . ALA B 1 99 ? 129.289 177.990 163.145 1.00 37.52 98 ALA B CA 1
ATOM 3157 C C . ALA B 1 99 ? 130.072 176.946 162.343 1.00 45.59 98 ALA B C 1
ATOM 3158 O O . ALA B 1 99 ? 129.685 176.732 161.177 1.00 55.53 98 ALA B O 1
ATOM 3160 N N . CYS B 1 100 ? 131.092 176.305 162.929 1.00 42.68 99 CYS B N 1
ATOM 3161 C CA . CYS B 1 100 ? 131.782 175.190 162.215 1.00 41.97 99 CYS B CA 1
ATOM 3162 C C . CYS B 1 100 ? 132.772 174.448 163.119 1.00 39.45 99 CYS B C 1
ATOM 3163 O O . CYS B 1 100 ? 133.826 175.035 163.429 1.00 39.51 99 CYS B O 1
ATOM 3166 N N . LYS B 1 101 ? 132.468 173.201 163.501 1.00 38.76 100 LYS B N 1
ATOM 3167 C CA . LYS B 1 101 ? 133.451 172.396 164.274 1.00 39.19 100 LYS B CA 1
ATOM 3168 C C . LYS B 1 101 ? 134.252 171.553 163.286 1.00 40.47 100 LYS B C 1
ATOM 3169 O O . LYS B 1 101 ? 133.636 170.810 162.518 1.00 41.29 100 LYS B O 1
ATOM 3175 N N . ILE B 1 102 ? 135.575 171.658 163.316 1.00 40.61 101 ILE B N 1
ATOM 3176 C CA . ILE B 1 102 ? 136.393 170.940 162.307 1.00 31.74 101 ILE B CA 1
ATOM 3177 C C . ILE B 1 102 ? 137.271 169.944 163.037 1.00 33.61 101 ILE B C 1
ATOM 3178 O O . ILE B 1 102 ? 138.008 170.376 163.927 1.00 36.47 101 ILE B O 1
ATOM 3183 N N . PHE B 1 103 ? 137.157 168.667 162.674 1.00 35.14 102 PHE B N 1
ATOM 3184 C CA . PHE B 1 103 ? 137.974 167.592 163.285 1.00 27.38 102 PHE B CA 1
ATOM 3185 C C . PHE B 1 103 ? 139.015 167.162 162.256 1.00 29.15 102 PHE B C 1
ATOM 3186 O O . PHE B 1 103 ? 138.644 166.791 161.146 1.00 22.54 102 PHE B O 1
ATOM 3194 N N . LEU B 1 104 ? 140.295 167.226 162.626 1.00 27.31 103 LEU B N 1
ATOM 3195 C CA . LEU B 1 104 ? 141.385 166.881 161.676 1.00 30.05 103 LEU B CA 1
ATOM 3196 C C . LEU B 1 104 ? 141.953 165.509 162.044 1.00 34.47 103 LEU B C 1
ATOM 3197 O O . LEU B 1 104 ? 142.621 165.411 163.090 1.00 34.75 103 LEU B O 1
ATOM 3202 N N . GLY B 1 105 ? 141.689 164.495 161.217 1.00 40.00 104 GLY B N 1
ATOM 3203 C CA . GLY B 1 105 ? 142.247 163.154 161.467 1.00 32.58 104 GLY B CA 1
ATOM 3204 C C . GLY B 1 105 ? 143.607 163.014 160.819 1.00 31.28 104 GLY B C 1
ATOM 3205 O O . GLY B 1 105 ? 143.671 162.542 159.675 1.00 40.69 104 GLY B O 1
ATOM 3206 N N . ILE B 1 106 ? 144.657 163.406 161.535 1.00 28.96 105 ILE B N 1
ATOM 3207 C CA . ILE B 1 106 ? 146.037 163.324 160.980 1.00 39.65 105 ILE B CA 1
ATOM 3208 C C . ILE B 1 106 ? 146.631 161.984 161.412 1.00 41.95 105 ILE B C 1
ATOM 3209 O O . ILE B 1 106 ? 146.203 161.468 162.458 1.00 50.91 105 ILE B O 1
ATOM 3214 N N . THR B 1 107 ? 147.568 161.440 160.631 1.00 39.58 106 THR B N 1
ATOM 3215 C CA . THR B 1 107 ? 148.246 160.181 161.043 1.00 32.27 106 THR B CA 1
ATOM 3216 C C . THR B 1 107 ? 149.675 160.539 161.461 1.00 29.85 106 THR B C 1
ATOM 3217 O O . THR B 1 107 ? 150.050 161.711 161.275 1.00 38.08 106 THR B O 1
ATOM 3221 N N . SER B 1 108 ? 150.434 159.587 162.002 1.00 35.50 107 SER B N 1
ATOM 3222 C CA . SER B 1 108 ? 151.798 159.896 162.508 1.00 39.77 107 SER B CA 1
ATOM 3223 C C . SER B 1 108 ? 152.723 160.302 161.357 1.00 46.23 107 SER B C 1
ATOM 3224 O O . SER B 1 108 ? 153.647 161.099 161.604 1.00 50.10 107 SER B O 1
ATOM 3227 N N . ASN B 1 109 ? 152.490 159.772 160.155 1.00 49.63 108 ASN B N 1
ATOM 3228 C CA . ASN B 1 109 ? 153.384 160.043 158.997 1.00 43.34 108 ASN B CA 1
ATOM 3229 C C . ASN B 1 109 ? 153.365 161.529 158.630 1.00 39.06 108 ASN B C 1
ATOM 3230 O O . ASN B 1 109 ? 154.447 162.074 158.350 1.00 47.80 108 ASN B O 1
ATOM 3235 N N . LEU B 1 110 ? 152.188 162.158 158.639 1.00 39.14 109 LEU B N 1
ATOM 3236 C CA . LEU B 1 110 ? 152.068 163.571 158.188 1.00 40.66 109 LEU B CA 1
ATOM 3237 C C . LEU B 1 110 ? 152.889 164.502 159.084 1.00 37.71 109 LEU B C 1
ATOM 3238 O O . LEU B 1 110 ? 153.514 165.430 158.545 1.00 46.48 109 LEU B O 1
ATOM 3243 N N . ILE B 1 111 ? 152.859 164.281 160.398 1.00 44.71 110 ILE B N 1
ATOM 3244 C CA . ILE B 1 111 ? 153.577 165.189 161.336 1.00 49.52 110 ILE B CA 1
ATOM 3245 C C . ILE B 1 111 ? 155.085 165.079 161.125 1.00 48.43 110 ILE B C 1
ATOM 3246 O O . ILE B 1 111 ? 155.763 166.114 161.216 1.00 40.64 110 ILE B O 1
ATOM 3251 N N . SER B 1 112 ? 155.598 163.890 160.801 1.00 53.13 111 SER B N 1
ATOM 3252 C CA . SER B 1 112 ? 157.051 163.764 160.498 1.00 58.65 111 SER B CA 1
ATOM 3253 C C . SER B 1 112 ? 157.372 164.497 159.193 1.00 57.96 111 SER B C 1
ATOM 3254 O O . SER B 1 112 ? 158.501 165.003 159.071 1.00 59.37 111 SER B O 1
ATOM 3257 N N . SER B 1 113 ? 156.416 164.548 158.261 1.00 44.12 112 SER B N 1
ATOM 3258 C CA . SER B 1 113 ? 156.610 165.238 156.957 1.00 39.36 112 SER B CA 1
ATOM 3259 C C . SER B 1 113 ? 156.542 166.757 157.144 1.00 42.97 112 SER B C 1
ATOM 3260 O O . SER B 1 113 ? 156.319 167.208 158.281 1.00 49.57 112 SER B O 1
ATOM 3263 N N . GLY B 1 114 ? 156.743 167.509 156.063 1.00 41.31 113 GLY B N 1
ATOM 3264 C CA . GLY B 1 114 ? 156.707 168.980 156.136 1.00 45.93 113 GLY B CA 1
ATOM 3265 C C . GLY B 1 114 ? 155.277 169.474 156.015 1.00 49.67 113 GLY B C 1
ATOM 3266 O O . GLY B 1 114 ? 155.112 170.666 155.696 1.00 51.10 113 GLY B O 1
ATOM 3267 N N . MET B 1 115 ? 154.288 168.599 156.219 1.00 43.43 114 MET B N 1
ATOM 3268 C CA . MET B 1 115 ? 152.873 169.058 156.230 1.00 37.38 114 MET B CA 1
ATOM 3269 C C . MET B 1 115 ? 152.609 169.648 157.614 1.00 42.08 114 MET B C 1
ATOM 3270 O O . MET B 1 115 ? 151.527 170.220 157.810 1.00 47.51 114 MET B O 1
ATOM 3275 N N . ARG B 1 116 ? 153.587 169.537 158.519 1.00 51.78 115 ARG B N 1
ATOM 3276 C CA . ARG B 1 116 ? 153.449 170.076 159.898 1.00 53.17 115 ARG B CA 1
ATOM 3277 C C . ARG B 1 116 ? 153.254 171.591 159.802 1.00 55.63 115 ARG B C 1
ATOM 3278 O O . ARG B 1 116 ? 152.446 172.128 160.578 1.00 54.77 115 ARG B O 1
ATOM 3286 N N . ASP B 1 117 ? 153.971 172.242 158.883 1.00 52.66 116 ASP B N 1
ATOM 3287 C CA . ASP B 1 117 ? 153.856 173.713 158.703 1.00 47.67 116 ASP B CA 1
ATOM 3288 C C . ASP B 1 117 ? 152.416 174.088 158.329 1.00 44.73 116 ASP B C 1
ATOM 3289 O O . ASP B 1 117 ? 151.927 175.116 158.836 1.00 51.81 116 ASP B O 1
ATOM 3294 N N . TYR B 1 118 ? 151.766 173.283 157.482 1.00 35.30 117 TYR B N 1
ATOM 3295 C CA . TYR B 1 118 ? 150.369 173.572 157.078 1.00 28.77 117 TYR B CA 1
ATOM 3296 C C . TYR B 1 118 ? 149.434 173.362 158.260 1.00 37.60 117 TYR B C 1
ATOM 3297 O O . TYR B 1 118 ? 148.528 174.171 158.416 1.00 44.62 117 TYR B O 1
ATOM 3306 N N . ILE B 1 119 ? 149.643 172.311 159.050 1.00 39.87 118 ILE B N 1
ATOM 3307 C CA . ILE B 1 119 ? 148.783 172.013 160.238 1.00 39.38 118 ILE B CA 1
ATOM 3308 C C . ILE B 1 119 ? 148.948 173.106 161.302 1.00 45.71 118 ILE B C 1
ATOM 3309 O O . ILE B 1 119 ? 147.935 173.507 161.899 1.00 42.17 118 ILE B O 1
ATOM 3314 N N . ARG B 1 120 ? 150.180 173.584 161.510 1.00 47.24 119 ARG B N 1
ATOM 3315 C CA . ARG B 1 120 ? 150.449 174.610 162.551 1.00 32.50 119 ARG B CA 1
ATOM 3316 C C . ARG B 1 120 ? 149.680 175.874 162.183 1.00 27.00 119 ARG B C 1
ATOM 3317 O O . ARG B 1 120 ? 149.081 176.475 163.080 1.00 38.78 119 ARG B O 1
ATOM 3325 N N . PHE B 1 121 ? 149.690 176.246 160.901 1.00 43.14 120 PHE B N 1
ATOM 3326 C CA . PHE B 1 121 ? 148.948 177.445 160.430 1.00 49.14 120 PHE B CA 1
ATOM 3327 C C . PHE B 1 121 ? 147.446 177.226 160.638 1.00 44.23 120 PHE B C 1
ATOM 3328 O O . PHE B 1 121 ? 146.761 178.170 161.064 1.00 43.71 120 PHE B O 1
ATOM 3336 N N . LEU B 1 122 ? 146.953 176.021 160.350 1.00 38.73 121 LEU B N 1
ATOM 3337 C CA . LEU B 1 122 ? 145.495 175.731 160.443 1.00 38.55 121 LEU B CA 1
ATOM 3338 C C . LEU B 1 122 ? 145.000 175.858 161.887 1.00 49.09 121 LEU B C 1
ATOM 3339 O O . LEU B 1 122 ? 143.873 176.358 162.071 1.00 50.74 121 LEU B O 1
ATOM 3344 N N . VAL B 1 123 ? 145.787 175.401 162.868 1.00 48.62 122 VAL B N 1
ATOM 3345 C CA . VAL B 1 123 ? 145.314 175.403 164.287 1.00 41.14 122 VAL B CA 1
ATOM 3346 C C . VAL B 1 123 ? 145.570 176.771 164.932 1.00 40.00 122 VAL B C 1
ATOM 3347 O O . VAL B 1 123 ? 144.797 177.143 165.833 1.00 45.14 122 VAL B O 1
ATOM 3351 N N . LYS B 1 124 ? 146.617 177.479 164.497 1.00 40.68 123 LYS B N 1
ATOM 3352 C CA . LYS B 1 124 ? 146.939 178.806 165.063 1.00 39.87 123 LYS B CA 1
ATOM 3353 C C . LYS B 1 124 ? 145.734 179.710 164.901 1.00 40.60 123 LYS B C 1
ATOM 3354 O O . LYS B 1 124 ? 145.448 180.463 165.830 1.00 46.17 123 LYS B O 1
ATOM 3360 N N . HIS B 1 125 ? 145.026 179.601 163.787 1.00 35.14 124 HIS B N 1
ATOM 3361 C CA . HIS B 1 125 ? 143.880 180.512 163.527 1.00 40.91 124 HIS B CA 1
ATOM 3362 C C . HIS B 1 125 ? 142.582 179.841 163.986 1.00 40.86 124 HIS B C 1
ATOM 3363 O O . HIS B 1 125 ? 141.515 180.393 163.684 1.00 45.68 124 HIS B O 1
ATOM 3370 N N . ALA B 1 126 ? 142.674 178.708 164.689 1.00 35.33 125 ALA B N 1
ATOM 3371 C CA . ALA B 1 126 ? 141.502 178.047 165.316 1.00 37.28 125 ALA B CA 1
ATOM 3372 C C . ALA B 1 126 ? 140.394 177.608 164.368 1.00 39.50 125 ALA B C 1
ATOM 3373 O O . ALA B 1 126 ? 139.309 177.314 164.877 1.00 48.58 125 ALA B O 1
ATOM 3375 N N . LEU B 1 127 ? 140.646 177.513 163.066 1.00 40.27 126 LEU B N 1
ATOM 3376 C CA . LEU B 1 127 ? 139.598 176.957 162.168 1.00 37.62 126 LEU B CA 1
ATOM 3377 C C . LEU B 1 127 ? 139.373 175.511 162.609 1.00 36.07 126 LEU B C 1
ATOM 3378 O O . LEU B 1 127 ? 138.206 175.092 162.628 1.00 41.67 126 LEU B O 1
ATOM 3383 N N . VAL B 1 128 ? 140.450 174.801 162.981 1.00 42.58 127 VAL B N 1
ATOM 3384 C CA . VAL B 1 128 ? 140.374 173.374 163.428 1.00 41.96 127 VAL B CA 1
ATOM 3385 C C . VAL B 1 128 ? 140.032 173.317 164.920 1.00 43.54 127 VAL B C 1
ATOM 3386 O O . VAL B 1 128 ? 140.944 173.482 165.732 1.00 56.44 127 VAL B O 1
ATOM 3390 N N . ASP B 1 129 ? 138.802 172.948 165.270 1.00 34.22 128 ASP B N 1
ATOM 3391 C CA . ASP B 1 129 ? 138.382 172.966 166.692 1.00 37.69 128 ASP B CA 1
ATOM 3392 C C . ASP B 1 129 ? 138.940 171.780 167.501 1.00 29.25 128 ASP B C 1
ATOM 3393 O O . ASP B 1 129 ? 139.347 172.019 168.647 1.00 34.44 128 ASP B O 1
ATOM 3398 N N . VAL B 1 130 ? 139.248 170.628 166.861 1.00 27.28 129 VAL B N 1
ATOM 3399 C CA . VAL B 1 130 ? 139.774 169.404 167.572 1.00 37.50 129 VAL B CA 1
ATOM 3400 C C . VAL B 1 130 ? 140.975 168.730 166.858 1.00 39.83 129 VAL B C 1
ATOM 3401 O O . VAL B 1 130 ? 140.967 168.729 165.616 1.00 44.60 129 VAL B O 1
ATOM 3405 N N . VAL B 1 131 ? 141.954 168.152 167.593 1.00 23.70 130 VAL B N 1
ATOM 3406 C CA . VAL B 1 131 ? 143.122 167.387 167.017 1.00 27.31 130 VAL B CA 1
ATOM 3407 C C . VAL B 1 131 ? 142.900 165.905 167.346 1.00 35.21 130 VAL B C 1
ATOM 3408 O O . VAL B 1 131 ? 142.522 165.618 168.487 1.00 38.35 130 VAL B O 1
ATOM 3412 N N . VAL B 1 132 ? 143.003 165.008 166.363 1.00 30.90 131 VAL B N 1
ATOM 3413 C CA . VAL B 1 132 ? 142.923 163.538 166.643 1.00 23.90 131 VAL B CA 1
ATOM 3414 C C . VAL B 1 132 ? 144.114 162.918 165.918 1.00 25.32 131 VAL B C 1
ATOM 3415 O O . VAL B 1 132 ? 144.187 163.077 164.685 1.00 38.60 131 VAL B O 1
ATOM 3419 N N . CYS B 1 133 ? 145.011 162.246 166.641 1.00 29.61 132 CYS B N 1
ATOM 3420 C CA . CYS B 1 133 ? 146.245 161.786 165.970 1.00 37.10 132 CYS B CA 1
ATOM 3421 C C . CYS B 1 133 ? 146.763 160.575 166.730 1.00 47.96 132 CYS B C 1
ATOM 3422 O O . CYS B 1 133 ? 146.338 160.393 167.870 1.00 59.67 132 CYS B O 1
ATOM 3425 N N . THR B 1 134 ? 147.603 159.763 166.103 1.00 40.02 133 THR B N 1
ATOM 3426 C CA . THR B 1 134 ? 148.207 158.574 166.751 1.00 38.27 133 THR B CA 1
ATOM 3427 C C . THR B 1 134 ? 149.407 158.967 167.619 1.00 39.08 133 THR B C 1
ATOM 3428 O O . THR B 1 134 ? 149.881 160.089 167.449 1.00 55.97 133 THR B O 1
ATOM 3432 N N . ALA B 1 135 ? 149.917 158.063 168.458 1.00 35.38 134 ALA B N 1
ATOM 3433 C CA . ALA B 1 135 ? 150.996 158.380 169.428 1.00 44.19 134 ALA B CA 1
ATOM 3434 C C . ALA B 1 135 ? 152.298 158.863 168.792 1.00 46.87 134 ALA B C 1
ATOM 3435 O O . ALA B 1 135 ? 152.973 159.676 169.432 1.00 49.52 134 ALA B O 1
ATOM 3437 N N . GLY B 1 136 ? 152.622 158.411 167.585 1.00 47.73 135 GLY B N 1
ATOM 3438 C CA . GLY B 1 136 ? 153.891 158.789 166.928 1.00 45.65 135 GLY B CA 1
ATOM 3439 C C . GLY B 1 136 ? 153.896 160.229 166.466 1.00 53.97 135 GLY B C 1
ATOM 3440 O O . GLY B 1 136 ? 154.955 160.854 166.528 1.00 63.74 135 GLY B O 1
ATOM 3441 N N . GLY B 1 137 ? 152.767 160.728 165.970 1.00 48.03 136 GLY B N 1
ATOM 3442 C CA . GLY B 1 137 ? 152.670 162.155 165.620 1.00 41.82 136 GLY B CA 1
ATOM 3443 C C . GLY B 1 137 ? 152.804 163.018 166.857 1.00 44.99 136 GLY B C 1
ATOM 3444 O O . GLY B 1 137 ? 153.496 164.048 166.786 1.00 55.56 136 GLY B O 1
ATOM 3445 N N . ILE B 1 138 ? 152.184 162.593 167.963 1.00 35.78 137 ILE B N 1
ATOM 3446 C CA . ILE B 1 138 ? 152.256 163.365 169.234 1.00 35.31 137 ILE B CA 1
ATOM 3447 C C . ILE B 1 138 ? 153.725 163.443 169.657 1.00 46.48 137 ILE B C 1
ATOM 3448 O O . ILE B 1 138 ? 154.191 164.544 169.942 1.00 59.10 137 ILE B O 1
ATOM 3453 N N . GLU B 1 139 ? 154.439 162.329 169.607 1.00 54.82 138 GLU B N 1
ATOM 3454 C CA . GLU B 1 139 ? 155.865 162.306 169.993 1.00 61.59 138 GLU B CA 1
ATOM 3455 C C . GLU B 1 139 ? 156.702 163.138 169.023 1.00 62.64 138 GLU B C 1
ATOM 3456 O O . GLU B 1 139 ? 157.624 163.823 169.484 1.00 66.53 138 GLU B O 1
ATOM 3462 N N . GLU B 1 140 ? 156.410 163.088 167.728 1.00 56.18 139 GLU B N 1
ATOM 3463 C CA . GLU B 1 140 ? 157.285 163.767 166.731 1.00 56.26 139 GLU B CA 1
ATOM 3464 C C . GLU B 1 140 ? 157.204 165.287 166.872 1.00 54.70 139 GLU B C 1
ATOM 3465 O O . GLU B 1 140 ? 158.247 165.937 166.788 1.00 61.38 139 GLU B O 1
ATOM 3471 N N . ASP B 1 141 ? 156.012 165.833 167.089 1.00 51.05 140 ASP B N 1
ATOM 3472 C CA . ASP B 1 141 ? 155.918 167.309 167.104 1.00 54.15 140 ASP B CA 1
ATOM 3473 C C . ASP B 1 141 ? 156.896 167.810 168.155 1.00 54.22 140 ASP B C 1
ATOM 3474 O O . ASP B 1 141 ? 157.690 168.700 167.826 1.00 59.04 140 ASP B O 1
ATOM 3479 N N . PHE B 1 142 ? 156.878 167.202 169.341 1.00 55.95 141 PHE B N 1
ATOM 3480 C CA . PHE B 1 142 ? 157.747 167.657 170.450 1.00 60.12 141 PHE B CA 1
ATOM 3481 C C . PHE B 1 142 ? 159.213 167.411 170.090 1.00 64.15 141 PHE B C 1
ATOM 3482 O O . PHE B 1 142 ? 160.012 168.325 170.305 1.00 62.95 141 PHE B O 1
ATOM 3490 N N . ILE B 1 143 ? 159.550 166.252 169.526 1.00 68.28 142 ILE B N 1
ATOM 3491 C CA . ILE B 1 143 ? 160.995 165.976 169.256 1.00 68.97 142 ILE B CA 1
ATOM 3492 C C . ILE B 1 143 ? 161.511 166.967 168.202 1.00 69.30 142 ILE B C 1
ATOM 3493 O O . ILE B 1 143 ? 162.660 167.377 168.315 1.00 67.12 142 ILE B O 1
ATOM 3498 N N . LYS B 1 144 ? 160.679 167.344 167.229 1.00 64.81 143 LYS B N 1
ATOM 3499 C CA . LYS B 1 144 ? 161.092 168.303 166.174 1.00 63.40 143 LYS B CA 1
ATOM 3500 C C . LYS B 1 144 ? 161.448 169.614 166.865 1.00 67.76 143 LYS B C 1
ATOM 3501 O O . LYS B 1 144 ? 162.420 170.262 166.445 1.00 68.50 143 LYS B O 1
ATOM 3507 N N . CYS B 1 145 ? 160.675 170.011 167.877 1.00 65.00 144 CYS B N 1
ATOM 3508 C CA . CYS B 1 145 ? 161.015 171.244 168.632 1.00 64.28 144 CYS B CA 1
ATOM 3509 C C . CYS B 1 145 ? 162.432 171.092 169.192 1.00 67.63 144 CYS B C 1
ATOM 3510 O O . CYS B 1 145 ? 163.251 172.006 168.977 1.00 68.31 144 CYS B O 1
ATOM 3513 N N . LEU B 1 146 ? 162.700 169.983 169.884 1.00 71.06 145 LEU B N 1
ATOM 3514 C CA . LEU B 1 146 ? 164.059 169.724 170.432 1.00 70.50 145 LEU B CA 1
ATOM 3515 C C . LEU B 1 146 ? 165.075 169.545 169.297 1.00 71.33 145 LEU B C 1
ATOM 3516 O O . LEU B 1 146 ? 166.187 170.088 169.434 1.00 71.86 145 LEU B O 1
ATOM 3521 N N . ALA B 1 147 ? 164.713 168.836 168.219 1.00 84.21 146 ALA B N 1
ATOM 3522 C CA . ALA B 1 147 ? 165.691 168.538 167.142 1.00 90.11 146 ALA B CA 1
ATOM 3523 C C . ALA B 1 147 ? 165.007 168.207 165.794 1.00 91.79 146 ALA B C 1
ATOM 3524 O O . ALA B 1 147 ? 164.029 167.446 165.824 1.00 89.58 146 ALA B O 1
ATOM 3526 N N . PRO B 1 148 ? 165.503 168.660 164.607 1.00 97.42 147 PRO B N 1
ATOM 3527 C CA . PRO B 1 148 ? 164.802 168.437 163.320 1.00 95.30 147 PRO B CA 1
ATOM 3528 C C . PRO B 1 148 ? 164.898 167.082 162.587 1.00 93.88 147 PRO B C 1
ATOM 3529 O O . PRO B 1 148 ? 165.787 166.323 162.921 1.00 92.99 147 PRO B O 1
ATOM 3533 N N . THR B 1 149 ? 164.030 166.833 161.586 1.00 94.50 148 THR B N 1
ATOM 3534 C CA . THR B 1 149 ? 163.983 165.539 160.833 1.00 96.34 148 THR B CA 1
ATOM 3535 C C . THR B 1 149 ? 164.958 165.552 159.644 1.00 93.13 148 THR B C 1
ATOM 3536 O O . THR B 1 149 ? 165.330 166.655 159.218 1.00 93.04 148 THR B O 1
ATOM 3540 N N . HIS B 1 150 ? 165.387 164.379 159.143 1.00 96.22 149 HIS B N 1
ATOM 3541 C CA . HIS B 1 150 ? 166.229 164.409 157.959 1.00 94.26 149 HIS B CA 1
ATOM 3542 C C . HIS B 1 150 ? 165.541 163.650 156.830 1.00 95.93 149 HIS B C 1
ATOM 3543 O O . HIS B 1 150 ? 164.696 162.779 157.057 1.00 98.05 149 HIS B O 1
ATOM 3550 N N . MET B 1 151 ? 165.905 163.990 155.595 1.00 92.02 150 MET B N 1
ATOM 3551 C CA . MET B 1 151 ? 165.441 163.271 154.415 1.00 90.08 150 MET B CA 1
ATOM 3552 C C . MET B 1 151 ? 166.147 161.936 154.240 1.00 87.65 150 MET B C 1
ATOM 3553 O O . MET B 1 151 ? 167.018 161.548 155.023 1.00 90.62 150 MET B O 1
ATOM 3558 N N . GLY B 1 152 ? 165.703 161.231 153.202 1.00 35.79 151 GLY B N 1
ATOM 3559 C CA . GLY B 1 152 ? 166.273 159.972 152.780 1.00 35.79 151 GLY B CA 1
ATOM 3560 C C . GLY B 1 152 ? 165.543 159.481 151.550 1.00 35.79 151 GLY B C 1
ATOM 3561 O O . GLY B 1 152 ? 165.016 160.286 150.778 1.00 35.79 151 GLY B O 1
ATOM 3562 N N . GLU B 1 153 ? 165.483 158.167 151.362 1.00 33.29 152 GLU B N 1
ATOM 3563 C CA . GLU B 1 153 ? 164.815 157.583 150.214 1.00 33.29 152 GLU B CA 1
ATOM 3564 C C . GLU B 1 153 ? 164.287 156.217 150.639 1.00 33.29 152 GLU B C 1
ATOM 3565 O O . GLU B 1 153 ? 164.571 155.746 151.746 1.00 33.29 152 GLU B O 1
ATOM 3571 N N . PHE B 1 154 ? 163.462 155.614 149.780 1.00 26.43 153 PHE B N 1
ATOM 3572 C CA . PHE B 1 154 ? 162.784 154.375 150.143 1.00 26.43 153 PHE B CA 1
ATOM 3573 C C . PHE B 1 154 ? 163.690 153.164 149.976 1.00 26.43 153 PHE B C 1
ATOM 3574 O O . PHE B 1 154 ? 163.342 152.056 150.403 1.00 26.43 153 PHE B O 1
ATOM 3582 N N . PHE B 1 155 ? 164.852 153.353 149.353 1.00 120.68 154 PHE B N 1
ATOM 3583 C CA . PHE B 1 155 ? 165.695 152.197 149.064 1.00 121.53 154 PHE B CA 1
ATOM 3584 C C . PHE B 1 155 ? 167.036 152.321 149.784 1.00 122.48 154 PHE B C 1
ATOM 3585 O O . PHE B 1 155 ? 168.033 152.795 149.237 1.00 122.87 154 PHE B O 1
ATOM 3593 N N . HIS B 1 156 ? 167.044 151.870 151.036 1.00 118.80 155 HIS B N 1
ATOM 3594 C CA . HIS B 1 156 ? 168.255 151.690 151.821 1.00 118.91 155 HIS B CA 1
ATOM 3595 C C . HIS B 1 156 ? 168.094 150.470 152.712 1.00 118.74 155 HIS B C 1
ATOM 3596 O O . HIS B 1 156 ? 167.129 150.374 153.477 1.00 118.73 155 HIS B O 1
ATOM 3603 N N . ASP B 1 157 ? 169.141 149.648 152.736 1.00 111.35 156 ASP B N 1
ATOM 3604 C CA . ASP B 1 157 ? 169.119 148.462 153.622 1.00 110.61 156 ASP B CA 1
ATOM 3605 C C . ASP B 1 157 ? 168.658 148.924 155.004 1.00 111.22 156 ASP B C 1
ATOM 3606 O O . ASP B 1 157 ? 169.348 149.772 155.593 1.00 111.32 156 ASP B O 1
ATOM 3611 N N . GLY B 1 158 ? 167.535 148.392 155.494 1.00 102.21 157 GLY B N 1
ATOM 3612 C CA . GLY B 1 158 ? 167.049 148.717 156.849 1.00 100.13 157 GLY B CA 1
ATOM 3613 C C . GLY B 1 158 ? 168.088 148.298 157.866 1.00 100.14 157 GLY B C 1
ATOM 3614 O O . GLY B 1 158 ? 168.224 148.989 158.886 1.00 102.90 157 GLY B O 1
ATOM 3615 N N . HIS B 1 159 ? 168.798 147.203 157.597 1.00 99.09 158 HIS B N 1
ATOM 3616 C CA . HIS B 1 159 ? 169.893 146.778 158.497 1.00 100.10 158 HIS B CA 1
ATOM 3617 C C . HIS B 1 159 ? 170.925 147.900 158.555 1.00 102.45 158 HIS B C 1
ATOM 3618 O O . HIS B 1 159 ? 171.309 148.263 159.672 1.00 103.62 158 HIS B O 1
ATOM 3625 N N . ASP B 1 160 ? 171.295 148.484 157.411 1.00 107.79 159 ASP B N 1
ATOM 3626 C CA . ASP B 1 160 ? 172.363 149.522 157.398 1.00 106.05 159 ASP B CA 1
ATOM 3627 C C . ASP B 1 160 ? 171.919 150.722 158.228 1.00 104.80 159 ASP B C 1
ATOM 3628 O O . ASP B 1 160 ? 172.730 151.203 159.024 1.00 105.93 159 ASP B O 1
ATOM 3633 N N . LEU B 1 161 ? 170.702 151.213 158.006 1.00 100.92 160 LEU B N 1
ATOM 3634 C CA . LEU B 1 161 ? 170.208 152.396 158.752 1.00 101.27 160 LEU B CA 1
ATOM 3635 C C . LEU B 1 161 ? 170.363 152.143 160.250 1.00 100.69 160 LEU B C 1
ATOM 3636 O O . LEU B 1 161 ? 170.963 152.992 160.926 1.00 99.61 160 LEU B O 1
ATOM 3641 N N . ARG B 1 162 ? 169.831 151.025 160.744 1.00 103.20 161 ARG B N 1
ATOM 3642 C CA . ARG B 1 162 ? 169.865 150.716 162.199 1.00 102.12 161 ARG B CA 1
ATOM 3643 C C . ARG B 1 162 ? 171.316 150.627 162.681 1.00 103.10 161 ARG B C 1
ATOM 3644 O O . ARG B 1 162 ? 171.593 151.152 163.771 1.00 104.40 161 ARG B O 1
ATOM 3652 N N . LYS B 1 163 ? 172.209 150.006 161.910 1.00 103.67 162 LYS B N 1
ATOM 3653 C CA . LYS B 1 163 ? 173.628 149.994 162.337 1.00 105.10 162 LYS B CA 1
ATOM 3654 C C . LYS B 1 163 ? 174.052 151.427 162.677 1.00 103.82 162 LYS B C 1
ATOM 3655 O O . LYS B 1 163 ? 174.703 151.623 163.719 1.00 103.07 162 LYS B O 1
ATOM 3661 N N . ARG B 1 164 ? 173.683 152.394 161.828 1.00 103.41 163 ARG B N 1
ATOM 3662 C CA . ARG B 1 164 ? 174.111 153.809 161.994 1.00 104.33 163 ARG B CA 1
ATOM 3663 C C . ARG B 1 164 ? 173.173 154.547 162.943 1.00 105.77 163 ARG B C 1
ATOM 3664 O O . ARG B 1 164 ? 173.195 155.787 162.935 1.00 104.31 163 ARG B O 1
ATOM 3672 N N . GLY B 1 165 ? 172.394 153.819 163.737 1.00 107.80 164 GLY B N 1
ATOM 3673 C CA . GLY B 1 165 ? 171.550 154.489 164.742 1.00 105.86 164 GLY B CA 1
ATOM 3674 C C . GLY B 1 165 ? 170.610 155.509 164.136 1.00 105.34 164 GLY B C 1
ATOM 3675 O O . GLY B 1 165 ? 170.515 156.610 164.700 1.00 104.00 164 GLY B O 1
ATOM 3676 N N . LEU B 1 166 ? 169.880 155.132 163.075 1.00 105.33 165 LEU B N 1
ATOM 3677 C CA . LEU B 1 166 ? 168.916 156.053 162.402 1.00 103.80 165 LEU B CA 1
ATOM 3678 C C . LEU B 1 166 ? 167.587 155.336 162.121 1.00 103.88 165 LEU B C 1
ATOM 3679 O O . LEU B 1 166 ? 167.606 154.363 161.346 1.00 106.98 165 LEU B O 1
ATOM 3684 N N . ASN B 1 167 ? 166.482 155.793 162.723 1.00 90.80 166 ASN B N 1
ATOM 3685 C CA . ASN B 1 167 ? 165.133 155.216 162.455 1.00 91.26 166 ASN B CA 1
ATOM 3686 C C . ASN B 1 167 ? 164.638 155.690 161.079 1.00 85.84 166 ASN B C 1
ATOM 3687 O O . ASN B 1 167 ? 165.041 156.787 160.668 1.00 89.13 166 ASN B O 1
ATOM 3692 N N . ARG B 1 168 ? 163.792 154.900 160.404 1.00 80.30 167 ARG B N 1
ATOM 3693 C CA . ARG B 1 168 ? 163.265 155.281 159.062 1.00 81.95 167 ARG B CA 1
ATOM 3694 C C . ARG B 1 168 ? 161.736 155.385 159.067 1.00 82.06 167 ARG B C 1
ATOM 3695 O O . ARG B 1 168 ? 161.096 154.521 159.696 1.00 83.99 167 ARG B O 1
ATOM 3703 N N . ILE B 1 169 ? 161.181 156.399 158.395 1.00 82.21 168 ILE B N 1
ATOM 3704 C CA . ILE B 1 169 ? 159.698 156.565 158.252 1.00 78.53 168 ILE B CA 1
ATOM 3705 C C . ILE B 1 169 ? 159.483 156.971 156.790 1.00 82.56 168 ILE B C 1
ATOM 3706 O O . ILE B 1 169 ? 159.531 158.180 156.506 1.00 83.99 168 ILE B O 1
ATOM 3711 N N . GLY B 1 170 ? 159.274 156.014 155.885 1.00 85.14 169 GLY B N 1
ATOM 3712 C CA . GLY B 1 170 ? 159.207 156.267 154.454 1.00 85.02 169 GLY B CA 1
ATOM 3713 C C . GLY B 1 170 ? 160.564 156.686 153.919 1.00 83.18 169 GLY B C 1
ATOM 3714 O O . GLY B 1 170 ? 161.546 155.943 154.008 1.00 81.40 169 GLY B O 1
ATOM 3715 N N . ASN B 1 171 ? 160.631 157.893 153.357 1.00 81.55 170 ASN B N 1
ATOM 3716 C CA . ASN B 1 171 ? 161.908 158.430 152.900 1.00 81.09 170 ASN B CA 1
ATOM 3717 C C . ASN B 1 171 ? 162.461 159.466 153.873 1.00 82.07 170 ASN B C 1
ATOM 3718 O O . ASN B 1 171 ? 163.227 160.350 153.475 1.00 80.82 170 ASN B O 1
ATOM 3723 N N . LEU B 1 172 ? 161.884 159.499 155.083 1.00 81.01 171 LEU B N 1
ATOM 3724 C CA . LEU B 1 172 ? 162.253 160.519 156.096 1.00 79.59 171 LEU B CA 1
ATOM 3725 C C . LEU B 1 172 ? 162.926 159.817 157.261 1.00 79.56 171 LEU B C 1
ATOM 3726 O O . LEU B 1 172 ? 162.324 158.890 157.800 1.00 82.88 171 LEU B O 1
ATOM 3731 N N . ILE B 1 173 ? 164.103 160.288 157.650 1.00 86.66 172 ILE B N 1
ATOM 3732 C CA . ILE B 1 173 ? 164.859 159.657 158.759 1.00 89.95 172 ILE B CA 1
ATOM 3733 C C . ILE B 1 173 ? 164.734 160.518 160.019 1.00 89.75 172 ILE B C 1
ATOM 3734 O O . ILE B 1 173 ? 165.229 161.650 159.981 1.00 89.87 172 ILE B O 1
ATOM 3739 N N . VAL B 1 174 ? 164.131 159.997 161.100 1.00 92.13 173 VAL B N 1
ATOM 3740 C CA . VAL B 1 174 ? 164.097 160.720 162.409 1.00 90.55 173 VAL B CA 1
ATOM 3741 C C . VAL B 1 174 ? 165.288 160.185 163.199 1.00 93.79 173 VAL B C 1
ATOM 3742 O O . VAL B 1 174 ? 165.232 159.022 163.610 1.00 94.20 173 VAL B O 1
ATOM 3746 N N . PRO B 1 175 ? 166.334 160.982 163.496 1.00 93.89 174 PRO B N 1
ATOM 3747 C CA . PRO B 1 175 ? 167.560 160.462 164.124 1.00 94.14 174 PRO B CA 1
ATOM 3748 C C . PRO B 1 175 ? 167.404 159.900 165.547 1.00 93.67 174 PRO B C 1
ATOM 3749 O O . PRO B 1 175 ? 166.384 160.134 166.163 1.00 94.49 174 PRO B O 1
ATOM 3753 N N . ASN B 1 176 ? 168.379 159.103 165.999 1.00 96.08 175 ASN B N 1
ATOM 3754 C CA . ASN B 1 176 ? 168.317 158.477 167.352 1.00 98.77 175 ASN B CA 1
ATOM 3755 C C . ASN B 1 176 ? 168.239 159.539 168.456 1.00 99.68 175 ASN B C 1
ATOM 3756 O O . ASN B 1 176 ? 167.362 159.413 169.322 1.00 100.88 175 ASN B O 1
ATOM 3761 N N . LYS B 1 177 ? 169.115 160.541 168.428 1.00 98.11 176 LYS B N 1
ATOM 3762 C CA . LYS B 1 177 ? 169.161 161.558 169.506 1.00 97.96 176 LYS B CA 1
ATOM 3763 C C . LYS B 1 177 ? 167.787 162.182 169.767 1.00 97.82 176 LYS B C 1
ATOM 3764 O O . LYS B 1 177 ? 167.550 162.616 170.903 1.00 99.62 176 LYS B O 1
ATOM 3770 N N . ASN B 1 178 ? 166.907 162.214 168.772 1.00 87.10 177 ASN B N 1
ATOM 3771 C CA . ASN B 1 178 ? 165.617 162.934 168.915 1.00 87.75 177 ASN B CA 1
ATOM 3772 C C . ASN B 1 178 ? 164.694 162.243 169.918 1.00 88.68 177 ASN B C 1
ATOM 3773 O O . ASN B 1 178 ? 163.775 162.906 170.391 1.00 91.11 177 ASN B O 1
ATOM 3778 N N . TYR B 1 179 ? 164.986 161.003 170.293 1.00 87.21 178 TYR B N 1
ATOM 3779 C CA . TYR B 1 179 ? 164.088 160.253 171.212 1.00 86.26 178 TYR B CA 1
ATOM 3780 C C . TYR B 1 179 ? 164.585 160.414 172.648 1.00 84.13 178 TYR B C 1
ATOM 3781 O O . TYR B 1 179 ? 163.746 160.424 173.569 1.00 84.39 178 TYR B O 1
ATOM 3790 N N . CYS B 1 180 ? 165.895 160.605 172.815 1.00 85.15 179 CYS B N 1
ATOM 3791 C CA . CYS B 1 180 ? 166.474 160.821 174.166 1.00 87.33 179 CYS B CA 1
ATOM 3792 C C . CYS B 1 180 ? 166.080 162.214 174.673 1.00 87.65 179 CYS B C 1
ATOM 3793 O O . CYS B 1 180 ? 165.827 162.345 175.884 1.00 88.27 179 CYS B O 1
ATOM 3796 N N . LEU B 1 181 ? 166.002 163.202 173.777 1.00 81.36 180 LEU B N 1
ATOM 3797 C CA . LEU B 1 181 ? 165.629 164.588 174.171 1.00 79.92 180 LEU B CA 1
ATOM 3798 C C . LEU B 1 181 ? 164.175 164.598 174.651 1.00 77.60 180 LEU B C 1
ATOM 3799 O O . LEU B 1 181 ? 163.885 165.316 175.627 1.00 75.62 180 LEU B O 1
ATOM 3804 N N . PHE B 1 182 ? 163.305 163.832 173.988 1.00 68.91 181 PHE B N 1
ATOM 3805 C CA . PHE B 1 182 ? 161.877 163.759 174.387 1.00 65.85 181 PHE B CA 1
ATOM 3806 C C . PHE B 1 182 ? 161.782 163.138 175.780 1.00 71.17 181 PHE B C 1
ATOM 3807 O O . PHE B 1 182 ? 161.010 163.651 176.608 1.00 70.99 181 PHE B O 1
ATOM 3815 N N . GLU B 1 183 ? 162.543 162.068 176.022 1.00 79.60 182 GLU B N 1
ATOM 3816 C CA . GLU B 1 183 ? 162.479 161.363 177.324 1.00 74.93 182 GLU B CA 1
ATOM 3817 C C . GLU B 1 183 ? 162.847 162.350 178.425 1.00 77.11 182 GLU B C 1
ATOM 3818 O O . GLU B 1 183 ? 162.052 162.501 179.359 1.00 75.80 182 GLU B O 1
ATOM 3824 N N . ASP B 1 184 ? 163.942 163.090 178.241 1.00 75.20 183 ASP B N 1
ATOM 3825 C CA . ASP B 1 184 ? 164.431 163.997 179.305 1.00 74.83 183 ASP B CA 1
ATOM 3826 C C . ASP B 1 184 ? 163.388 165.079 179.556 1.00 73.26 183 ASP B C 1
ATOM 3827 O O . ASP B 1 184 ? 163.252 165.493 180.707 1.00 76.92 183 ASP B O 1
ATOM 3832 N N . TRP B 1 185 ? 162.752 165.575 178.501 1.00 61.00 184 TRP B N 1
ATOM 3833 C CA . TRP B 1 185 ? 161.700 166.609 178.664 1.00 62.52 184 TRP B CA 1
ATOM 3834 C C . TRP B 1 185 ? 160.446 166.065 179.364 1.00 61.24 184 TRP B C 1
ATOM 3835 O O . TRP B 1 185 ? 159.939 166.759 180.252 1.00 62.63 184 TRP B O 1
ATOM 3846 N N . ILE B 1 186 ? 159.965 164.876 179.001 1.00 57.18 185 ILE B N 1
ATOM 3847 C CA . ILE B 1 186 ? 158.674 164.366 179.562 1.00 57.50 185 ILE B CA 1
ATOM 3848 C C . ILE B 1 186 ? 158.865 163.747 180.948 1.00 61.62 185 ILE B C 1
ATOM 3849 O O . ILE B 1 186 ? 157.897 163.751 181.723 1.00 60.86 185 ILE B O 1
ATOM 3854 N N . MET B 1 187 ? 160.061 163.255 181.279 1.00 64.57 186 MET B N 1
ATOM 3855 C CA . MET B 1 187 ? 160.183 162.519 182.566 1.00 57.58 186 MET B CA 1
ATOM 3856 C C . MET B 1 187 ? 159.810 163.412 183.760 1.00 58.68 186 MET B C 1
ATOM 3857 O O . MET B 1 187 ? 158.947 162.966 184.538 1.00 60.92 186 MET B O 1
ATOM 3862 N N . PRO B 1 188 ? 160.302 164.661 183.923 1.00 58.51 187 PRO B N 1
ATOM 3863 C CA . PRO B 1 188 ? 159.956 165.455 185.093 1.00 58.61 187 PRO B CA 1
ATOM 3864 C C . PRO B 1 188 ? 158.450 165.718 185.111 1.00 57.29 187 PRO B C 1
ATOM 3865 O O . PRO B 1 188 ? 157.881 165.750 186.181 1.00 60.89 187 PRO B O 1
ATOM 3869 N N . ILE B 1 189 ? 157.858 165.932 183.941 1.00 48.79 188 ILE B N 1
ATOM 3870 C CA . ILE B 1 189 ? 156.412 166.275 183.859 1.00 49.75 188 ILE B CA 1
ATOM 3871 C C . ILE B 1 189 ? 155.584 165.098 184.362 1.00 57.20 188 ILE B C 1
ATOM 3872 O O . ILE B 1 189 ? 154.577 165.341 185.034 1.00 61.86 188 ILE B O 1
ATOM 3877 N N . LEU B 1 190 ? 155.991 163.871 184.035 1.00 57.60 189 LEU B N 1
ATOM 3878 C CA . LEU B 1 190 ? 155.256 162.655 184.481 1.00 55.63 189 LEU B CA 1
ATOM 3879 C C . LEU B 1 190 ? 155.316 162.544 186.012 1.00 51.51 189 LEU B C 1
ATOM 3880 O O . LEU B 1 190 ? 154.284 162.211 186.617 1.00 46.42 189 LEU B O 1
ATOM 3885 N N . ASP B 1 191 ? 156.485 162.796 186.611 1.00 57.16 190 ASP B N 1
ATOM 3886 C CA . ASP B 1 191 ? 156.647 162.743 188.089 1.00 56.42 190 ASP B CA 1
ATOM 3887 C C . ASP B 1 191 ? 155.718 163.772 188.725 1.00 58.29 190 ASP B C 1
ATOM 3888 O O . ASP B 1 191 ? 155.084 163.432 189.734 1.00 56.85 190 ASP B O 1
ATOM 3893 N N . LYS B 1 192 ? 155.649 164.980 188.161 1.00 60.44 191 LYS B N 1
ATOM 3894 C CA . LYS B 1 192 ? 154.731 166.033 188.675 1.00 55.72 191 LYS B CA 1
ATOM 3895 C C . LYS B 1 192 ? 153.273 165.581 188.530 1.00 58.39 191 LYS B C 1
ATOM 3896 O O . LYS B 1 192 ? 152.479 165.839 189.445 1.00 58.87 191 LYS B O 1
ATOM 3902 N N . CYS B 1 193 ? 152.940 164.926 187.421 1.00 61.25 192 CYS B N 1
ATOM 3903 C CA . CYS B 1 193 ? 151.548 164.470 187.191 1.00 59.15 192 CYS B CA 1
ATOM 3904 C C . CYS B 1 193 ? 151.173 163.460 188.277 1.00 64.84 192 CYS B C 1
ATOM 3905 O O . CYS B 1 193 ? 150.069 163.560 188.821 1.00 69.75 192 CYS B O 1
ATOM 3908 N N . LEU B 1 194 ? 152.085 162.544 188.604 1.00 60.80 193 LEU B N 1
ATOM 3909 C CA . LEU B 1 194 ? 151.815 161.530 189.655 1.00 56.43 193 LEU B CA 1
ATOM 3910 C C . LEU B 1 194 ? 151.611 162.252 190.983 1.00 56.06 193 LEU B C 1
ATOM 3911 O O . LEU B 1 194 ? 150.677 161.887 191.705 1.00 54.04 193 LEU B O 1
ATOM 3916 N N . GLU B 1 195 ? 152.428 163.268 191.261 1.00 62.34 194 GLU B N 1
ATOM 3917 C CA . GLU B 1 195 ? 152.352 163.955 192.570 1.00 61.17 194 GLU B CA 1
ATOM 3918 C C . GLU B 1 195 ? 150.964 164.563 192.733 1.00 63.62 194 GLU B C 1
ATOM 3919 O O . GLU B 1 195 ? 150.420 164.464 193.825 1.00 69.11 194 GLU B O 1
ATOM 3925 N N . GLU B 1 196 ? 150.418 165.155 191.676 1.00 60.71 195 GLU B N 1
ATOM 3926 C CA . GLU B 1 196 ? 149.061 165.760 191.736 1.00 59.00 195 GLU B CA 1
ATOM 3927 C C . GLU B 1 196 ? 148.001 164.685 191.975 1.00 59.81 195 GLU B C 1
ATOM 3928 O O . GLU B 1 196 ? 147.064 164.954 192.710 1.00 61.93 195 GLU B O 1
ATOM 3934 N N . GLN B 1 197 ? 148.118 163.529 191.331 1.00 57.60 196 GLN B N 1
ATOM 3935 C CA . GLN B 1 197 ? 147.167 162.417 191.594 1.00 58.91 196 GLN B CA 1
ATOM 3936 C C . GLN B 1 197 ? 147.334 161.951 193.042 1.00 60.03 196 GLN B C 1
ATOM 3937 O O . GLN B 1 197 ? 146.310 161.726 193.711 1.00 57.40 196 GLN B O 1
ATOM 3943 N N . ASN B 1 198 ? 148.583 161.802 193.498 1.00 60.66 197 ASN B N 1
ATOM 3944 C CA . ASN B 1 198 ? 148.875 161.351 194.886 1.00 56.74 197 ASN B CA 1
ATOM 3945 C C . ASN B 1 198 ? 148.442 162.401 195.915 1.00 58.58 197 ASN B C 1
ATOM 3946 O O . ASN B 1 198 ? 147.924 161.992 196.964 1.00 62.18 197 ASN B O 1
ATOM 3951 N N . THR B 1 199 ? 148.659 163.693 195.644 1.00 61.81 198 THR B N 1
ATOM 3952 C CA . THR B 1 199 ? 148.350 164.751 196.644 1.00 61.27 198 THR B CA 1
ATOM 3953 C C . THR B 1 199 ? 147.016 165.462 196.379 1.00 59.91 198 THR B C 1
ATOM 3954 O O . THR B 1 199 ? 146.233 165.587 197.335 1.00 62.43 198 THR B O 1
ATOM 3958 N N . GLN B 1 200 ? 146.757 165.906 195.149 1.00 55.31 199 GLN B N 1
ATOM 3959 C CA . GLN B 1 200 ? 145.536 166.712 194.859 1.00 54.93 199 GLN B CA 1
ATOM 3960 C C . GLN B 1 200 ? 144.450 165.865 194.194 1.00 58.64 199 GLN B C 1
ATOM 3961 O O . GLN B 1 200 ? 143.419 166.448 193.818 1.00 61.02 199 GLN B O 1
ATOM 3967 N N . GLY B 1 201 ? 144.675 164.558 194.042 1.00 60.19 200 GLY B N 1
ATOM 3968 C CA . GLY B 1 201 ? 143.683 163.642 193.435 1.00 61.01 200 GLY B CA 1
ATOM 3969 C C . GLY B 1 201 ? 143.253 163.968 192.011 1.00 63.85 200 GLY B C 1
ATOM 3970 O O . GLY B 1 201 ? 142.047 163.853 191.738 1.00 65.40 200 GLY B O 1
ATOM 3971 N N . THR B 1 202 ? 144.185 164.330 191.126 1.00 57.53 201 THR B N 1
ATOM 3972 C CA . THR B 1 202 ? 143.825 164.579 189.706 1.00 54.12 201 THR B CA 1
ATOM 3973 C C . THR B 1 202 ? 143.834 163.257 188.939 1.00 58.41 201 THR B C 1
ATOM 3974 O O . THR B 1 202 ? 144.881 162.601 188.921 1.00 61.28 201 THR B O 1
ATOM 3978 N N . LYS B 1 203 ? 142.694 162.869 188.365 1.00 57.46 202 LYS B N 1
ATOM 3979 C CA . LYS B 1 203 ? 142.583 161.575 187.640 1.00 52.86 202 LYS B CA 1
ATOM 3980 C C . LYS B 1 203 ? 143.059 161.768 186.198 1.00 51.67 202 LYS B C 1
ATOM 3981 O O . LYS B 1 203 ? 142.263 162.254 185.381 1.00 52.64 202 LYS B O 1
ATOM 3987 N N . TRP B 1 204 ? 144.302 161.395 185.900 1.00 44.62 203 TRP B N 1
ATOM 3988 C CA . TRP B 1 204 ? 144.864 161.624 184.545 1.00 44.86 203 TRP B CA 1
ATOM 3989 C C . TRP B 1 204 ? 144.224 160.733 183.482 1.00 44.76 203 TRP B C 1
ATOM 3990 O O . TRP B 1 204 ? 143.901 159.587 183.809 1.00 53.46 203 TRP B O 1
ATOM 4001 N N . THR B 1 205 ? 144.040 161.249 182.266 1.00 31.42 204 THR B N 1
ATOM 4002 C CA . THR B 1 205 ? 143.513 160.472 181.117 1.00 30.06 204 THR B CA 1
ATOM 4003 C C . THR B 1 205 ? 144.393 160.869 179.935 1.00 35.90 204 THR B C 1
ATOM 4004 O O . THR B 1 205 ? 145.143 161.828 180.093 1.00 39.54 204 THR B O 1
ATOM 4008 N N . PRO B 1 206 ? 144.412 160.161 178.792 1.00 36.30 205 PRO B N 1
ATOM 4009 C CA . PRO B 1 206 ? 145.343 160.506 177.708 1.00 34.76 205 PRO B CA 1
ATOM 4010 C C . PRO B 1 206 ? 145.282 161.924 177.099 1.00 39.46 205 PRO B C 1
ATOM 4011 O O . PRO B 1 206 ? 146.333 162.499 176.919 1.00 45.08 205 PRO B O 1
ATOM 4015 N N . SER B 1 207 ? 144.095 162.479 176.845 1.00 31.25 206 SER B N 1
ATOM 4016 C CA . SER B 1 207 ? 143.993 163.863 176.317 1.00 27.15 206 SER B CA 1
ATOM 4017 C C . SER B 1 207 ? 144.569 164.871 177.309 1.00 30.02 206 SER B C 1
ATOM 4018 O O . SER B 1 207 ? 145.303 165.761 176.855 1.00 39.19 206 SER B O 1
ATOM 4021 N N . LYS B 1 208 ? 144.285 164.720 178.605 1.00 34.25 207 LYS B N 1
ATOM 4022 C CA . LYS B 1 208 ? 144.731 165.698 179.635 1.00 32.47 207 LYS B CA 1
ATOM 4023 C C . LYS B 1 208 ? 146.260 165.769 179.680 1.00 33.30 207 LYS B C 1
ATOM 4024 O O . LYS B 1 208 ? 146.783 166.876 179.878 1.00 36.61 207 LYS B O 1
ATOM 4030 N N . LEU B 1 209 ? 146.943 164.633 179.539 1.00 33.33 208 LEU B N 1
ATOM 4031 C CA . LEU B 1 209 ? 148.424 164.604 179.594 1.00 36.71 208 LEU B CA 1
ATOM 4032 C C . LEU B 1 209 ? 148.980 165.413 178.426 1.00 41.11 208 LEU B C 1
ATOM 4033 O O . LEU B 1 209 ? 149.936 166.160 178.634 1.00 48.08 208 LEU B O 1
ATOM 4038 N N . ILE B 1 210 ? 148.390 165.273 177.241 1.00 38.96 209 ILE B N 1
ATOM 4039 C CA . ILE B 1 210 ? 148.893 166.005 176.041 1.00 31.34 209 ILE B CA 1
ATOM 4040 C C . ILE B 1 210 ? 148.721 167.517 176.240 1.00 39.29 209 ILE B C 1
ATOM 4041 O O . ILE B 1 210 ? 149.672 168.253 175.932 1.00 46.04 209 ILE B O 1
ATOM 4046 N N . HIS B 1 211 ? 147.579 167.955 176.784 1.00 49.70 210 HIS B N 1
ATOM 4047 C CA . HIS B 1 211 ? 147.317 169.405 176.977 1.00 38.53 210 HIS B CA 1
ATOM 4048 C C . HIS B 1 211 ? 148.383 169.983 177.901 1.00 32.69 210 HIS B C 1
ATOM 4049 O O . HIS B 1 211 ? 148.851 171.096 177.625 1.00 43.25 210 HIS B O 1
ATOM 4056 N N . ARG B 1 212 ? 148.743 169.252 178.952 1.00 38.79 211 ARG B N 1
ATOM 4057 C CA . ARG B 1 212 ? 149.805 169.722 179.874 1.00 42.63 211 ARG B CA 1
ATOM 4058 C C . ARG B 1 212 ? 151.140 169.800 179.137 1.00 46.74 211 ARG B C 1
ATOM 4059 O O . ARG B 1 212 ? 151.864 170.774 179.362 1.00 47.38 211 ARG B O 1
ATOM 4067 N N . LEU B 1 213 ? 151.447 168.813 178.297 1.00 45.30 212 LEU B N 1
ATOM 4068 C CA . LEU B 1 213 ? 152.713 168.817 177.514 1.00 47.10 212 LEU B CA 1
ATOM 4069 C C . LEU B 1 213 ? 152.701 169.977 176.515 1.00 48.31 212 LEU B C 1
ATOM 4070 O O . LEU B 1 213 ? 153.778 170.540 176.258 1.00 52.83 212 LEU B O 1
ATOM 4075 N N . GLY B 1 214 ? 151.526 170.324 175.982 1.00 47.75 213 GLY B N 1
ATOM 4076 C CA . GLY B 1 214 ? 151.419 171.478 175.067 1.00 47.24 213 GLY B CA 1
ATOM 4077 C C . GLY B 1 214 ? 151.782 172.766 175.782 1.00 44.74 213 GLY B C 1
ATOM 4078 O O . GLY B 1 214 ? 152.534 173.569 175.204 1.00 45.57 213 GLY B O 1
ATOM 4079 N N . LEU B 1 215 ? 151.254 172.966 176.992 1.00 46.07 214 LEU B N 1
ATOM 4080 C CA . LEU B 1 215 ? 151.604 174.167 177.794 1.00 49.40 214 LEU B CA 1
ATOM 4081 C C . LEU B 1 215 ? 153.091 174.135 178.158 1.00 52.58 214 LEU B C 1
ATOM 4082 O O . LEU B 1 215 ? 153.727 175.203 178.104 1.00 61.23 214 LEU B O 1
ATOM 4087 N N . GLU B 1 216 ? 153.623 172.961 178.511 1.00 45.59 215 GLU B N 1
ATOM 4088 C CA . GLU B 1 216 ? 155.035 172.869 178.975 1.00 48.31 215 GLU B CA 1
ATOM 4089 C C . GLU B 1 216 ? 156.011 173.268 177.865 1.00 50.96 215 GLU B C 1
ATOM 4090 O O . GLU B 1 216 ? 156.996 173.956 178.186 1.00 55.39 215 GLU B O 1
ATOM 4096 N N . ILE B 1 217 ? 155.763 172.848 176.622 1.00 50.48 216 ILE B N 1
ATOM 4097 C CA . ILE B 1 217 ? 156.756 173.123 175.537 1.00 49.92 216 ILE B CA 1
ATOM 4098 C C . ILE B 1 217 ? 156.907 174.641 175.387 1.00 49.22 216 ILE B C 1
ATOM 4099 O O . ILE B 1 217 ? 158.049 175.086 175.169 1.00 52.55 216 ILE B O 1
ATOM 4104 N N . ASN B 1 218 ? 155.806 175.397 175.523 1.00 53.80 217 ASN B N 1
ATOM 4105 C CA . ASN B 1 218 ? 155.841 176.881 175.420 1.00 53.02 217 ASN B CA 1
ATOM 4106 C C . ASN B 1 218 ? 156.694 177.261 174.214 1.00 54.93 217 ASN B C 1
ATOM 4107 O O . ASN B 1 218 ? 157.681 177.996 174.399 1.00 56.60 217 ASN B O 1
ATOM 4112 N N . ASN B 1 219 ? 156.376 176.690 173.039 1.00 50.34 218 ASN B N 1
ATOM 4113 C CA . ASN B 1 219 ? 157.145 176.940 171.784 1.00 44.83 218 ASN B CA 1
ATOM 4114 C C . ASN B 1 219 ? 156.145 177.187 170.662 1.00 40.90 218 ASN B C 1
ATOM 4115 O O . ASN B 1 219 ? 155.319 176.302 170.434 1.00 41.21 218 ASN B O 1
ATOM 4120 N N . GLU B 1 220 ? 156.255 178.325 169.969 1.00 54.25 219 GLU B N 1
ATOM 4121 C CA . GLU B 1 220 ? 155.285 178.713 168.906 1.00 57.37 219 GLU B CA 1
ATOM 4122 C C . GLU B 1 220 ? 155.331 177.718 167.742 1.00 57.76 219 GLU B C 1
ATOM 4123 O O . GLU B 1 220 ? 154.288 177.505 167.112 1.00 56.78 219 GLU B O 1
ATOM 4129 N N . ASP B 1 221 ? 156.488 177.115 167.493 1.00 57.09 220 ASP B N 1
ATOM 4130 C CA . ASP B 1 221 ? 156.665 176.158 166.375 1.00 53.07 220 ASP B CA 1
ATOM 4131 C C . ASP B 1 221 ? 155.715 174.964 166.526 1.00 54.67 220 ASP B C 1
ATOM 4132 O O . ASP B 1 221 ? 155.260 174.470 165.503 1.00 61.17 220 ASP B O 1
ATOM 4137 N N . SER B 1 222 ? 155.452 174.486 167.741 1.00 48.47 221 SER B N 1
ATOM 4138 C CA . SER B 1 222 ? 154.642 173.251 167.939 1.00 42.17 221 SER B CA 1
ATOM 4139 C C . SER B 1 222 ? 153.166 173.431 167.587 1.00 41.01 221 SER B C 1
ATOM 4140 O O . SER B 1 222 ? 152.596 174.450 167.986 1.00 44.96 221 SER B O 1
ATOM 4143 N N . VAL B 1 223 ? 152.580 172.464 166.876 1.00 38.95 222 VAL B N 1
ATOM 4144 C CA . VAL B 1 223 ? 151.121 172.480 166.558 1.00 34.16 222 VAL B CA 1
ATOM 4145 C C . VAL B 1 223 ? 150.388 172.315 167.878 1.00 38.24 222 VAL B C 1
ATOM 4146 O O . VAL B 1 223 ? 149.332 172.932 168.050 1.00 45.86 222 VAL B O 1
ATOM 4150 N N . TRP B 1 224 ? 150.920 171.461 168.750 1.00 42.93 223 TRP B N 1
ATOM 4151 C CA . TRP B 1 224 ? 150.257 171.144 170.041 1.00 36.33 223 TRP B CA 1
ATOM 4152 C C . TRP B 1 224 ? 150.218 172.367 170.961 1.00 38.84 223 TRP B C 1
ATOM 4153 O O . TRP B 1 224 ? 149.196 172.545 171.648 1.00 44.29 223 TRP B O 1
ATOM 4164 N N . TYR B 1 225 ? 151.272 173.190 170.941 1.00 42.07 224 TYR B N 1
ATOM 4165 C CA . TYR B 1 225 ? 151.310 174.405 171.791 1.00 43.62 224 TYR B CA 1
ATOM 4166 C C . TYR B 1 225 ? 150.129 175.304 171.436 1.00 38.10 224 TYR B C 1
ATOM 4167 O O . TYR B 1 225 ? 149.453 175.778 172.352 1.00 39.48 224 TYR B O 1
ATOM 4176 N N . TRP B 1 226 ? 149.878 175.502 170.145 1.00 40.11 225 TRP B N 1
ATOM 4177 C CA . TRP B 1 226 ? 148.778 176.394 169.700 1.00 42.24 225 TRP B CA 1
ATOM 4178 C C . TRP B 1 226 ? 147.443 175.806 170.122 1.00 39.68 225 TRP B C 1
ATOM 4179 O O . TRP B 1 226 ? 146.551 176.579 170.471 1.00 39.32 225 TRP B O 1
ATOM 4190 N N . ALA B 1 227 ? 147.316 174.489 170.055 1.00 38.98 226 ALA B N 1
ATOM 4191 C CA . ALA B 1 227 ? 146.074 173.830 170.505 1.00 35.97 226 ALA B CA 1
ATOM 4192 C C . ALA B 1 227 ? 145.895 174.032 172.011 1.00 39.86 226 ALA B C 1
ATOM 4193 O O . ALA B 1 227 ? 144.753 174.211 172.454 1.00 42.93 226 ALA B O 1
ATOM 4195 N N . ALA B 1 228 ? 146.987 173.944 172.773 1.00 45.12 227 ALA B N 1
ATOM 4196 C CA . ALA B 1 228 ? 146.908 174.149 174.235 1.00 38.04 227 ALA B CA 1
ATOM 4197 C C . ALA B 1 228 ? 146.492 175.587 174.526 1.00 39.38 227 ALA B C 1
ATOM 4198 O O . ALA B 1 228 ? 145.637 175.778 175.404 1.00 37.77 227 ALA B O 1
ATOM 4200 N N . LYS B 1 229 ? 147.075 176.557 173.814 1.00 47.60 228 LYS B N 1
ATOM 4201 C CA . LYS B 1 229 ? 146.699 177.988 173.970 1.00 46.81 228 LYS B CA 1
ATOM 4202 C C . LYS B 1 229 ? 145.262 178.223 173.502 1.00 41.51 228 LYS B C 1
ATOM 4203 O O . LYS B 1 229 ? 144.582 179.027 174.140 1.00 39.89 228 LYS B O 1
ATOM 4209 N N . ASN B 1 230 ? 144.820 177.563 172.435 1.00 44.38 229 ASN B N 1
ATOM 4210 C CA . ASN B 1 230 ? 143.481 177.855 171.861 1.00 42.26 229 ASN B CA 1
ATOM 4211 C C . ASN B 1 230 ? 142.418 176.895 172.405 1.00 40.96 229 ASN B C 1
ATOM 4212 O O . ASN B 1 230 ? 141.262 176.986 171.941 1.00 40.33 229 ASN B O 1
ATOM 4217 N N . ASN B 1 231 ? 142.769 176.132 173.437 1.00 32.98 230 ASN B N 1
ATOM 4218 C CA . ASN B 1 231 ? 141.811 175.160 174.017 1.00 33.34 230 ASN B CA 1
ATOM 4219 C C . ASN B 1 231 ? 141.333 174.215 172.915 1.00 40.01 230 ASN B C 1
ATOM 4220 O O . ASN B 1 231 ? 140.108 174.104 172.736 1.00 45.86 230 ASN B O 1
ATOM 4225 N N . ILE B 1 232 ? 142.269 173.572 172.207 1.00 34.12 231 ILE B N 1
ATOM 4226 C CA . ILE B 1 232 ? 141.914 172.610 171.125 1.00 29.43 231 ILE B CA 1
ATOM 4227 C C . ILE B 1 232 ? 142.226 171.223 171.669 1.00 31.88 231 ILE B C 1
ATOM 4228 O O . ILE B 1 232 ? 143.417 170.912 171.838 1.00 36.55 231 ILE B O 1
ATOM 4233 N N . PRO B 1 233 ? 141.231 170.354 171.995 1.00 21.28 232 PRO B N 1
ATOM 4234 C CA . PRO B 1 233 ? 141.525 169.062 172.625 1.00 21.68 232 PRO B CA 1
ATOM 4235 C C . PRO B 1 233 ? 142.247 168.078 171.696 1.00 29.52 232 PRO B C 1
ATOM 4236 O O . PRO B 1 233 ? 141.850 167.954 170.556 1.00 32.23 232 PRO B O 1
ATOM 4240 N N . VAL B 1 234 ? 143.274 167.401 172.212 1.00 34.30 233 VAL B N 1
ATOM 4241 C CA . VAL B 1 234 ? 144.016 166.383 171.412 1.00 29.63 233 VAL B CA 1
ATOM 4242 C C . VAL B 1 234 ? 143.603 165.009 171.944 1.00 30.87 233 VAL B C 1
ATOM 4243 O O . VAL B 1 234 ? 143.812 164.773 173.142 1.00 40.25 233 VAL B O 1
ATOM 4247 N N . TYR B 1 235 ? 143.059 164.132 171.096 1.00 32.21 234 TYR B N 1
ATOM 4248 C CA . TYR B 1 235 ? 142.555 162.828 171.602 1.00 31.25 234 TYR B CA 1
ATOM 4249 C C . TYR B 1 235 ? 143.234 161.663 170.882 1.00 38.42 234 TYR B C 1
ATOM 4250 O O . TYR B 1 235 ? 142.816 161.355 169.753 1.00 47.79 234 TYR B O 1
ATOM 4259 N N . SER B 1 236 ? 144.231 161.030 171.510 1.00 42.44 235 SER B N 1
ATOM 4260 C CA . SER B 1 236 ? 144.820 159.818 170.887 1.00 37.80 235 SER B CA 1
ATOM 4261 C C . SER B 1 236 ? 144.347 158.620 171.710 1.00 46.83 235 SER B C 1
ATOM 4262 O O . SER B 1 236 ? 144.785 158.526 172.865 1.00 50.00 235 SER B O 1
ATOM 4265 N N . PRO B 1 237 ? 143.501 157.695 171.202 1.00 45.05 236 PRO B N 1
ATOM 4266 C CA . PRO B 1 237 ? 142.987 156.600 172.042 1.00 42.96 236 PRO B CA 1
ATOM 4267 C C . PRO B 1 237 ? 144.047 155.601 172.547 1.00 42.25 236 PRO B C 1
ATOM 4268 O O . PRO B 1 237 ? 143.990 155.255 173.705 1.00 50.33 236 PRO B O 1
ATOM 4272 N N . ALA B 1 238 ? 145.016 155.213 171.714 1.00 39.54 237 ALA B N 1
ATOM 4273 C CA . ALA B 1 238 ? 146.074 154.264 172.120 1.00 44.77 237 ALA B CA 1
ATOM 4274 C C . ALA B 1 238 ? 147.381 155.009 172.343 1.00 42.28 237 ALA B C 1
ATOM 4275 O O . ALA B 1 238 ? 148.307 154.775 171.562 1.00 49.54 237 ALA B O 1
ATOM 4277 N N . LEU B 1 239 ? 147.457 155.847 173.372 1.00 36.42 238 LEU B N 1
ATOM 4278 C CA . LEU B 1 239 ? 148.669 156.681 173.603 1.00 42.66 238 LEU B CA 1
ATOM 4279 C C . LEU B 1 239 ? 149.876 155.785 173.884 1.00 48.16 238 LEU B C 1
ATOM 4280 O O . LEU B 1 239 ? 150.991 156.175 173.498 1.00 50.20 238 LEU B O 1
ATOM 4285 N N . THR B 1 240 ? 149.664 154.641 174.538 1.00 50.06 239 THR B N 1
ATOM 4286 C CA . THR B 1 240 ? 150.771 153.720 174.924 1.00 47.80 239 THR B CA 1
ATOM 4287 C C . THR B 1 240 ? 151.473 153.124 173.697 1.00 50.60 239 THR B C 1
ATOM 4288 O O . THR B 1 240 ? 152.611 152.664 173.855 1.00 54.33 239 THR B O 1
ATOM 4292 N N . ASP B 1 241 ? 150.817 153.110 172.532 1.00 57.95 240 ASP B N 1
ATOM 4293 C CA . ASP B 1 241 ? 151.399 152.529 171.292 1.00 60.36 240 ASP B CA 1
ATOM 4294 C C . ASP B 1 241 ? 152.317 153.553 170.633 1.00 61.49 240 ASP B C 1
ATOM 4295 O O . ASP B 1 241 ? 151.935 154.094 169.600 1.00 59.30 240 ASP B O 1
ATOM 4300 N N . GLY B 1 242 ? 153.491 153.780 171.209 1.00 61.83 241 GLY B N 1
ATOM 4301 C CA . GLY B 1 242 ? 154.442 154.759 170.661 1.00 56.88 241 GLY B CA 1
ATOM 4302 C C . GLY B 1 242 ? 155.549 155.026 171.654 1.00 61.26 241 GLY B C 1
ATOM 4303 O O . GLY B 1 242 ? 155.664 154.245 172.601 1.00 64.84 241 GLY B O 1
ATOM 4304 N N . SER B 1 243 ? 156.351 156.065 171.433 1.00 60.54 242 SER B N 1
ATOM 4305 C CA . SER B 1 243 ? 157.416 156.438 172.396 1.00 61.66 242 SER B CA 1
ATOM 4306 C C . SER B 1 243 ? 156.821 156.924 173.722 1.00 66.05 242 SER B C 1
ATOM 4307 O O . SER B 1 243 ? 157.427 156.640 174.757 1.00 73.04 242 SER B O 1
ATOM 4310 N N . ILE B 1 244 ? 155.709 157.659 173.704 1.00 57.60 243 ILE B N 1
ATOM 4311 C CA . ILE B 1 244 ? 155.183 158.191 174.995 1.00 55.20 243 ILE B CA 1
ATOM 4312 C C . ILE B 1 244 ? 154.814 157.009 175.889 1.00 57.59 243 ILE B C 1
ATOM 4313 O O . ILE B 1 244 ? 155.184 157.049 177.070 1.00 59.11 243 ILE B O 1
ATOM 4318 N N . GLY B 1 245 ? 154.140 155.989 175.342 1.00 48.75 244 GLY B N 1
ATOM 4319 C CA . GLY B 1 245 ? 153.776 154.775 176.106 1.00 39.09 244 GLY B CA 1
ATOM 4320 C C . GLY B 1 245 ? 154.984 153.994 176.577 1.00 44.96 244 GLY B C 1
ATOM 4321 O O . GLY B 1 245 ? 154.938 153.469 177.689 1.00 53.98 244 GLY B O 1
ATOM 4322 N N . ASP B 1 246 ? 156.018 153.895 175.748 1.00 49.46 245 ASP B N 1
ATOM 4323 C CA . ASP B 1 246 ? 157.271 153.226 176.167 1.00 56.67 245 ASP B CA 1
ATOM 4324 C C . ASP B 1 246 ? 157.848 154.026 177.331 1.00 58.22 245 ASP B C 1
ATOM 4325 O O . ASP B 1 246 ? 158.350 153.402 178.280 1.00 60.12 245 ASP B O 1
ATOM 4330 N N . MET B 1 247 ? 157.786 155.356 177.249 1.00 61.15 246 MET B N 1
ATOM 4331 C CA . MET B 1 247 ? 158.305 156.244 178.324 1.00 64.27 246 MET B CA 1
ATOM 4332 C C . MET B 1 247 ? 157.488 156.062 179.605 1.00 67.88 246 MET B C 1
ATOM 4333 O O . MET B 1 247 ? 158.091 156.074 180.682 1.00 72.38 246 MET B O 1
ATOM 4338 N N . ILE B 1 248 ? 156.171 155.903 179.484 1.00 63.97 247 ILE B N 1
ATOM 4339 C CA . ILE B 1 248 ? 155.297 155.693 180.672 1.00 63.34 247 ILE B CA 1
ATOM 4340 C C . ILE B 1 248 ? 155.714 154.393 181.362 1.00 55.54 247 ILE B C 1
ATOM 4341 O O . ILE B 1 248 ? 155.732 154.372 182.601 1.00 56.01 247 ILE B O 1
ATOM 4346 N N . TYR B 1 249 ? 156.053 153.358 180.598 1.00 45.37 248 TYR B N 1
ATOM 4347 C CA . TYR B 1 249 ? 156.443 152.043 181.164 1.00 56.40 248 TYR B CA 1
ATOM 4348 C C . TYR B 1 249 ? 157.735 152.138 181.978 1.00 61.47 248 TYR B C 1
ATOM 4349 O O . TYR B 1 249 ? 157.748 151.579 183.078 1.00 66.17 248 TYR B O 1
ATOM 4358 N N . PHE B 1 250 ? 158.767 152.831 181.488 1.00 60.62 249 PHE B N 1
ATOM 4359 C CA . PHE B 1 250 ? 160.078 152.847 182.197 1.00 64.38 249 PHE B CA 1
ATOM 4360 C C . PHE B 1 250 ? 159.963 153.690 183.464 1.00 66.40 249 PHE B C 1
ATOM 4361 O O . PHE B 1 250 ? 160.725 153.443 184.410 1.00 69.08 249 PHE B O 1
ATOM 4369 N N . HIS B 1 251 ? 159.070 154.674 183.463 1.00 63.43 250 HIS B N 1
ATOM 4370 C CA . HIS B 1 251 ? 158.791 155.493 184.669 1.00 62.60 250 HIS B CA 1
ATOM 4371 C C . HIS B 1 251 ? 158.070 154.634 185.701 1.00 58.45 250 HIS B C 1
ATOM 4372 O O . HIS B 1 251 ? 158.388 154.773 186.882 1.00 57.34 250 HIS B O 1
ATOM 4379 N N . SER B 1 252 ? 157.173 153.747 185.270 1.00 59.63 251 SER B N 1
ATOM 4380 C CA . SER B 1 252 ? 156.356 152.976 186.245 1.00 61.93 251 SER B CA 1
ATOM 4381 C C . SER B 1 252 ? 157.255 152.163 187.172 1.00 62.72 251 SER B C 1
ATOM 4382 O O . SER B 1 252 ? 156.892 152.017 188.333 1.00 63.28 251 SER B O 1
ATOM 4385 N N . TYR B 1 253 ? 158.417 151.708 186.718 1.00 66.21 252 TYR B N 1
ATOM 4386 C CA . TYR B 1 253 ? 159.221 150.879 187.643 1.00 67.65 252 TYR B CA 1
ATOM 4387 C C . TYR B 1 253 ? 159.804 151.780 188.734 1.00 68.11 252 TYR B C 1
ATOM 4388 O O . TYR B 1 253 ? 159.656 151.443 189.918 1.00 64.31 252 TYR B O 1
ATOM 4397 N N . ASN B 1 254 ? 160.434 152.891 188.349 1.00 71.41 253 ASN B N 1
ATOM 4398 C CA . ASN B 1 254 ? 161.043 153.830 189.329 1.00 71.91 253 ASN B CA 1
ATOM 4399 C C . ASN B 1 254 ? 159.970 154.480 190.208 1.00 72.35 253 ASN B C 1
ATOM 4400 O O . ASN B 1 254 ? 160.206 154.591 191.421 1.00 73.26 253 ASN B O 1
ATOM 4405 N N . ASN B 1 255 ? 158.844 154.898 189.626 1.00 67.65 254 ASN B N 1
ATOM 4406 C CA . ASN B 1 255 ? 157.789 155.610 190.399 1.00 66.10 254 ASN B CA 1
ATOM 4407 C C . ASN B 1 255 ? 156.442 154.938 190.150 1.00 64.01 254 ASN B C 1
ATOM 4408 O O . ASN B 1 255 ? 155.687 155.430 189.300 1.00 61.74 254 ASN B O 1
ATOM 4413 N N . PRO B 1 256 ? 156.088 153.862 190.875 1.00 61.36 255 PRO B N 1
ATOM 4414 C CA . PRO B 1 256 ? 154.859 153.119 190.589 1.00 63.03 255 PRO B CA 1
ATOM 4415 C C . PRO B 1 256 ? 153.524 153.805 190.887 1.00 64.32 255 PRO B C 1
ATOM 4416 O O . PRO B 1 256 ? 153.500 154.687 191.713 1.00 65.51 255 PRO B O 1
ATOM 4420 N N . GLY B 1 257 ? 152.455 153.364 190.223 1.00 55.81 256 GLY B N 1
ATOM 4421 C CA . GLY B 1 257 ? 151.111 153.890 190.523 1.00 54.46 256 GLY B CA 1
ATOM 4422 C C . GLY B 1 257 ? 150.580 154.915 189.547 1.00 50.13 256 GLY B C 1
ATOM 4423 O O . GLY B 1 257 ? 149.505 155.453 189.831 1.00 53.10 256 GLY B O 1
ATOM 4424 N N . LEU B 1 258 ? 151.279 155.199 188.448 1.00 40.61 257 LEU B N 1
ATOM 4425 C CA . LEU B 1 258 ? 150.681 156.117 187.443 1.00 43.63 257 LEU B CA 1
ATOM 4426 C C . LEU B 1 258 ? 149.537 155.380 186.729 1.00 44.91 257 LEU B C 1
ATOM 4427 O O . LEU B 1 258 ? 149.757 154.236 186.324 1.00 49.31 257 LEU B O 1
ATOM 4432 N N . VAL B 1 259 ? 148.364 156.003 186.585 1.00 40.94 258 VAL B N 1
ATOM 4433 C CA . VAL B 1 259 ? 147.197 155.331 185.953 1.00 39.32 258 VAL B CA 1
ATOM 4434 C C . VAL B 1 259 ? 146.648 156.216 184.831 1.00 45.02 258 VAL B C 1
ATOM 4435 O O . VAL B 1 259 ? 146.435 157.404 185.104 1.00 46.38 258 VAL B O 1
ATOM 4439 N N . LEU B 1 260 ? 146.432 155.669 183.623 1.00 44.05 259 LEU B N 1
ATOM 4440 C CA . LEU B 1 260 ? 145.800 156.414 182.495 1.00 34.66 259 LEU B CA 1
ATOM 4441 C C . LEU B 1 260 ? 144.486 155.718 182.161 1.00 37.61 259 LEU B C 1
ATOM 4442 O O . LEU B 1 260 ? 144.536 154.563 181.760 1.00 49.27 259 LEU B O 1
ATOM 4447 N N . ASP B 1 261 ? 143.368 156.426 182.232 1.00 33.29 260 ASP B N 1
ATOM 4448 C CA . ASP B 1 261 ? 142.038 155.784 182.062 1.00 39.59 260 ASP B CA 1
ATOM 4449 C C . ASP B 1 261 ? 141.471 155.986 180.654 1.00 31.03 260 ASP B C 1
ATOM 4450 O O . ASP B 1 261 ? 141.632 157.080 180.111 1.00 38.64 260 ASP B O 1
ATOM 4455 N N . LEU B 1 262 ? 140.866 154.957 180.091 1.00 37.86 261 LEU B N 1
ATOM 4456 C CA . LEU B 1 262 ? 140.260 155.130 178.765 1.00 42.83 261 LEU B CA 1
ATOM 4457 C C . LEU B 1 262 ? 138.776 155.401 178.971 1.00 42.69 261 LEU B C 1
ATOM 4458 O O . LEU B 1 262 ? 138.150 155.934 178.050 1.00 40.78 261 LEU B O 1
ATOM 4463 N N . VAL B 1 263 ? 138.234 155.033 180.132 1.00 46.24 262 VAL B N 1
ATOM 4464 C CA . VAL B 1 263 ? 136.767 155.198 180.331 1.00 52.37 262 VAL B CA 1
ATOM 4465 C C . VAL B 1 263 ? 136.427 156.691 180.253 1.00 55.19 262 VAL B C 1
ATOM 4466 O O . VAL B 1 263 ? 135.450 157.044 179.575 1.00 55.67 262 VAL B O 1
ATOM 4470 N N . GLU B 1 264 ? 137.203 157.540 180.929 1.00 54.16 263 GLU B N 1
ATOM 4471 C CA . GLU B 1 264 ? 136.885 158.992 180.950 1.00 48.01 263 GLU B CA 1
ATOM 4472 C C . GLU B 1 264 ? 137.187 159.586 179.570 1.00 47.12 263 GLU B C 1
ATOM 4473 O O . GLU B 1 264 ? 136.427 160.468 179.129 1.00 45.77 263 GLU B O 1
ATOM 4479 N N . ASP B 1 265 ? 138.243 159.104 178.911 1.00 45.23 264 ASP B N 1
ATOM 4480 C CA . ASP B 1 265 ? 138.639 159.657 177.588 1.00 38.79 264 ASP B CA 1
ATOM 4481 C C . ASP B 1 265 ? 137.533 159.410 176.556 1.00 37.67 264 ASP B C 1
ATOM 4482 O O . ASP B 1 265 ? 137.273 160.328 175.760 1.00 45.03 264 ASP B O 1
ATOM 4487 N N . ILE B 1 266 ? 136.912 158.226 176.562 1.00 40.56 265 ILE B N 1
ATOM 4488 C CA . ILE B 1 266 ? 135.887 157.901 175.524 1.00 44.22 265 ILE B CA 1
ATOM 4489 C C . ILE B 1 266 ? 134.660 158.789 175.752 1.00 45.02 265 ILE B C 1
ATOM 4490 O O . ILE B 1 266 ? 134.042 159.186 174.757 1.00 51.06 265 ILE B O 1
ATOM 4495 N N . ARG B 1 267 ? 134.340 159.107 177.009 1.00 45.92 266 ARG B N 1
ATOM 4496 C CA . ARG B 1 267 ? 133.212 160.030 177.314 1.00 45.58 266 ARG B CA 1
ATOM 4497 C C . ARG B 1 267 ? 133.485 161.414 176.712 1.00 50.03 266 ARG B C 1
ATOM 4498 O O . ARG B 1 267 ? 132.568 161.984 176.106 1.00 59.03 266 ARG B O 1
ATOM 4506 N N . ASP B 1 268 ? 134.701 161.931 176.889 1.00 49.16 267 ASP B N 1
ATOM 4507 C CA . ASP B 1 268 ? 135.075 163.263 176.351 1.00 45.51 267 ASP B CA 1
ATOM 4508 C C . ASP B 1 268 ? 135.184 163.249 174.820 1.00 49.66 267 ASP B C 1
ATOM 4509 O O . ASP B 1 268 ? 134.571 164.125 174.196 1.00 50.41 267 ASP B O 1
ATOM 4514 N N . MET B 1 269 ? 135.880 162.265 174.238 1.00 48.15 268 MET B N 1
ATOM 4515 C CA . MET B 1 269 ? 136.058 162.190 172.760 1.00 35.20 268 MET B CA 1
ATOM 4516 C C . MET B 1 269 ? 134.713 161.962 172.062 1.00 38.52 268 MET B C 1
ATOM 4517 O O . MET B 1 269 ? 134.457 162.632 171.062 1.00 57.71 268 MET B O 1
ATOM 4522 N N . ASN B 1 270 ? 133.881 161.063 172.579 1.00 34.51 269 ASN B N 1
ATOM 4523 C CA . ASN B 1 270 ? 132.580 160.751 171.934 1.00 44.09 269 ASN B CA 1
ATOM 4524 C C . ASN B 1 270 ? 131.644 161.957 171.993 1.00 48.57 269 ASN B C 1
ATOM 4525 O O . ASN B 1 270 ? 130.858 162.127 171.052 1.00 48.18 269 ASN B O 1
ATOM 4530 N N . ASN B 1 271 ? 131.669 162.722 173.083 1.00 47.48 270 ASN B N 1
ATOM 4531 C CA . ASN B 1 271 ? 130.704 163.848 173.225 1.00 47.20 270 ASN B CA 1
ATOM 4532 C C . ASN B 1 271 ? 131.178 165.070 172.433 1.00 48.24 270 ASN B C 1
ATOM 4533 O O . ASN B 1 271 ? 130.376 165.998 172.281 1.00 53.55 270 ASN B O 1
ATOM 4538 N N . GLU B 1 272 ? 132.414 165.063 171.933 1.00 46.74 271 GLU B N 1
ATOM 4539 C CA . GLU B 1 272 ? 132.959 166.262 171.250 1.00 42.60 271 GLU B CA 1
ATOM 4540 C C . GLU B 1 272 ? 132.129 166.633 170.019 1.00 42.37 271 GLU B C 1
ATOM 4541 O O . GLU B 1 272 ? 131.806 167.823 169.896 1.00 51.56 271 GLU B O 1
ATOM 4547 N N . PRO B 1 273 ? 131.716 165.711 169.123 1.00 38.12 272 PRO B N 1
ATOM 4548 C CA . PRO B 1 273 ? 130.858 166.074 167.992 1.00 42.76 272 PRO B CA 1
ATOM 4549 C C . PRO B 1 273 ? 129.486 166.625 168.375 1.00 46.80 272 PRO B C 1
ATOM 4550 O O . PRO B 1 273 ? 128.973 167.447 167.658 1.00 47.55 272 PRO B O 1
ATOM 4554 N N . LEU B 1 274 ? 128.944 166.180 169.497 1.00 53.34 273 LEU B N 1
ATOM 4555 C CA . LEU B 1 274 ? 127.555 166.552 169.858 1.00 56.95 273 LEU B CA 1
ATOM 4556 C C . LEU B 1 274 ? 127.360 168.067 169.972 1.00 57.50 273 LEU B C 1
ATOM 4557 O O . LEU B 1 274 ? 126.236 168.521 169.687 1.00 57.65 273 LEU B O 1
ATOM 4562 N N . TRP B 1 275 ? 128.375 168.798 170.438 1.00 53.38 274 TRP B N 1
ATOM 4563 C CA . TRP B 1 275 ? 128.164 170.245 170.713 1.00 54.42 274 TRP B CA 1
ATOM 4564 C C . TRP B 1 275 ? 128.626 171.105 169.538 1.00 51.45 274 TRP B C 1
ATOM 4565 O O . TRP B 1 275 ? 129.715 171.694 169.659 1.00 50.64 274 TRP B O 1
ATOM 4576 N N . ALA B 1 276 ? 127.847 171.169 168.452 1.00 45.56 275 ALA B N 1
ATOM 4577 C CA . ALA B 1 276 ? 128.323 171.919 167.266 1.00 49.36 275 ALA B CA 1
ATOM 4578 C C . ALA B 1 276 ? 127.172 172.315 166.340 1.00 50.56 275 ALA B C 1
ATOM 4579 O O . ALA B 1 276 ? 126.135 171.626 166.382 1.00 45.84 275 ALA B O 1
ATOM 4581 N N . THR B 1 277 ? 127.343 173.378 165.549 1.00 46.98 276 THR B N 1
ATOM 4582 C CA . THR B 1 277 ? 126.312 173.712 164.532 1.00 48.11 276 THR B CA 1
ATOM 4583 C C . THR B 1 277 ? 126.422 172.623 163.464 1.00 48.15 276 THR B C 1
ATOM 4584 O O . THR B 1 277 ? 125.377 172.037 163.118 1.00 50.44 276 THR B O 1
ATOM 4588 N N . LYS B 1 278 ? 127.646 172.346 162.999 1.00 43.55 277 LYS B N 1
ATOM 4589 C CA . LYS B 1 278 ? 127.901 171.267 162.006 1.00 42.30 277 LYS B CA 1
ATOM 4590 C C . LYS B 1 278 ? 129.308 170.725 162.257 1.00 42.01 277 LYS B C 1
ATOM 4591 O O . LYS B 1 278 ? 130.123 171.477 162.805 1.00 36.52 277 LYS B O 1
ATOM 4597 N N . THR B 1 279 ? 129.583 169.483 161.857 1.00 44.77 278 THR B N 1
ATOM 4598 C CA . THR B 1 279 ? 130.896 168.835 162.114 1.00 41.81 278 THR B CA 1
ATOM 4599 C C . THR B 1 279 ? 131.587 168.490 160.796 1.00 42.72 278 THR B C 1
ATOM 4600 O O . THR B 1 279 ? 130.937 167.884 159.938 1.00 41.73 278 THR B O 1
ATOM 4604 N N . GLY B 1 280 ? 132.855 168.857 160.650 1.00 37.65 279 GLY B N 1
ATOM 4605 C CA . GLY B 1 280 ? 133.553 168.615 159.377 1.00 35.94 279 GLY B CA 1
ATOM 4606 C C . GLY B 1 280 ? 134.828 167.832 159.562 1.00 33.88 279 GLY B C 1
ATOM 4607 O O . GLY B 1 280 ? 135.654 168.270 160.353 1.00 32.84 279 GLY B O 1
ATOM 4608 N N . CYS B 1 281 ? 134.990 166.732 158.831 1.00 41.59 280 CYS B N 1
ATOM 4609 C CA . CYS B 1 281 ? 136.166 165.849 159.034 1.00 37.94 280 CYS B CA 1
ATOM 4610 C C . CYS B 1 281 ? 137.164 166.004 157.890 1.00 31.95 280 CYS B C 1
ATOM 4611 O O . CYS B 1 281 ? 136.736 166.066 156.741 1.00 27.34 280 CYS B O 1
ATOM 4614 N N . ILE B 1 282 ? 138.448 166.061 158.211 1.00 32.18 281 ILE B N 1
ATOM 4615 C CA . ILE B 1 282 ? 139.491 166.115 157.153 1.00 34.52 281 ILE B CA 1
ATOM 4616 C C . ILE B 1 282 ? 140.444 164.987 157.507 1.00 36.88 281 ILE B C 1
ATOM 4617 O O . ILE B 1 282 ? 141.521 165.254 158.054 1.00 40.65 281 ILE B O 1
ATOM 4622 N N . ILE B 1 283 ? 140.027 163.762 157.209 1.00 27.14 282 ILE B N 1
ATOM 4623 C CA . ILE B 1 283 ? 140.850 162.598 157.615 1.00 27.76 282 ILE B CA 1
ATOM 4624 C C . ILE B 1 283 ? 141.932 162.433 156.566 1.00 31.86 282 ILE B C 1
ATOM 4625 O O . ILE B 1 283 ? 141.628 161.967 155.471 1.00 38.04 282 ILE B O 1
ATOM 4630 N N . LEU B 1 284 ? 143.135 162.867 156.907 1.00 28.34 283 LEU B N 1
ATOM 4631 C CA . LEU B 1 284 ? 144.280 162.681 156.002 1.00 26.04 283 LEU B CA 1
ATOM 4632 C C . LEU B 1 284 ? 144.966 161.417 156.488 1.00 33.33 283 LEU B C 1
ATOM 4633 O O . LEU B 1 284 ? 145.668 161.488 157.490 1.00 42.31 283 LEU B O 1
ATOM 4638 N N . GLY B 1 285 ? 144.796 160.315 155.769 1.00 37.24 284 GLY B N 1
ATOM 4639 C CA . GLY B 1 285 ? 145.304 159.025 156.264 1.00 38.42 284 GLY B CA 1
ATOM 4640 C C . GLY B 1 285 ? 144.137 158.128 156.628 1.00 43.38 284 GLY B C 1
ATOM 4641 O O . GLY B 1 285 ? 143.001 158.467 156.253 1.00 44.40 284 GLY B O 1
ATOM 4642 N N . GLY B 1 286 ? 144.399 157.014 157.313 1.00 48.63 285 GLY B N 1
ATOM 4643 C CA . GLY B 1 286 ? 143.336 156.059 157.682 1.00 43.91 285 GLY B CA 1
ATOM 4644 C C . GLY B 1 286 ? 143.740 155.256 158.899 1.00 46.03 285 GLY B C 1
ATOM 4645 O O . GLY B 1 286 ? 144.830 155.511 159.414 1.00 48.64 285 GLY B O 1
ATOM 4646 N N . GLY B 1 287 ? 142.876 154.344 159.354 1.00 48.80 286 GLY B N 1
ATOM 4647 C CA . GLY B 1 287 ? 143.204 153.476 160.502 1.00 45.39 286 GLY B CA 1
ATOM 4648 C C . GLY B 1 287 ? 142.451 153.872 161.759 1.00 42.52 286 GLY B C 1
ATOM 4649 O O . GLY B 1 287 ? 141.225 154.071 161.673 1.00 45.38 286 GLY B O 1
ATOM 4650 N N . VAL B 1 288 ? 143.153 153.989 162.886 1.00 36.89 287 VAL B N 1
ATOM 4651 C CA . VAL B 1 288 ? 142.485 154.313 164.181 1.00 35.72 287 VAL B CA 1
ATOM 4652 C C . VAL B 1 288 ? 141.874 155.717 164.103 1.00 34.32 287 VAL B C 1
ATOM 4653 O O . VAL B 1 288 ? 140.727 155.881 164.565 1.00 35.82 287 VAL B O 1
ATOM 4657 N N . VAL B 1 289 ? 142.588 156.678 163.509 1.00 37.61 288 VAL B N 1
ATOM 4658 C CA . VAL B 1 289 ? 142.103 158.092 163.491 1.00 32.16 288 VAL B CA 1
ATOM 4659 C C . VAL B 1 289 ? 140.829 158.214 162.645 1.00 28.55 288 VAL B C 1
ATOM 4660 O O . VAL B 1 289 ? 139.974 159.045 163.000 1.00 31.79 288 VAL B O 1
ATOM 4664 N N . LYS B 1 290 ? 140.708 157.420 161.578 1.00 37.23 289 LYS B N 1
ATOM 4665 C CA . LYS B 1 290 ? 139.504 157.471 160.715 1.00 35.55 289 LYS B CA 1
ATOM 4666 C C . LYS B 1 290 ? 138.297 156.962 161.503 1.00 34.74 289 LYS B C 1
ATOM 4667 O O . LYS B 1 290 ? 137.279 157.653 161.535 1.00 39.68 289 LYS B O 1
ATOM 4673 N N . HIS B 1 291 ? 138.446 155.828 162.182 1.00 34.37 290 HIS B N 1
ATOM 4674 C CA . HIS B 1 291 ? 137.322 155.226 162.941 1.00 38.08 290 HIS B CA 1
ATOM 4675 C C . HIS B 1 291 ? 136.957 156.108 164.129 1.00 43.76 290 HIS B C 1
ATOM 4676 O O . HIS B 1 291 ? 135.772 156.294 164.358 1.00 44.56 290 HIS B O 1
ATOM 4683 N N . HIS B 1 292 ? 137.949 156.651 164.837 1.00 36.56 291 HIS B N 1
ATOM 4684 C CA . HIS B 1 292 ? 137.653 157.427 166.069 1.00 25.65 291 HIS B CA 1
ATOM 4685 C C . HIS B 1 292 ? 136.823 158.681 165.766 1.00 34.39 291 HIS B C 1
ATOM 4686 O O . HIS B 1 292 ? 135.836 158.904 166.479 1.00 43.55 291 HIS B O 1
ATOM 4693 N N . ILE B 1 293 ? 137.190 159.449 164.734 1.00 33.32 292 ILE B N 1
ATOM 4694 C CA . ILE B 1 293 ? 136.420 160.666 164.344 1.00 32.28 292 ILE B CA 1
ATOM 4695 C C . ILE B 1 293 ? 135.050 160.258 163.813 1.00 35.95 292 ILE B C 1
ATOM 4696 O O . ILE B 1 293 ? 134.063 160.882 164.200 1.00 38.52 292 ILE B O 1
ATOM 4701 N N . MET B 1 294 ? 135.006 159.241 162.954 1.00 34.43 293 MET B N 1
ATOM 4702 C CA . MET B 1 294 ? 133.719 158.812 162.348 1.00 35.58 293 MET B CA 1
ATOM 4703 C C . MET B 1 294 ? 132.819 158.190 163.415 1.00 42.99 293 MET B C 1
ATOM 4704 O O . MET B 1 294 ? 131.627 158.509 163.437 1.00 50.22 293 MET B O 1
ATOM 4709 N N . ASN B 1 295 ? 133.379 157.340 164.271 1.00 41.97 294 ASN B N 1
ATOM 4710 C CA . ASN B 1 295 ? 132.550 156.650 165.288 1.00 39.21 294 ASN B CA 1
ATOM 4711 C C . ASN B 1 295 ? 131.980 157.731 166.203 1.00 37.47 294 ASN B C 1
ATOM 4712 O O . ASN B 1 295 ? 130.801 157.637 166.575 1.00 38.56 294 ASN B O 1
ATOM 4717 N N . ALA B 1 296 ? 132.794 158.736 166.531 1.00 36.00 295 ALA B N 1
ATOM 4718 C CA . ALA B 1 296 ? 132.335 159.833 167.402 1.00 37.32 295 ALA B CA 1
ATOM 4719 C C . ALA B 1 296 ? 131.183 160.561 166.712 1.00 35.92 295 ALA B C 1
ATOM 4720 O O . ALA B 1 296 ? 130.228 160.922 167.408 1.00 40.24 295 ALA B O 1
ATOM 4722 N N . ASN B 1 297 ? 131.260 160.745 165.392 1.00 31.60 296 ASN B N 1
ATOM 4723 C CA . ASN B 1 297 ? 130.223 161.494 164.631 1.00 38.53 296 ASN B CA 1
ATOM 4724 C C . ASN B 1 297 ? 128.945 160.666 164.504 1.00 42.65 296 ASN B C 1
ATOM 4725 O O . ASN B 1 297 ? 127.936 161.223 164.067 1.00 41.57 296 ASN B O 1
ATOM 4730 N N . LEU B 1 298 ? 128.990 159.383 164.853 1.00 48.71 297 LEU B N 1
ATOM 4731 C CA . LEU B 1 298 ? 127.760 158.549 164.846 1.00 48.31 297 LEU B CA 1
ATOM 4732 C C . LEU B 1 298 ? 126.793 159.117 165.885 1.00 51.73 297 LEU B C 1
ATOM 4733 O O . LEU B 1 298 ? 125.578 158.907 165.734 1.00 54.36 297 LEU B O 1
ATOM 4738 N N . TYR B 1 299 ? 127.310 159.811 166.898 1.00 50.71 298 TYR B N 1
ATOM 4739 C CA . TYR B 1 299 ? 126.466 160.342 168.001 1.00 47.01 298 TYR B CA 1
ATOM 4740 C C . TYR B 1 299 ? 125.435 161.363 167.498 1.00 50.77 298 TYR B C 1
ATOM 4741 O O . TYR B 1 299 ? 124.328 161.398 168.063 1.00 56.75 298 TYR B O 1
ATOM 4750 N N . ARG B 1 300 ? 125.803 162.180 166.507 1.00 43.75 299 ARG B N 1
ATOM 4751 C CA . ARG B 1 300 ? 124.859 163.180 165.939 1.00 43.15 299 ARG B CA 1
ATOM 4752 C C . ARG B 1 300 ? 124.200 162.583 164.696 1.00 40.02 299 ARG B C 1
ATOM 4753 O O . ARG B 1 300 ? 123.698 163.374 163.871 1.00 42.47 299 ARG B O 1
ATOM 4761 N N . ASN B 1 301 ? 124.244 161.254 164.554 1.00 46.87 300 ASN B N 1
ATOM 4762 C CA . ASN B 1 301 ? 123.605 160.547 163.408 1.00 57.16 300 ASN B CA 1
ATOM 4763 C C . ASN B 1 301 ? 124.422 160.740 162.127 1.00 55.79 300 ASN B C 1
ATOM 4764 O O . ASN B 1 301 ? 123.893 160.415 161.048 1.00 57.27 300 ASN B O 1
ATOM 4769 N N . GLY B 1 302 ? 125.657 161.239 162.234 1.00 48.22 301 GLY B N 1
ATOM 4770 C CA . GLY B 1 302 ? 126.507 161.327 161.031 1.00 46.67 301 GLY B CA 1
ATOM 4771 C C . GLY B 1 302 ? 127.128 162.688 160.783 1.00 49.89 301 GLY B C 1
ATOM 4772 O O . GLY B 1 302 ? 126.384 163.687 160.830 1.00 52.06 301 GLY B O 1
ATOM 4773 N N . ALA B 1 303 ? 128.441 162.732 160.535 1.00 52.94 302 ALA B N 1
ATOM 4774 C CA . ALA B 1 303 ? 129.129 163.964 160.169 1.00 51.42 302 ALA B CA 1
ATOM 4775 C C . ALA B 1 303 ? 128.551 164.567 158.894 1.00 52.54 302 ALA B C 1
ATOM 4776 O O . ALA B 1 303 ? 128.089 163.858 157.996 1.00 56.37 302 ALA B O 1
ATOM 4778 N N . ASP B 1 304 ? 128.888 165.852 158.696 1.00 44.22 303 ASP B N 1
ATOM 4779 C CA . ASP B 1 304 ? 128.326 166.596 157.540 1.00 42.60 303 ASP B CA 1
ATOM 4780 C C . ASP B 1 304 ? 129.307 166.758 156.368 1.00 47.90 303 ASP B C 1
ATOM 4781 O O . ASP B 1 304 ? 128.863 166.530 155.236 1.00 49.93 303 ASP B O 1
ATOM 4786 N N . PHE B 1 305 ? 130.552 167.186 156.587 1.00 46.59 304 PHE B N 1
ATOM 4787 C CA . PHE B 1 305 ? 131.465 167.442 155.438 1.00 41.20 304 PHE B CA 1
ATOM 4788 C C . PHE B 1 305 ? 132.730 166.610 155.603 1.00 41.62 304 PHE B C 1
ATOM 4789 O O . PHE B 1 305 ? 133.296 166.639 156.688 1.00 50.70 304 PHE B O 1
ATOM 4797 N N . VAL B 1 306 ? 133.168 165.900 154.567 1.00 30.00 305 VAL B N 1
ATOM 4798 C CA . VAL B 1 306 ? 134.341 165.007 154.779 1.00 33.43 305 VAL B CA 1
ATOM 4799 C C . VAL B 1 306 ? 135.263 164.992 153.564 1.00 37.81 305 VAL B C 1
ATOM 4800 O O . VAL B 1 306 ? 134.752 165.083 152.444 1.00 38.49 305 VAL B O 1
ATOM 4804 N N . VAL B 1 307 ? 136.574 164.959 153.795 1.00 38.42 306 VAL B N 1
ATOM 4805 C CA . VAL B 1 307 ? 137.558 164.813 152.689 1.00 31.68 306 VAL B CA 1
ATOM 4806 C C . VAL B 1 307 ? 138.535 163.744 153.167 1.00 30.62 306 VAL B C 1
ATOM 4807 O O . VAL B 1 307 ? 139.259 164.002 154.131 1.00 31.15 306 VAL B O 1
ATOM 4811 N N . TYR B 1 308 ? 138.559 162.594 152.500 1.00 31.44 307 TYR B N 1
ATOM 4812 C CA . TYR B 1 308 ? 139.515 161.527 152.859 1.00 38.30 307 TYR B CA 1
ATOM 4813 C C . TYR B 1 308 ? 140.619 161.533 151.819 1.00 34.38 307 TYR B C 1
ATOM 4814 O O . TYR B 1 308 ? 140.322 161.493 150.631 1.00 39.68 307 TYR B O 1
ATOM 4823 N N . VAL B 1 309 ? 141.857 161.642 152.261 1.00 25.78 308 VAL B N 1
ATOM 4824 C CA . VAL B 1 309 ? 142.978 161.509 151.303 1.00 34.24 308 VAL B CA 1
ATOM 4825 C C . VAL B 1 309 ? 143.813 160.339 151.815 1.00 33.01 308 VAL B C 1
ATOM 4826 O O . VAL B 1 309 ? 144.508 160.519 152.815 1.00 35.94 308 VAL B O 1
ATOM 4830 N N . ASN B 1 310 ? 143.667 159.161 151.203 1.00 29.37 309 ASN B N 1
ATOM 4831 C CA . ASN B 1 310 ? 144.406 157.945 151.636 1.00 32.41 309 ASN B CA 1
ATOM 4832 C C . ASN B 1 310 ? 144.727 157.096 150.414 1.00 37.03 309 ASN B C 1
ATOM 4833 O O . ASN B 1 310 ? 143.907 157.065 149.487 1.00 37.98 309 ASN B O 1
ATOM 4838 N N . THR B 1 311 ? 145.888 156.449 150.418 1.00 36.19 310 THR B N 1
ATOM 4839 C CA . THR B 1 311 ? 146.272 155.555 149.308 1.00 31.04 310 THR B CA 1
ATOM 4840 C C . THR B 1 311 ? 145.757 154.136 149.573 1.00 33.14 310 THR B C 1
ATOM 4841 O O . THR B 1 311 ? 146.610 153.247 149.740 1.00 37.02 310 THR B O 1
ATOM 4845 N N . ALA B 1 312 ? 144.434 153.911 149.589 1.00 33.01 311 ALA B N 1
ATOM 4846 C CA . ALA B 1 312 ? 143.919 152.566 149.946 1.00 29.94 311 ALA B CA 1
ATOM 4847 C C . ALA B 1 312 ? 142.615 152.226 149.223 1.00 37.42 311 ALA B C 1
ATOM 4848 O O . ALA B 1 312 ? 141.906 153.172 148.857 1.00 44.11 311 ALA B O 1
ATOM 4850 N N . HIS B 1 313 ? 142.301 150.930 149.062 1.00 31.02 312 HIS B N 1
ATOM 4851 C CA . HIS B 1 313 ? 141.122 150.466 148.275 1.00 28.67 312 HIS B CA 1
ATOM 4852 C C . HIS B 1 313 ? 140.324 149.429 149.067 1.00 34.21 312 HIS B C 1
ATOM 4853 O O . HIS B 1 313 ? 140.879 148.906 150.032 1.00 26.59 312 HIS B O 1
ATOM 4860 N N . ASP B 1 314 ? 139.099 149.102 148.650 1.00 39.12 313 ASP B N 1
ATOM 4861 C CA . ASP B 1 314 ? 138.180 148.245 149.453 1.00 35.62 313 ASP B CA 1
ATOM 4862 C C . ASP B 1 314 ? 138.322 146.733 149.245 1.00 40.59 313 ASP B C 1
ATOM 4863 O O . ASP B 1 314 ? 137.573 146.005 149.912 1.00 44.67 313 ASP B O 1
ATOM 4868 N N . PHE B 1 315 ? 139.212 146.260 148.376 1.00 41.25 314 PHE B N 1
ATOM 4869 C CA . PHE B 1 315 ? 139.286 144.800 148.079 1.00 37.83 314 PHE B CA 1
ATOM 4870 C C . PHE B 1 315 ? 139.638 143.979 149.333 1.00 35.98 314 PHE B C 1
ATOM 4871 O O . PHE B 1 315 ? 139.069 142.889 149.500 1.00 33.76 314 PHE B O 1
ATOM 4879 N N . ASP B 1 316 ? 140.474 144.525 150.220 1.00 44.08 315 ASP B N 1
ATOM 4880 C CA . ASP B 1 316 ? 140.903 143.795 151.445 1.00 34.13 315 ASP B CA 1
ATOM 4881 C C . ASP B 1 316 ? 139.792 143.784 152.505 1.00 39.34 315 ASP B C 1
ATOM 4882 O O . ASP B 1 316 ? 139.832 142.893 153.373 1.00 42.34 315 ASP B O 1
ATOM 4887 N N . GLY B 1 317 ? 138.842 144.723 152.443 1.00 39.95 316 GLY B N 1
ATOM 4888 C CA . GLY B 1 317 ? 137.801 144.822 153.488 1.00 35.19 316 GLY B CA 1
ATOM 4889 C C . GLY B 1 317 ? 138.335 145.552 154.708 1.00 40.32 316 GLY B C 1
ATOM 4890 O O . GLY B 1 317 ? 137.624 145.583 155.730 1.00 45.25 316 GLY B O 1
ATOM 4891 N N . SER B 1 318 ? 139.542 146.116 154.608 1.00 43.02 317 SER B N 1
ATOM 4892 C CA . SER B 1 318 ? 140.193 146.848 155.725 1.00 41.80 317 SER B CA 1
ATOM 4893 C C . SER B 1 318 ? 139.455 148.142 156.048 1.00 44.01 317 SER B C 1
ATOM 4894 O O . SER B 1 318 ? 138.721 148.629 155.172 1.00 50.95 317 SER B O 1
ATOM 4897 N N . ASP B 1 319 ? 139.599 148.645 157.275 1.00 35.35 318 ASP B N 1
ATOM 4898 C CA . ASP B 1 319 ? 139.008 149.966 157.619 1.00 34.02 318 ASP B CA 1
ATOM 4899 C C . ASP B 1 319 ? 139.715 151.067 156.818 1.00 41.32 318 ASP B C 1
ATOM 4900 O O . ASP B 1 319 ? 139.019 151.976 156.337 1.00 42.81 31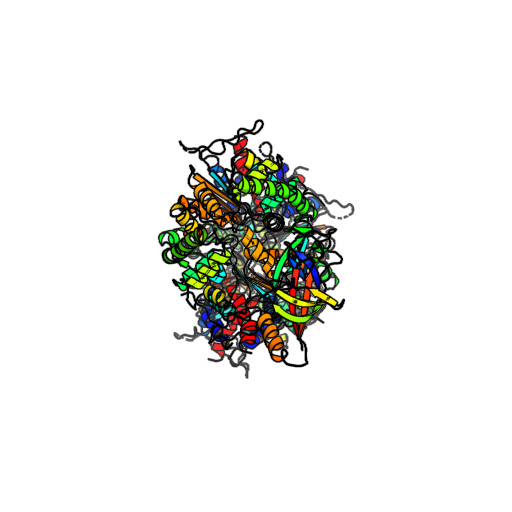8 ASP B O 1
ATOM 4905 N N . SER B 1 320 ? 141.036 150.971 156.649 1.00 47.67 319 SER B N 1
ATOM 4906 C CA . SER B 1 320 ? 141.812 152.037 155.967 1.00 40.75 319 SER B CA 1
ATOM 4907 C C . SER B 1 320 ? 141.335 152.230 154.529 1.00 34.95 319 SER B C 1
ATOM 4908 O O . SER B 1 320 ? 141.203 153.391 154.122 1.00 43.87 319 SER B O 1
ATOM 4911 N N . GLY B 1 321 ? 141.057 151.149 153.800 1.00 35.00 320 GLY B N 1
ATOM 4912 C CA . GLY B 1 321 ? 140.695 151.246 152.372 1.00 37.32 320 GLY B CA 1
ATOM 4913 C C . GLY B 1 321 ? 139.215 151.425 152.112 1.00 37.89 320 GLY B C 1
ATOM 4914 O O . GLY B 1 321 ? 138.842 151.550 150.944 1.00 52.55 320 GLY B O 1
ATOM 4915 N N . ALA B 1 322 ? 138.394 151.459 153.150 1.00 36.37 321 ALA B N 1
ATOM 4916 C CA . ALA B 1 322 ? 136.934 151.541 152.937 1.00 37.93 321 ALA B CA 1
ATOM 4917 C C . ALA B 1 322 ? 136.574 152.831 152.193 1.00 40.86 321 ALA B C 1
ATOM 4918 O O . ALA B 1 322 ? 137.261 153.848 152.401 1.00 42.62 321 ALA B O 1
ATOM 4920 N N . ARG B 1 323 ? 135.568 152.776 151.319 1.00 46.51 322 ARG B N 1
ATOM 4921 C CA . ARG B 1 323 ? 135.095 153.982 150.592 1.00 39.78 322 ARG B CA 1
ATOM 4922 C C . ARG B 1 323 ? 134.211 154.795 151.535 1.00 38.87 322 ARG B C 1
ATOM 4923 O O . ARG B 1 323 ? 133.705 154.208 152.496 1.00 44.71 322 ARG B O 1
ATOM 4931 N N . PRO B 1 324 ? 133.971 156.112 151.331 1.00 41.15 323 PRO B N 1
ATOM 4932 C CA . PRO B 1 324 ? 133.013 156.822 152.177 1.00 42.85 323 PRO B CA 1
ATOM 4933 C C . PRO B 1 324 ? 131.691 156.045 152.238 1.00 46.17 323 PRO B C 1
ATOM 4934 O O . PRO B 1 324 ? 130.993 156.179 153.220 1.00 50.87 323 PRO B O 1
ATOM 4938 N N . ASP B 1 325 ? 131.377 155.269 151.194 1.00 43.97 324 ASP B N 1
ATOM 4939 C CA . ASP B 1 325 ? 130.082 154.534 151.128 1.00 45.08 324 ASP B CA 1
ATOM 4940 C C . ASP B 1 325 ? 129.967 153.479 152.238 1.00 46.69 324 ASP B C 1
ATOM 4941 O O . ASP B 1 325 ? 128.874 153.365 152.817 1.00 48.74 324 ASP B O 1
ATOM 4946 N N . GLU B 1 326 ? 131.039 152.730 152.516 1.00 43.75 325 GLU B N 1
ATOM 4947 C CA . GLU B 1 326 ? 131.008 151.733 153.622 1.00 39.55 325 GLU B CA 1
ATOM 4948 C C . GLU B 1 326 ? 130.723 152.477 154.928 1.00 49.25 325 GLU B C 1
ATOM 4949 O O . GLU B 1 326 ? 129.918 151.975 155.726 1.00 46.37 325 GLU B O 1
ATOM 4955 N N . ALA B 1 327 ? 131.356 153.633 155.124 1.00 50.44 326 ALA B N 1
ATOM 4956 C CA . ALA B 1 327 ? 131.137 154.459 156.331 1.00 29.97 326 ALA B CA 1
ATOM 4957 C C . ALA B 1 327 ? 129.669 154.878 156.415 1.00 27.23 326 ALA B C 1
ATOM 4958 O O . ALA B 1 327 ? 129.141 154.902 157.529 1.00 41.72 326 ALA B O 1
ATOM 4960 N N . VAL B 1 328 ? 129.038 155.181 155.279 1.00 31.06 327 VAL B N 1
ATOM 4961 C CA . VAL B 1 328 ? 127.588 155.538 155.268 1.00 40.70 327 VAL B CA 1
ATOM 4962 C C . VAL B 1 328 ? 126.785 154.341 155.800 1.00 49.00 327 VAL B C 1
ATOM 4963 O O . VAL B 1 328 ? 125.797 154.570 156.521 1.00 50.72 327 VAL B O 1
ATOM 4967 N N . SER B 1 329 ? 127.195 153.114 155.473 1.00 47.93 328 SER B N 1
ATOM 4968 C CA . SER B 1 329 ? 126.475 151.899 155.935 1.00 37.75 328 SER B CA 1
ATOM 4969 C C . SER B 1 329 ? 126.492 151.817 157.462 1.00 33.74 328 SER B C 1
ATOM 4970 O O . SER B 1 329 ? 125.456 151.447 158.025 1.00 44.96 328 SER B O 1
ATOM 4973 N N . TRP B 1 330 ? 127.622 152.124 158.108 1.00 29.72 329 TRP B N 1
ATOM 4974 C CA . TRP B 1 330 ? 127.674 152.161 159.599 1.00 38.50 329 TRP B CA 1
ATOM 4975 C C . TRP B 1 330 ? 126.792 153.301 160.115 1.00 41.18 329 TRP B C 1
ATOM 4976 O O . TRP B 1 330 ? 126.192 153.132 161.189 1.00 42.37 329 TRP B O 1
ATOM 4987 N N . GLY B 1 331 ? 126.716 154.415 159.382 1.00 37.19 330 GLY B N 1
ATOM 4988 C CA . GLY B 1 331 ? 125.984 155.605 159.861 1.00 38.78 330 GLY B CA 1
ATOM 4989 C C . GLY B 1 331 ? 126.956 156.692 160.275 1.00 39.84 330 GLY B C 1
ATOM 4990 O O . GLY B 1 331 ? 126.496 157.712 160.811 1.00 46.58 330 GLY B O 1
ATOM 4991 N N . ALA B 1 332 ? 128.253 156.479 160.028 1.00 35.57 331 ALA B N 1
ATOM 4992 C CA . ALA B 1 332 ? 129.298 157.448 160.432 1.00 33.58 331 ALA B CA 1
ATOM 4993 C C . ALA B 1 332 ? 129.203 158.724 159.586 1.00 43.09 331 ALA B C 1
ATOM 4994 O O . ALA B 1 332 ? 129.405 159.815 160.152 1.00 51.39 331 ALA B O 1
ATOM 4996 N N . ILE B 1 333 ? 128.909 158.591 158.288 1.00 47.13 332 ILE B N 1
ATOM 4997 C CA . ILE B 1 333 ? 128.751 159.781 157.396 1.00 42.13 332 ILE B CA 1
ATOM 4998 C C . ILE B 1 333 ? 127.257 160.049 157.212 1.00 44.30 332 ILE B C 1
ATOM 4999 O O . ILE B 1 333 ? 126.510 159.079 156.983 1.00 52.13 332 ILE B O 1
ATOM 5004 N N . SER B 1 334 ? 126.844 161.315 157.315 1.00 38.00 333 SER B N 1
ATOM 5005 C CA . SER B 1 334 ? 125.420 161.668 157.090 1.00 43.89 333 SER B CA 1
ATOM 5006 C C . SER B 1 334 ? 124.990 161.268 155.676 1.00 47.20 333 SER B C 1
ATOM 5007 O O . SER B 1 334 ? 125.824 161.345 154.757 1.00 44.93 333 SER B O 1
ATOM 5010 N N . LEU B 1 335 ? 123.739 160.841 155.519 1.00 57.52 334 LEU B N 1
ATOM 5011 C CA . LEU B 1 335 ? 123.181 160.470 154.196 1.00 55.07 334 LEU B CA 1
ATOM 5012 C C . LEU B 1 335 ? 123.225 161.712 153.303 1.00 54.83 334 LEU B C 1
ATOM 5013 O O . LEU B 1 335 ? 123.616 161.579 152.131 1.00 50.14 334 LEU B O 1
ATOM 5018 N N . GLU B 1 336 ? 122.877 162.874 153.855 1.00 60.19 335 GLU B N 1
ATOM 5019 C CA . GLU B 1 336 ? 122.880 164.148 153.088 1.00 61.08 335 GLU B CA 1
ATOM 5020 C C . GLU B 1 336 ? 124.304 164.503 152.657 1.00 59.16 335 GLU B C 1
ATOM 5021 O O . GLU B 1 336 ? 124.447 165.154 151.609 1.00 55.42 335 GLU B O 1
ATOM 5027 N N . ALA B 1 337 ? 125.312 164.101 153.427 1.00 50.31 336 ALA B N 1
ATOM 5028 C CA . ALA B 1 337 ? 126.705 164.528 153.162 1.00 44.43 336 ALA B CA 1
ATOM 5029 C C . ALA B 1 337 ? 127.201 164.090 151.794 1.00 51.02 336 ALA B C 1
ATOM 5030 O O . ALA B 1 337 ? 126.813 162.999 151.352 1.00 53.36 336 ALA B O 1
ATOM 5032 N N . LYS B 1 338 ? 127.999 164.939 151.142 1.00 49.84 337 LYS B N 1
ATOM 5033 C CA . LYS B 1 338 ? 128.636 164.520 149.869 1.00 50.01 337 LYS B CA 1
ATOM 5034 C C . LYS B 1 338 ? 130.034 164.058 150.261 1.00 46.02 337 LYS B C 1
ATOM 5035 O O . LYS B 1 338 ? 130.906 164.915 150.444 1.00 34.82 337 LYS B O 1
ATOM 5041 N N . PRO B 1 339 ? 130.337 162.759 150.457 1.00 49.28 338 PRO B N 1
ATOM 5042 C CA . PRO B 1 339 ? 131.673 162.408 150.889 1.00 41.96 338 PRO B CA 1
ATOM 5043 C C . PRO B 1 339 ? 132.637 162.504 149.701 1.00 46.75 338 PRO B C 1
ATOM 5044 O O . PRO B 1 339 ? 132.316 162.005 148.647 1.00 51.96 338 PRO B O 1
ATOM 5048 N N . VAL B 1 340 ? 133.778 163.161 149.886 1.00 38.04 339 VAL B N 1
ATOM 5049 C CA . VAL B 1 340 ? 134.784 163.201 148.792 1.00 38.13 339 VAL B CA 1
ATOM 5050 C C . VAL B 1 340 ? 136.035 162.466 149.261 1.00 36.80 339 VAL B C 1
ATOM 5051 O O . VAL B 1 340 ? 136.480 162.716 150.374 1.00 35.08 339 VAL B O 1
ATOM 5055 N N . LYS B 1 341 ? 136.516 161.528 148.459 1.00 38.91 340 LYS B N 1
ATOM 5056 C CA . LYS B 1 341 ? 137.751 160.805 148.782 1.00 30.86 340 LYS B CA 1
ATOM 5057 C C . LYS B 1 341 ? 138.682 161.013 147.608 1.00 35.47 340 LYS B C 1
ATOM 5058 O O . LYS B 1 341 ? 138.302 160.650 146.497 1.00 42.81 340 LYS B O 1
ATOM 5064 N N . VAL B 1 342 ? 139.854 161.565 147.866 1.00 34.66 341 VAL B N 1
ATOM 5065 C CA . VAL B 1 342 ? 140.861 161.719 146.792 1.00 32.64 341 VAL B CA 1
ATOM 5066 C C . VAL B 1 342 ? 141.805 160.534 146.968 1.00 34.37 341 VAL B C 1
ATOM 5067 O O . VAL B 1 342 ? 142.400 160.413 148.043 1.00 33.46 341 VAL B O 1
ATOM 5071 N N . TYR B 1 343 ? 141.916 159.680 145.953 1.00 39.26 342 TYR B N 1
ATOM 5072 C CA . TYR B 1 343 ? 142.753 158.463 146.066 1.00 38.89 342 TYR B CA 1
ATOM 5073 C C . TYR B 1 343 ? 144.175 158.889 145.771 1.00 40.63 342 TYR B C 1
ATOM 5074 O O . TYR B 1 343 ? 144.707 158.525 144.720 1.00 44.95 342 TYR B O 1
ATOM 5083 N N . ALA B 1 344 ? 144.751 159.707 146.646 1.00 31.64 343 ALA B N 1
ATOM 5084 C CA . ALA B 1 344 ? 146.103 160.226 146.365 1.00 29.74 343 ALA B CA 1
ATOM 5085 C C . ALA B 1 344 ? 146.897 160.272 147.666 1.00 37.29 343 ALA B C 1
ATOM 5086 O O . ALA B 1 344 ? 146.390 159.784 148.692 1.00 45.88 343 ALA B O 1
ATOM 5088 N N . GLU B 1 345 ? 148.111 160.823 147.602 1.00 32.39 344 GLU B N 1
ATOM 5089 C CA . GLU B 1 345 ? 148.940 160.999 148.820 1.00 24.61 344 GLU B CA 1
ATOM 5090 C C . GLU B 1 345 ? 148.673 162.409 149.353 1.00 28.23 344 GLU B C 1
ATOM 5091 O O . GLU B 1 345 ? 148.689 163.355 148.543 1.00 36.21 344 GLU B O 1
ATOM 5097 N N . VAL B 1 346 ? 148.425 162.534 150.657 1.00 33.34 345 VAL B N 1
ATOM 5098 C CA . VAL B 1 346 ? 148.121 163.858 151.272 1.00 29.51 345 VAL B CA 1
ATOM 5099 C C . VAL B 1 346 ? 149.287 164.807 150.994 1.00 26.65 345 VAL B C 1
ATOM 5100 O O . VAL B 1 346 ? 149.033 166.009 150.823 1.00 40.68 345 VAL B O 1
ATOM 5104 N N . THR B 1 347 ? 150.512 164.286 150.916 1.00 26.48 346 THR B N 1
ATOM 5105 C CA . THR B 1 347 ? 151.678 165.196 150.797 1.00 24.82 346 THR B CA 1
ATOM 5106 C C . THR B 1 347 ? 151.589 165.985 149.485 1.00 27.38 346 THR B C 1
ATOM 5107 O O . THR B 1 347 ? 152.116 167.105 149.451 1.00 32.38 346 THR B O 1
ATOM 5111 N N . LEU B 1 348 ? 150.850 165.490 148.497 1.00 29.56 347 LEU B N 1
ATOM 5112 C CA . LEU B 1 348 ? 150.727 166.174 147.187 1.00 29.13 347 LEU B CA 1
ATOM 5113 C C . LEU B 1 348 ? 149.425 166.976 147.171 1.00 23.71 347 LEU B C 1
ATOM 5114 O O . LEU B 1 348 ? 149.444 168.099 146.648 1.00 31.04 347 LEU B O 1
ATOM 5119 N N . VAL B 1 349 ? 148.331 166.398 147.667 1.00 18.93 348 VAL B N 1
ATOM 5120 C CA . VAL B 1 349 ? 146.995 167.072 147.720 1.00 23.74 348 VAL B CA 1
ATOM 5121 C C . VAL B 1 349 ? 146.925 168.241 148.719 1.00 31.08 348 VAL B C 1
ATOM 5122 O O . VAL B 1 349 ? 146.296 169.248 148.370 1.00 42.59 348 VAL B O 1
ATOM 5126 N N . LEU B 1 350 ? 147.535 168.146 149.906 1.00 30.56 349 LEU B N 1
ATOM 5127 C CA . LEU B 1 350 ? 147.349 169.185 150.967 1.00 27.13 349 LEU B CA 1
ATOM 5128 C C . LEU B 1 350 ? 147.850 170.586 150.608 1.00 34.13 349 LEU B C 1
ATOM 5129 O O . LEU B 1 350 ? 147.121 171.538 150.909 1.00 36.53 349 LEU B O 1
ATOM 5134 N N . PRO B 1 351 ? 149.027 170.806 149.992 1.00 38.12 350 PRO B N 1
ATOM 5135 C CA . PRO B 1 351 ? 149.483 172.170 149.774 1.00 35.08 350 PRO B CA 1
ATOM 5136 C C . PRO B 1 351 ? 148.460 172.950 148.938 1.00 31.46 350 PRO B C 1
ATOM 5137 O O . PRO B 1 351 ? 148.154 174.062 149.316 1.00 32.61 350 PRO B O 1
ATOM 5141 N N . LEU B 1 352 ? 147.920 172.355 147.873 1.00 35.58 351 LEU B N 1
ATOM 5142 C CA . LEU B 1 352 ? 146.857 173.012 147.063 1.00 33.95 351 LEU B CA 1
ATOM 5143 C C . LEU B 1 352 ? 145.576 173.153 147.883 1.00 31.03 351 LEU B C 1
ATOM 5144 O O . LEU B 1 352 ? 144.835 174.102 147.635 1.00 35.98 351 LEU B O 1
ATOM 5149 N N . LEU B 1 353 ? 145.295 172.205 148.770 1.00 33.51 352 LEU B N 1
ATOM 5150 C CA . LEU B 1 353 ? 144.025 172.211 149.5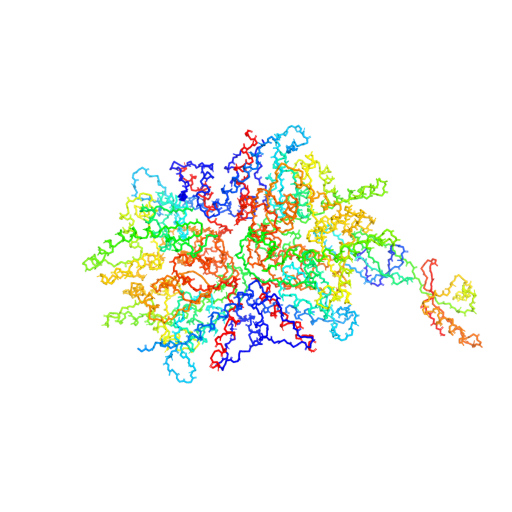40 1.00 39.35 352 LEU B CA 1
ATOM 5151 C C . LEU B 1 353 ? 143.914 173.435 150.461 1.00 43.08 352 LEU B C 1
ATOM 5152 O O . LEU B 1 353 ? 142.823 174.028 150.510 1.00 47.35 352 LEU B O 1
ATOM 5157 N N . VAL B 1 354 ? 144.977 173.788 151.184 1.00 39.00 353 VAL B N 1
ATOM 5158 C CA . VAL B 1 354 ? 144.971 175.021 152.030 1.00 37.01 353 VAL B CA 1
ATOM 5159 C C . VAL B 1 354 ? 144.884 176.226 151.099 1.00 37.76 353 VAL B C 1
ATOM 5160 O O . VAL B 1 354 ? 144.075 177.120 151.371 1.00 37.01 353 VAL B O 1
ATOM 5164 N N . ALA B 1 355 ? 145.625 176.193 149.993 1.00 31.52 354 ALA B N 1
ATOM 5165 C CA . ALA B 1 355 ? 145.683 177.333 149.056 1.00 23.10 354 ALA B CA 1
ATOM 5166 C C . ALA B 1 355 ? 144.298 177.628 148.509 1.00 28.52 354 ALA B C 1
ATOM 5167 O O . ALA B 1 355 ? 143.983 178.810 148.339 1.00 34.00 354 ALA B O 1
ATOM 5169 N N . GLY B 1 356 ? 143.505 176.593 148.242 1.00 24.37 355 GLY B N 1
ATOM 5170 C CA . GLY B 1 356 ? 142.199 176.810 147.594 1.00 32.18 355 GLY B CA 1
ATOM 5171 C C . GLY B 1 356 ? 141.070 177.048 148.574 1.00 33.24 355 GLY B C 1
ATOM 5172 O O . GLY B 1 356 ? 139.930 177.215 148.107 1.00 38.19 355 GLY B O 1
ATOM 5173 N N . SER B 1 357 ? 141.350 177.034 149.880 1.00 30.41 356 SER B N 1
ATOM 5174 C CA . SER B 1 357 ? 140.220 177.167 150.837 1.00 30.11 356 SER B CA 1
ATOM 5175 C C . SER B 1 357 ? 140.510 178.039 152.067 1.00 35.64 356 SER B C 1
ATOM 5176 O O . SER B 1 357 ? 139.841 179.077 152.212 1.00 37.89 356 SER B O 1
ATOM 5179 N N . PHE B 1 358 ? 141.461 177.642 152.914 1.00 38.90 357 PHE B N 1
ATOM 5180 C CA . PHE B 1 358 ? 141.718 178.359 154.195 1.00 37.67 357 PHE B CA 1
ATOM 5181 C C . PHE B 1 358 ? 142.355 179.728 153.941 1.00 41.92 357 PHE B C 1
ATOM 5182 O O . PHE B 1 358 ? 141.946 180.694 154.608 1.00 45.65 357 PHE B O 1
ATOM 5190 N N . SER B 1 359 ? 143.339 179.807 153.043 1.00 44.04 358 SER B N 1
ATOM 5191 C CA . SER B 1 359 ? 144.073 181.079 152.826 1.00 40.04 358 SER B CA 1
ATOM 5192 C C . SER B 1 359 ? 143.099 182.149 152.349 1.00 40.24 358 SER B C 1
ATOM 5193 O O . SER B 1 359 ? 143.099 183.249 152.903 1.00 40.32 358 SER B O 1
ATOM 5196 N N . LYS B 1 360 ? 142.189 181.781 151.458 1.00 40.93 359 LYS B N 1
ATOM 5197 C CA . LYS B 1 360 ? 141.188 182.758 150.972 1.00 45.54 359 LYS B CA 1
ATOM 5198 C C . LYS B 1 360 ? 140.400 183.287 152.171 1.00 48.27 359 LYS B C 1
ATOM 5199 O O . LYS B 1 360 ? 140.258 184.512 152.256 1.00 50.48 359 LYS B O 1
ATOM 5205 N N . PHE B 1 361 ? 139.976 182.414 153.092 1.00 44.97 360 PHE B N 1
ATOM 5206 C CA . PHE B 1 361 ? 139.137 182.823 154.254 1.00 46.48 360 PHE B CA 1
ATOM 5207 C C . PHE B 1 361 ? 139.885 183.791 155.174 1.00 47.96 360 PHE B C 1
ATOM 5208 O O . PHE B 1 361 ? 139.278 184.788 155.596 1.00 47.31 360 PHE B O 1
ATOM 5216 N N . LEU B 1 362 ? 141.156 183.517 155.476 1.00 48.99 361 LEU B N 1
ATOM 5217 C CA . LEU B 1 362 ? 141.890 184.389 156.431 1.00 47.64 361 LEU B CA 1
ATOM 5218 C C . LEU B 1 362 ? 141.973 185.799 155.840 1.00 53.63 361 LEU B C 1
ATOM 5219 O O . LEU B 1 362 ? 141.589 186.750 156.542 1.00 53.41 361 LEU B O 1
ATOM 5224 N N . ALA B 1 363 ? 142.441 185.931 154.597 1.00 58.58 362 ALA B N 1
ATOM 5225 C CA . ALA B 1 363 ? 142.471 187.254 153.933 1.00 56.10 362 ALA B CA 1
ATOM 5226 C C . ALA B 1 363 ? 141.053 187.818 153.829 1.00 59.21 362 ALA B C 1
ATOM 5227 O O . ALA B 1 363 ? 140.910 189.034 154.028 1.00 62.01 362 ALA B O 1
ATOM 5229 N N . GLU B 1 364 ? 140.054 186.976 153.529 1.00 66.21 363 GLU B N 1
ATOM 5230 C CA . GLU B 1 364 ? 138.648 187.453 153.347 1.00 69.56 363 GLU B CA 1
ATOM 5231 C C . GLU B 1 364 ? 138.155 188.192 154.597 1.00 70.24 363 GLU B C 1
ATOM 5232 O O . GLU B 1 364 ? 138.162 187.605 155.680 1.00 69.82 363 GLU B O 1
ATOM 5239 N N . LEU C 1 27 ? 126.307 132.062 153.410 1.00 86.46 26 LEU C N 1
ATOM 5240 C CA . LEU C 1 27 ? 126.607 131.791 154.842 1.00 86.45 26 LEU C CA 1
ATOM 5241 C C . LEU C 1 27 ? 128.124 131.725 155.036 1.00 85.69 26 LEU C C 1
ATOM 5242 O O . LEU C 1 27 ? 128.744 130.851 154.418 1.00 86.12 26 LEU C O 1
ATOM 5247 N N . VAL C 1 28 ? 128.696 132.617 155.846 1.00 70.51 27 VAL C N 1
ATOM 5248 C CA . VAL C 1 28 ? 130.179 132.645 156.007 1.00 67.39 27 VAL C CA 1
ATOM 5249 C C . VAL C 1 28 ? 130.589 131.358 156.711 1.00 63.60 27 VAL C C 1
ATOM 5250 O O . VAL C 1 28 ? 129.885 130.975 157.663 1.00 65.01 27 VAL C O 1
ATOM 5254 N N . LYS C 1 29 ? 131.673 130.722 156.259 1.00 68.47 28 LYS C N 1
ATOM 5255 C CA . LYS C 1 29 ? 132.054 129.397 156.816 1.00 71.82 28 LYS C CA 1
ATOM 5256 C C . LYS C 1 29 ? 133.533 129.129 156.549 1.00 69.47 28 LYS C C 1
ATOM 5257 O O . LYS C 1 29 ? 134.144 129.921 155.822 1.00 70.95 28 LYS C O 1
ATOM 5263 N N . GLY C 1 30 ? 134.089 128.072 157.138 1.00 70.78 29 GLY C N 1
ATOM 5264 C CA . GLY C 1 30 ? 135.479 127.687 156.837 1.00 73.37 29 GLY C CA 1
ATOM 5265 C C . GLY C 1 30 ? 135.683 126.197 157.034 1.00 78.15 29 GLY C C 1
ATOM 5266 O O . GLY C 1 30 ? 134.753 125.548 157.542 1.00 75.59 29 GLY C O 1
ATOM 5267 N N . TYR C 1 31 ? 136.825 125.656 156.604 1.00 84.42 30 TYR C N 1
ATOM 5268 C CA . TYR C 1 31 ? 137.137 124.228 156.868 1.00 81.55 30 TYR C CA 1
ATOM 5269 C C . TYR C 1 31 ? 138.127 124.169 158.029 1.00 81.38 30 TYR C C 1
ATOM 5270 O O . TYR C 1 31 ? 139.232 124.714 157.908 1.00 81.94 30 TYR C O 1
ATOM 5279 N N . VAL C 1 32 ? 137.739 123.501 159.114 1.00 88.31 31 VAL C N 1
ATOM 5280 C CA . VAL C 1 32 ? 138.641 123.380 160.291 1.00 87.31 31 VAL C CA 1
ATOM 5281 C C . VAL C 1 32 ? 139.648 122.290 159.961 1.00 86.94 31 VAL C C 1
ATOM 5282 O O . VAL C 1 32 ? 139.202 121.169 159.673 1.00 89.08 31 VAL C O 1
ATOM 5286 N N . PRO C 1 33 ? 140.973 122.543 160.021 1.00 80.10 32 PRO C N 1
ATOM 5287 C CA . PRO C 1 33 ? 141.953 121.474 159.813 1.00 83.79 32 PRO C CA 1
ATOM 5288 C C . PRO C 1 33 ? 141.672 120.472 160.940 1.00 85.61 32 PRO C C 1
ATOM 5289 O O . PRO C 1 33 ? 141.407 120.911 162.036 1.00 87.31 32 PRO C O 1
ATOM 5293 N N . ASP C 1 34 ? 141.740 119.168 160.672 1.00 95.90 33 ASP C N 1
ATOM 5294 C CA . ASP C 1 34 ? 141.304 118.175 161.694 1.00 97.44 33 ASP C CA 1
ATOM 5295 C C . ASP C 1 34 ? 142.204 118.141 162.927 1.00 96.77 33 ASP C C 1
ATOM 5296 O O . ASP C 1 34 ? 143.394 118.471 162.798 1.00 95.94 33 ASP C O 1
ATOM 5301 N N . ASP C 1 35 ? 141.640 117.747 164.074 1.00 102.87 34 ASP C N 1
ATOM 5302 C CA . ASP C 1 35 ? 142.405 117.653 165.349 1.00 102.71 34 ASP C CA 1
ATOM 5303 C C . ASP C 1 35 ? 143.496 116.593 165.204 1.00 102.18 34 ASP C C 1
ATOM 5304 O O . ASP C 1 35 ? 144.521 116.701 165.888 1.00 101.29 34 ASP C O 1
ATOM 5309 N N . ASN C 1 36 ? 143.258 115.592 164.363 1.00 109.77 35 ASN C N 1
ATOM 5310 C CA . ASN C 1 36 ? 144.256 114.521 164.120 1.00 110.79 35 ASN C CA 1
ATOM 5311 C C . ASN C 1 36 ? 145.079 114.948 162.909 1.00 109.71 35 ASN C C 1
ATOM 5312 O O . ASN C 1 36 ? 145.623 114.056 162.237 1.00 109.47 35 ASN C O 1
ATOM 5317 N N . GLY C 1 37 ? 145.074 116.251 162.602 1.00 108.35 36 GLY C N 1
ATOM 5318 C CA . GLY C 1 37 ? 145.851 116.794 161.471 1.00 110.00 36 GLY C CA 1
ATOM 5319 C C . GLY C 1 37 ? 145.472 116.173 160.140 1.00 110.71 36 GLY C C 1
ATOM 5320 O O . GLY C 1 37 ? 146.393 115.907 159.340 1.00 112.24 36 GLY C O 1
ATOM 5321 N N . LYS C 1 38 ? 144.175 115.932 159.904 1.00 103.56 37 LYS C N 1
ATOM 5322 C CA . LYS C 1 38 ? 143.744 115.425 158.573 1.00 104.30 37 LYS C CA 1
ATOM 5323 C C . LYS C 1 38 ? 143.145 116.591 157.785 1.00 105.67 37 LYS C C 1
ATOM 5324 O O . LYS C 1 38 ? 142.042 117.041 158.131 1.00 106.66 37 LYS C O 1
ATOM 5330 N N . PHE C 1 39 ? 143.853 117.048 156.753 1.00 90.92 38 PHE C N 1
ATOM 5331 C CA . PHE C 1 39 ? 143.385 118.214 155.965 1.00 89.09 38 PHE C CA 1
ATOM 5332 C C . PHE C 1 39 ? 143.105 117.747 154.543 1.00 85.75 38 PHE C C 1
ATOM 5333 O O . PHE C 1 39 ? 144.027 117.265 153.865 1.00 85.49 38 PHE C O 1
ATOM 5341 N N . ASP C 1 40 ? 141.874 117.932 154.093 1.00 81.28 39 ASP C N 1
ATOM 5342 C CA . ASP C 1 40 ? 141.595 117.593 152.684 1.00 82.07 39 ASP C CA 1
ATOM 5343 C C . ASP C 1 40 ? 141.828 118.879 151.893 1.00 84.09 39 ASP C C 1
ATOM 5344 O O . ASP C 1 40 ? 141.066 119.838 152.096 1.00 85.05 39 ASP C O 1
ATOM 5349 N N . PHE C 1 41 ? 142.854 118.895 151.037 1.00 82.00 40 PHE C N 1
ATOM 5350 C CA . PHE C 1 41 ? 143.127 120.076 150.185 1.00 77.17 40 PHE C CA 1
ATOM 5351 C C . PHE C 1 41 ? 141.912 120.251 149.276 1.00 73.35 40 PHE C C 1
ATOM 5352 O O . PHE C 1 41 ? 141.550 121.386 148.952 1.00 78.25 40 PHE C O 1
ATOM 5360 N N . ASP C 1 42 ? 141.302 119.142 148.871 1.00 74.76 41 ASP C N 1
ATOM 5361 C CA . ASP C 1 42 ? 140.067 119.240 148.062 1.00 78.77 41 ASP C CA 1
ATOM 5362 C C . ASP C 1 42 ? 139.020 119.984 148.886 1.00 79.20 41 ASP C C 1
ATOM 5363 O O . ASP C 1 42 ? 138.352 120.858 148.320 1.00 82.47 41 ASP C O 1
ATOM 5368 N N . LYS C 1 43 ? 138.887 119.651 150.171 1.00 74.37 42 LYS C N 1
ATOM 5369 C CA . LYS C 1 43 ? 137.871 120.305 151.036 1.00 73.96 42 LYS C CA 1
ATOM 5370 C C . LYS C 1 43 ? 138.201 121.792 151.213 1.00 73.78 42 LYS C C 1
ATOM 5371 O O . LYS C 1 43 ? 137.253 122.599 151.229 1.00 76.78 42 LYS C O 1
ATOM 5377 N N . MET C 1 44 ? 139.482 122.142 151.356 1.00 69.47 43 MET C N 1
ATOM 5378 C CA . MET C 1 44 ? 139.868 123.577 151.445 1.00 68.46 43 MET C CA 1
ATOM 5379 C C . MET C 1 44 ? 139.360 124.288 150.189 1.00 6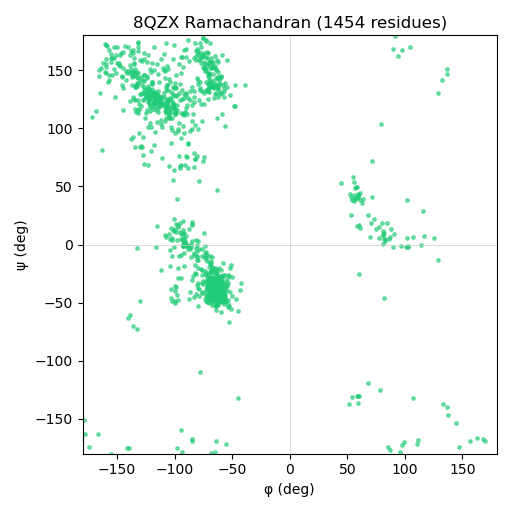8.30 43 MET C C 1
ATOM 5380 O O . MET C 1 44 ? 138.724 125.353 150.328 1.00 66.79 43 MET C O 1
ATOM 5385 N N . LEU C 1 45 ? 139.617 123.706 149.015 1.00 64.30 44 LEU C N 1
ATOM 5386 C CA . LEU C 1 45 ? 139.190 124.309 147.724 1.00 58.07 44 LEU C CA 1
ATOM 5387 C C . LEU C 1 45 ? 137.658 124.377 147.657 1.00 58.82 44 LEU C C 1
ATOM 5388 O O . LEU C 1 45 ? 137.137 125.401 147.175 1.00 62.15 44 LEU C O 1
ATOM 5393 N N . GLU C 1 46 ? 136.964 123.339 148.127 1.00 62.37 45 GLU C N 1
ATOM 5394 C CA . GLU C 1 46 ? 135.481 123.287 147.998 1.00 63.58 45 GLU C CA 1
ATOM 5395 C C . GLU C 1 46 ? 134.802 124.436 148.754 1.00 63.30 45 GLU C C 1
ATOM 5396 O O . GLU C 1 46 ? 133.765 124.917 148.256 1.00 64.15 45 GLU C O 1
ATOM 5402 N N . GLN C 1 47 ? 135.346 124.863 149.897 1.00 57.59 46 GLN C N 1
ATOM 5403 C CA . GLN C 1 47 ? 134.633 125.887 150.713 1.00 59.33 46 GLN C CA 1
ATOM 5404 C C . GLN C 1 47 ? 135.111 127.309 150.390 1.00 64.28 46 GLN C C 1
ATOM 5405 O O . GLN C 1 47 ? 134.471 128.252 150.883 1.00 64.70 46 GLN C O 1
ATOM 5411 N N . MET C 1 48 ? 136.180 127.460 149.604 1.00 64.04 47 MET C N 1
ATOM 5412 C CA . MET C 1 48 ? 136.732 128.802 149.263 1.00 57.35 47 MET C CA 1
ATOM 5413 C C . MET C 1 48 ? 135.588 129.763 148.938 1.00 51.66 47 MET C C 1
ATOM 5414 O O . MET C 1 48 ? 135.655 130.916 149.369 1.00 56.17 47 MET C O 1
ATOM 5419 N N . LYS C 1 49 ? 134.560 129.289 148.237 1.00 43.52 48 LYS C N 1
ATOM 5420 C CA . LYS C 1 49 ? 133.489 130.174 147.793 1.00 43.60 48 LYS C CA 1
ATOM 5421 C C . LYS C 1 49 ? 132.789 130.847 148.968 1.00 46.55 48 LYS C C 1
ATOM 5422 O O . LYS C 1 49 ? 132.233 131.942 148.822 1.00 45.66 48 LYS C O 1
ATOM 5428 N N . TYR C 1 50 ? 132.801 130.204 150.134 1.00 58.02 49 TYR C N 1
ATOM 5429 C CA . TYR C 1 50 ? 132.087 130.651 151.320 1.00 54.24 49 TYR C CA 1
ATOM 5430 C C . TYR C 1 50 ? 132.999 131.256 152.379 1.00 57.36 49 TYR C C 1
ATOM 5431 O O . TYR C 1 50 ? 132.569 131.425 153.524 1.00 65.57 49 TYR C O 1
ATOM 5440 N N . CYS C 1 51 ? 134.276 131.477 152.058 1.00 50.90 50 CYS C N 1
ATOM 5441 C CA . CYS C 1 51 ? 135.234 132.045 153.046 1.00 45.22 50 CYS C CA 1
ATOM 5442 C C . CYS C 1 51 ? 135.084 133.566 153.098 1.00 48.11 50 CYS C C 1
ATOM 5443 O O . CYS C 1 51 ? 135.493 134.154 154.107 1.00 54.79 50 CYS C O 1
ATOM 5446 N N . GLY C 1 52 ? 134.592 134.182 152.018 1.00 37.25 51 GLY C N 1
ATOM 5447 C CA . GLY C 1 52 ? 134.405 135.646 151.978 1.00 33.84 51 GLY C CA 1
ATOM 5448 C C . GLY C 1 52 ? 135.550 136.379 151.297 1.00 42.51 51 GLY C C 1
ATOM 5449 O O . GLY C 1 52 ? 136.589 135.734 151.056 1.00 49.32 51 GLY C O 1
ATOM 5450 N N . PHE C 1 53 ? 135.365 137.669 150.987 1.00 45.52 52 PHE C N 1
ATOM 5451 C CA . PHE C 1 53 ? 136.416 138.518 150.356 1.00 40.01 52 PHE C CA 1
ATOM 5452 C C . PHE C 1 53 ? 136.880 137.966 149.003 1.00 44.55 52 PHE C C 1
ATOM 5453 O O . PHE C 1 53 ? 136.024 137.571 148.191 1.00 47.30 52 PHE C O 1
ATOM 5461 N N . GLN C 1 54 ? 138.197 137.963 148.769 1.00 39.87 53 GLN C N 1
ATOM 5462 C CA . GLN C 1 54 ? 138.774 137.486 147.480 1.00 41.16 53 GLN C CA 1
ATOM 5463 C C . GLN C 1 54 ? 138.533 135.984 147.289 1.00 47.79 53 GLN C C 1
ATOM 5464 O O . GLN C 1 54 ? 138.419 135.555 146.130 1.00 50.99 53 GLN C O 1
ATOM 5470 N N . ALA C 1 55 ? 138.513 135.214 148.378 1.00 34.41 54 ALA C N 1
ATOM 5471 C CA . ALA C 1 55 ? 138.341 133.746 148.283 1.00 31.14 54 ALA C CA 1
ATOM 5472 C C . ALA C 1 55 ? 136.996 133.435 147.625 1.00 31.71 54 ALA C C 1
ATOM 5473 O O . ALA C 1 55 ? 136.924 132.449 146.871 1.00 47.18 54 ALA C O 1
ATOM 5475 N N . THR C 1 56 ? 135.973 134.244 147.903 1.00 23.85 55 THR C N 1
ATOM 5476 C CA . THR C 1 56 ? 134.654 134.040 147.251 1.00 30.87 55 THR C CA 1
ATOM 5477 C C . THR C 1 56 ? 134.831 134.162 145.735 1.00 41.37 55 THR C C 1
ATOM 5478 O O . THR C 1 56 ? 134.260 133.326 145.014 1.00 46.56 55 THR C O 1
ATOM 5482 N N . ASN C 1 57 ? 135.632 135.128 145.279 1.00 40.68 56 ASN C N 1
ATOM 5483 C CA . ASN C 1 57 ? 135.851 135.346 143.823 1.00 33.63 56 ASN C CA 1
ATOM 5484 C C . ASN C 1 57 ? 136.557 134.131 143.207 1.00 35.32 56 ASN C C 1
ATOM 5485 O O . ASN C 1 57 ? 136.211 133.782 142.073 1.00 40.28 56 ASN C O 1
ATOM 5490 N N . LEU C 1 58 ? 137.510 133.521 143.921 1.00 29.25 57 LEU C N 1
ATOM 5491 C CA . LEU C 1 58 ? 138.269 132.339 143.406 1.00 27.78 57 LEU C CA 1
ATOM 5492 C C . LEU C 1 58 ? 137.324 131.146 143.268 1.00 23.16 57 LEU C C 1
ATOM 5493 O O . LEU C 1 58 ? 137.457 130.417 142.284 1.00 34.12 57 LEU C O 1
ATOM 5498 N N . GLY C 1 59 ? 136.433 130.929 144.231 1.00 34.15 58 GLY C N 1
ATOM 5499 C CA . GLY C 1 59 ? 135.427 129.859 144.094 1.00 35.27 58 GLY C CA 1
ATOM 5500 C C . GLY C 1 59 ? 134.467 130.156 142.962 1.00 38.83 58 GLY C C 1
ATOM 5501 O O . GLY C 1 59 ? 134.126 129.223 142.214 1.00 44.39 58 GLY C O 1
ATOM 5502 N N . LEU C 1 60 ? 134.036 131.413 142.841 1.00 25.38 59 LEU C N 1
ATOM 5503 C CA . LEU C 1 60 ? 133.142 131.826 141.732 1.00 23.78 59 LEU C CA 1
ATOM 5504 C C . LEU C 1 60 ? 133.881 131.672 140.397 1.00 25.18 59 LEU C C 1
ATOM 5505 O O . LEU C 1 60 ? 133.248 131.296 139.412 1.00 28.25 59 LEU C O 1
ATOM 5510 N N . ALA C 1 61 ? 135.176 131.973 140.365 1.00 24.72 60 ALA C N 1
ATOM 5511 C CA . ALA C 1 61 ? 135.955 131.871 139.114 1.00 17.83 60 ALA C CA 1
ATOM 5512 C C . ALA C 1 61 ? 135.970 130.419 138.641 1.00 27.64 60 ALA C C 1
ATOM 5513 O O . ALA C 1 61 ? 135.746 130.193 137.443 1.00 46.28 60 ALA C O 1
ATOM 5515 N N . ILE C 1 62 ? 136.172 129.471 139.560 1.00 34.33 61 ILE C N 1
ATOM 5516 C CA . ILE C 1 62 ? 136.215 128.026 139.204 1.00 15.50 61 ILE C CA 1
ATOM 5517 C C . ILE C 1 62 ? 134.847 127.692 138.621 1.00 22.30 61 ILE C C 1
ATOM 5518 O O . ILE C 1 62 ? 134.800 126.966 137.629 1.00 35.04 61 ILE C O 1
ATOM 5523 N N . ASP C 1 63 ? 133.780 128.321 139.102 1.00 27.09 62 ASP C N 1
ATOM 5524 C CA . ASP C 1 63 ? 132.419 127.952 138.622 1.00 33.05 62 ASP C CA 1
ATOM 5525 C C . ASP C 1 63 ? 132.240 128.255 137.130 1.00 38.72 62 ASP C C 1
ATOM 5526 O O . ASP C 1 63 ? 131.772 127.356 136.410 1.00 39.02 62 ASP C O 1
ATOM 5531 N N . GLN C 1 64 ? 132.540 129.480 136.694 1.00 39.73 63 GLN C N 1
ATOM 5532 C CA . GLN C 1 64 ? 132.319 129.893 135.278 1.00 33.20 63 GLN C CA 1
ATOM 5533 C C . GLN C 1 64 ? 133.213 129.081 134.334 1.00 34.49 63 GLN C C 1
ATOM 5534 O O . GLN C 1 64 ? 132.715 128.683 133.279 1.00 38.45 63 GLN C O 1
ATOM 5540 N N . ILE C 1 65 ? 134.471 128.826 134.708 1.00 34.69 64 ILE C N 1
ATOM 5541 C CA . ILE C 1 65 ? 135.423 128.031 133.875 1.00 33.99 64 ILE C CA 1
ATOM 5542 C C . ILE C 1 65 ? 134.891 126.608 133.704 1.00 38.02 64 ILE C C 1
ATOM 5543 O O . ILE C 1 65 ? 135.017 126.076 132.601 1.00 41.06 64 ILE C O 1
ATOM 5548 N N . ASN C 1 66 ? 134.313 126.014 134.746 1.00 38.32 65 ASN C N 1
ATOM 5549 C CA . ASN C 1 66 ? 133.658 124.678 134.654 1.00 37.85 65 ASN C CA 1
ATOM 5550 C C . ASN C 1 66 ? 132.462 124.730 133.709 1.00 40.38 65 ASN C C 1
ATOM 5551 O O . ASN C 1 66 ? 132.264 123.764 132.975 1.00 44.47 65 ASN C O 1
ATOM 5556 N N . GLU C 1 67 ? 131.683 125.809 133.755 1.00 45.33 66 GLU C N 1
ATOM 5557 C CA . GLU C 1 67 ? 130.500 125.952 132.868 1.00 44.94 66 GLU C CA 1
ATOM 5558 C C . GLU C 1 67 ? 130.977 125.953 131.415 1.00 44.59 66 GLU C C 1
ATOM 5559 O O . GLU C 1 67 ? 130.294 125.368 130.573 1.00 48.72 66 GLU C O 1
ATOM 5565 N N . MET C 1 68 ? 132.120 126.577 131.153 1.00 44.15 67 MET C N 1
ATOM 5566 C CA . MET C 1 68 ? 132.667 126.639 129.778 1.00 41.74 67 MET C CA 1
ATOM 5567 C C . MET C 1 68 ? 132.967 125.229 129.270 1.00 43.32 67 MET C C 1
ATOM 5568 O O . MET C 1 68 ? 132.649 124.940 128.108 1.00 47.58 67 MET C O 1
ATOM 5573 N N . LEU C 1 69 ? 133.587 124.398 130.100 1.00 49.26 68 LEU C N 1
ATOM 5574 C CA . LEU C 1 69 ? 133.901 122.998 129.720 1.00 49.59 68 LEU C CA 1
ATOM 5575 C C . LEU C 1 69 ? 132.616 122.167 129.572 1.00 46.06 68 LEU C C 1
ATOM 5576 O O . LEU C 1 69 ? 132.543 121.380 128.621 1.00 46.09 68 LEU C O 1
ATOM 5581 N N . HIS C 1 70 ? 131.613 122.381 130.426 1.00 54.48 69 HIS C N 1
ATOM 5582 C CA . HIS C 1 70 ? 130.377 121.550 130.421 1.00 53.85 69 HIS C CA 1
ATOM 5583 C C . HIS C 1 70 ? 129.278 122.162 129.550 1.00 55.67 69 HIS C C 1
ATOM 5584 O O . HIS C 1 70 ? 128.141 121.674 129.644 1.00 56.93 69 HIS C O 1
ATOM 5591 N N . TYR C 1 71 ? 129.588 123.167 128.723 1.00 51.69 70 TYR C N 1
ATOM 5592 C CA . TYR C 1 71 ? 128.510 123.850 127.955 1.00 50.13 70 TYR C CA 1
ATOM 5593 C C . TYR C 1 71 ? 127.992 122.978 126.804 1.00 53.15 70 TYR C C 1
ATOM 5594 O O . TYR C 1 71 ? 126.932 123.309 126.241 1.00 52.76 70 TYR C O 1
ATOM 5603 N N . ASP C 1 72 ? 128.620 121.833 126.532 1.00 79.37 71 ASP C N 1
ATOM 5604 C CA . ASP C 1 72 ? 128.189 121.075 125.325 1.00 82.97 71 ASP C CA 1
ATOM 5605 C C . ASP C 1 72 ? 126.669 120.878 125.374 1.00 89.39 71 ASP C C 1
ATOM 5606 O O . ASP C 1 72 ? 126.169 120.385 126.407 1.00 90.93 71 ASP C O 1
ATOM 5611 N N . TYR C 1 73 ? 125.968 121.228 124.287 1.00 114.66 72 TYR C N 1
ATOM 5612 C CA . TYR C 1 73 ? 124.481 121.161 124.272 1.00 114.30 72 TYR C CA 1
ATOM 5613 C C . TYR C 1 73 ? 124.011 120.622 122.915 1.00 115.62 72 TYR C C 1
ATOM 5614 O O . TYR C 1 73 ? 124.882 120.263 122.098 1.00 114.99 72 TYR C O 1
ATOM 5623 N N . GLU C 1 74 ? 122.693 120.579 122.674 1.00 141.28 73 GLU C N 1
ATOM 5624 C CA . GLU C 1 74 ? 122.180 119.956 121.421 1.00 142.77 73 GLU C CA 1
ATOM 5625 C C . GLU C 1 74 ? 121.164 120.892 120.765 1.00 142.47 73 GLU C C 1
ATOM 5626 O O . GLU C 1 74 ? 120.398 121.526 121.512 1.00 143.51 73 GLU C O 1
ATOM 5632 N N . PRO C 1 75 ? 121.105 120.995 119.417 1.00 145.51 74 PRO C N 1
ATOM 5633 C CA . PRO C 1 75 ? 120.222 121.964 118.746 1.00 145.88 74 PRO C CA 1
ATOM 5634 C C . PRO C 1 75 ? 118.805 122.010 119.334 1.00 145.56 74 PRO C C 1
ATOM 5635 O O . PRO C 1 75 ? 118.373 123.109 119.622 1.00 146.04 74 PRO C O 1
ATOM 5639 N N . GLU C 1 80 ? 124.333 121.411 110.642 1.00 64.61 79 GLU C N 1
ATOM 5640 C CA . GLU C 1 80 ? 124.970 120.403 111.529 1.00 65.58 79 GLU C CA 1
ATOM 5641 C C . GLU C 1 80 ? 125.399 121.067 112.837 1.00 70.17 79 GLU C C 1
ATOM 5642 O O . GLU C 1 80 ? 125.101 122.261 113.023 1.00 68.96 79 GLU C O 1
ATOM 5648 N N . LYS C 1 81 ? 126.142 120.346 113.700 1.00 69.93 80 LYS C N 1
ATOM 5649 C CA . LYS C 1 81 ? 126.615 120.885 115.017 1.00 66.40 80 LYS C CA 1
ATOM 5650 C C . LYS C 1 81 ? 128.110 121.243 114.976 1.00 66.81 80 LYS C C 1
ATOM 5651 O O . LYS C 1 81 ? 128.884 120.467 114.386 1.00 65.81 80 LYS C O 1
ATOM 5657 N N . LYS C 1 82 ? 128.494 122.363 115.599 1.00 58.44 81 LYS C N 1
ATOM 5658 C CA . LYS C 1 82 ? 129.911 122.822 115.589 1.00 59.41 81 LYS C CA 1
ATOM 5659 C C . LYS C 1 82 ? 130.584 122.441 116.910 1.00 55.95 81 LYS C C 1
ATOM 5660 O O . LYS C 1 82 ? 130.116 122.905 117.968 1.00 52.47 81 LYS C O 1
ATOM 5666 N N . LEU C 1 83 ? 131.646 121.633 116.844 1.00 50.97 82 LEU C N 1
ATOM 5667 C CA . LEU C 1 83 ? 132.342 121.175 118.076 1.00 46.18 82 LEU C CA 1
ATOM 5668 C C . LEU C 1 83 ? 133.758 121.752 118.107 1.00 42.69 82 LEU C C 1
ATOM 5669 O O . LEU C 1 83 ? 134.450 121.678 117.075 1.00 40.70 82 LEU C O 1
ATOM 5674 N N . PHE C 1 84 ? 134.156 122.317 119.247 1.00 38.94 83 PHE C N 1
ATOM 5675 C CA . PHE C 1 84 ? 135.510 122.905 119.399 1.00 36.93 83 PHE C CA 1
ATOM 5676 C C . PHE C 1 84 ? 136.311 122.012 120.350 1.00 36.78 83 PHE C C 1
ATOM 5677 O O . PHE C 1 84 ? 135.687 121.355 121.199 1.00 43.77 83 PHE C O 1
ATOM 5685 N N . GLY C 1 85 ? 137.639 121.979 120.214 1.00 39.02 84 GLY C N 1
ATOM 5686 C CA . GLY C 1 85 ? 138.417 121.058 121.056 1.00 44.35 84 GLY C CA 1
ATOM 5687 C C . GLY C 1 85 ? 138.552 119.694 120.415 1.00 46.28 84 GLY C C 1
ATOM 5688 O O . GLY C 1 85 ? 138.986 118.761 121.119 1.00 47.74 84 GLY C O 1
ATOM 5689 N N . LEU C 1 86 ? 138.215 119.579 119.124 1.00 45.89 85 LEU C N 1
ATOM 5690 C CA . LEU C 1 86 ? 138.409 118.296 118.400 1.00 46.93 85 LEU C CA 1
ATOM 5691 C C . LEU C 1 86 ? 139.897 117.956 118.452 1.00 50.05 85 LEU C C 1
ATOM 5692 O O . LEU C 1 86 ? 140.219 116.775 118.648 1.00 47.32 85 LEU C O 1
ATOM 5697 N N . GLY C 1 87 ? 140.763 118.954 118.301 1.00 46.27 86 GLY C N 1
ATOM 5698 C CA . GLY C 1 87 ? 142.207 118.718 118.471 1.00 51.44 86 GLY C CA 1
ATOM 5699 C C . GLY C 1 87 ? 142.931 118.362 117.195 1.00 52.98 86 GLY C C 1
ATOM 5700 O O . GLY C 1 87 ? 142.275 118.308 116.143 1.00 53.00 86 GLY C O 1
ATOM 5701 N N . GLY C 1 88 ? 144.246 118.149 117.287 1.00 59.08 87 GLY C N 1
ATOM 5702 C CA . GLY C 1 88 ? 145.062 117.769 116.118 1.00 60.76 87 GLY C CA 1
ATOM 5703 C C . GLY C 1 88 ? 144.781 116.347 115.674 1.00 64.20 87 GLY C C 1
ATOM 5704 O O . GLY C 1 88 ? 145.212 115.987 114.569 1.00 66.88 87 GLY C O 1
ATOM 5705 N N . GLY C 1 89 ? 144.114 115.555 116.516 1.00 57.96 88 GLY C N 1
ATOM 5706 C CA . GLY C 1 89 ? 143.863 114.140 116.196 1.00 57.03 88 GLY C CA 1
ATOM 5707 C C . GLY C 1 89 ? 145.081 113.307 116.529 1.00 59.13 88 GLY C C 1
ATOM 5708 O O . GLY C 1 89 ? 145.101 112.126 116.145 1.00 59.80 88 GLY C O 1
ATOM 5709 N N . VAL C 1 90 ? 146.064 113.901 117.214 1.00 65.16 89 VAL C N 1
ATOM 5710 C CA . VAL C 1 90 ? 147.332 113.179 117.532 1.00 65.75 89 VAL C CA 1
ATOM 5711 C C . VAL C 1 90 ? 146.994 111.990 118.432 1.00 70.23 89 VAL C C 1
ATOM 5712 O O . VAL C 1 90 ? 146.193 112.165 119.365 1.00 69.50 89 VAL C O 1
ATOM 5716 N N . GLU C 1 91 ? 147.571 110.823 118.142 1.00 82.70 90 GLU C N 1
ATOM 5717 C CA . GLU C 1 91 ? 147.288 109.595 118.929 1.00 82.73 90 GLU C CA 1
ATOM 5718 C C . GLU C 1 91 ? 148.018 109.659 120.272 1.00 82.35 90 GLU C C 1
ATOM 5719 O O . GLU C 1 91 ? 149.055 110.348 120.354 1.00 80.74 90 GLU C O 1
ATOM 5725 N N . GLY C 1 92 ? 147.487 108.984 121.292 1.00 73.75 91 GLY C N 1
ATOM 5726 C CA . GLY C 1 92 ? 148.180 108.930 122.593 1.00 73.40 91 GLY C CA 1
ATOM 5727 C C . GLY C 1 92 ? 147.917 110.156 123.447 1.00 74.35 91 GLY C C 1
ATOM 5728 O O . GLY C 1 92 ? 148.531 110.246 124.528 1.00 73.18 91 GLY C O 1
ATOM 5729 N N . VAL C 1 93 ? 147.049 111.068 122.989 1.00 64.89 92 VAL C N 1
ATOM 5730 C CA . VAL C 1 93 ? 146.685 112.279 123.786 1.00 62.50 92 VAL C CA 1
ATOM 5731 C C . VAL C 1 93 ? 145.164 112.302 123.931 1.00 64.81 92 VAL C C 1
ATOM 5732 O O . VAL C 1 93 ? 144.480 112.026 122.933 1.00 64.46 92 VAL C O 1
ATOM 5736 N N . LYS C 1 94 ? 144.665 112.556 125.141 1.00 61.07 93 LYS C N 1
ATOM 5737 C CA . LYS C 1 94 ? 143.196 112.641 125.355 1.00 56.17 93 LYS C CA 1
ATOM 5738 C C . LYS C 1 94 ? 142.664 113.990 124.864 1.00 55.20 93 LYS C C 1
ATOM 5739 O O . LYS C 1 94 ? 143.301 115.015 125.156 1.00 56.96 93 LYS C O 1
ATOM 5745 N N . TYR C 1 95 ? 141.552 113.983 124.135 1.00 53.75 94 TYR C N 1
ATOM 5746 C CA . TYR C 1 95 ? 140.906 115.247 123.711 1.00 51.93 94 TYR C CA 1
ATOM 5747 C C . TYR C 1 95 ? 139.422 115.100 124.037 1.00 48.39 94 TYR C C 1
ATOM 5748 O O . TYR C 1 95 ? 138.934 113.963 123.977 1.00 55.16 94 TYR C O 1
ATOM 5757 N N . LYS C 1 96 ? 138.738 116.186 124.390 1.00 41.61 95 LYS C N 1
ATOM 5758 C CA . LYS C 1 96 ? 137.273 116.096 124.627 1.00 42.66 95 LYS C CA 1
ATOM 5759 C C . LYS C 1 96 ? 136.530 117.194 123.853 1.00 44.72 95 LYS C C 1
ATOM 5760 O O . LYS C 1 96 ? 136.923 118.364 123.965 1.00 52.48 95 LYS C O 1
ATOM 5766 N N . PRO C 1 97 ? 135.479 116.867 123.074 1.00 35.94 96 PRO C N 1
ATOM 5767 C CA . PRO C 1 97 ? 134.704 117.872 122.341 1.00 43.30 96 PRO C CA 1
ATOM 5768 C C . PRO C 1 97 ? 133.805 118.796 123.180 1.00 41.15 96 PRO C C 1
ATOM 5769 O O . PRO C 1 97 ? 133.144 118.304 124.068 1.00 37.12 96 PRO C O 1
ATOM 5773 N N . ARG C 1 98 ? 133.777 120.099 122.863 1.00 45.13 97 ARG C N 1
ATOM 5774 C CA . ARG C 1 98 ? 132.960 121.090 123.617 1.00 44.77 97 ARG C CA 1
ATOM 5775 C C . ARG C 1 98 ? 132.266 122.030 122.630 1.00 37.29 97 ARG C C 1
ATOM 5776 O O . ARG C 1 98 ? 132.885 122.362 121.624 1.00 35.28 97 ARG C O 1
ATOM 5784 N N . ALA C 1 99 ? 131.054 122.483 122.946 1.00 36.89 98 ALA C N 1
ATOM 5785 C CA . ALA C 1 99 ? 130.293 123.381 122.055 1.00 37.52 98 ALA C CA 1
ATOM 5786 C C . ALA C 1 99 ? 130.728 124.822 122.272 1.00 45.59 98 ALA C C 1
ATOM 5787 O O . ALA C 1 99 ? 130.568 125.611 121.335 1.00 55.53 98 ALA C O 1
ATOM 5789 N N . CYS C 1 100 ? 131.219 125.157 123.469 1.00 42.68 99 CYS C N 1
ATOM 5790 C CA . CYS C 1 100 ? 131.660 126.514 123.771 1.00 41.97 99 CYS C CA 1
ATOM 5791 C C . CYS C 1 100 ? 133.096 126.745 123.319 1.00 39.45 99 CYS C C 1
ATOM 5792 O O . CYS C 1 100 ? 134.003 126.005 123.712 1.00 39.51 99 CYS C O 1
ATOM 5795 N N . LYS C 1 101 ? 133.354 127.906 122.679 1.00 38.76 100 LYS C N 1
ATOM 5796 C CA . LYS C 1 101 ? 134.713 128.312 122.185 1.00 39.19 100 LYS C CA 1
ATOM 5797 C C . LYS C 1 101 ? 135.466 129.141 123.230 1.00 40.47 100 LYS C C 1
ATOM 5798 O O . LYS C 1 101 ? 134.937 130.198 123.605 1.00 41.29 100 LYS C O 1
ATOM 5804 N N . ILE C 1 102 ? 136.691 128.753 123.610 1.00 40.61 101 ILE C N 1
ATOM 5805 C CA . ILE C 1 102 ? 137.384 129.447 124.740 1.00 31.74 101 ILE C CA 1
ATOM 5806 C C . ILE C 1 102 ? 138.601 130.254 124.277 1.00 33.61 101 ILE C C 1
ATOM 5807 O O . ILE C 1 102 ? 139.460 129.669 123.602 1.00 36.47 101 ILE C O 1
ATOM 5812 N N . PHE C 1 103 ? 138.667 131.544 124.637 1.00 35.14 102 PHE C N 1
ATOM 5813 C CA . PHE C 1 103 ? 139.820 132.422 124.295 1.00 27.38 102 PHE C CA 1
ATOM 5814 C C . PHE C 1 103 ? 140.640 132.677 125.560 1.00 29.15 102 PHE C C 1
ATOM 5815 O O . PHE C 1 103 ? 140.061 132.948 126.613 1.00 22.54 102 PHE C O 1
ATOM 5823 N N . LEU C 1 104 ? 141.959 132.592 125.447 1.00 27.31 103 LEU C N 1
ATOM 5824 C CA . LEU C 1 104 ? 142.831 132.798 126.624 1.00 30.05 103 LEU C CA 1
ATOM 5825 C C . LEU C 1 104 ? 143.729 134.003 126.384 1.00 34.47 103 LEU C C 1
ATOM 5826 O O . LEU C 1 104 ? 144.516 133.959 125.437 1.00 34.75 103 LEU C O 1
ATOM 5831 N N . GLY C 1 105 ? 143.649 135.008 127.255 1.00 40.00 104 GLY C N 1
ATOM 5832 C CA . GLY C 1 105 ? 144.538 136.172 127.158 1.00 32.58 104 GLY C CA 1
ATOM 5833 C C . GLY C 1 105 ? 145.661 135.999 128.144 1.00 31.28 104 GLY C C 1
ATOM 5834 O O . GLY C 1 105 ? 145.394 135.935 129.345 1.00 40.69 104 GLY C O 1
ATOM 5835 N N . ILE C 1 106 ? 146.879 135.901 127.636 1.00 28.96 105 ILE C N 1
ATOM 5836 C CA . ILE C 1 106 ? 148.043 135.669 128.522 1.00 39.65 105 ILE C CA 1
ATOM 5837 C C . ILE C 1 106 ? 148.939 136.893 128.414 1.00 41.95 105 ILE C C 1
ATOM 5838 O O . ILE C 1 106 ? 149.250 137.274 127.288 1.00 50.91 105 ILE C O 1
ATOM 5843 N N . THR C 1 107 ? 149.293 137.508 129.538 1.00 39.58 106 THR C N 1
ATOM 5844 C CA . THR C 1 107 ? 150.264 138.622 129.519 1.00 32.27 106 THR C CA 1
ATOM 5845 C C . THR C 1 107 ? 151.649 137.991 129.430 1.00 29.85 106 THR C C 1
ATOM 5846 O O . THR C 1 107 ? 151.756 136.788 129.661 1.00 38.08 106 THR C O 1
ATOM 5850 N N . SER C 1 108 ? 152.664 138.766 129.092 1.00 35.50 107 SER C N 1
ATOM 5851 C CA . SER C 1 108 ? 154.018 138.201 128.882 1.00 39.77 107 SER C CA 1
ATOM 5852 C C . SER C 1 108 ? 154.595 137.583 130.155 1.00 46.23 107 SER C C 1
ATOM 5853 O O . SER C 1 108 ? 155.357 136.621 130.024 1.00 50.10 107 SER C O 1
ATOM 5856 N N . ASN C 1 109 ? 154.312 138.153 131.326 1.00 49.63 108 ASN C N 1
ATOM 5857 C CA . ASN C 1 109 ? 154.883 137.661 132.610 1.00 43.34 108 ASN C CA 1
ATOM 5858 C C . ASN C 1 109 ? 154.434 136.226 132.877 1.00 39.06 108 ASN C C 1
ATOM 5859 O O . ASN C 1 109 ? 155.260 135.445 133.354 1.00 47.80 108 ASN C O 1
ATOM 5864 N N . LEU C 1 110 ? 153.184 135.888 132.566 1.00 39.14 109 LEU C N 1
ATOM 5865 C CA . LEU C 1 110 ? 152.645 134.547 132.898 1.00 40.66 109 LEU C CA 1
ATOM 5866 C C . LEU C 1 110 ? 153.481 133.464 132.212 1.00 37.71 109 LEU C C 1
ATOM 5867 O O . LEU C 1 110 ? 153.696 132.433 132.842 1.00 46.48 109 LEU C O 1
ATOM 5872 N N . ILE C 1 111 ? 153.914 133.662 130.969 1.00 44.71 110 ILE C N 1
ATOM 5873 C CA . ILE C 1 111 ? 154.668 132.587 130.261 1.00 49.52 110 ILE C CA 1
ATOM 5874 C C . ILE C 1 111 ? 156.063 132.516 130.887 1.00 48.43 110 ILE C C 1
ATOM 5875 O O . ILE C 1 111 ? 156.640 131.418 130.930 1.00 40.64 110 ILE C O 1
ATOM 5880 N N . SER C 1 112 ? 156.592 133.641 131.358 1.00 53.13 111 SER C N 1
ATOM 5881 C CA . SER C 1 112 ? 157.878 133.615 132.097 1.00 58.65 111 SER C CA 1
ATOM 5882 C C . SER C 1 112 ? 157.671 132.874 133.423 1.00 57.96 111 SER C C 1
ATOM 5883 O O . SER C 1 112 ? 158.645 132.275 133.919 1.00 59.37 111 SER C O 1
ATOM 5886 N N . SER C 1 113 ? 156.466 132.962 134.001 1.00 44.12 112 SER C N 1
ATOM 5887 C CA . SER C 1 113 ? 156.141 132.326 135.307 1.00 39.36 112 SER C CA 1
ATOM 5888 C C . SER C 1 113 ? 155.913 130.822 135.163 1.00 42.97 112 SER C C 1
ATOM 5889 O O . SER C 1 113 ? 155.792 130.344 134.029 1.00 49.57 112 SER C O 1
ATOM 5892 N N . GLY C 1 114 ? 155.819 130.112 136.283 1.00 41.31 113 GLY C N 1
ATOM 5893 C CA . GLY C 1 114 ? 155.658 128.649 136.264 1.00 45.93 113 GLY C CA 1
ATOM 5894 C C . GLY C 1 114 ? 154.256 128.287 135.846 1.00 49.67 113 GLY C C 1
ATOM 5895 O O . GLY C 1 114 ? 153.945 127.086 135.815 1.00 51.10 113 GLY C O 1
ATOM 5896 N N . MET C 1 115 ? 153.419 129.293 135.595 1.00 43.43 114 MET C N 1
ATOM 5897 C CA . MET C 1 115 ? 152.037 129.043 135.113 1.00 37.38 114 MET C CA 1
ATOM 5898 C C . MET C 1 115 ? 152.095 128.573 133.655 1.00 42.08 114 MET C C 1
ATOM 5899 O O . MET C 1 115 ? 151.046 128.203 133.128 1.00 47.51 114 MET C O 1
ATOM 5904 N N . ARG C 1 116 ? 153.274 128.592 133.029 1.00 51.78 115 ARG C N 1
ATOM 5905 C CA . ARG C 1 116 ? 153.417 128.080 131.641 1.00 53.17 115 ARG C CA 1
ATOM 5906 C C . ARG C 1 116 ? 152.992 126.611 131.634 1.00 55.63 115 ARG C C 1
ATOM 5907 O O . ARG C 1 116 ? 152.311 126.212 130.681 1.00 54.77 115 ARG C O 1
ATOM 5915 N N . ASP C 1 117 ? 153.368 125.847 132.661 1.00 52.66 116 ASP C N 1
ATOM 5916 C CA . ASP C 1 117 ? 153.061 124.395 132.702 1.00 47.67 116 ASP C CA 1
ATOM 5917 C C . ASP C 1 117 ? 151.549 124.178 132.737 1.00 44.73 116 ASP C C 1
ATOM 5918 O O . ASP C 1 117 ? 151.084 123.238 132.074 1.00 51.81 116 ASP C O 1
ATOM 5923 N N . TYR C 1 118 ? 150.821 124.994 133.496 1.00 35.30 117 TYR C N 1
ATOM 5924 C CA . TYR C 1 118 ? 149.341 124.905 133.547 1.00 28.77 117 TYR C CA 1
ATOM 5925 C C . TYR C 1 118 ? 148.745 125.291 132.188 1.00 37.60 117 TYR C C 1
ATOM 5926 O O . TYR C 1 118 ? 147.697 124.731 131.815 1.00 44.62 117 TYR C O 1
ATOM 5935 N N . ILE C 1 119 ? 149.338 126.273 131.499 1.00 39.87 118 ILE C N 1
ATOM 5936 C CA . ILE C 1 119 ? 148.878 126.689 130.133 1.00 39.38 118 ILE C CA 1
ATOM 5937 C C . ILE C 1 119 ? 149.123 125.558 129.124 1.00 45.71 118 ILE C C 1
ATOM 5938 O O . ILE C 1 119 ? 148.234 125.309 128.298 1.00 42.17 118 ILE C O 1
ATOM 5943 N N . ARG C 1 120 ? 150.300 124.921 129.165 1.00 47.24 119 ARG C N 1
ATOM 5944 C CA . ARG C 1 120 ? 150.648 123.817 128.227 1.00 32.50 119 ARG C CA 1
ATOM 5945 C C . ARG C 1 120 ? 149.587 122.725 128.333 1.00 27.00 119 ARG C C 1
ATOM 5946 O O . ARG C 1 120 ? 149.282 122.113 127.318 1.00 38.78 119 ARG C O 1
ATOM 5954 N N . PHE C 1 121 ? 149.041 122.505 129.522 1.00 43.14 120 PHE C N 1
ATOM 5955 C CA . PHE C 1 121 ? 148.006 121.465 129.735 1.00 49.14 120 PHE C CA 1
ATOM 5956 C C . PHE C 1 121 ? 146.746 121.796 128.932 1.00 44.23 120 PHE C C 1
ATOM 5957 O O . PHE C 1 121 ? 146.139 120.870 128.388 1.00 43.71 120 PHE C O 1
ATOM 5965 N N . LEU C 1 122 ? 146.329 123.061 128.916 1.00 38.73 121 LEU C N 1
ATOM 5966 C CA . LEU C 1 122 ? 145.108 123.479 128.174 1.00 38.55 121 LEU C CA 1
ATOM 5967 C C . LEU C 1 122 ? 145.303 123.372 126.662 1.00 49.09 121 LEU C C 1
ATOM 5968 O O . LEU C 1 122 ? 144.333 123.028 125.977 1.00 50.74 121 LEU C O 1
ATOM 5973 N N . VAL C 1 123 ? 146.470 123.779 126.160 1.00 48.62 122 VAL C N 1
ATOM 5974 C CA . VAL C 1 123 ? 146.753 123.701 124.696 1.00 41.14 122 VAL C CA 1
ATOM 5975 C C . VAL C 1 123 ? 146.914 122.248 124.245 1.00 40.00 122 VAL C C 1
ATOM 5976 O O . VAL C 1 123 ? 146.359 121.916 123.200 1.00 45.14 122 VAL C O 1
ATOM 5980 N N . LYS C 1 124 ? 147.599 121.411 125.025 1.00 40.68 123 LYS C N 1
ATOM 5981 C CA . LYS C 1 124 ? 147.882 120.014 124.624 1.00 39.87 123 LYS C CA 1
ATOM 5982 C C . LYS C 1 124 ? 146.570 119.268 124.469 1.00 40.60 123 LYS C C 1
ATOM 5983 O O . LYS C 1 124 ? 146.445 118.515 123.500 1.00 46.17 123 LYS C O 1
ATOM 5989 N N . HIS C 1 125 ? 145.630 119.488 125.382 1.00 35.14 124 HIS C N 1
ATOM 5990 C CA . HIS C 1 125 ? 144.311 118.805 125.326 1.00 40.91 124 HIS C CA 1
ATOM 5991 C C . HIS C 1 125 ? 143.333 119.684 124.547 1.00 40.86 124 HIS C C 1
ATOM 5992 O O . HIS C 1 125 ? 142.146 119.329 124.490 1.00 45.68 124 HIS C O 1
ATOM 5999 N N . ALA C 1 126 ? 143.815 120.811 124.021 1.00 35.33 125 ALA C N 1
ATOM 6000 C CA . ALA C 1 126 ? 142.996 121.700 123.166 1.00 37.28 125 ALA C CA 1
ATOM 6001 C C . ALA C 1 126 ? 141.723 122.149 123.872 1.00 39.50 125 ALA C C 1
ATOM 6002 O O . ALA C 1 126 ? 140.695 122.265 123.199 1.00 48.58 125 ALA C O 1
ATOM 6004 N N . LEU C 1 127 ? 141.808 122.433 125.163 1.00 40.27 126 LEU C N 1
ATOM 6005 C CA . LEU C 1 127 ? 140.619 122.949 125.881 1.00 37.62 126 LEU C CA 1
ATOM 6006 C C . LEU C 1 127 ? 140.480 124.451 125.613 1.00 36.07 126 LEU C C 1
ATOM 6007 O O . LEU C 1 127 ? 139.416 124.995 125.940 1.00 41.67 126 LEU C O 1
ATOM 6012 N N . VAL C 1 128 ? 141.518 125.088 125.055 1.00 42.58 127 VAL C N 1
ATOM 6013 C CA . VAL C 1 128 ? 141.470 126.541 124.692 1.00 41.96 127 VAL C CA 1
ATOM 6014 C C . VAL C 1 128 ? 141.528 126.660 123.164 1.00 43.54 127 VAL C C 1
ATOM 6015 O O . VAL C 1 128 ? 142.504 126.181 122.582 1.00 56.44 127 VAL C O 1
ATOM 6019 N N . ASP C 1 129 ? 140.500 127.234 122.537 1.00 34.22 128 ASP C N 1
ATOM 6020 C CA . ASP C 1 129 ? 140.449 127.372 121.057 1.00 37.69 128 ASP C CA 1
ATOM 6021 C C . ASP C 1 129 ? 141.433 128.393 120.456 1.00 29.25 128 ASP C C 1
ATOM 6022 O O . ASP C 1 129 ? 141.991 128.074 119.399 1.00 34.44 128 ASP C O 1
ATOM 6027 N N . VAL C 1 130 ? 141.523 129.592 121.039 1.00 27.28 129 VAL C N 1
ATOM 6028 C CA . VAL C 1 130 ? 142.367 130.685 120.467 1.00 37.50 129 VAL C CA 1
ATOM 6029 C C . VAL C 1 130 ? 143.145 131.319 121.620 1.00 39.83 129 VAL C C 1
ATOM 6030 O O . VAL C 1 130 ? 142.617 131.328 122.747 1.00 44.60 129 VAL C O 1
ATOM 6034 N N . VAL C 1 131 ? 144.356 131.810 121.353 1.00 23.70 130 VAL C N 1
ATOM 6035 C CA . VAL C 1 131 ? 145.128 132.514 122.416 1.00 27.31 130 VAL C CA 1
ATOM 6036 C C . VAL C 1 131 ? 145.585 133.886 121.911 1.00 35.21 130 VAL C C 1
ATOM 6037 O O . VAL C 1 131 ? 146.124 133.948 120.791 1.00 38.35 130 VAL C O 1
ATOM 6041 N N . VAL C 1 132 ? 145.354 134.948 122.690 1.00 30.90 131 VAL C N 1
ATOM 6042 C CA . VAL C 1 132 ? 145.895 136.291 122.318 1.00 23.90 131 VAL C CA 1
ATOM 6043 C C . VAL C 1 132 ? 147.025 136.599 123.300 1.00 25.32 131 VAL C C 1
ATOM 6044 O O . VAL C 1 132 ? 146.738 136.731 124.504 1.00 38.60 131 VAL C O 1
ATOM 6048 N N . CYS C 1 133 ? 148.259 136.686 122.807 1.00 29.61 132 CYS C N 1
ATOM 6049 C CA . CYS C 1 133 ? 149.416 136.867 123.668 1.00 37.10 132 CYS C CA 1
ATOM 6050 C C . CYS C 1 133 ? 150.355 137.899 123.058 1.00 47.96 132 CYS C C 1
ATOM 6051 O O . CYS C 1 133 ? 150.612 137.890 121.852 1.00 59.67 132 CYS C O 1
ATOM 6054 N N . THR C 1 134 ? 150.872 138.776 123.920 1.00 40.02 133 THR C N 1
ATOM 6055 C CA . THR C 1 134 ? 151.749 139.885 123.482 1.00 38.27 133 THR C CA 1
ATOM 6056 C C . THR C 1 134 ? 153.090 139.373 122.991 1.00 39.08 133 THR C C 1
ATOM 6057 O O . THR C 1 134 ? 153.374 138.201 123.212 1.00 55.97 133 THR C O 1
ATOM 6061 N N . ALA C 1 135 ? 153.913 140.257 122.442 1.00 35.38 134 ALA C N 1
ATOM 6062 C CA . ALA C 1 135 ? 155.184 139.825 121.836 1.00 44.19 134 ALA C CA 1
ATOM 6063 C C . ALA C 1 135 ? 156.089 139.163 122.864 1.00 46.87 134 ALA C C 1
ATOM 6064 O O . ALA C 1 135 ? 156.729 138.171 122.510 1.00 49.52 134 ALA C O 1
ATOM 6066 N N . GLY C 1 136 ? 156.159 139.693 124.077 1.00 47.73 135 GLY C N 1
ATOM 6067 C CA . GLY C 1 136 ? 157.111 139.147 125.061 1.00 45.65 135 GLY C CA 1
ATOM 6068 C C . GLY C 1 136 ? 156.807 137.711 125.428 1.00 53.97 135 GLY C C 1
ATOM 6069 O O . GLY C 1 136 ? 157.756 136.925 125.546 1.00 63.74 135 GLY C O 1
ATOM 6070 N N . GLY C 1 137 ? 155.533 137.383 125.622 1.00 48.03 136 GLY C N 1
ATOM 6071 C CA . GLY C 1 137 ? 155.142 136.008 125.972 1.00 41.82 136 GLY C CA 1
ATOM 6072 C C . GLY C 1 137 ? 155.464 135.049 124.852 1.00 44.99 136 GLY C C 1
ATOM 6073 O O . GLY C 1 137 ? 156.002 133.971 125.140 1.00 55.56 136 GLY C O 1
ATOM 6074 N N . ILE C 1 138 ? 155.186 135.452 123.612 1.00 35.78 137 ILE C N 1
ATOM 6075 C CA . ILE C 1 138 ? 155.447 134.576 122.438 1.00 35.31 137 ILE C CA 1
ATOM 6076 C C . ILE C 1 138 ? 156.951 134.299 122.392 1.00 46.48 137 ILE C C 1
ATOM 6077 O O . ILE C 1 138 ? 157.339 133.126 122.291 1.00 59.10 137 ILE C O 1
ATOM 6082 N N . GLU C 1 139 ? 157.764 135.330 122.566 1.00 54.82 138 GLU C N 1
ATOM 6083 C CA . GLU C 1 139 ? 159.228 135.149 122.481 1.00 61.59 138 GLU C CA 1
ATOM 6084 C C . GLU C 1 139 ? 159.685 134.211 123.596 1.00 62.64 138 GLU C C 1
ATOM 6085 O O . GLU C 1 139 ? 160.521 133.341 123.318 1.00 66.53 138 GLU C O 1
ATOM 6091 N N . GLU C 1 140 ? 159.136 134.354 124.804 1.00 56.18 139 GLU C N 1
ATOM 6092 C CA . GLU C 1 140 ? 159.609 133.559 125.975 1.00 56.26 139 GLU C CA 1
ATOM 6093 C C . GLU C 1 140 ? 159.362 132.055 125.805 1.00 54.70 139 GLU C C 1
ATOM 6094 O O . GLU C 1 140 ? 160.226 131.292 126.210 1.00 61.38 139 GLU C O 1
ATOM 6100 N N . ASP C 1 141 ? 158.222 131.632 125.261 1.00 51.05 140 ASP C N 1
ATOM 6101 C CA . ASP C 1 141 ? 157.959 130.175 125.190 1.00 54.15 140 ASP C CA 1
ATOM 6102 C C . ASP C 1 141 ? 159.043 129.535 124.329 1.00 54.22 140 ASP C C 1
ATOM 6103 O O . ASP C 1 141 ? 159.578 128.493 124.734 1.00 59.04 140 ASP C O 1
ATOM 6108 N N . PHE C 1 142 ? 159.368 130.156 123.197 1.00 55.95 141 PHE C N 1
ATOM 6109 C CA . PHE C 1 142 ? 160.428 129.627 122.306 1.00 60.12 141 PHE C CA 1
ATOM 6110 C C . PHE C 1 142 ? 161.786 129.725 122.998 1.00 64.15 141 PHE C C 1
ATOM 6111 O O . PHE C 1 142 ? 162.584 128.797 122.834 1.00 62.95 141 PHE C O 1
ATOM 6119 N N . ILE C 1 143 ? 162.053 130.818 123.715 1.00 68.28 142 ILE C N 1
ATOM 6120 C CA . ILE C 1 143 ? 163.339 130.927 124.471 1.00 68.97 142 ILE C CA 1
ATOM 6121 C C . ILE C 1 143 ? 163.386 129.888 125.596 1.00 69.30 142 ILE C C 1
ATOM 6122 O O . ILE C 1 143 ? 164.485 129.392 125.872 1.00 67.12 142 ILE C O 1
ATOM 6127 N N . LYS C 1 144 ? 162.258 129.597 126.252 1.00 64.81 143 LYS C N 1
ATOM 6128 C CA . LYS C 1 144 ? 162.276 128.676 127.418 1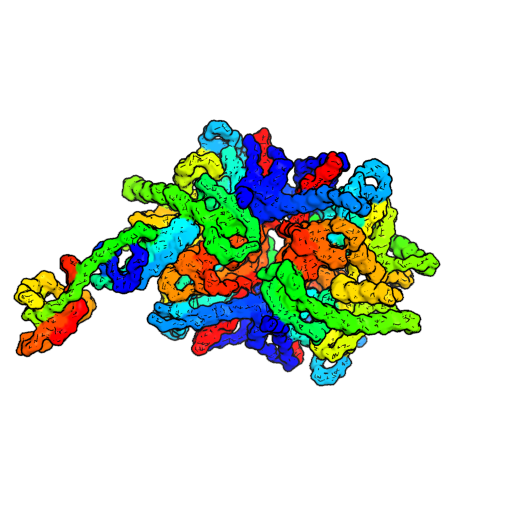.00 63.40 143 LYS C CA 1
ATOM 6129 C C . LYS C 1 144 ? 162.770 127.327 126.917 1.00 67.76 143 LYS C C 1
ATOM 6130 O O . LYS C 1 144 ? 163.562 126.682 127.620 1.00 68.50 143 LYS C O 1
ATOM 6136 N N . CYS C 1 145 ? 162.318 126.938 125.730 1.00 65.00 144 CYS C N 1
ATOM 6137 C CA . CYS C 1 145 ? 162.771 125.659 125.147 1.00 64.28 144 CYS C CA 1
ATOM 6138 C C . CYS C 1 145 ? 164.275 125.744 124.909 1.00 67.63 144 CYS C C 1
ATOM 6139 O O . CYS C 1 145 ? 164.979 124.763 125.198 1.00 68.31 144 CYS C O 1
ATOM 6142 N N . LEU C 1 146 ? 164.743 126.882 124.415 1.00 71.06 145 LEU C N 1
ATOM 6143 C CA . LEU C 1 146 ? 166.191 127.060 124.138 1.00 70.50 145 LEU C CA 1
ATOM 6144 C C . LEU C 1 146 ? 167.016 127.064 125.436 1.00 71.33 145 LEU C C 1
ATOM 6145 O O . LEU C 1 146 ? 168.100 126.455 125.419 1.00 71.86 145 LEU C O 1
ATOM 6150 N N . ALA C 1 147 ? 166.542 127.720 126.509 1.00 84.21 146 ALA C N 1
ATOM 6151 C CA . ALA C 1 147 ? 167.327 127.838 127.769 1.00 90.11 146 ALA C CA 1
ATOM 6152 C C . ALA C 1 147 ? 166.413 128.236 128.941 1.00 91.79 146 ALA C C 1
ATOM 6153 O O . ALA C 1 147 ? 165.369 128.840 128.641 1.00 89.58 146 ALA C O 1
ATOM 6155 N N . PRO C 1 148 ? 166.708 127.973 130.251 1.00 97.42 147 PRO C N 1
ATOM 6156 C CA . PRO C 1 148 ? 165.767 128.282 131.309 1.00 95.30 147 PRO C CA 1
ATOM 6157 C C . PRO C 1 148 ? 165.900 129.617 132.042 1.00 93.88 147 PRO C C 1
ATOM 6158 O O . PRO C 1 148 ? 167.000 130.116 132.184 1.00 92.99 147 PRO C O 1
ATOM 6162 N N . THR C 1 149 ? 164.763 130.158 132.459 1.00 94.50 148 THR C N 1
ATOM 6163 C CA . THR C 1 149 ? 164.670 131.403 133.207 1.00 96.34 148 THR C CA 1
ATOM 6164 C C . THR C 1 149 ? 164.991 131.164 134.681 1.00 93.13 148 THR C C 1
ATOM 6165 O O . THR C 1 149 ? 164.619 130.136 135.255 1.00 93.04 148 THR C O 1
ATOM 6169 N N . HIS C 1 150 ? 165.689 132.123 135.289 1.00 96.22 149 HIS C N 1
ATOM 6170 C CA . HIS C 1 150 ? 166.196 131.996 136.645 1.00 94.26 149 HIS C CA 1
ATOM 6171 C C . HIS C 1 150 ? 165.358 132.860 137.581 1.00 95.93 149 HIS C C 1
ATOM 6172 O O . HIS C 1 150 ? 164.724 133.835 137.167 1.00 98.05 149 HIS C O 1
ATOM 6179 N N . MET C 1 151 ? 165.289 132.399 138.849 1.00 92.02 150 MET C N 1
ATOM 6180 C CA . MET C 1 151 ? 164.474 133.074 139.903 1.00 90.08 150 MET C CA 1
ATOM 6181 C C . MET C 1 151 ? 165.322 134.097 140.662 1.00 87.65 150 MET C C 1
ATOM 6182 O O . MET C 1 151 ? 166.562 134.042 140.531 1.00 90.62 150 MET C O 1
ATOM 6187 N N . GLY C 1 152 ? 164.685 134.966 141.455 1.00 65.43 151 GLY C N 1
ATOM 6188 C CA . GLY C 1 152 ? 165.421 136.049 142.140 1.00 65.43 151 GLY C CA 1
ATOM 6189 C C . GLY C 1 152 ? 164.514 136.874 143.033 1.00 65.43 151 GLY C C 1
ATOM 6190 O O . GLY C 1 152 ? 163.424 136.379 143.361 1.00 65.43 151 GLY C O 1
ATOM 6191 N N . GLU C 1 153 ? 164.956 138.071 143.439 1.00 85.31 152 GLU C N 1
ATOM 6192 C CA . GLU C 1 153 ? 164.157 138.934 144.353 1.00 85.31 152 GLU C CA 1
ATOM 6193 C C . GLU C 1 153 ? 163.809 140.255 143.659 1.00 85.31 152 GLU C C 1
ATOM 6194 O O . GLU C 1 153 ? 164.591 140.684 142.790 1.00 85.31 152 GLU C O 1
ATOM 6200 N N . PHE C 1 154 ? 162.669 140.860 144.016 1.00 59.15 153 PHE C N 1
ATOM 6201 C CA . PHE C 1 154 ? 162.235 142.150 143.416 1.00 59.15 153 PHE C CA 1
ATOM 6202 C C . PHE C 1 154 ? 163.233 143.264 143.742 1.00 59.15 153 PHE C C 1
ATOM 6203 O O . PHE C 1 154 ? 163.524 144.086 142.864 1.00 59.15 153 PHE C O 1
ATOM 6211 N N . PHE C 1 155 ? 163.730 143.300 144.975 1.00 120.68 154 PHE C N 1
ATOM 6212 C CA . PHE C 1 155 ? 164.655 144.381 145.405 1.00 121.53 154 PHE C CA 1
ATOM 6213 C C . PHE C 1 155 ? 166.110 144.007 145.130 1.00 122.48 154 PHE C C 1
ATOM 6214 O O . PHE C 1 155 ? 166.829 143.675 146.088 1.00 122.87 154 PHE C O 1
ATOM 6222 N N . HIS C 1 156 ? 166.525 144.081 143.865 1.00 118.80 155 HIS C N 1
ATOM 6223 C CA . HIS C 1 156 ? 167.935 143.808 143.485 1.00 118.91 155 HIS C CA 1
ATOM 6224 C C . HIS C 1 156 ? 168.397 145.027 142.687 1.00 118.74 155 HIS C C 1
ATOM 6225 O O . HIS C 1 156 ? 167.552 145.604 141.980 1.00 118.73 155 HIS C O 1
ATOM 6232 N N . ASP C 1 157 ? 169.666 145.421 142.791 1.00 111.35 156 ASP C N 1
ATOM 6233 C CA . ASP C 1 157 ? 170.082 146.683 142.121 1.00 110.61 156 ASP C CA 1
ATOM 6234 C C . ASP C 1 157 ? 169.900 146.540 140.609 1.00 111.22 156 ASP C C 1
ATOM 6235 O O . ASP C 1 157 ? 170.458 145.585 140.049 1.00 111.32 156 ASP C O 1
ATOM 6240 N N . GLY C 1 158 ? 169.181 147.475 139.978 1.00 102.21 157 GLY C N 1
ATOM 6241 C CA . GLY C 1 158 ? 168.989 147.464 138.519 1.00 100.13 157 GLY C CA 1
ATOM 6242 C C . GLY C 1 158 ? 170.302 147.694 137.806 1.00 100.14 157 GLY C C 1
ATOM 6243 O O . GLY C 1 158 ? 170.536 147.042 136.777 1.00 102.90 157 GLY C O 1
ATOM 6244 N N . HIS C 1 159 ? 171.133 148.593 138.336 1.00 99.09 158 HIS C N 1
ATOM 6245 C CA . HIS C 1 159 ? 172.465 148.841 137.730 1.00 100.10 158 HIS C CA 1
ATOM 6246 C C . HIS C 1 159 ? 173.294 147.560 137.806 1.00 102.45 158 HIS C C 1
ATOM 6247 O O . HIS C 1 159 ? 173.845 147.171 136.772 1.00 103.62 158 HIS C O 1
ATOM 6254 N N . ASP C 1 160 ? 173.306 146.894 138.965 1.00 107.79 159 ASP C N 1
ATOM 6255 C CA . ASP C 1 160 ? 174.120 145.662 139.153 1.00 106.05 159 ASP C CA 1
ATOM 6256 C C . ASP C 1 160 ? 173.610 144.567 138.219 1.00 104.80 159 ASP C C 1
ATOM 6257 O O . ASP C 1 160 ? 174.444 143.866 137.631 1.00 105.93 159 ASP C O 1
ATOM 6262 N N . LEU C 1 161 ? 172.290 144.389 138.149 1.00 100.92 160 LEU C N 1
ATOM 6263 C CA . LEU C 1 161 ? 171.707 143.349 137.267 1.00 101.27 160 LEU C CA 1
ATOM 6264 C C . LEU C 1 161 ? 172.184 143.582 135.830 1.00 100.69 160 LEU C C 1
ATOM 6265 O O . LEU C 1 161 ? 172.648 142.610 135.206 1.00 99.61 160 LEU C O 1
ATOM 6270 N N . ARG C 1 162 ? 172.117 144.821 135.338 1.00 103.20 161 ARG C N 1
ATOM 6271 C CA . ARG C 1 162 ? 172.646 145.142 133.982 1.00 102.12 161 ARG C CA 1
ATOM 6272 C C . ARG C 1 162 ? 174.163 144.894 133.932 1.00 103.10 161 ARG C C 1
ATOM 6273 O O . ARG C 1 162 ? 174.642 144.368 132.914 1.00 104.40 161 ARG C O 1
ATOM 6281 N N . LYS C 1 163 ? 174.886 145.251 134.994 1.00 103.67 162 LYS C N 1
ATOM 6282 C CA . LYS C 1 163 ? 176.362 145.073 135.030 1.00 105.10 162 LYS C CA 1
ATOM 6283 C C . LYS C 1 163 ? 176.687 143.580 134.901 1.00 103.82 162 LYS C C 1
ATOM 6284 O O . LYS C 1 163 ? 177.717 143.250 134.277 1.00 103.07 162 LYS C O 1
ATOM 6290 N N . ARG C 1 164 ? 175.853 142.716 135.485 1.00 103.41 163 ARG C N 1
ATOM 6291 C CA . ARG C 1 164 ? 176.075 141.248 135.422 1.00 104.33 163 ARG C CA 1
ATOM 6292 C C . ARG C 1 164 ? 175.472 140.704 134.123 1.00 105.77 163 ARG C C 1
ATOM 6293 O O . ARG C 1 164 ? 175.525 139.475 133.926 1.00 104.31 163 ARG C O 1
ATOM 6301 N N . GLY C 1 165 ? 174.930 141.581 133.270 1.00 107.80 164 GLY C N 1
ATOM 6302 C CA . GLY C 1 165 ? 174.321 141.151 131.997 1.00 105.86 164 GLY C CA 1
ATOM 6303 C C . GLY C 1 165 ? 173.113 140.266 132.213 1.00 105.34 164 GLY C C 1
ATOM 6304 O O . GLY C 1 165 ? 172.953 139.301 131.444 1.00 104.00 164 GLY C O 1
ATOM 6305 N N . LEU C 1 166 ? 172.293 140.578 133.221 1.00 105.33 165 LEU C N 1
ATOM 6306 C CA . LEU C 1 166 ? 171.045 139.814 133.489 1.00 103.80 165 LEU C CA 1
ATOM 6307 C C . LEU C 1 166 ? 169.846 140.733 133.247 1.00 103.88 165 LEU C C 1
ATOM 6308 O O . LEU C 1 166 ? 169.979 141.932 133.514 1.00 106.98 165 LEU C O 1
ATOM 6313 N N . ASN C 1 167 ? 168.724 140.187 132.769 1.00 90.80 166 ASN C N 1
ATOM 6314 C CA . ASN C 1 167 ? 167.475 140.969 132.538 1.00 91.26 166 ASN C CA 1
ATOM 6315 C C . ASN C 1 167 ? 166.473 140.554 133.614 1.00 85.84 166 ASN C C 1
ATOM 6316 O O . ASN C 1 167 ? 166.522 139.398 134.015 1.00 89.13 166 ASN C O 1
ATOM 6321 N N . ARG C 1 168 ? 165.583 141.446 134.040 1.00 80.30 167 ARG C N 1
ATOM 6322 C CA . ARG C 1 168 ? 164.677 141.137 135.174 1.00 81.95 167 ARG C CA 1
ATOM 6323 C C . ARG C 1 168 ? 163.215 141.288 134.771 1.00 82.06 167 ARG C C 1
ATOM 6324 O O . ARG C 1 168 ? 162.917 142.250 134.060 1.00 83.99 167 ARG C O 1
ATOM 6332 N N . ILE C 1 169 ? 162.357 140.344 135.158 1.00 82.21 168 ILE C N 1
ATOM 6333 C CA . ILE C 1 169 ? 160.886 140.468 134.932 1.00 78.53 168 ILE C CA 1
ATOM 6334 C C . ILE C 1 169 ? 160.263 140.163 136.292 1.00 82.56 168 ILE C C 1
ATOM 6335 O O . ILE C 1 169 ? 159.887 139.000 136.510 1.00 83.99 168 ILE C O 1
ATOM 6340 N N . GLY C 1 170 ? 160.170 141.154 137.182 1.00 85.14 169 GLY C N 1
ATOM 6341 C CA . GLY C 1 170 ? 159.720 140.853 138.556 1.00 85.02 169 GLY C CA 1
ATOM 6342 C C . GLY C 1 170 ? 160.831 140.235 139.389 1.00 83.18 169 GLY C C 1
ATOM 6343 O O . GLY C 1 170 ? 161.886 140.862 139.506 1.00 81.40 169 GLY C O 1
ATOM 6344 N N . ASN C 1 171 ? 160.586 139.060 139.973 1.00 81.55 170 ASN C N 1
ATOM 6345 C CA . ASN C 1 171 ? 161.606 138.352 140.796 1.00 81.09 170 ASN C CA 1
ATOM 6346 C C . ASN C 1 171 ? 162.236 137.238 139.958 1.00 82.07 170 ASN C C 1
ATOM 6347 O O . ASN C 1 171 ? 162.691 136.260 140.543 1.00 80.82 170 ASN C O 1
ATOM 6352 N N . LEU C 1 172 ? 162.166 137.347 138.631 1.00 81.01 171 LEU C N 1
ATOM 6353 C CA . LEU C 1 172 ? 162.745 136.326 137.727 1.00 79.59 171 LEU C CA 1
ATOM 6354 C C . LEU C 1 172 ? 163.880 136.985 136.941 1.00 79.56 171 LEU C C 1
ATOM 6355 O O . LEU C 1 172 ? 163.880 138.211 136.848 1.00 82.88 171 LEU C O 1
ATOM 6360 N N . ILE C 1 173 ? 164.845 136.207 136.467 1.00 86.66 172 ILE C N 1
ATOM 6361 C CA . ILE C 1 173 ? 166.027 136.798 135.785 1.00 89.95 172 ILE C CA 1
ATOM 6362 C C . ILE C 1 173 ? 166.336 135.988 134.523 1.00 89.75 172 ILE C C 1
ATOM 6363 O O . ILE C 1 173 ? 167.100 135.016 134.632 1.00 89.87 172 ILE C O 1
ATOM 6368 N N . VAL C 1 174 ? 165.796 136.387 133.366 1.00 92.13 173 VAL C N 1
ATOM 6369 C CA . VAL C 1 174 ? 166.139 135.704 132.087 1.00 90.55 173 VAL C CA 1
ATOM 6370 C C . VAL C 1 174 ? 167.520 136.204 131.670 1.00 93.79 173 VAL C C 1
ATOM 6371 O O . VAL C 1 174 ? 167.656 137.412 131.444 1.00 94.20 173 VAL C O 1
ATOM 6375 N N . PRO C 1 175 ? 168.538 135.335 131.506 1.00 93.89 174 PRO C N 1
ATOM 6376 C CA . PRO C 1 175 ? 169.906 135.786 131.202 1.00 94.14 174 PRO C CA 1
ATOM 6377 C C . PRO C 1 175 ? 170.087 136.395 129.801 1.00 93.67 174 PRO C C 1
ATOM 6378 O O . PRO C 1 175 ? 169.278 136.119 128.937 1.00 94.49 174 PRO C O 1
ATOM 6382 N N . ASN C 1 176 ? 171.125 137.219 129.615 1.00 96.08 175 ASN C N 1
ATOM 6383 C CA . ASN C 1 176 ? 171.353 137.910 128.314 1.00 98.77 175 ASN C CA 1
ATOM 6384 C C . ASN C 1 176 ? 171.600 136.885 127.206 1.00 99.68 175 ASN C C 1
ATOM 6385 O O . ASN C 1 176 ? 171.081 137.082 126.091 1.00 100.88 175 ASN C O 1
ATOM 6390 N N . LYS C 1 177 ? 172.337 135.819 127.507 1.00 98.11 176 LYS C N 1
ATOM 6391 C CA . LYS C 1 177 ? 172.709 134.820 126.475 1.00 97.96 176 LYS C CA 1
ATOM 6392 C C . LYS C 1 177 ? 171.444 134.208 125.878 1.00 97.82 176 LYS C C 1
ATOM 6393 O O . LYS C 1 177 ? 171.438 133.937 124.665 1.00 99.62 176 LYS C O 1
ATOM 6399 N N . ASN C 1 178 ? 170.403 134.025 126.683 1.00 87.10 177 ASN C N 1
ATOM 6400 C CA . ASN C 1 178 ? 169.205 133.303 126.191 1.00 87.75 177 ASN C CA 1
ATOM 6401 C C . ASN C 1 178 ? 168.567 133.994 124.981 1.00 88.68 177 ASN C C 1
ATOM 6402 O O . ASN C 1 178 ? 168.144 133.275 124.061 1.00 91.11 177 ASN C O 1
ATOM 6407 N N . TYR C 1 179 ? 168.494 135.325 124.969 1.00 87.21 178 TYR C N 1
ATOM 6408 C CA . TYR C 1 179 ? 167.793 136.037 123.862 1.00 86.26 178 TYR C CA 1
ATOM 6409 C C . TYR C 1 179 ? 168.557 135.822 122.553 1.00 84.13 178 TYR C C 1
ATOM 6410 O O . TYR C 1 179 ? 167.908 135.752 121.495 1.00 84.39 178 TYR C O 1
ATOM 6419 N N . CYS C 1 180 ? 169.886 135.718 122.632 1.00 85.15 179 CYS C N 1
ATOM 6420 C CA . CYS C 1 180 ? 170.714 135.460 121.426 1.00 87.33 179 CYS C CA 1
ATOM 6421 C C . CYS C 1 180 ? 170.302 134.122 120.805 1.00 87.65 179 CYS C C 1
ATOM 6422 O O . CYS C 1 180 ? 170.321 134.023 119.569 1.00 88.27 179 CYS C O 1
ATOM 6425 N N . LEU C 1 181 ? 169.966 133.127 121.631 1.00 81.36 180 LEU C N 1
ATOM 6426 C CA . LEU C 1 181 ? 169.578 131.786 121.115 1.00 79.92 180 LEU C CA 1
ATOM 6427 C C . LEU C 1 181 ? 168.332 131.925 120.242 1.00 77.60 180 LEU C C 1
ATOM 6428 O O . LEU C 1 181 ? 168.277 131.261 119.191 1.00 75.62 180 LEU C O 1
ATOM 6433 N N . PHE C 1 182 ? 167.382 132.767 120.655 1.00 68.91 181 PHE C N 1
ATOM 6434 C CA . PHE C 1 182 ? 166.138 132.978 119.868 1.00 65.85 181 PHE C CA 1
ATOM 6435 C C . PHE C 1 182 ? 166.521 133.560 118.502 1.00 71.17 181 PHE C C 1
ATOM 6436 O O . PHE C 1 182 ? 165.895 133.186 117.496 1.00 70.99 181 PHE C O 1
ATOM 6444 N N . GLU C 1 183 ? 167.529 134.440 118.469 1.00 79.60 182 GLU C N 1
ATOM 6445 C CA . GLU C 1 183 ? 167.965 135.066 117.192 1.00 74.93 182 GLU C CA 1
ATOM 6446 C C . GLU C 1 183 ? 168.454 133.978 116.244 1.00 77.11 182 GLU C C 1
ATOM 6447 O O . GLU C 1 183 ? 168.066 134.005 115.068 1.00 75.80 182 GLU C O 1
ATOM 6453 N N . ASP C 1 184 ? 169.239 133.031 116.750 1.00 75.20 183 ASP C N 1
ATOM 6454 C CA . ASP C 1 184 ? 169.821 132.018 115.842 1.00 74.83 183 ASP C CA 1
ATOM 6455 C C . ASP C 1 184 ? 168.689 131.214 115.213 1.00 73.26 183 ASP C C 1
ATOM 6456 O O . ASP C 1 184 ? 168.774 130.933 114.015 1.00 76.92 183 ASP C O 1
ATOM 6461 N N . TRP C 1 185 ? 167.700 130.824 116.010 1.00 61.00 184 TRP C N 1
ATOM 6462 C CA . TRP C 1 185 ? 166.594 129.981 115.490 1.00 62.52 184 TRP C CA 1
ATOM 6463 C C . TRP C 1 185 ? 165.679 130.749 114.534 1.00 61.24 184 TRP C C 1
ATOM 6464 O O . TRP C 1 185 ? 165.386 130.203 113.462 1.00 62.63 184 TRP C O 1
ATOM 6475 N N . ILE C 1 186 ? 165.261 131.968 114.891 1.00 57.18 185 ILE C N 1
ATOM 6476 C CA . ILE C 1 186 ? 164.260 132.736 114.077 1.00 57.50 185 ILE C CA 1
ATOM 6477 C C . ILE C 1 186 ? 164.799 133.248 112.733 1.00 61.62 185 ILE C C 1
ATOM 6478 O O . ILE C 1 186 ? 164.020 133.250 111.766 1.00 60.86 185 ILE C O 1
ATOM 6483 N N . MET C 1 187 ? 166.069 133.652 112.646 1.00 64.57 186 MET C N 1
ATOM 6484 C CA . MET C 1 187 ? 166.559 134.298 111.394 1.00 57.58 186 MET C CA 1
ATOM 6485 C C . MET C 1 187 ? 166.396 133.393 110.164 1.00 58.68 186 MET C C 1
ATOM 6486 O O . MET C 1 187 ? 165.922 133.913 109.139 1.00 60.92 186 MET C O 1
ATOM 6491 N N . PRO C 1 188 ? 166.705 132.081 110.184 1.00 58.51 187 PRO C N 1
ATOM 6492 C CA . PRO C 1 188 ? 166.457 131.245 109.014 1.00 58.61 187 PRO C CA 1
ATOM 6493 C C . PRO C 1 188 ? 164.977 131.181 108.607 1.00 57.29 187 PRO C C 1
ATOM 6494 O O . PRO C 1 188 ? 164.712 131.198 107.424 1.00 60.89 187 PRO C O 1
ATOM 6498 N N . ILE C 1 189 ? 164.060 131.081 109.568 1.00 48.79 188 ILE C N 1
ATOM 6499 C CA . ILE C 1 189 ? 162.614 130.937 109.225 1.00 49.75 188 ILE C CA 1
ATOM 6500 C C . ILE C 1 189 ? 162.148 132.208 108.521 1.00 57.20 188 ILE C C 1
ATOM 6501 O O . ILE C 1 189 ? 161.337 132.099 107.589 1.00 61.86 188 ILE C O 1
ATOM 6506 N N . LEU C 1 190 ? 162.634 133.368 108.967 1.00 57.60 189 LEU C N 1
ATOM 6507 C CA . LEU C 1 190 ? 162.237 134.665 108.357 1.00 55.63 189 LEU C CA 1
ATOM 6508 C C . LEU C 1 190 ? 162.719 134.743 106.902 1.00 51.51 189 LEU C C 1
ATOM 6509 O O . LEU C 1 190 ? 161.947 135.223 106.060 1.00 46.42 189 LEU C O 1
ATOM 6514 N N . ASP C 1 191 ? 163.941 134.283 106.621 1.00 57.16 190 ASP C N 1
ATOM 6515 C CA . ASP C 1 191 ? 164.468 134.294 105.232 1.00 56.42 190 ASP C CA 1
ATOM 6516 C C . ASP C 1 191 ? 163.573 133.416 104.363 1.00 58.29 190 ASP C C 1
ATOM 6517 O O . ASP C 1 191 ? 163.298 133.817 103.221 1.00 56.85 190 ASP C O 1
ATOM 6522 N N . LYS C 1 192 ? 163.116 132.280 104.890 1.00 60.44 191 LYS C N 1
ATOM 6523 C CA . LYS C 1 192 ? 162.194 131.398 104.125 1.00 55.72 191 LYS C CA 1
ATOM 6524 C C . LYS C 1 192 ? 160.862 132.119 103.914 1.00 58.39 191 LYS C C 1
ATOM 6525 O O . LYS C 1 192 ? 160.255 131.919 102.856 1.00 58.87 191 LYS C O 1
ATOM 6531 N N . CYS C 1 193 ? 160.434 132.926 104.888 1.00 61.25 192 CYS C N 1
ATOM 6532 C CA . CYS C 1 193 ? 159.167 133.692 104.752 1.00 59.15 192 CYS C CA 1
ATOM 6533 C C . CYS C 1 193 ? 159.288 134.697 103.599 1.00 64.84 192 CYS C C 1
ATOM 6534 O O . CYS C 1 193 ? 158.360 134.774 102.777 1.00 69.75 192 CYS C O 1
ATOM 6537 N N . LEU C 1 194 ? 160.415 135.407 103.516 1.00 60.80 193 LEU C N 1
ATOM 6538 C CA . LEU C 1 194 ? 160.600 136.407 102.432 1.00 56.43 193 LEU C CA 1
ATOM 6539 C C . LEU C 1 194 ? 160.613 135.670 101.093 1.00 56.06 193 LEU C C 1
ATOM 6540 O O . LEU C 1 194 ? 159.949 136.148 100.158 1.00 54.04 193 LEU C O 1
ATOM 6545 N N . GLU C 1 195 ? 161.290 134.521 101.028 1.00 62.34 194 GLU C N 1
ATOM 6546 C CA . GLU C 1 195 ? 161.419 133.768 99.755 1.00 61.17 194 GLU C CA 1
ATOM 6547 C C . GLU C 1 195 ? 160.040 133.325 99.260 1.00 63.62 194 GLU C C 1
ATOM 6548 O O . GLU C 1 195 ? 159.792 133.433 98.051 1.00 69.11 194 GLU C O 1
ATOM 6554 N N . GLU C 1 196 ? 159.178 132.860 100.160 1.00 60.71 195 GLU C N 1
ATOM 6555 C CA . GLU C 1 196 ? 157.817 132.422 99.767 1.00 59.00 195 GLU C CA 1
ATOM 6556 C C . GLU C 1 196 ? 157.024 133.612 99.234 1.00 59.81 195 GLU C C 1
ATOM 6557 O O . GLU C 1 196 ? 156.254 133.429 98.289 1.00 61.93 195 GLU C O 1
ATOM 6563 N N . GLN C 1 197 ? 157.171 134.774 99.863 1.00 57.60 196 GLN C N 1
ATOM 6564 C CA . GLN C 1 197 ? 156.411 135.975 99.433 1.00 58.91 196 GLN C CA 1
ATOM 6565 C C . GLN C 1 197 ? 156.837 136.347 98.014 1.00 60.03 196 GLN C C 1
ATOM 6566 O O . GLN C 1 197 ? 155.959 136.662 97.193 1.00 57.40 196 GLN C O 1
ATOM 6572 N N . ASN C 1 198 ? 158.146 136.325 97.754 1.00 60.66 197 ASN C N 1
ATOM 6573 C CA . ASN C 1 198 ? 158.682 136.680 96.414 1.00 56.74 197 ASN C CA 1
ATOM 6574 C C . ASN C 1 198 ? 158.276 135.650 95.355 1.00 58.58 197 ASN C C 1
ATOM 6575 O O . ASN C 1 198 ? 157.892 136.082 94.257 1.00 62.18 197 ASN C O 1
ATOM 6580 N N . THR C 1 199 ? 158.342 134.348 95.662 1.00 61.81 198 THR C N 1
ATOM 6581 C CA . THR C 1 199 ? 158.091 133.318 94.615 1.00 61.27 198 THR C CA 1
ATOM 6582 C C . THR C 1 199 ? 156.655 132.782 94.625 1.00 59.91 198 THR C C 1
ATOM 6583 O O . THR C 1 199 ? 156.057 132.726 93.538 1.00 62.43 198 THR C O 1
ATOM 6587 N N . GLN C 1 200 ? 156.113 132.411 95.784 1.00 55.31 199 GLN C N 1
ATOM 6588 C CA . GLN C 1 200 ? 154.766 131.776 95.808 1.00 54.93 199 GLN C CA 1
ATOM 6589 C C . GLN C 1 200 ? 153.694 132.814 96.141 1.00 58.64 199 GLN C C 1
ATOM 6590 O O . GLN C 1 200 ? 152.523 132.423 96.262 1.00 61.02 199 GLN C O 1
ATOM 6596 N N . GLY C 1 201 ? 154.086 134.081 96.278 1.00 60.19 200 GLY C N 1
ATOM 6597 C CA . GLY C 1 201 ? 153.135 135.166 96.594 1.00 61.01 200 GLY C CA 1
ATOM 6598 C C . GLY C 1 201 ? 152.416 134.987 97.921 1.00 63.85 200 GLY C C 1
ATOM 6599 O O . GLY C 1 201 ? 151.220 135.327 97.983 1.00 65.40 200 GLY C O 1
ATOM 6600 N N . THR C 1 202 ? 153.108 134.481 98.949 1.00 57.53 201 THR C N 1
ATOM 6601 C CA . THR C 1 202 ? 152.490 134.327 100.292 1.00 54.12 201 THR C CA 1
ATOM 6602 C C . THR C 1 202 ? 152.449 135.685 100.996 1.00 58.41 201 THR C C 1
ATOM 6603 O O . THR C 1 202 ? 153.484 136.362 101.011 1.00 61.28 201 THR C O 1
ATOM 6607 N N . LYS C 1 203 ? 151.303 136.051 101.577 1.00 57.46 202 LYS C N 1
ATOM 6608 C CA . LYS C 1 203 ? 151.201 137.327 102.335 1.00 52.86 202 LYS C CA 1
ATOM 6609 C C . LYS C 1 203 ? 151.315 137.009 103.825 1.00 51.67 202 LYS C C 1
ATOM 6610 O O . LYS C 1 203 ? 150.389 136.375 104.354 1.00 52.64 202 LYS C O 1
ATOM 6616 N N . TRP C 1 204 ? 152.354 137.510 104.496 1.00 44.62 203 TRP C N 1
ATOM 6617 C CA . TRP C 1 204 ? 152.600 137.105 105.903 1.00 44.86 203 TRP C CA 1
ATOM 6618 C C . TRP C 1 204 ? 152.007 138.085 106.908 1.00 44.76 203 TRP C C 1
ATOM 6619 O O . TRP C 1 204 ? 152.378 139.257 106.860 1.00 53.46 203 TRP C O 1
ATOM 6630 N N . THR C 1 205 ? 151.166 137.598 107.819 1.00 31.42 204 THR C N 1
ATOM 6631 C CA . THR C 1 205 ? 150.635 138.459 108.901 1.00 30.06 204 THR C CA 1
ATOM 6632 C C . THR C 1 205 ? 151.277 138.021 110.228 1.00 35.90 204 THR C C 1
ATOM 6633 O O . THR C 1 205 ? 151.845 136.922 110.227 1.00 39.54 204 THR C O 1
ATOM 6637 N N . PRO C 1 206 ? 151.268 138.768 111.363 1.00 36.30 205 PRO C N 1
ATOM 6638 C CA . PRO C 1 206 ? 151.810 138.242 112.633 1.00 34.76 205 PRO C CA 1
ATOM 6639 C C . PRO C 1 206 ? 151.393 136.819 113.046 1.00 39.46 205 PRO C C 1
ATOM 6640 O O . PRO C 1 206 ? 152.261 136.060 113.389 1.00 45.08 205 PRO C O 1
ATOM 6644 N N . SER C 1 207 ? 150.104 136.482 112.979 1.00 31.25 206 SER C N 1
ATOM 6645 C CA . SER C 1 207 ? 149.617 135.144 113.410 1.00 27.15 206 SER C CA 1
ATOM 6646 C C . SER C 1 207 ? 150.248 134.041 112.563 1.00 30.02 206 SER C C 1
ATOM 6647 O O . SER C 1 207 ? 150.687 133.043 113.148 1.00 39.19 206 SER C O 1
ATOM 6650 N N . LYS C 1 208 ? 150.322 134.231 111.245 1.00 34.25 207 LYS C N 1
ATOM 6651 C CA . LYS C 1 208 ? 150.887 133.207 110.329 1.00 32.47 207 LYS C CA 1
ATOM 6652 C C . LYS C 1 208 ? 152.354 132.983 110.687 1.00 33.30 207 LYS C C 1
ATOM 6653 O O . LYS C 1 208 ? 152.799 131.829 110.625 1.00 36.61 207 LYS C O 1
ATOM 6659 N N . LEU C 1 209 ? 153.071 134.051 111.027 1.00 33.33 208 LEU C N 1
ATOM 6660 C CA . LEU C 1 209 ? 154.508 133.923 111.354 1.00 36.71 208 LEU C CA 1
ATOM 6661 C C . LEU C 1 209 ? 154.659 133.030 112.590 1.00 41.11 208 LEU C C 1
ATOM 6662 O O . LEU C 1 209 ? 155.532 132.151 112.561 1.00 48.08 208 LEU C O 1
ATOM 6667 N N . ILE C 1 210 ? 153.829 133.225 113.620 1.00 38.96 209 ILE C N 1
ATOM 6668 C CA . ILE C 1 210 ? 153.878 132.385 114.857 1.00 31.34 209 ILE C CA 1
ATOM 6669 C C . ILE C 1 210 ? 153.422 130.941 114.597 1.00 39.29 209 ILE C C 1
ATOM 6670 O O . ILE C 1 210 ? 154.026 130.042 115.193 1.00 46.04 209 ILE C O 1
ATOM 6675 N N . HIS C 1 211 ? 152.407 130.714 113.750 1.00 49.70 210 HIS C N 1
ATOM 6676 C CA . HIS C 1 211 ? 151.992 129.322 113.412 1.00 38.53 210 HIS C CA 1
ATOM 6677 C C . HIS C 1 211 ? 153.156 128.585 112.758 1.00 32.69 210 HIS C C 1
ATOM 6678 O O . HIS C 1 211 ? 153.356 127.420 113.098 1.00 43.25 210 HIS C O 1
ATOM 6685 N N . ARG C 1 212 ? 153.889 129.234 111.858 1.00 38.79 211 ARG C N 1
ATOM 6686 C CA . ARG C 1 212 ? 155.100 128.595 111.287 1.00 42.63 211 ARG C CA 1
ATOM 6687 C C . ARG C 1 212 ? 156.145 128.401 112.382 1.00 46.74 211 ARG C C 1
ATOM 6688 O O . ARG C 1 212 ? 156.767 127.329 112.413 1.00 47.38 211 ARG C O 1
ATOM 6696 N N . LEU C 1 213 ? 156.332 129.405 113.237 1.00 45.30 212 LEU C N 1
ATOM 6697 C CA . LEU C 1 213 ? 157.375 129.309 114.289 1.00 47.10 212 LEU C CA 1
ATOM 6698 C C . LEU C 1 213 ? 157.027 128.173 115.258 1.00 48.31 212 LEU C C 1
ATOM 6699 O O . LEU C 1 213 ? 157.944 127.418 115.621 1.00 52.83 212 LEU C O 1
ATOM 6704 N N . GLY C 1 214 ? 155.753 128.047 115.650 1.00 47.75 213 GLY C N 1
ATOM 6705 C CA . GLY C 1 214 ? 155.326 126.967 116.563 1.00 47.24 213 GLY C CA 1
ATOM 6706 C C . GLY C 1 214 ? 155.522 125.596 115.951 1.00 44.74 213 GLY C C 1
ATOM 6707 O O . GLY C 1 214 ? 156.151 124.740 116.607 1.00 45.57 213 GLY C O 1
ATOM 6708 N N . LEU C 1 215 ? 155.143 125.438 114.687 1.00 46.07 214 LEU C N 1
ATOM 6709 C CA . LEU C 1 215 ? 155.301 124.145 113.981 1.00 49.40 214 LEU C CA 1
ATOM 6710 C C . LEU C 1 215 ? 156.783 123.772 113.969 1.00 52.58 214 LEU C C 1
ATOM 6711 O O . LEU C 1 215 ? 157.075 122.572 114.065 1.00 61.23 214 LEU C O 1
ATOM 6716 N N . GLU C 1 216 ? 157.679 124.748 113.846 1.00 45.59 215 GLU C N 1
ATOM 6717 C CA . GLU C 1 216 ? 159.117 124.413 113.710 1.00 48.31 215 GLU C CA 1
ATOM 6718 C C . GLU C 1 216 ? 159.871 124.366 115.044 1.00 50.96 215 GLU C C 1
ATOM 6719 O O . GLU C 1 216 ? 161.096 124.161 114.982 1.00 55.39 215 GLU C O 1
ATOM 6725 N N . ILE C 1 217 ? 159.226 124.573 116.199 1.00 50.48 216 ILE C N 1
ATOM 6726 C CA . ILE C 1 217 ? 160.047 124.596 117.455 1.00 49.92 216 ILE C CA 1
ATOM 6727 C C . ILE C 1 217 ? 160.705 123.227 117.681 1.00 49.22 216 ILE C C 1
ATOM 6728 O O . ILE C 1 217 ? 161.909 123.211 118.005 1.00 52.55 216 ILE C O 1
ATOM 6733 N N . ASN C 1 218 ? 159.966 122.128 117.491 1.00 53.80 217 ASN C N 1
ATOM 6734 C CA . ASN C 1 218 ? 160.530 120.752 117.637 1.00 53.02 217 ASN C CA 1
ATOM 6735 C C . ASN C 1 218 ? 160.841 120.391 119.101 1.00 54.93 217 ASN C C 1
ATOM 6736 O O . ASN C 1 218 ? 161.623 119.445 119.304 1.00 56.60 217 ASN C O 1
ATOM 6741 N N . ASN C 1 219 ? 160.268 121.102 120.080 1.00 50.34 218 ASN C N 1
ATOM 6742 C CA . ASN C 1 219 ? 160.384 120.731 121.518 1.00 44.83 218 ASN C CA 1
ATOM 6743 C C . ASN C 1 219 ? 158.948 120.541 122.011 1.00 40.90 218 ASN C C 1
ATOM 6744 O O . ASN C 1 219 ? 158.128 121.431 121.752 1.00 41.21 218 ASN C O 1
ATOM 6749 N N . GLU C 1 220 ? 158.610 119.390 122.601 1.00 54.25 219 GLU C N 1
ATOM 6750 C CA . GLU C 1 220 ? 157.191 119.144 122.996 1.00 57.37 219 GLU C CA 1
ATOM 6751 C C . GLU C 1 220 ? 156.842 120.072 124.161 1.00 57.76 219 GLU C C 1
ATOM 6752 O O . GLU C 1 220 ? 155.651 120.160 124.511 1.00 56.78 219 GLU C O 1
ATOM 6758 N N . ASP C 1 221 ? 157.847 120.733 124.732 1.00 57.09 220 ASP C N 1
ATOM 6759 C CA . ASP C 1 221 ? 157.658 121.668 125.873 1.00 53.07 220 ASP C CA 1
ATOM 6760 C C . ASP C 1 221 ? 156.815 122.885 125.461 1.00 54.67 220 ASP C C 1
ATOM 6761 O O . ASP C 1 221 ? 156.061 123.383 126.310 1.00 61.17 220 ASP C O 1
ATOM 6766 N N . SER C 1 222 ? 156.958 123.376 124.229 1.00 48.47 221 SER C N 1
ATOM 6767 C CA . SER C 1 222 ? 156.289 124.636 123.797 1.00 42.17 221 SER C CA 1
ATOM 6768 C C . SER C 1 222 ? 154.755 124.638 123.847 1.00 41.01 221 SER C C 1
ATOM 6769 O O . SER C 1 222 ? 154.156 123.681 123.325 1.00 44.96 221 SER C O 1
ATOM 6772 N N . VAL C 1 223 ? 154.145 125.675 124.441 1.00 38.95 222 VAL C N 1
ATOM 6773 C CA . VAL C 1 223 ? 152.667 125.866 124.385 1.00 34.16 222 VAL C CA 1
ATOM 6774 C C . VAL C 1 223 ? 152.316 126.066 122.921 1.00 38.24 222 VAL C C 1
ATOM 6775 O O . VAL C 1 223 ? 151.294 125.529 122.481 1.00 45.86 222 VAL C O 1
ATOM 6779 N N . TRP C 1 224 ? 153.144 126.826 122.206 1.00 42.93 223 TRP C N 1
ATOM 6780 C CA . TRP C 1 224 ? 152.870 127.158 120.782 1.00 36.33 223 TRP C CA 1
ATOM 6781 C C . TRP C 1 224 ? 152.953 125.928 119.868 1.00 38.84 223 TRP C C 1
ATOM 6782 O O . TRP C 1 224 ? 152.180 125.885 118.901 1.00 44.29 223 TRP C O 1
ATOM 6793 N N . TYR C 1 225 ? 153.837 124.968 120.167 1.00 42.07 224 TYR C N 1
ATOM 6794 C CA . TYR C 1 225 ? 153.945 123.728 119.360 1.00 43.62 224 TYR C CA 1
ATOM 6795 C C . TYR C 1 225 ? 152.592 123.029 119.349 1.00 38.10 224 TYR C C 1
ATOM 6796 O O . TYR C 1 225 ? 152.169 122.595 118.271 1.00 39.48 224 TYR C O 1
ATOM 6805 N N . TRP C 1 226 ? 151.945 122.928 120.511 1.00 40.11 225 TRP C N 1
ATOM 6806 C CA . TRP C 1 226 ? 150.620 122.268 120.627 1.00 42.24 225 TRP C CA 1
ATOM 6807 C C . TRP C 1 226 ? 149.551 123.077 119.911 1.00 39.68 225 TRP C C 1
ATOM 6808 O O . TRP C 1 226 ? 148.691 122.463 119.283 1.00 39.32 225 TRP C O 1
ATOM 6819 N N . ALA C 1 227 ? 149.611 124.401 120.019 1.00 38.98 226 ALA C N 1
ATOM 6820 C CA . ALA C 1 227 ? 148.639 125.269 119.320 1.00 35.97 226 ALA C CA 1
ATOM 6821 C C . ALA C 1 227 ? 148.802 125.086 117.810 1.00 39.86 226 ALA C C 1
ATOM 6822 O O . ALA C 1 227 ? 147.794 125.104 117.097 1.00 42.93 226 ALA C O 1
ATOM 6824 N N . ALA C 1 228 ? 150.040 124.964 117.333 1.00 45.12 227 ALA C N 1
ATOM 6825 C CA . ALA C 1 228 ? 150.275 124.694 115.899 1.00 38.04 227 ALA C CA 1
ATOM 6826 C C . ALA C 1 228 ? 149.707 123.319 115.532 1.00 39.38 227 ALA C C 1
ATOM 6827 O O . ALA C 1 228 ? 149.027 123.237 114.498 1.00 37.77 227 ALA C O 1
ATOM 6829 N N . LYS C 1 229 ? 149.952 122.293 116.359 1.00 47.60 228 LYS C N 1
ATOM 6830 C CA . LYS C 1 229 ? 149.479 120.910 116.080 1.00 46.81 228 LYS C CA 1
ATOM 6831 C C . LYS C 1 229 ? 147.960 120.849 116.120 1.00 41.51 228 LYS C C 1
ATOM 6832 O O . LYS C 1 229 ? 147.394 120.083 115.335 1.00 39.89 228 LYS C O 1
ATOM 6838 N N . ASN C 1 230 ? 147.339 121.585 117.036 1.00 44.38 229 ASN C N 1
ATOM 6839 C CA . ASN C 1 230 ? 145.863 121.512 117.181 1.00 42.26 229 ASN C CA 1
ATOM 6840 C C . ASN C 1 230 ? 145.202 122.684 116.453 1.00 40.96 229 ASN C C 1
ATOM 6841 O O . ASN C 1 230 ? 143.977 122.831 116.623 1.00 40.33 229 ASN C O 1
ATOM 6846 N N . ASN C 1 231 ? 145.940 123.327 115.552 1.00 32.98 230 ASN C N 1
ATOM 6847 C CA . ASN C 1 231 ? 145.326 124.385 114.715 1.00 33.34 230 ASN C CA 1
ATOM 6848 C C . ASN C 1 231 ? 144.683 125.420 115.634 1.00 40.01 230 ASN C C 1
ATOM 6849 O O . ASN C 1 231 ? 143.463 125.642 115.519 1.00 45.86 230 ASN C O 1
ATOM 6854 N N . ILE C 1 232 ? 145.487 126.014 116.515 1.00 34.12 231 ILE C N 1
ATOM 6855 C CA . ILE C 1 232 ? 144.985 127.074 117.429 1.00 29.43 231 ILE C CA 1
ATOM 6856 C C . ILE C 1 232 ? 145.625 128.372 116.941 1.00 31.88 231 ILE C C 1
ATOM 6857 O O . ILE C 1 232 ? 146.862 128.406 116.822 1.00 36.55 231 ILE C O 1
ATOM 6862 N N . PRO C 1 233 ? 144.849 129.433 116.587 1.00 21.28 232 PRO C N 1
ATOM 6863 C CA . PRO C 1 233 ? 145.429 130.652 116.045 1.00 21.68 232 PRO C CA 1
ATOM 6864 C C . PRO C 1 233 ? 145.931 131.566 117.163 1.00 29.52 232 PRO C C 1
ATOM 6865 O O . PRO C 1 233 ? 145.153 131.924 118.006 1.00 32.23 232 PRO C O 1
ATOM 6869 N N . VAL C 1 234 ? 147.212 131.924 117.136 1.00 34.30 233 VAL C N 1
ATOM 6870 C CA . VAL C 1 234 ? 147.809 132.782 118.203 1.00 29.63 233 VAL C CA 1
ATOM 6871 C C . VAL C 1 234 ? 148.053 134.183 117.633 1.00 30.87 233 VAL C C 1
ATOM 6872 O O . VAL C 1 234 ? 148.878 134.307 116.712 1.00 40.25 233 VAL C O 1
ATOM 6876 N N . TYR C 1 235 ? 147.379 135.213 118.163 1.00 32.21 234 TYR C N 1
ATOM 6877 C CA . TYR C 1 235 ? 147.470 136.579 117.580 1.00 31.25 234 TYR C CA 1
ATOM 6878 C C . TYR C 1 235 ? 148.174 137.591 118.493 1.00 38.42 234 TYR C C 1
ATOM 6879 O O . TYR C 1 235 ? 147.696 137.780 119.612 1.00 47.79 234 TYR C O 1
ATOM 6888 N N . SER C 1 236 ? 149.250 138.240 118.033 1.00 42.44 235 SER C N 1
ATOM 6889 C CA . SER C 1 236 ? 149.865 139.341 118.813 1.00 37.80 235 SER C CA 1
ATOM 6890 C C . SER C 1 236 ? 149.707 140.607 117.973 1.00 46.83 235 SER C C 1
ATOM 6891 O O . SER C 1 236 ? 150.292 140.634 116.885 1.00 50.00 235 SER C O 1
ATOM 6894 N N . PRO C 1 237 ? 148.951 141.647 118.379 1.00 45.05 236 PRO C N 1
ATOM 6895 C CA . PRO C 1 237 ? 148.848 142.841 117.546 1.00 42.96 236 PRO C CA 1
ATOM 6896 C C . PRO C 1 237 ? 150.164 143.622 117.406 1.00 42.25 236 PRO C C 1
ATOM 6897 O O . PRO C 1 237 ? 150.476 144.011 116.307 1.00 50.33 236 PRO C O 1
ATOM 6901 N N . ALA C 1 238 ? 150.898 143.820 118.502 1.00 39.54 237 ALA C N 1
ATOM 6902 C CA . ALA C 1 238 ? 152.193 144.541 118.465 1.00 44.77 237 ALA C CA 1
ATOM 6903 C C . ALA C 1 238 ? 153.363 143.559 118.477 1.00 42.28 237 ALA C C 1
ATOM 6904 O O . ALA C 1 238 ? 154.114 143.591 119.447 1.00 49.54 237 ALA C O 1
ATOM 6906 N N . LEU C 1 239 ? 153.513 142.724 117.457 1.00 36.42 238 LEU C N 1
ATOM 6907 C CA . LEU C 1 239 ? 154.575 141.684 117.479 1.00 42.66 238 LEU C CA 1
ATOM 6908 C C . LEU C 1 239 ? 155.974 142.320 117.452 1.00 48.16 238 LEU C C 1
ATOM 6909 O O . LEU C 1 239 ? 156.910 141.699 117.985 1.00 50.20 238 LEU C O 1
ATOM 6914 N N . THR C 1 240 ? 156.128 143.469 116.792 1.00 50.06 239 THR C N 1
ATOM 6915 C CA . THR C 1 240 ? 157.432 144.178 116.728 1.00 47.80 239 THR C CA 1
ATOM 6916 C C . THR C 1 240 ? 157.828 144.693 118.112 1.00 50.60 239 THR C C 1
ATOM 6917 O O . THR C 1 240 ? 159.021 144.928 118.335 1.00 54.33 239 THR C O 1
ATOM 6921 N N . ASP C 1 241 ? 156.857 144.895 118.999 1.00 57.95 240 ASP C N 1
ATOM 6922 C CA . ASP C 1 241 ? 157.136 145.423 120.359 1.00 60.36 240 ASP C CA 1
ATOM 6923 C C . ASP C 1 241 ? 157.624 144.272 121.237 1.00 61.49 240 ASP C C 1
ATOM 6924 O O . ASP C 1 241 ? 156.846 143.805 122.045 1.00 59.30 240 ASP C O 1
ATOM 6929 N N . GLY C 1 242 ? 158.869 143.842 121.076 1.00 61.83 241 GLY C N 1
ATOM 6930 C CA . GLY C 1 242 ? 159.385 142.684 121.825 1.00 56.88 241 GLY C CA 1
ATOM 6931 C C . GLY C 1 242 ? 160.731 142.283 121.256 1.00 61.26 241 GLY C C 1
ATOM 6932 O O . GLY C 1 242 ? 161.292 143.086 120.492 1.00 64.84 241 GLY C O 1
ATOM 6933 N N . SER C 1 243 ? 161.270 141.125 121.641 1.00 60.54 242 SER C N 1
ATOM 6934 C CA . SER C 1 243 ? 162.530 140.640 121.019 1.00 61.66 242 SER C CA 1
ATOM 6935 C C . SER C 1 243 ? 162.301 140.324 119.538 1.00 66.05 242 SER C C 1
ATOM 6936 O O . SER C 1 243 ? 163.236 140.522 118.749 1.00 73.04 242 SER C O 1
ATOM 6939 N N . ILE C 1 244 ? 161.116 139.817 119.177 1.00 57.60 243 ILE C N 1
ATOM 6940 C CA . ILE C 1 244 ? 160.844 139.398 117.770 1.00 55.20 243 ILE C CA 1
ATOM 6941 C C . ILE C 1 244 ? 160.986 140.628 116.883 1.00 57.59 243 ILE C C 1
ATOM 6942 O O . ILE C 1 244 ? 161.551 140.496 115.794 1.00 59.11 243 ILE C O 1
ATOM 6947 N N . GLY C 1 245 ? 160.549 141.789 117.371 1.00 48.75 244 GLY C N 1
ATOM 6948 C CA . GLY C 1 245 ? 160.595 143.019 116.561 1.00 39.09 244 GLY C CA 1
ATOM 6949 C C . GLY C 1 245 ? 162.004 143.501 116.290 1.00 44.96 244 GLY C C 1
ATOM 6950 O O . GLY C 1 245 ? 162.254 143.940 115.158 1.00 53.98 244 GLY C O 1
ATOM 6951 N N . ASP C 1 246 ? 162.896 143.432 117.280 1.00 49.46 245 ASP C N 1
ATOM 6952 C CA . ASP C 1 246 ? 164.308 143.809 117.001 1.00 56.67 245 ASP C CA 1
ATOM 6953 C C . ASP C 1 246 ? 164.893 142.841 115.965 1.00 58.22 245 ASP C C 1
ATOM 6954 O O . ASP C 1 246 ? 165.599 143.315 115.065 1.00 60.12 245 ASP C O 1
ATOM 6959 N N . MET C 1 247 ? 164.585 141.545 116.072 1.00 61.15 246 MET C N 1
ATOM 6960 C CA . MET C 1 247 ? 165.056 140.561 115.060 1.00 64.27 246 MET C CA 1
ATOM 6961 C C . MET C 1 247 ? 164.483 140.937 113.689 1.00 67.88 246 MET C C 1
ATOM 6962 O O . MET C 1 247 ? 165.260 140.957 112.718 1.00 72.38 246 MET C O 1
ATOM 6967 N N . ILE C 1 248 ? 163.177 141.220 113.619 1.00 63.97 247 ILE C N 1
ATOM 6968 C CA . ILE C 1 248 ? 162.523 141.565 112.320 1.00 63.34 247 ILE C CA 1
ATOM 6969 C C . ILE C 1 248 ? 163.230 142.799 111.758 1.00 55.54 247 ILE C C 1
ATOM 6970 O O . ILE C 1 248 ? 163.614 142.771 110.572 1.00 56.01 247 ILE C O 1
ATOM 6975 N N . TYR C 1 249 ? 163.409 143.826 112.589 1.00 45.37 248 TYR C N 1
ATOM 6976 C CA . TYR C 1 249 ? 164.127 145.049 112.165 1.00 56.40 248 TYR C CA 1
ATOM 6977 C C . TYR C 1 249 ? 165.538 144.701 111.691 1.00 61.47 248 TYR C C 1
ATOM 6978 O O . TYR C 1 249 ? 165.940 145.194 110.624 1.00 66.17 248 TYR C O 1
ATOM 6987 N N . PHE C 1 250 ? 166.282 143.890 112.448 1.00 60.62 249 PHE C N 1
ATOM 6988 C CA . PHE C 1 250 ? 167.696 143.612 112.075 1.00 64.38 249 PHE C CA 1
ATOM 6989 C C . PHE C 1 250 ? 167.750 142.847 110.748 1.00 66.40 249 PHE C C 1
ATOM 6990 O O . PHE C 1 250 ? 168.643 143.133 109.928 1.00 69.08 249 PHE C O 1
ATOM 6998 N N . HIS C 1 251 ? 166.818 141.914 110.544 1.00 63.43 250 HIS C N 1
ATOM 6999 C CA . HIS C 1 251 ? 166.765 141.129 109.281 1.00 62.60 250 HIS C CA 1
ATOM 7000 C C . HIS C 1 251 ? 166.490 142.068 108.104 1.00 58.45 250 HIS C C 1
ATOM 7001 O O . HIS C 1 251 ? 167.105 141.866 107.043 1.00 57.34 250 HIS C O 1
ATOM 7008 N N . SER C 1 252 ? 165.604 143.053 108.289 1.00 59.63 251 SER C N 1
ATOM 7009 C CA . SER C 1 252 ? 165.227 143.974 107.184 1.00 61.93 251 SER C CA 1
ATOM 7010 C C . SER C 1 252 ? 166.475 144.608 106.559 1.00 62.72 251 SER C C 1
ATOM 7011 O O . SER C 1 252 ? 166.559 144.629 105.325 1.00 63.28 251 SER C O 1
ATOM 7014 N N . TYR C 1 253 ? 167.400 145.121 107.373 1.00 66.21 252 TYR C N 1
ATOM 7015 C CA . TYR C 1 253 ? 168.576 145.814 106.792 1.00 67.65 252 TYR C CA 1
ATOM 7016 C C . TYR C 1 253 ? 169.393 144.838 105.931 1.00 68.11 252 TYR C C 1
ATOM 7017 O O . TYR C 1 253 ? 169.804 145.240 104.827 1.00 64.31 252 TYR C O 1
ATOM 7026 N N . ASN C 1 254 ? 169.618 143.607 106.405 1.00 71.41 253 ASN C N 1
ATOM 7027 C CA . ASN C 1 254 ? 170.353 142.582 105.611 1.00 71.91 253 ASN C CA 1
ATOM 7028 C C . ASN C 1 254 ? 169.554 142.145 104.378 1.00 72.35 253 ASN C C 1
ATOM 7029 O O . ASN C 1 254 ? 170.168 142.022 103.307 1.00 73.26 253 ASN C O 1
ATOM 7034 N N . ASN C 1 255 ? 168.249 141.910 104.521 1.00 67.65 254 ASN C N 1
ATOM 7035 C CA . ASN C 1 255 ? 167.411 141.417 103.395 1.00 66.10 254 ASN C CA 1
ATOM 7036 C C . ASN C 1 255 ? 166.107 142.212 103.336 1.00 64.01 254 ASN C C 1
ATOM 7037 O O . ASN C 1 255 ? 165.104 141.725 103.885 1.00 61.74 254 ASN C O 1
ATOM 7042 N N . PRO C 1 256 ? 166.062 143.398 102.695 1.00 61.36 255 PRO C N 1
ATOM 7043 C CA . PRO C 1 256 ? 164.860 144.237 102.712 1.00 63.03 255 PRO C CA 1
ATOM 7044 C C . PRO C 1 256 ? 163.669 143.672 101.940 1.00 64.32 255 PRO C C 1
ATOM 7045 O O . PRO C 1 256 ? 163.883 142.939 101.006 1.00 65.51 255 PRO C O 1
ATOM 7049 N N . GLY C 1 257 ? 162.455 144.019 102.355 1.00 55.81 256 GLY C N 1
ATOM 7050 C CA . GLY C 1 257 ? 161.278 143.598 101.578 1.00 54.46 256 GLY C CA 1
ATOM 7051 C C . GLY C 1 257 ? 160.210 142.912 102.400 1.00 50.13 256 GLY C C 1
ATOM 7052 O O . GLY C 1 257 ? 159.087 142.793 101.887 1.00 53.10 256 GLY C O 1
ATOM 7053 N N . LEU C 1 258 ? 160.504 142.500 103.634 1.00 40.61 257 LEU C N 1
ATOM 7054 C CA . LEU C 1 258 ? 159.462 141.739 104.379 1.00 43.63 257 LEU C CA 1
ATOM 7055 C C . LEU C 1 258 ? 158.276 142.661 104.668 1.00 44.91 257 LEU C C 1
ATOM 7056 O O . LEU C 1 258 ? 158.506 143.815 105.042 1.00 49.31 257 LEU C O 1
ATOM 7061 N N . VAL C 1 259 ? 157.058 142.167 104.477 1.00 40.94 258 VAL C N 1
ATOM 7062 C CA . VAL C 1 259 ? 155.861 142.987 104.801 1.00 39.32 258 VAL C CA 1
ATOM 7063 C C . VAL C 1 259 ? 154.941 142.203 105.739 1.00 45.02 258 VAL C C 1
ATOM 7064 O O . VAL C 1 259 ? 154.576 141.077 105.385 1.00 46.38 258 VAL C O 1
ATOM 7068 N N . LEU C 1 260 ? 154.585 142.783 106.887 1.00 44.05 259 LEU C N 1
ATOM 7069 C CA . LEU C 1 260 ? 153.655 142.144 107.848 1.00 34.66 259 LEU C CA 1
ATOM 7070 C C . LEU C 1 260 ? 152.411 143.024 107.864 1.00 37.61 259 LEU C C 1
ATOM 7071 O O . LEU C 1 260 ? 152.549 144.192 108.199 1.00 49.27 259 LEU C O 1
ATOM 7076 N N . ASP C 1 261 ? 151.295 142.482 107.395 1.00 33.29 260 ASP C N 1
ATOM 7077 C CA . ASP C 1 261 ? 150.068 143.287 107.207 1.00 39.59 260 ASP C CA 1
ATOM 7078 C C . ASP C 1 261 ? 149.090 143.093 108.354 1.00 31.03 260 ASP C C 1
ATOM 7079 O O . ASP C 1 261 ? 148.520 142.005 108.466 1.00 38.64 260 ASP C O 1
ATOM 7084 N N . LEU C 1 262 ? 148.881 144.135 109.145 1.00 37.86 261 LEU C N 1
ATOM 7085 C CA . LEU C 1 262 ? 147.866 144.092 110.218 1.00 42.83 261 LEU C CA 1
ATOM 7086 C C . LEU C 1 262 ? 146.480 144.035 109.583 1.00 42.69 261 LEU C C 1
ATOM 7087 O O . LEU C 1 262 ? 145.544 143.628 110.281 1.00 40.78 261 LEU C O 1
ATOM 7092 N N . VAL C 1 263 ? 146.333 144.491 108.338 1.00 46.24 262 VAL C N 1
ATOM 7093 C CA . VAL C 1 263 ? 144.964 144.565 107.742 1.00 52.37 262 VAL C CA 1
ATOM 7094 C C . VAL C 1 263 ? 144.343 143.162 107.644 1.00 55.19 262 VAL C C 1
ATOM 7095 O O . VAL C 1 263 ? 143.182 143.005 108.054 1.00 55.67 262 VAL C O 1
ATOM 7099 N N . GLU C 1 264 ? 145.102 142.164 107.184 1.00 54.16 263 GLU C N 1
ATOM 7100 C CA . GLU C 1 264 ? 144.577 140.775 107.097 1.00 48.01 263 GLU C CA 1
ATOM 7101 C C . GLU C 1 264 ? 144.288 140.231 108.497 1.00 47.12 263 GLU C C 1
ATOM 7102 O O . GLU C 1 264 ? 143.216 139.640 108.692 1.00 45.77 263 GLU C O 1
ATOM 7108 N N . ASP C 1 265 ? 145.188 140.477 109.447 1.00 45.23 264 ASP C N 1
ATOM 7109 C CA . ASP C 1 265 ? 145.035 139.948 110.825 1.00 38.79 264 ASP C CA 1
ATOM 7110 C C . ASP C 1 265 ? 143.763 140.508 111.450 1.00 37.67 264 ASP C C 1
ATOM 7111 O O . ASP C 1 265 ? 143.095 139.758 112.150 1.00 45.03 264 ASP C O 1
ATOM 7116 N N . ILE C 1 266 ? 143.460 141.782 111.229 1.00 40.56 265 ILE C N 1
ATOM 7117 C CA . ILE C 1 266 ? 142.271 142.375 111.902 1.00 44.22 265 ILE C CA 1
ATOM 7118 C C . ILE C 1 266 ? 141.003 141.673 111.402 1.00 45.02 265 ILE C C 1
ATOM 7119 O O . ILE C 1 266 ? 140.125 141.406 112.236 1.00 51.06 265 ILE C O 1
ATOM 7124 N N . ARG C 1 267 ? 140.921 141.358 110.106 1.00 45.92 266 ARG C N 1
ATOM 7125 C CA . ARG C 1 267 ? 139.740 140.631 109.572 1.00 45.58 266 ARG C CA 1
ATOM 7126 C C . ARG C 1 267 ? 139.639 139.226 110.184 1.00 50.03 266 ARG C C 1
ATOM 7127 O O . ARG C 1 267 ? 138.538 138.856 110.598 1.00 59.03 266 ARG C O 1
ATOM 7135 N N . ASP C 1 268 ? 140.741 138.476 110.239 1.00 49.16 267 ASP C N 1
ATOM 7136 C CA . ASP C 1 268 ? 140.752 137.101 110.806 1.00 45.51 267 ASP C CA 1
ATOM 7137 C C . ASP C 1 268 ? 140.406 137.137 112.294 1.00 49.66 267 ASP C C 1
ATOM 7138 O O . ASP C 1 268 ? 139.491 136.408 112.700 1.00 50.41 267 ASP C O 1
ATOM 7143 N N . MET C 1 269 ? 141.111 137.955 113.072 1.00 48.15 268 MET C N 1
ATOM 7144 C CA . MET C 1 269 ? 140.907 137.990 114.538 1.00 35.20 268 MET C CA 1
ATOM 7145 C C . MET C 1 269 ? 139.481 138.417 114.890 1.00 38.52 268 MET C C 1
ATOM 7146 O O . MET C 1 269 ? 138.888 137.761 115.753 1.00 57.71 268 MET C O 1
ATOM 7151 N N . ASN C 1 270 ? 138.938 139.443 114.237 1.00 34.51 269 ASN C N 1
ATOM 7152 C CA . ASN C 1 270 ? 137.535 139.875 114.497 1.00 44.09 269 ASN C CA 1
ATOM 7153 C C . ASN C 1 270 ? 136.537 138.802 114.038 1.00 48.57 269 ASN C C 1
ATOM 7154 O O . ASN C 1 270 ? 135.455 138.723 114.634 1.00 48.18 269 ASN C O 1
ATOM 7159 N N . ASN C 1 271 ? 136.847 138.075 112.963 1.00 47.48 270 ASN C N 1
ATOM 7160 C CA . ASN C 1 271 ? 135.969 136.988 112.443 1.00 47.20 270 ASN C CA 1
ATOM 7161 C C . ASN C 1 271 ? 135.927 135.783 113.390 1.00 48.24 270 ASN C C 1
ATOM 7162 O O . ASN C 1 271 ? 134.913 135.071 113.362 1.00 53.55 270 ASN C O 1
ATOM 7167 N N . GLU C 1 272 ? 136.995 135.535 114.151 1.00 46.74 271 GLU C N 1
ATOM 7168 C CA . GLU C 1 272 ? 137.078 134.372 115.080 1.00 42.60 271 GLU C CA 1
ATOM 7169 C C . GLU C 1 272 ? 135.796 134.177 115.899 1.00 42.37 271 GLU C C 1
ATOM 7170 O O . GLU C 1 272 ? 135.213 133.094 115.799 1.00 51.56 271 GLU C O 1
ATOM 7176 N N . PRO C 1 273 ? 135.299 135.148 116.689 1.00 38.12 272 PRO C N 1
ATOM 7177 C CA . PRO C 1 273 ? 134.143 134.923 117.561 1.00 42.76 272 PRO C CA 1
ATOM 7178 C C . PRO C 1 273 ? 132.798 134.550 116.933 1.00 46.80 272 PRO C C 1
ATOM 7179 O O . PRO C 1 273 ? 132.001 133.982 117.645 1.00 47.55 272 PRO C O 1
ATOM 7183 N N . LEU C 1 274 ? 132.587 134.827 115.644 1.00 53.34 273 LEU C N 1
ATOM 7184 C CA . LEU C 1 274 ? 131.252 134.649 114.997 1.00 56.95 273 LEU C CA 1
ATOM 7185 C C . LEU C 1 274 ? 130.604 133.266 115.160 1.00 57.50 273 LEU C C 1
ATOM 7186 O O . LEU C 1 274 ? 129.554 133.203 115.828 1.00 57.65 273 LEU C O 1
ATOM 7191 N N . TRP C 1 275 ? 131.173 132.205 114.581 1.00 53.38 274 TRP C N 1
ATOM 7192 C CA . TRP C 1 275 ? 130.494 130.874 114.550 1.00 54.42 274 TRP C CA 1
ATOM 7193 C C . TRP C 1 275 ? 130.222 130.250 115.926 1.00 51.45 274 TRP C C 1
ATOM 7194 O O . TRP C 1 275 ? 129.136 129.662 116.072 1.00 50.64 274 TRP C O 1
ATOM 7205 N N . ALA C 1 276 ? 131.151 130.342 116.880 1.00 45.56 275 ALA C N 1
ATOM 7206 C CA . ALA C 1 276 ? 131.009 129.686 118.207 1.00 49.36 275 ALA C CA 1
ATOM 7207 C C . ALA C 1 276 ? 129.581 129.745 118.758 1.00 50.56 275 ALA C C 1
ATOM 7208 O O . ALA C 1 276 ? 128.969 130.829 118.678 1.00 45.84 275 ALA C O 1
ATOM 7210 N N . THR C 1 277 ? 129.075 128.644 119.338 1.00 46.98 276 THR C N 1
ATOM 7211 C CA . THR C 1 277 ? 127.745 128.751 119.994 1.00 48.11 276 THR C CA 1
ATOM 7212 C C . THR C 1 277 ? 127.878 129.677 121.204 1.00 48.15 276 THR C C 1
ATOM 7213 O O . THR C 1 277 ? 127.019 130.573 121.342 1.00 50.44 276 THR C O 1
ATOM 7217 N N . LYS C 1 278 ? 128.919 129.499 122.027 1.00 43.55 277 LYS C N 1
ATOM 7218 C CA . LYS C 1 278 ? 129.163 130.437 123.160 1.00 42.30 277 LYS C CA 1
ATOM 7219 C C . LYS C 1 278 ? 130.651 130.790 123.225 1.00 42.01 277 LYS C C 1
ATOM 7220 O O . LYS C 1 278 ? 131.457 130.040 122.650 1.00 36.52 277 LYS C O 1
ATOM 7226 N N . THR C 1 279 ? 130.992 131.897 123.891 1.00 44.77 278 THR C N 1
ATOM 7227 C CA . THR C 1 279 ? 132.406 132.355 123.936 1.00 41.81 278 THR C CA 1
ATOM 7228 C C . THR C 1 279 ? 132.921 132.384 125.376 1.00 42.72 278 THR C C 1
ATOM 7229 O O . THR C 1 279 ? 132.232 132.961 126.236 1.00 41.73 278 THR C O 1
ATOM 7233 N N . GLY C 1 280 ? 134.096 131.797 125.611 1.00 37.65 279 GLY C N 1
ATOM 7234 C CA . GLY C 1 280 ? 134.693 131.784 126.959 1.00 35.94 279 GLY C CA 1
ATOM 7235 C C . GLY C 1 280 ? 135.936 132.647 127.011 1.00 33.88 279 GLY C C 1
ATOM 7236 O O . GLY C 1 280 ? 136.960 132.227 126.468 1.00 32.84 279 GLY C O 1
ATOM 7237 N N . CYS C 1 281 ? 135.854 133.808 127.656 1.00 41.59 280 CYS C N 1
ATOM 7238 C CA . CYS C 1 281 ? 136.988 134.745 127.699 1.00 37.94 280 CYS C CA 1
ATOM 7239 C C . CYS C 1 281 ? 137.699 134.575 129.035 1.00 31.95 280 CYS C C 1
ATOM 7240 O O . CYS C 1 281 ? 137.073 134.808 130.070 1.00 27.34 280 CYS C O 1
ATOM 7243 N N . ILE C 1 282 ? 138.936 134.102 129.007 1.00 32.18 281 ILE C N 1
ATOM 7244 C CA . ILE C 1 282 ? 139.692 134.066 130.250 1.00 34.52 281 ILE C CA 1
ATOM 7245 C C . ILE C 1 282 ? 140.864 135.021 130.085 1.00 36.88 281 ILE C C 1
ATOM 7246 O O . ILE C 1 282 ? 141.818 134.738 129.353 1.00 40.65 281 ILE C O 1
ATOM 7251 N N . ILE C 1 283 ? 140.767 136.170 130.735 1.00 27.14 282 ILE C N 1
ATOM 7252 C CA . ILE C 1 283 ? 141.882 137.148 130.647 1.00 27.76 282 ILE C CA 1
ATOM 7253 C C . ILE C 1 283 ? 142.680 137.092 131.944 1.00 31.86 282 ILE C C 1
ATOM 7254 O O . ILE C 1 283 ? 142.114 137.379 133.001 1.00 38.04 282 ILE C O 1
ATOM 7259 N N . LEU C 1 284 ? 143.923 136.639 131.860 1.00 28.34 283 LEU C N 1
ATOM 7260 C CA . LEU C 1 284 ? 144.803 136.658 133.044 1.00 26.04 283 LEU C CA 1
ATOM 7261 C C . LEU C 1 284 ? 145.759 137.812 132.792 1.00 33.33 283 LEU C C 1
ATOM 7262 O O . LEU C 1 284 ? 146.587 137.684 131.884 1.00 42.31 283 LEU C O 1
ATOM 7267 N N . GLY C 1 285 ? 145.672 138.872 133.593 1.00 37.24 284 GLY C N 1
ATOM 7268 C CA . GLY C 1 285 ? 146.452 140.090 133.304 1.00 38.42 284 GLY C CA 1
ATOM 7269 C C . GLY C 1 285 ? 145.585 141.131 132.610 1.00 43.38 284 GLY C C 1
ATOM 7270 O O . GLY C 1 285 ? 144.358 140.956 132.596 1.00 44.40 284 GLY C O 1
ATOM 7271 N N . GLY C 1 286 ? 146.191 142.200 132.097 1.00 48.63 285 GLY C N 1
ATOM 7272 C CA . GLY C 1 286 ? 145.461 143.279 131.402 1.00 43.91 285 GLY C CA 1
ATOM 7273 C C . GLY C 1 286 ? 146.414 144.011 130.475 1.00 46.03 285 GLY C C 1
ATOM 7274 O O . GLY C 1 286 ? 147.620 143.752 130.569 1.00 48.64 285 GLY C O 1
ATOM 7275 N N . GLY C 1 287 ? 145.905 144.843 129.570 1.00 48.80 286 GLY C N 1
ATOM 7276 C CA . GLY C 1 287 ? 146.796 145.499 128.599 1.00 45.39 286 GLY C CA 1
ATOM 7277 C C . GLY C 1 287 ? 146.168 145.484 127.229 1.00 42.52 286 GLY C C 1
ATOM 7278 O O . GLY C 1 287 ? 144.937 145.596 127.163 1.00 45.38 286 GLY C O 1
ATOM 7279 N N . VAL C 1 288 ? 146.975 145.377 126.174 1.00 36.89 287 VAL C N 1
ATOM 7280 C CA . VAL C 1 288 ? 146.419 145.238 124.796 1.00 35.72 287 VAL C CA 1
ATOM 7281 C C . VAL C 1 288 ? 145.641 143.922 124.696 1.00 34.32 287 VAL C C 1
ATOM 7282 O O . VAL C 1 288 ? 144.645 143.903 123.974 1.00 35.82 287 VAL C O 1
ATOM 7286 N N . VAL C 1 289 ? 146.101 142.861 125.368 1.00 37.61 288 VAL C N 1
ATOM 7287 C CA . VAL C 1 289 ? 145.474 141.507 125.279 1.00 32.16 288 VAL C CA 1
ATOM 7288 C C . VAL C 1 289 ? 144.040 141.541 125.805 1.00 28.55 288 VAL C C 1
ATOM 7289 O O . VAL C 1 289 ? 143.172 140.946 125.158 1.00 31.79 288 VAL C O 1
ATOM 7293 N N . LYS C 1 290 ? 143.802 142.241 126.907 1.00 37.23 289 LYS C N 1
ATOM 7294 C CA . LYS C 1 290 ? 142.424 142.362 127.431 1.00 35.55 289 LYS C CA 1
ATOM 7295 C C . LYS C 1 290 ? 141.580 143.091 126.390 1.00 34.74 289 LYS C C 1
ATOM 7296 O O . LYS C 1 290 ? 140.466 142.632 126.110 1.00 39.68 289 LYS C O 1
ATOM 7302 N N . HIS C 1 291 ? 142.118 144.166 125.814 1.00 34.37 290 HIS C N 1
ATOM 7303 C CA . HIS C 1 291 ? 141.379 144.946 124.789 1.00 38.08 290 HIS C CA 1
ATOM 7304 C C . HIS C 1 291 ? 141.183 144.161 123.488 1.00 43.76 290 HIS C C 1
ATOM 7305 O O . HIS C 1 291 ? 140.052 144.165 122.975 1.00 44.56 290 HIS C O 1
ATOM 7312 N N . HIS C 1 292 ? 142.252 143.567 122.948 1.00 36.56 291 HIS C N 1
ATOM 7313 C CA . HIS C 1 292 ? 142.190 142.833 121.656 1.00 25.65 291 HIS C CA 1
ATOM 7314 C C . HIS C 1 292 ? 141.045 141.824 121.679 1.00 34.39 291 HIS C C 1
ATOM 7315 O O . HIS C 1 292 ? 140.214 141.873 120.761 1.00 43.55 291 HIS C O 1
ATOM 7322 N N . ILE C 1 293 ? 141.031 140.927 122.668 1.00 33.32 292 ILE C N 1
ATOM 7323 C CA . ILE C 1 293 ? 139.940 139.918 122.799 1.00 32.28 292 ILE C CA 1
ATOM 7324 C C . ILE C 1 293 ? 138.624 140.630 123.078 1.00 35.95 292 ILE C C 1
ATOM 7325 O O . ILE C 1 293 ? 137.634 140.258 122.452 1.00 38.52 292 ILE C O 1
ATOM 7330 N N . MET C 1 294 ? 138.622 141.622 123.968 1.00 34.43 293 MET C N 1
ATOM 7331 C CA . MET C 1 294 ? 137.345 142.288 124.348 1.00 35.58 293 MET C CA 1
ATOM 7332 C C . MET C 1 294 ? 136.747 143.054 123.165 1.00 42.99 293 MET C C 1
ATOM 7333 O O . MET C 1 294 ? 135.510 143.005 123.006 1.00 50.22 293 MET C O 1
ATOM 7338 N N . ASN C 1 295 ? 137.579 143.733 122.367 1.00 41.97 294 ASN C N 1
ATOM 7339 C CA . ASN C 1 295 ? 137.073 144.458 121.169 1.00 39.21 294 ASN C CA 1
ATOM 7340 C C . ASN C 1 295 ? 136.470 143.436 120.210 1.00 37.47 294 ASN C C 1
ATOM 7341 O O . ASN C 1 295 ? 135.368 143.687 119.701 1.00 38.56 294 ASN C O 1
ATOM 7346 N N . ALA C 1 296 ? 137.139 142.297 120.042 1.00 36.00 295 ALA C N 1
ATOM 7347 C CA . ALA C 1 296 ? 136.674 141.257 119.103 1.00 37.32 295 ALA C CA 1
ATOM 7348 C C . ALA C 1 296 ? 135.299 140.762 119.535 1.00 35.92 295 ALA C C 1
ATOM 7349 O O . ALA C 1 296 ? 134.480 140.463 118.659 1.00 40.24 295 ALA C O 1
ATOM 7351 N N . ASN C 1 297 ? 135.063 140.668 120.836 1.00 31.60 296 ASN C N 1
ATOM 7352 C CA . ASN C 1 297 ? 133.786 140.105 121.335 1.00 38.53 296 ASN C CA 1
ATOM 7353 C C . ASN C 1 297 ? 132.612 141.042 121.034 1.00 42.65 296 ASN C C 1
ATOM 7354 O O . ASN C 1 297 ? 131.478 140.573 121.102 1.00 41.57 296 ASN C O 1
ATOM 7359 N N . LEU C 1 298 ? 132.869 142.309 120.709 1.00 48.71 297 LEU C N 1
ATOM 7360 C CA . LEU C 1 298 ? 131.775 143.262 120.339 1.00 48.31 297 LEU C CA 1
ATOM 7361 C C . LEU C 1 298 ? 131.067 142.803 119.056 1.00 51.73 297 LEU C C 1
ATOM 7362 O O . LEU C 1 298 ? 129.885 143.126 118.897 1.00 54.36 297 LEU C O 1
ATOM 7367 N N . TYR C 1 299 ? 131.781 142.093 118.179 1.00 50.71 298 TYR C N 1
ATOM 7368 C CA . TYR C 1 299 ? 131.199 141.696 116.869 1.00 47.01 298 TYR C CA 1
ATOM 7369 C C . TYR C 1 299 ? 129.976 140.798 117.076 1.00 50.77 298 TYR C C 1
ATOM 7370 O O . TYR C 1 299 ? 128.921 141.104 116.490 1.00 56.75 298 TYR C O 1
ATOM 7379 N N . ARG C 1 300 ? 130.101 139.784 117.940 1.00 43.75 299 ARG C N 1
ATOM 7380 C CA . ARG C 1 300 ? 128.969 138.869 118.252 1.00 43.15 299 ARG C CA 1
ATOM 7381 C C . ARG C 1 300 ? 128.141 139.460 119.394 1.00 40.02 299 ARG C C 1
ATOM 7382 O O . ARG C 1 300 ? 127.352 138.691 119.978 1.00 42.47 299 ARG C O 1
ATOM 7390 N N . ASN C 1 301 ? 128.354 140.738 119.730 1.00 46.87 300 ASN C N 1
ATOM 7391 C CA . ASN C 1 301 ? 127.557 141.449 120.773 1.00 57.16 300 ASN C CA 1
ATOM 7392 C C . ASN C 1 301 ? 128.060 141.171 122.197 1.00 55.79 300 ASN C C 1
ATOM 7393 O O . ASN C 1 301 ? 127.421 141.680 123.138 1.00 57.27 300 ASN C O 1
ATOM 7398 N N . GLY C 1 302 ? 129.151 140.418 122.367 1.00 48.22 301 GLY C N 1
ATOM 7399 C CA . GLY C 1 302 ? 129.712 140.256 123.725 1.00 46.67 301 GLY C CA 1
ATOM 7400 C C . GLY C 1 302 ? 130.138 138.845 124.092 1.00 49.89 301 GLY C C 1
ATOM 7401 O O . GLY C 1 302 ? 129.538 137.893 123.559 1.00 52.06 301 GLY C O 1
ATOM 7402 N N . ALA C 1 303 ? 131.134 138.716 124.978 1.00 52.94 302 ALA C N 1
ATOM 7403 C CA . ALA C 1 303 ? 131.580 137.399 125.487 1.00 51.42 302 ALA C CA 1
ATOM 7404 C C . ALA C 1 303 ? 130.478 136.840 126.390 1.00 52.54 302 ALA C C 1
ATOM 7405 O O . ALA C 1 303 ? 129.780 137.654 127.019 1.00 56.37 302 ALA C O 1
ATOM 7407 N N . ASP C 1 304 ? 130.307 135.517 126.443 1.00 44.22 303 ASP C N 1
ATOM 7408 C CA . ASP C 1 304 ? 129.191 134.950 127.240 1.00 42.60 303 ASP C CA 1
ATOM 7409 C C . ASP C 1 304 ? 129.740 134.538 128.599 1.00 47.90 303 ASP C C 1
ATOM 7410 O O . ASP C 1 304 ? 128.973 134.559 129.574 1.00 49.93 303 ASP C O 1
ATOM 7415 N N . PHE C 1 305 ? 131.019 134.169 128.709 1.00 46.59 304 PHE C N 1
ATOM 7416 C CA . PHE C 1 305 ? 131.588 133.828 130.043 1.00 41.20 304 PHE C CA 1
ATOM 7417 C C . PHE C 1 305 ? 132.964 134.461 130.200 1.00 41.62 304 PHE C C 1
ATOM 7418 O O . PHE C 1 305 ? 133.798 134.243 129.325 1.00 50.70 304 PHE C O 1
ATOM 7426 N N . VAL C 1 306 ? 133.189 135.217 131.273 1.00 30.00 305 VAL C N 1
ATOM 7427 C CA . VAL C 1 306 ? 134.494 135.924 131.402 1.00 33.43 305 VAL C CA 1
ATOM 7428 C C . VAL C 1 306 ? 135.070 135.767 132.808 1.00 37.81 305 VAL C C 1
ATOM 7429 O O . VAL C 1 306 ? 134.294 135.853 133.768 1.00 38.49 305 VAL C O 1
ATOM 7433 N N . VAL C 1 307 ? 136.367 135.474 132.924 1.00 38.42 306 VAL C N 1
ATOM 7434 C CA . VAL C 1 307 ? 137.033 135.465 134.257 1.00 31.68 306 VAL C CA 1
ATOM 7435 C C . VAL C 1 307 ? 138.285 136.335 134.101 1.00 30.62 306 VAL C C 1
ATOM 7436 O O . VAL C 1 307 ? 139.134 135.983 133.272 1.00 31.15 306 VAL C O 1
ATOM 7440 N N . TYR C 1 308 ? 138.395 137.430 134.864 1.00 31.44 307 TYR C N 1
ATOM 7441 C CA . TYR C 1 308 ? 139.604 138.290 134.805 1.00 38.30 307 TYR C CA 1
ATOM 7442 C C . TYR C 1 308 ? 140.365 138.192 136.114 1.00 34.38 307 TYR C C 1
ATOM 7443 O O . TYR C 1 308 ? 139.771 138.458 137.159 1.00 39.68 307 TYR C O 1
ATOM 7452 N N . VAL C 1 309 ? 141.638 137.845 136.058 1.00 25.78 308 VAL C N 1
ATOM 7453 C CA . VAL C 1 309 ? 142.443 137.886 137.305 1.00 34.24 308 VAL C CA 1
ATOM 7454 C C . VAL C 1 309 ? 143.543 138.924 137.076 1.00 33.01 308 VAL C C 1
ATOM 7455 O O . VAL C 1 309 ? 144.329 138.734 136.138 1.00 35.94 308 VAL C O 1
ATOM 7459 N N . ASN C 1 310 ? 143.586 139.984 137.890 1.00 29.37 309 ASN C N 1
ATOM 7460 C CA . ASN C 1 310 ? 144.562 141.089 137.687 1.00 32.41 309 ASN C CA 1
ATOM 7461 C C . ASN C 1 310 ? 144.727 141.871 138.981 1.00 37.03 309 ASN C C 1
ATOM 7462 O O . ASN C 1 310 ? 143.949 141.624 139.905 1.00 37.98 309 ASN C O 1
ATOM 7467 N N . THR C 1 311 ? 145.694 142.786 139.019 1.00 36.19 310 THR C N 1
ATOM 7468 C CA . THR C 1 311 ? 145.983 143.594 140.226 1.00 31.04 310 THR C CA 1
ATOM 7469 C C . THR C 1 311 ? 145.955 145.074 139.837 1.00 33.14 310 THR C C 1
ATOM 7470 O O . THR C 1 311 ? 147.031 145.695 139.840 1.00 37.02 310 THR C O 1
ATOM 7474 N N . ALA C 1 312 ? 144.778 145.611 139.507 1.00 33.01 311 ALA C N 1
ATOM 7475 C CA . ALA C 1 312 ? 144.685 147.017 139.063 1.00 29.94 311 ALA C CA 1
ATOM 7476 C C . ALA C 1 312 ? 143.338 147.596 139.487 1.00 37.42 311 ALA C C 1
ATOM 7477 O O . ALA C 1 312 ? 142.388 146.808 139.614 1.00 44.11 311 ALA C O 1
ATOM 7479 N N . HIS C 1 313 ? 143.248 148.919 139.661 1.00 31.02 312 HIS C N 1
ATOM 7480 C CA . HIS C 1 313 ? 141.990 149.525 140.164 1.00 28.67 312 HIS C CA 1
ATOM 7481 C C . HIS C 1 313 ? 141.431 150.535 139.153 1.00 34.21 312 HIS C C 1
ATOM 7482 O O . HIS C 1 313 ? 142.249 151.161 138.473 1.00 26.59 312 HIS C O 1
ATOM 7489 N N . ASP C 1 314 ? 140.098 150.696 139.069 1.00 39.12 313 ASP C N 1
ATOM 7490 C CA . ASP C 1 314 ? 139.490 151.538 138.047 1.00 35.62 313 ASP C CA 1
ATOM 7491 C C . ASP C 1 314 ? 139.609 153.035 138.322 1.00 40.59 313 ASP C C 1
ATOM 7492 O O . ASP C 1 314 ? 139.184 153.835 137.480 1.00 44.67 313 ASP C O 1
ATOM 7497 N N . PHE C 1 315 ? 140.162 153.439 139.471 1.00 41.25 314 PHE C N 1
ATOM 7498 C CA . PHE C 1 315 ? 140.126 154.853 139.838 1.00 37.83 314 PHE C CA 1
ATOM 7499 C C . PHE C 1 315 ? 140.926 155.728 138.880 1.00 35.98 314 PHE C C 1
ATOM 7500 O O . PHE C 1 315 ? 140.698 156.942 138.820 1.00 33.76 314 PHE C O 1
ATOM 7508 N N . ASP C 1 316 ? 141.863 155.146 138.131 1.00 44.08 315 ASP C N 1
ATOM 7509 C CA . ASP C 1 316 ? 142.661 155.936 137.203 1.00 34.13 315 ASP C CA 1
ATOM 7510 C C . ASP C 1 316 ? 142.063 155.959 135.805 1.00 39.34 315 ASP C C 1
ATOM 7511 O O . ASP C 1 316 ? 142.675 156.522 134.890 1.00 42.34 315 ASP C O 1
ATOM 7516 N N . GLY C 1 317 ? 140.888 155.365 135.622 1.00 39.95 316 GLY C N 1
ATOM 7517 C CA . GLY C 1 317 ? 140.238 155.330 134.330 1.00 35.19 316 GLY C CA 1
ATOM 7518 C C . GLY C 1 317 ? 140.912 154.461 133.294 1.00 40.32 316 GLY C C 1
ATOM 7519 O O . GLY C 1 317 ? 140.485 154.465 132.135 1.00 45.25 316 GLY C O 1
ATOM 7520 N N . SER C 1 318 ? 141.943 153.708 133.671 1.00 43.02 317 SER C N 1
ATOM 7521 C CA . SER C 1 318 ? 142.691 152.925 132.700 1.00 41.80 317 SER C CA 1
ATOM 7522 C C . SER C 1 318 ? 141.874 151.730 132.219 1.00 44.01 317 SER C C 1
ATOM 7523 O O . SER C 1 318 ? 140.988 151.229 132.916 1.00 50.95 317 SER C O 1
ATOM 7526 N N . ASP C 1 319 ? 142.182 151.276 131.001 1.00 35.35 318 ASP C N 1
ATOM 7527 C CA . ASP C 1 319 ? 141.618 150.016 130.529 1.00 34.02 318 ASP C CA 1
ATOM 7528 C C . ASP C 1 319 ? 142.114 148.838 131.359 1.00 41.32 318 ASP C C 1
ATOM 7529 O O . ASP C 1 319 ? 141.355 147.897 131.617 1.00 42.81 318 ASP C O 1
ATOM 7534 N N . SER C 1 320 ? 143.418 148.810 131.684 1.00 47.67 319 SER C N 1
ATOM 7535 C CA . SER C 1 320 ? 144.009 147.655 132.419 1.00 40.75 319 SER C CA 1
ATOM 7536 C C . SER C 1 320 ? 143.293 147.411 133.746 1.00 34.95 319 SER C C 1
ATOM 7537 O O . SER C 1 320 ? 142.967 146.250 134.038 1.00 43.87 319 SER C O 1
ATOM 7540 N N . GLY C 1 321 ? 143.065 148.467 134.519 1.00 35.00 320 GLY C N 1
ATOM 7541 C CA . GLY C 1 321 ? 142.394 148.333 135.822 1.00 37.32 320 GLY C CA 1
ATOM 7542 C C . GLY C 1 321 ? 140.889 148.373 135.709 1.00 37.89 320 GLY C C 1
ATOM 7543 O O . GLY C 1 321 ? 140.219 148.191 136.736 1.00 52.55 320 GLY C O 1
ATOM 7544 N N . ALA C 1 322 ? 140.371 148.560 134.500 1.00 36.37 321 ALA C N 1
ATOM 7545 C CA . ALA C 1 322 ? 138.914 148.722 134.341 1.00 37.93 321 ALA C CA 1
ATOM 7546 C C . ALA C 1 322 ? 138.194 147.505 134.912 1.00 40.86 321 ALA C C 1
ATOM 7547 O O . ALA C 1 322 ? 138.640 146.372 134.673 1.00 42.62 321 ALA C O 1
ATOM 7549 N N . ARG C 1 323 ? 137.137 147.757 135.672 1.00 46.51 322 ARG C N 1
ATOM 7550 C CA . ARG C 1 323 ? 136.356 146.659 136.281 1.00 39.78 322 ARG C CA 1
ATOM 7551 C C . ARG C 1 323 ? 135.576 145.958 135.173 1.00 38.87 322 ARG C C 1
ATOM 7552 O O . ARG C 1 323 ? 135.550 146.474 134.045 1.00 44.71 322 ARG C O 1
ATOM 7560 N N . PRO C 1 324 ? 135.000 144.747 135.377 1.00 41.15 323 PRO C N 1
ATOM 7561 C CA . PRO C 1 324 ? 134.168 144.142 134.340 1.00 42.85 323 PRO C CA 1
ATOM 7562 C C . PRO C 1 324 ? 133.057 145.106 133.907 1.00 46.17 323 PRO C C 1
ATOM 7563 O O . PRO C 1 324 ? 132.713 145.087 132.748 1.00 50.87 323 PRO C O 1
ATOM 7567 N N . ASP C 1 325 ? 132.553 145.933 134.829 1.00 43.97 324 ASP C N 1
ATOM 7568 C CA . ASP C 1 325 ? 131.407 146.830 134.509 1.00 45.08 324 ASP C CA 1
ATOM 7569 C C . ASP C 1 325 ? 131.781 147.830 133.408 1.00 46.69 324 ASP C C 1
ATOM 7570 O O . ASP C 1 325 ? 130.946 148.057 132.518 1.00 48.74 324 ASP C O 1
ATOM 7575 N N . GLU C 1 326 ? 132.987 148.398 133.464 1.00 43.75 325 GLU C N 1
ATOM 7576 C CA . GLU C 1 326 ? 133.437 149.356 132.419 1.00 39.55 325 GLU C CA 1
ATOM 7577 C C . GLU C 1 326 ? 133.418 148.649 131.060 1.00 49.25 325 GLU C C 1
ATOM 7578 O O . GLU C 1 326 ? 133.026 149.292 130.076 1.00 46.37 325 GLU C O 1
ATOM 7584 N N . ALA C 1 327 ? 133.802 147.371 131.019 1.00 50.44 326 ALA C N 1
ATOM 7585 C CA . ALA C 1 327 ? 133.836 146.580 129.765 1.00 29.97 326 ALA C CA 1
ATOM 7586 C C . ALA C 1 327 ? 132.409 146.293 129.315 1.00 27.23 326 ALA C C 1
ATOM 7587 O O . ALA C 1 327 ? 132.180 146.270 128.106 1.00 41.72 326 ALA C O 1
ATOM 7589 N N . VAL C 1 328 ? 131.495 146.073 130.259 1.00 31.06 327 VAL C N 1
ATOM 7590 C CA . VAL C 1 328 ? 130.058 145.867 129.914 1.00 40.70 327 VAL C CA 1
ATOM 7591 C C . VAL C 1 328 ? 129.551 147.136 129.218 1.00 49.00 327 VAL C C 1
ATOM 7592 O O . VAL C 1 328 ? 128.751 146.999 128.276 1.00 50.72 327 VAL C O 1
ATOM 7596 N N . SER C 1 329 ? 130.055 148.312 129.617 1.00 47.93 328 SER C N 1
ATOM 7597 C CA . SER C 1 329 ? 129.589 149.613 129.055 1.00 37.75 328 SER C CA 1
ATOM 7598 C C . SER C 1 329 ? 129.729 149.674 127.529 1.00 33.74 328 SER C C 1
ATOM 7599 O O . SER C 1 329 ? 128.805 150.199 126.886 1.00 44.96 328 SER C O 1
ATOM 7602 N N . TRP C 1 330 ? 130.846 149.204 126.967 1.00 29.72 329 TRP C N 1
ATOM 7603 C CA . TRP C 1 330 ? 131.017 149.343 125.494 1.00 38.50 329 TRP C CA 1
ATOM 7604 C C . TRP C 1 330 ? 130.470 148.109 124.767 1.00 41.18 329 TRP C C 1
ATOM 7605 O O . TRP C 1 330 ? 130.597 148.058 123.530 1.00 42.37 329 TRP C O 1
ATOM 7616 N N . GLY C 1 331 ? 129.894 147.155 125.504 1.00 37.19 330 GLY C N 1
ATOM 7617 C CA . GLY C 1 331 ? 129.272 145.975 124.872 1.00 38.78 330 GLY C CA 1
ATOM 7618 C C . GLY C 1 331 ? 130.285 144.883 124.586 1.00 39.84 330 GLY C C 1
ATOM 7619 O O . GLY C 1 331 ? 129.949 143.954 123.829 1.00 46.58 330 GLY C O 1
ATOM 7620 N N . ALA C 1 332 ? 131.443 144.933 125.250 1.00 35.57 331 ALA C N 1
ATOM 7621 C CA . ALA C 1 332 ? 132.472 143.880 125.084 1.00 33.58 331 ALA C CA 1
ATOM 7622 C C . ALA C 1 332 ? 132.056 142.605 125.831 1.00 43.09 331 ALA C C 1
ATOM 7623 O O . ALA C 1 332 ? 132.379 141.511 125.332 1.00 51.39 331 ALA C O 1
ATOM 7625 N N . ILE C 1 333 ? 131.367 142.734 126.973 1.00 47.13 332 ILE C N 1
ATOM 7626 C CA . ILE C 1 333 ? 130.871 141.539 127.726 1.00 42.13 332 ILE C CA 1
ATOM 7627 C C . ILE C 1 333 ? 129.357 141.445 127.542 1.00 44.30 332 ILE C C 1
ATOM 7628 O O . ILE C 1 333 ? 128.695 142.497 127.618 1.00 52.13 332 ILE C O 1
ATOM 7633 N N . SER C 1 334 ? 128.834 140.238 127.313 1.00 38.00 333 SER C N 1
ATOM 7634 C CA . SER C 1 334 ? 127.361 140.075 127.230 1.00 43.89 333 SER C CA 1
ATOM 7635 C C . SER C 1 334 ? 126.717 140.580 128.522 1.00 47.20 333 SER C C 1
ATOM 7636 O O . SER C 1 334 ? 127.217 140.233 129.606 1.00 44.93 333 SER C O 1
ATOM 7639 N N . LEU C 1 335 ? 125.673 141.394 128.403 1.00 57.52 334 LEU C N 1
ATOM 7640 C CA . LEU C 1 335 ? 124.926 141.913 129.574 1.00 55.07 334 LEU C CA 1
ATOM 7641 C C . LEU C 1 335 ? 124.485 140.714 130.413 1.00 54.83 334 LEU C C 1
ATOM 7642 O O . LEU C 1 335 ? 124.527 140.810 131.652 1.00 50.14 334 LEU C O 1
ATOM 7647 N N . GLU C 1 336 ? 124.081 139.630 129.755 1.00 60.19 335 GLU C N 1
ATOM 7648 C CA . GLU C 1 336 ? 123.643 138.395 130.456 1.00 61.08 335 GLU C CA 1
ATOM 7649 C C . GLU C 1 336 ? 124.794 137.777 131.258 1.00 59.16 335 GLU C C 1
ATOM 7650 O O . GLU C 1 336 ? 124.524 137.218 132.335 1.00 55.42 335 GLU C O 1
ATOM 7656 N N . ALA C 1 337 ? 126.023 137.848 130.749 1.00 50.31 336 ALA C N 1
ATOM 7657 C CA . ALA C 1 337 ? 127.167 137.180 131.408 1.00 44.43 336 ALA C CA 1
ATOM 7658 C C . ALA C 1 337 ? 127.407 137.715 132.814 1.00 51.02 336 ALA C C 1
ATOM 7659 O O . ALA C 1 337 ? 127.213 138.923 133.014 1.00 53.36 336 ALA C O 1
ATOM 7661 N N . LYS C 1 338 ? 127.792 136.838 133.749 1.00 49.84 337 LYS C N 1
ATOM 7662 C CA . LYS C 1 338 ? 128.179 137.292 135.112 1.00 50.01 337 LYS C CA 1
ATOM 7663 C C . LYS C 1 338 ? 129.702 137.339 135.140 1.00 46.02 337 LYS C C 1
ATOM 7664 O O . LYS C 1 338 ? 130.318 136.298 135.366 1.00 34.82 337 LYS C O 1
ATOM 7670 N N . PRO C 1 339 ? 130.362 138.503 134.914 1.00 49.28 338 PRO C N 1
ATOM 7671 C CA . PRO C 1 339 ? 131.814 138.546 134.875 1.00 41.96 338 PRO C CA 1
ATOM 7672 C C . PRO C 1 339 ? 132.414 138.326 136.265 1.00 46.75 338 PRO C C 1
ATOM 7673 O O . PRO C 1 339 ? 131.813 138.749 137.224 1.00 51.96 338 PRO C O 1
ATOM 7677 N N . VAL C 1 340 ? 133.577 137.687 136.350 1.00 38.04 339 VAL C N 1
ATOM 7678 C CA . VAL C 1 340 ? 134.233 137.555 137.681 1.00 38.13 339 VAL C CA 1
ATOM 7679 C C . VAL C 1 340 ? 135.621 138.195 137.621 1.00 36.80 339 VAL C C 1
ATOM 7680 O O . VAL C 1 340 ? 136.358 137.889 136.678 1.00 35.08 339 VAL C O 1
ATOM 7684 N N . LYS C 1 341 ? 135.947 139.070 138.575 1.00 38.91 340 LYS C N 1
ATOM 7685 C CA . LYS C 1 341 ? 137.319 139.625 138.655 1.00 30.86 340 LYS C CA 1
ATOM 7686 C C . LYS C 1 341 ? 137.924 139.212 139.990 1.00 35.47 340 LYS C C 1
ATOM 7687 O O . LYS C 1 341 ? 137.331 139.542 141.019 1.00 42.81 340 LYS C O 1
ATOM 7693 N N . VAL C 1 342 ? 139.068 138.540 139.969 1.00 34.66 341 VAL C N 1
ATOM 7694 C CA . VAL C 1 342 ? 139.768 138.188 141.232 1.00 32.64 341 VAL C CA 1
ATOM 7695 C C . VAL C 1 342 ? 140.965 139.128 141.307 1.00 34.37 341 VAL C C 1
ATOM 7696 O O . VAL C 1 342 ? 141.779 139.110 140.377 1.00 33.46 341 VAL C O 1
ATOM 7700 N N . TYR C 1 343 ? 141.051 139.934 142.363 1.00 39.26 342 TYR C N 1
ATOM 7701 C CA . TYR C 1 343 ? 142.142 140.929 142.444 1.00 38.89 342 TYR C CA 1
ATOM 7702 C C . TYR C 1 343 ? 143.325 140.253 143.112 1.00 40.63 342 TYR C C 1
ATOM 7703 O O . TYR C 1 343 ? 143.424 140.351 144.340 1.00 44.95 342 TYR C O 1
ATOM 7712 N N . ALA C 1 344 ? 144.166 139.576 142.334 1.00 31.64 343 ALA C N 1
ATOM 7713 C CA . ALA C 1 344 ? 145.289 138.836 142.941 1.00 29.74 343 ALA C CA 1
ATOM 7714 C C . ALA C 1 344 ? 146.360 138.575 141.906 1.00 37.29 343 ALA C C 1
ATOM 7715 O O . ALA C 1 344 ? 146.035 138.590 140.724 1.00 45.88 343 ALA C O 1
ATOM 7717 N N . GLU C 1 345 ? 147.582 138.309 142.350 1.00 32.39 344 GLU C N 1
ATOM 7718 C CA . GLU C 1 345 ? 148.608 137.898 141.368 1.00 24.61 344 GLU C CA 1
ATOM 7719 C C . GLU C 1 345 ? 148.132 136.546 140.831 1.00 28.23 344 GLU C C 1
ATOM 7720 O O . GLU C 1 345 ? 147.747 135.706 141.651 1.00 36.21 344 GLU C O 1
ATOM 7726 N N . VAL C 1 346 ? 148.174 136.335 139.514 1.00 33.34 345 VAL C N 1
ATOM 7727 C CA . VAL C 1 346 ? 147.661 135.082 138.884 1.00 29.51 345 VAL C CA 1
ATOM 7728 C C . VAL C 1 346 ? 148.503 133.896 139.370 1.00 26.65 345 VAL C C 1
ATOM 7729 O O . VAL C 1 346 ? 147.969 132.778 139.431 1.00 40.68 345 VAL C O 1
ATOM 7733 N N . THR C 1 347 ? 149.741 134.132 139.787 1.00 26.48 346 THR C N 1
ATOM 7734 C CA . THR C 1 347 ? 150.624 133.008 140.169 1.00 24.82 346 THR C CA 1
ATOM 7735 C C . THR C 1 347 ? 149.982 132.235 141.324 1.00 27.38 346 THR C C 1
ATOM 7736 O O . THR C 1 347 ? 150.385 131.083 141.536 1.00 32.38 346 THR C O 1
ATOM 7740 N N . LEU C 1 348 ? 149.076 132.857 142.081 1.00 29.56 347 LEU C N 1
ATOM 7741 C CA . LEU C 1 348 ? 148.451 132.194 143.253 1.00 29.13 347 LEU C CA 1
ATOM 7742 C C . LEU C 1 348 ? 147.020 131.752 142.956 1.00 23.71 347 LEU C C 1
ATOM 7743 O O . LEU C 1 348 ? 146.510 130.948 143.742 1.00 31.04 347 LEU C O 1
ATOM 7748 N N . VAL C 1 349 ? 146.359 132.285 141.928 1.00 18.93 348 VAL C N 1
ATOM 7749 C CA . VAL C 1 349 ? 144.909 131.962 141.708 1.00 23.74 348 VAL C CA 1
ATOM 7750 C C . VAL C 1 349 ? 144.725 130.882 140.628 1.00 31.08 348 VAL C C 1
ATOM 7751 O O . VAL C 1 349 ? 143.818 130.048 140.784 1.00 42.59 348 VAL C O 1
ATOM 7755 N N . LEU C 1 350 ? 145.561 130.877 139.587 1.00 30.56 349 LEU C N 1
ATOM 7756 C CA . LEU C 1 350 ? 145.430 129.897 138.475 1.00 27.13 349 LEU C CA 1
ATOM 7757 C C . LEU C 1 350 ? 145.636 128.448 138.938 1.00 34.13 349 LEU C C 1
ATOM 7758 O O . LEU C 1 350 ? 144.863 127.603 138.466 1.00 36.53 349 LEU C O 1
ATOM 7763 N N . PRO C 1 351 ? 146.592 128.072 139.820 1.00 38.12 350 PRO C N 1
ATOM 7764 C CA . PRO C 1 351 ? 146.749 126.660 140.164 1.00 35.08 350 PRO C CA 1
ATOM 7765 C C . PRO C 1 351 ? 145.437 126.104 140.729 1.00 31.46 350 PRO C C 1
ATOM 7766 O O . PRO C 1 351 ? 145.084 125.023 140.339 1.00 32.61 350 PRO C O 1
ATOM 7770 N N . LEU C 1 352 ? 144.739 126.845 141.592 1.00 35.58 351 LEU C N 1
ATOM 7771 C CA . LEU C 1 352 ? 143.405 126.416 142.110 1.00 33.95 351 LEU C CA 1
ATOM 7772 C C . LEU C 1 352 ? 142.347 126.410 141.011 1.00 31.03 351 LEU C C 1
ATOM 7773 O O . LEU C 1 352 ? 141.480 125.545 141.067 1.00 35.98 351 LEU C O 1
ATOM 7778 N N . LEU C 1 353 ? 142.378 127.373 140.096 1.00 33.51 352 LEU C N 1
ATOM 7779 C CA . LEU C 1 353 ? 141.399 127.427 138.975 1.00 39.35 352 LEU C CA 1
ATOM 7780 C C . LEU C 1 353 ? 141.541 126.199 138.055 1.00 43.08 352 LEU C C 1
ATOM 7781 O O . LEU C 1 353 ? 140.499 125.613 137.706 1.00 47.35 352 LEU C O 1
ATOM 7786 N N . VAL C 1 354 ? 142.766 125.810 137.680 1.00 39.00 353 VAL C N 1
ATOM 7787 C CA . VAL C 1 354 ? 142.983 124.581 136.855 1.00 37.01 353 VAL C CA 1
ATOM 7788 C C . VAL C 1 354 ? 142.627 123.341 137.672 1.00 37.76 353 VAL C C 1
ATOM 7789 O O . VAL C 1 354 ? 141.935 122.468 137.125 1.00 37.01 353 VAL C O 1
ATOM 7793 N N . ALA C 1 355 ? 143.045 123.288 138.942 1.00 31.52 354 ALA C N 1
ATOM 7794 C CA . ALA C 1 355 ? 142.822 122.102 139.800 1.00 23.10 354 ALA C CA 1
ATOM 7795 C C . ALA C 1 355 ? 141.329 121.877 139.981 1.00 28.52 354 ALA C C 1
ATOM 7796 O O . ALA C 1 355 ? 140.899 120.720 139.977 1.00 34.00 354 ALA C O 1
ATOM 7798 N N . GLY C 1 356 ? 140.575 122.953 140.128 1.00 24.37 355 GLY C N 1
ATOM 7799 C CA . GLY C 1 356 ? 139.144 122.817 140.405 1.00 32.18 355 GLY C CA 1
ATOM 7800 C C . GLY C 1 356 ? 138.303 122.792 139.153 1.00 33.24 355 GLY C C 1
ATOM 7801 O O . GLY C 1 356 ? 137.075 122.728 139.309 1.00 38.19 355 GLY C O 1
ATOM 7802 N N . SER C 1 357 ? 138.885 122.864 137.952 1.00 30.41 356 SER C N 1
ATOM 7803 C CA . SER C 1 357 ? 137.968 122.812 136.778 1.00 30.11 356 SER C CA 1
ATOM 7804 C C . SER C 1 357 ? 138.405 121.840 135.671 1.00 35.64 356 SER C C 1
ATOM 7805 O O . SER C 1 357 ? 137.775 120.776 135.546 1.00 37.89 356 SER C O 1
ATOM 7808 N N . PHE C 1 358 ? 139.445 122.173 134.910 1.00 38.90 357 PHE C N 1
ATOM 7809 C CA . PHE C 1 358 ? 139.854 121.347 133.746 1.00 37.67 357 PHE C CA 1
ATOM 7810 C C . PHE C 1 358 ? 140.288 119.940 134.153 1.00 41.92 357 PHE C C 1
ATOM 7811 O O . PHE C 1 358 ? 139.887 118.999 133.454 1.00 45.65 357 PHE C O 1
ATOM 7819 N N . SER C 1 359 ? 141.053 119.787 135.237 1.00 44.04 358 SER C N 1
ATOM 7820 C CA . SER C 1 359 ? 141.597 118.444 135.571 1.00 40.04 358 SER C CA 1
ATOM 7821 C C . SER C 1 359 ? 140.447 117.468 135.790 1.00 40.24 358 SER C C 1
ATOM 7822 O O . SER C 1 359 ? 140.467 116.378 135.210 1.00 40.32 358 SER C O 1
ATOM 7825 N N . LYS C 1 360 ? 139.444 117.894 136.539 1.00 40.93 359 LYS C N 1
ATOM 7826 C CA . LYS C 1 360 ? 138.292 117.012 136.819 1.00 45.54 359 LYS C CA 1
ATOM 7827 C C . LYS C 1 360 ? 137.549 116.691 135.517 1.00 48.27 359 LYS C C 1
ATOM 7828 O O . LYS C 1 360 ? 137.147 115.526 135.353 1.00 50.48 359 LYS C O 1
ATOM 7834 N N . PHE C 1 361 ? 137.354 117.677 134.633 1.00 44.97 360 PHE C N 1
ATOM 7835 C CA . PHE C 1 361 ? 136.561 117.455 133.391 1.00 46.48 360 PHE C CA 1
ATOM 7836 C C . PHE C 1 361 ? 137.257 116.431 132.491 1.00 47.96 360 PHE C C 1
ATOM 7837 O O . PHE C 1 361 ? 136.559 115.575 131.935 1.00 47.31 360 PHE C O 1
ATOM 7845 N N . LEU C 1 362 ? 138.584 116.510 132.368 1.00 48.99 361 LEU C N 1
ATOM 7846 C CA . LEU C 1 362 ? 139.333 115.562 131.500 1.00 47.64 361 LEU C CA 1
ATOM 7847 C C . LEU C 1 362 ? 139.133 114.151 132.058 1.00 53.63 361 LEU C C 1
ATOM 7848 O O . LEU C 1 362 ? 138.893 113.228 131.257 1.00 53.41 361 LEU C O 1
ATOM 7853 N N . ALA C 1 363 ? 139.211 113.998 133.383 1.00 58.58 362 ALA C N 1
ATOM 7854 C CA . ALA C 1 363 ? 138.993 112.685 134.029 1.00 56.10 362 ALA C CA 1
ATOM 7855 C C . ALA C 1 363 ? 137.55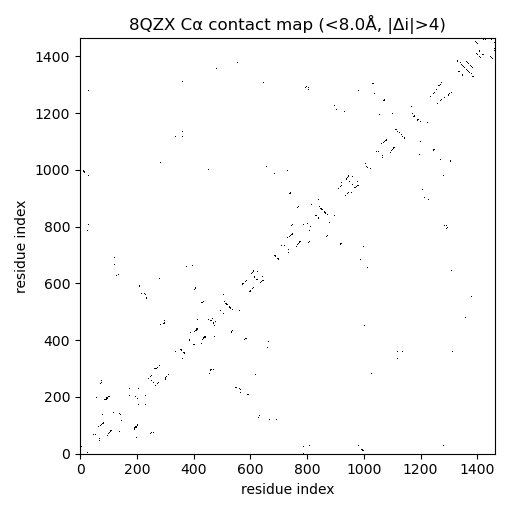3 112.227 133.801 1.00 59.21 362 ALA C C 1
ATOM 7856 O O . ALA C 1 363 ? 137.350 111.032 133.533 1.00 62.01 362 ALA C O 1
ATOM 7858 N N . GLU C 1 364 ? 136.597 113.149 133.915 1.00 66.21 363 GLU C N 1
ATOM 7859 C CA . GLU C 1 364 ? 135.164 112.807 133.703 1.00 69.56 363 GLU C CA 1
ATOM 7860 C C . GLU C 1 364 ? 134.980 112.224 132.294 1.00 70.24 363 GLU C C 1
ATOM 7861 O O . GLU C 1 364 ? 135.265 112.918 131.316 1.00 69.82 363 GLU C O 1
ATOM 7868 N N . THR D 1 25 ? 172.569 166.445 154.945 1.00 120.61 24 THR D N 1
ATOM 7869 C CA . THR D 1 25 ? 171.222 165.934 154.595 1.00 117.83 24 THR D CA 1
ATOM 7870 C C . THR D 1 25 ? 170.221 167.079 154.715 1.00 119.58 24 THR D C 1
ATOM 7871 O O . THR D 1 25 ? 170.086 167.621 155.821 1.00 120.56 24 THR D O 1
ATOM 7875 N N . PRO D 1 26 ? 169.484 167.437 153.645 1.00 107.65 25 PRO D N 1
ATOM 7876 C CA . PRO D 1 26 ? 168.598 168.600 153.666 1.00 104.31 25 PRO D CA 1
ATOM 7877 C C . PRO D 1 26 ? 167.475 168.481 154.697 1.00 102.84 25 PRO D C 1
ATOM 7878 O O . PRO D 1 26 ? 167.086 167.383 155.029 1.00 102.63 25 PRO D O 1
ATOM 7882 N N . LEU D 1 27 ? 166.895 169.586 155.158 1.00 86.46 26 LEU D N 1
ATOM 7883 C CA . LEU D 1 27 ? 165.883 169.461 156.244 1.00 86.45 26 LEU D CA 1
ATOM 7884 C C . LEU D 1 27 ? 164.495 169.237 155.652 1.00 85.69 26 LEU D C 1
ATOM 7885 O O . LEU D 1 27 ? 164.380 169.231 154.428 1.00 86.12 26 LEU D O 1
ATOM 7890 N N . VAL D 1 28 ? 163.491 169.030 156.502 1.00 70.51 27 VAL D N 1
ATOM 7891 C CA . VAL D 1 28 ? 162.103 168.927 155.985 1.00 67.39 27 VAL D CA 1
ATOM 7892 C C . VAL D 1 28 ? 161.404 170.179 156.474 1.00 63.60 27 VAL D C 1
ATOM 7893 O O . VAL D 1 28 ? 161.030 170.206 157.654 1.00 65.01 27 VAL D O 1
ATOM 7897 N N . LYS D 1 29 ? 161.241 171.169 155.601 1.00 68.47 28 LYS D N 1
ATOM 7898 C CA . LYS D 1 29 ? 160.485 172.382 155.999 1.00 71.82 28 LYS D CA 1
ATOM 7899 C C . LYS D 1 29 ? 159.450 172.689 154.921 1.00 69.47 28 LYS D C 1
ATOM 7900 O O . LYS D 1 29 ? 159.852 172.955 153.785 1.00 70.95 28 LYS D O 1
ATOM 7906 N N . GLY D 1 30 ? 158.163 172.622 155.265 1.00 70.78 29 GLY D N 1
ATOM 7907 C CA . GLY D 1 30 ? 157.121 173.000 154.296 1.00 73.37 29 GLY D CA 1
ATOM 7908 C C . GLY D 1 30 ? 157.017 174.510 154.202 1.00 78.15 29 GLY D C 1
ATOM 7909 O O . GLY D 1 30 ? 157.462 175.188 155.149 1.00 75.59 29 GLY D O 1
ATOM 7910 N N . TYR D 1 31 ? 156.447 175.026 153.111 1.00 84.42 30 TYR D N 1
ATOM 7911 C CA . TYR D 1 31 ? 156.239 176.492 153.004 1.00 81.55 30 TYR D CA 1
ATOM 7912 C C . TYR D 1 31 ? 155.294 176.917 154.130 1.00 81.38 30 TYR D C 1
ATOM 7913 O O . TYR D 1 31 ? 154.265 176.245 154.337 1.00 81.94 30 TYR D O 1
ATOM 7922 N N . VAL D 1 32 ? 155.636 178.001 154.833 1.00 88.31 31 VAL D N 1
ATOM 7923 C CA . VAL D 1 32 ? 154.788 178.487 155.960 1.00 87.31 31 VAL D CA 1
ATOM 7924 C C . VAL D 1 32 ? 153.763 179.473 155.381 1.00 86.94 31 VAL D C 1
ATOM 7925 O O . VAL D 1 32 ? 154.211 180.546 154.934 1.00 89.08 31 VAL D O 1
ATOM 7929 N N . PRO D 1 33 ? 152.430 179.197 155.334 1.00 80.10 32 PRO D N 1
ATOM 7930 C CA . PRO D 1 33 ? 151.522 180.149 154.699 1.00 83.79 32 PRO D CA 1
ATOM 7931 C C . PRO D 1 33 ? 151.596 181.512 155.398 1.00 85.61 32 PRO D C 1
ATOM 7932 O O . PRO D 1 33 ? 151.793 181.538 156.592 1.00 87.31 32 PRO D O 1
ATOM 7936 N N . ASP D 1 34 ? 151.477 182.613 154.655 1.00 95.90 33 ASP D N 1
ATOM 7937 C CA . ASP D 1 34 ? 151.647 183.964 155.261 1.00 97.44 33 ASP D CA 1
ATOM 7938 C C . ASP D 1 34 ? 150.457 184.290 156.171 1.00 96.77 33 ASP D C 1
ATOM 7939 O O . ASP D 1 34 ? 149.312 184.230 155.688 1.00 95.94 33 ASP D O 1
ATOM 7944 N N . ASP D 1 35 ? 150.728 184.626 157.435 1.00 102.87 34 ASP D N 1
ATOM 7945 C CA . ASP D 1 35 ? 149.640 184.949 158.394 1.00 102.71 34 ASP D CA 1
ATOM 7946 C C . ASP D 1 35 ? 148.891 186.187 157.912 1.00 102.18 34 ASP D C 1
ATOM 7947 O O . ASP D 1 35 ? 147.653 186.168 157.922 1.00 101.29 34 ASP D O 1
ATOM 7952 N N . PHE D 1 39 ? 148.093 183.594 150.086 1.00 90.92 38 PHE D N 1
ATOM 7953 C CA . PHE D 1 39 ? 148.953 182.463 149.623 1.00 89.09 38 PHE D CA 1
ATOM 7954 C C . PHE D 1 39 ? 149.729 182.714 148.330 1.00 85.75 38 PHE D C 1
ATOM 7955 O O . PHE D 1 39 ? 149.134 183.236 147.379 1.00 85.49 38 PHE D O 1
ATOM 7963 N N . ASP D 1 40 ? 151.004 182.314 148.289 1.00 81.28 39 ASP D N 1
ATOM 7964 C CA . ASP D 1 40 ? 151.762 182.412 147.020 1.00 82.07 39 ASP D CA 1
ATOM 7965 C C . ASP D 1 40 ? 151.958 180.996 146.481 1.00 84.09 39 ASP D C 1
ATOM 7966 O O . ASP D 1 40 ? 152.764 180.268 147.075 1.00 85.05 39 ASP D O 1
ATOM 7971 N N . PHE D 1 41 ? 151.224 180.620 145.428 1.00 82.00 40 PHE D N 1
ATOM 7972 C CA . PHE D 1 41 ? 151.279 179.234 144.891 1.00 77.17 40 PHE D CA 1
ATOM 7973 C C . PHE D 1 41 ? 152.679 178.930 144.354 1.00 73.35 40 PHE D C 1
ATOM 7974 O O . PHE D 1 41 ? 153.104 177.764 144.414 1.00 78.25 40 PHE D O 1
ATOM 7982 N N . ASP D 1 42 ? 153.359 179.947 143.824 1.00 74.76 41 ASP D N 1
ATOM 7983 C CA . ASP D 1 42 ? 154.723 179.749 143.268 1.00 78.77 41 ASP D CA 1
ATOM 7984 C C . ASP D 1 42 ? 155.679 179.320 144.385 1.00 79.20 41 ASP D C 1
ATOM 7985 O O . ASP D 1 42 ? 156.491 178.411 144.141 1.00 82.47 41 ASP D O 1
ATOM 7990 N N . LYS D 1 43 ? 155.572 179.936 145.565 1.00 74.37 42 LYS D N 1
ATOM 7991 C CA . LYS D 1 43 ? 156.514 179.627 146.673 1.00 73.96 42 LYS D CA 1
ATOM 7992 C C . LYS D 1 43 ? 156.261 178.205 147.184 1.00 73.78 42 LYS D C 1
ATOM 7993 O O . LYS D 1 43 ? 157.242 177.532 147.552 1.00 76.78 42 LYS D O 1
ATOM 7999 N N . MET D 1 44 ? 154.998 177.768 147.199 1.00 69.47 43 MET D N 1
ATOM 8000 C CA . MET D 1 44 ? 154.675 176.386 147.636 1.00 68.46 43 MET D CA 1
ATOM 8001 C C . MET D 1 44 ? 155.388 175.397 146.709 1.00 68.30 43 MET D C 1
ATOM 8002 O O . MET D 1 44 ? 155.924 174.402 147.218 1.00 66.79 43 MET D O 1
ATOM 8007 N N . LEU D 1 45 ? 155.426 175.679 145.408 1.00 64.30 44 LEU D N 1
ATOM 8008 C CA . LEU D 1 45 ? 156.058 174.783 144.405 1.00 58.07 44 LEU D CA 1
ATOM 8009 C C . LEU D 1 45 ? 157.566 174.668 144.652 1.00 58.82 44 LEU D C 1
ATOM 8010 O O . LEU D 1 45 ? 158.120 173.580 144.425 1.00 62.15 44 LEU D O 1
ATOM 8015 N N . GLU D 1 46 ? 158.197 175.734 145.150 1.00 62.37 45 GLU D N 1
ATOM 8016 C CA . GLU D 1 46 ? 159.651 175.683 145.465 1.00 63.58 45 GLU D CA 1
ATOM 8017 C C . GLU D 1 46 ? 159.896 174.759 146.663 1.00 63.30 45 GLU D C 1
ATOM 8018 O O . GLU D 1 46 ? 160.959 174.110 146.690 1.00 64.15 45 GLU D O 1
ATOM 8024 N N . GLN D 1 47 ? 158.957 174.703 147.614 1.00 57.59 46 GLN D N 1
ATOM 8025 C CA . GLN D 1 47 ? 159.168 173.900 148.851 1.00 59.33 46 GLN D CA 1
ATOM 8026 C C . GLN D 1 47 ? 158.607 172.481 148.697 1.00 64.28 46 GLN D C 1
ATOM 8027 O O . GLN D 1 47 ? 158.730 171.704 149.658 1.00 64.70 46 GLN D O 1
ATOM 8033 N N . MET D 1 48 ? 158.007 172.162 147.546 1.00 64.04 47 MET D N 1
ATOM 8034 C CA . MET D 1 48 ? 157.412 170.816 147.318 1.00 57.35 47 MET D CA 1
ATOM 8035 C C . MET D 1 48 ? 158.515 169.758 147.422 1.00 51.66 47 MET D C 1
ATOM 8036 O O . MET D 1 48 ? 158.263 168.711 148.044 1.00 56.17 47 MET D O 1
ATOM 8041 N N . LYS D 1 49 ? 159.686 170.027 146.840 1.00 43.52 48 LYS D N 1
ATOM 8042 C CA . LYS D 1 49 ? 160.835 169.086 146.904 1.00 43.60 48 LYS D CA 1
ATOM 8043 C C . LYS D 1 49 ? 161.206 168.819 148.363 1.00 46.55 48 LYS D C 1
ATOM 8044 O O . LYS D 1 49 ? 161.949 167.857 148.607 1.00 45.66 48 LYS D O 1
ATOM 8050 N N . TYR D 1 50 ? 160.732 169.649 149.296 1.00 58.02 49 TYR D N 1
ATOM 8051 C CA . TYR D 1 50 ? 161.118 169.474 150.688 1.00 54.24 49 TYR D CA 1
ATOM 8052 C C . TYR D 1 50 ? 159.952 169.104 151.594 1.00 57.36 49 TYR D C 1
ATOM 8053 O O . TYR D 1 50 ? 160.084 169.190 152.819 1.00 65.57 49 TYR D O 1
ATOM 8062 N N . CYS D 1 51 ? 158.816 168.674 151.051 1.00 50.90 50 CYS D N 1
ATOM 8063 C CA . CYS D 1 51 ? 157.642 168.360 151.905 1.00 45.22 50 CYS D CA 1
ATOM 8064 C C . CYS D 1 51 ? 157.516 166.853 152.135 1.00 48.11 50 CYS D C 1
ATOM 8065 O O . CYS D 1 51 ? 156.557 166.473 152.822 1.00 54.79 50 CYS D O 1
ATOM 8068 N N . GLY D 1 52 ? 158.392 166.019 151.545 1.00 37.25 51 GLY D N 1
ATOM 8069 C CA . GLY D 1 52 ? 158.380 164.601 151.843 1.00 33.84 51 GLY D CA 1
ATOM 8070 C C . GLY D 1 52 ? 157.460 163.822 150.918 1.00 42.51 51 GLY D C 1
ATOM 8071 O O . GLY D 1 52 ? 156.636 164.377 150.191 1.00 49.32 51 GLY D O 1
ATOM 8072 N N . PHE D 1 53 ? 157.607 162.485 150.998 1.00 45.52 52 PHE D N 1
ATOM 8073 C CA . PHE D 1 53 ? 156.780 161.499 150.242 1.00 40.01 52 PHE D CA 1
ATOM 8074 C C . PHE D 1 53 ? 156.711 161.763 148.738 1.00 44.55 52 PHE D C 1
ATOM 8075 O O . PHE D 1 53 ? 157.769 161.998 148.146 1.00 47.30 52 PHE D O 1
ATOM 8083 N N . GLN D 1 54 ? 155.525 161.643 148.137 1.00 39.87 53 GLN D N 1
ATOM 8084 C CA . GLN D 1 54 ? 155.373 161.840 146.667 1.00 41.16 53 GLN D CA 1
ATOM 8085 C C . GLN D 1 54 ? 155.597 163.302 146.275 1.00 47.79 53 GLN D C 1
ATOM 8086 O O . GLN D 1 54 ? 155.904 163.535 145.097 1.00 50.99 53 GLN D O 1
ATOM 8092 N N . ALA D 1 55 ? 155.389 164.243 147.195 1.00 34.41 54 ALA D N 1
ATOM 8093 C CA . ALA D 1 55 ? 155.701 165.660 146.928 1.00 31.14 54 ALA D CA 1
ATOM 8094 C C . ALA D 1 55 ? 157.201 165.762 146.717 1.00 31.71 54 ALA D C 1
ATOM 8095 O O . ALA D 1 55 ? 157.625 166.592 145.911 1.00 47.18 54 ALA D O 1
ATOM 8097 N N . THR D 1 56 ? 157.987 164.975 147.429 1.00 23.85 55 THR D N 1
ATOM 8098 C CA . THR D 1 56 ? 159.427 165.150 147.167 1.00 30.87 55 THR D CA 1
ATOM 8099 C C . THR D 1 56 ? 159.672 164.820 145.695 1.00 41.37 55 THR D C 1
ATOM 8100 O O . THR D 1 56 ? 160.420 165.556 145.034 1.00 46.56 55 THR D O 1
ATOM 8104 N N . ASN D 1 57 ? 159.046 163.765 145.192 1.00 40.68 56 ASN D N 1
ATOM 8105 C CA . ASN D 1 57 ? 159.273 163.323 143.794 1.00 33.63 56 ASN D CA 1
ATOM 8106 C C . ASN D 1 57 ? 158.728 164.350 142.793 1.00 35.32 56 ASN D C 1
ATOM 8107 O O . ASN D 1 57 ? 159.431 164.606 141.828 1.00 40.28 56 ASN D O 1
ATOM 8112 N N . LEU D 1 58 ? 157.544 164.933 143.029 1.00 29.25 57 LEU D N 1
ATOM 8113 C CA . LEU D 1 58 ? 156.939 165.941 142.112 1.00 27.78 57 LEU D CA 1
ATOM 8114 C C . LEU D 1 58 ? 157.894 167.122 142.049 1.00 23.16 57 LEU D C 1
ATOM 8115 O O . LEU D 1 58 ? 158.114 167.627 140.958 1.00 34.12 57 LEU D O 1
ATOM 8120 N N . GLY D 1 59 ? 158.457 167.532 143.177 1.00 34.15 58 GLY D N 1
ATOM 8121 C CA . GLY D 1 59 ? 159.462 168.604 143.126 1.00 35.27 58 GLY D CA 1
ATOM 8122 C C . GLY D 1 59 ? 160.712 168.201 142.368 1.00 38.83 58 GLY D C 1
ATOM 8123 O O . GLY D 1 59 ? 161.171 169.013 141.551 1.00 44.39 58 GLY D O 1
ATOM 8124 N N . LEU D 1 60 ? 161.248 167.000 142.615 1.00 25.38 59 LEU D N 1
ATOM 8125 C CA . LEU D 1 60 ? 162.451 166.497 141.890 1.00 23.78 59 LEU D CA 1
ATOM 8126 C C . LEU D 1 60 ? 162.117 166.258 140.413 1.00 25.18 59 LEU D C 1
ATOM 8127 O O . LEU D 1 60 ? 163.021 166.415 139.583 1.00 28.25 59 LEU D O 1
ATOM 8132 N N . ALA D 1 61 ? 160.890 165.830 140.105 1.00 24.72 60 ALA D N 1
ATOM 8133 C CA . ALA D 1 61 ? 160.463 165.632 138.701 1.00 17.83 60 ALA D CA 1
ATOM 8134 C C . ALA D 1 61 ? 160.506 166.965 137.953 1.00 27.64 60 ALA D C 1
ATOM 8135 O O . ALA D 1 61 ? 161.019 166.982 136.831 1.00 46.28 60 ALA D O 1
ATOM 8137 N N . ILE D 1 62 ? 160.038 168.046 138.579 1.00 34.33 61 ILE D N 1
ATOM 8138 C CA . ILE D 1 62 ? 159.990 169.370 137.909 1.00 15.50 61 ILE D CA 1
ATOM 8139 C C . ILE D 1 62 ? 161.441 169.673 137.578 1.00 22.30 61 ILE D C 1
ATOM 8140 O O . ILE D 1 62 ? 161.705 170.210 136.505 1.00 35.04 61 ILE D O 1
ATOM 8145 N N . ASP D 1 63 ? 162.346 169.301 138.470 1.00 27.09 62 ASP D N 1
ATOM 8146 C CA . ASP D 1 63 ? 163.775 169.607 138.245 1.00 33.05 62 ASP D CA 1
ATOM 8147 C C . ASP D 1 63 ? 164.280 168.889 136.994 1.00 38.72 62 ASP D C 1
ATOM 8148 O O . ASP D 1 63 ? 165.071 169.484 136.257 1.00 39.02 62 ASP D O 1
ATOM 8153 N N . GLN D 1 64 ? 163.889 167.626 136.808 1.00 39.73 63 GLN D N 1
ATOM 8154 C CA . GLN D 1 64 ? 164.400 166.828 135.661 1.00 33.20 63 GLN D CA 1
ATOM 8155 C C . GLN D 1 64 ? 163.921 167.472 134.358 1.00 34.49 63 GLN D C 1
ATOM 8156 O O . GLN D 1 64 ? 164.735 167.587 133.426 1.00 38.45 63 GLN D O 1
ATOM 8162 N N . ILE D 1 65 ? 162.653 167.888 134.314 1.00 34.69 64 ILE D N 1
ATOM 8163 C CA . ILE D 1 65 ? 162.088 168.539 133.095 1.00 33.99 64 ILE D CA 1
ATOM 8164 C C . ILE D 1 65 ? 162.855 169.838 132.837 1.00 38.02 64 ILE D C 1
ATOM 8165 O O . ILE D 1 65 ? 163.191 170.097 131.669 1.00 41.06 64 ILE D O 1
ATOM 8170 N N . ASN D 1 66 ? 163.135 170.610 133.891 1.00 38.32 65 ASN D N 1
ATOM 8171 C CA . ASN D 1 66 ? 163.911 171.871 133.751 1.00 37.85 65 ASN D CA 1
ATOM 8172 C C . ASN D 1 66 ? 165.274 171.548 133.145 1.00 40.38 65 ASN D C 1
ATOM 8173 O O . ASN D 1 66 ? 165.700 172.275 132.234 1.00 44.47 65 ASN D O 1
ATOM 8178 N N . GLU D 1 67 ? 165.923 170.491 133.630 1.00 45.33 66 GLU D N 1
ATOM 8179 C CA . GLU D 1 67 ? 167.289 170.166 133.154 1.00 44.94 66 GLU D CA 1
ATOM 8180 C C . GLU D 1 67 ? 167.234 169.893 131.650 1.00 44.59 66 GLU D C 1
ATOM 8181 O O . GLU D 1 67 ? 168.167 170.314 130.952 1.00 48.72 66 GLU D O 1
ATOM 8187 N N . MET D 1 68 ? 166.187 169.215 131.168 1.00 44.15 67 MET D N 1
ATOM 8188 C CA . MET D 1 68 ? 166.137 168.835 129.731 1.00 41.74 67 MET D CA 1
ATOM 8189 C C . MET D 1 68 ? 166.106 170.082 128.861 1.00 43.32 67 MET D C 1
ATOM 8190 O O . MET D 1 68 ? 166.911 170.165 127.928 1.00 47.58 67 MET D O 1
ATOM 8195 N N . LEU D 1 69 ? 165.235 171.028 129.204 1.00 49.26 68 LEU D N 1
ATOM 8196 C CA . LEU D 1 69 ? 165.068 172.253 128.391 1.00 49.59 68 LEU D CA 1
ATOM 8197 C C . LEU D 1 69 ? 166.356 173.082 128.407 1.00 46.06 68 LEU D C 1
ATOM 8198 O O . LEU D 1 69 ? 166.822 173.452 127.316 1.00 46.09 68 LEU D O 1
ATOM 8203 N N . HIS D 1 70 ? 166.943 173.306 129.587 1.00 54.48 69 HIS D N 1
ATOM 8204 C CA . HIS D 1 70 ? 168.181 174.123 129.717 1.00 53.85 69 HIS D CA 1
ATOM 8205 C C . HIS D 1 70 ? 169.427 173.229 129.715 1.00 55.67 69 HIS D C 1
ATOM 8206 O O . HIS D 1 70 ? 170.160 173.265 130.722 1.00 56.93 69 HIS D O 1
ATOM 8213 N N . TYR D 1 71 ? 169.685 172.575 128.575 1.00 51.69 70 TYR D N 1
ATOM 8214 C CA . TYR D 1 71 ? 170.940 171.809 128.364 1.00 50.13 70 TYR D CA 1
ATOM 8215 C C . TYR D 1 71 ? 171.455 172.250 126.992 1.00 53.15 70 TYR D C 1
ATOM 8216 O O . TYR D 1 71 ? 170.767 172.013 125.989 1.00 52.76 70 TYR D O 1
ATOM 8225 N N . ASP D 1 72 ? 172.586 172.945 126.956 1.00 79.37 71 ASP D N 1
ATOM 8226 C CA . ASP D 1 72 ? 173.187 173.325 125.652 1.00 82.97 71 ASP D CA 1
ATOM 8227 C C . ASP D 1 72 ? 174.629 172.809 125.607 1.00 89.39 71 ASP D C 1
ATOM 8228 O O . ASP D 1 72 ? 175.380 173.051 126.565 1.00 90.93 71 ASP D O 1
ATOM 8233 N N . TYR D 1 73 ? 174.991 172.125 124.520 1.00 114.66 72 TYR D N 1
ATOM 8234 C CA . TYR D 1 73 ? 176.370 171.595 124.365 1.00 114.30 72 TYR D CA 1
ATOM 8235 C C . TYR D 1 73 ? 176.890 171.977 122.977 1.00 115.62 72 TYR D C 1
ATOM 8236 O O . TYR D 1 73 ? 176.320 171.511 121.971 1.00 114.99 72 TYR D O 1
ATOM 8245 N N . GLU D 1 74 ? 177.938 172.803 122.930 1.00 141.28 73 GLU D N 1
ATOM 8246 C CA . GLU D 1 74 ? 178.507 173.240 121.629 1.00 142.77 73 GLU D CA 1
ATOM 8247 C C . GLU D 1 74 ? 179.075 172.016 120.906 1.00 142.47 73 GLU D C 1
ATOM 8248 O O . GLU D 1 74 ? 179.752 171.203 121.565 1.00 143.51 73 GLU D O 1
ATOM 8254 N N . PRO D 1 75 ? 178.844 171.857 119.584 1.00 145.51 74 PRO D N 1
ATOM 8255 C CA . PRO D 1 75 ? 179.405 170.734 118.831 1.00 145.88 74 PRO D CA 1
ATOM 8256 C C . PRO D 1 75 ? 180.888 170.971 118.508 1.00 145.56 74 PRO D C 1
ATOM 8257 O O . PRO D 1 75 ? 181.700 170.299 119.118 1.00 146.04 74 PRO D O 1
ATOM 8261 N N . LYS D 1 82 ? 172.832 170.450 115.368 1.00 58.44 81 LYS D N 1
ATOM 8262 C CA . LYS D 1 82 ? 172.038 169.347 115.979 1.00 59.41 81 LYS D CA 1
ATOM 8263 C C . LYS D 1 82 ? 170.859 169.938 116.755 1.00 55.95 81 LYS D C 1
ATOM 8264 O O . LYS D 1 82 ? 170.423 169.314 117.735 1.00 52.47 81 LYS D O 1
ATOM 8270 N N . LEU D 1 83 ? 170.380 171.105 116.327 1.00 50.97 82 LEU D N 1
ATOM 8271 C CA . LEU D 1 83 ? 169.261 171.769 117.043 1.00 46.18 82 LEU D CA 1
ATOM 8272 C C . LEU D 1 83 ? 167.935 171.049 116.788 1.00 42.69 82 LEU D C 1
ATOM 8273 O O . LEU D 1 83 ? 167.768 170.479 115.700 1.00 40.70 82 LEU D O 1
ATOM 8278 N N . PHE D 1 84 ? 167.032 171.098 117.762 1.00 38.94 83 PHE D N 1
ATOM 8279 C CA . PHE D 1 84 ? 165.748 170.379 117.682 1.00 36.93 83 PHE D CA 1
ATOM 8280 C C . PHE D 1 84 ? 164.682 171.327 118.203 1.00 36.78 83 PHE D C 1
ATOM 8281 O O . PHE D 1 84 ? 165.046 172.349 118.781 1.00 43.77 83 PHE D O 1
ATOM 8289 N N . GLY D 1 85 ? 163.413 171.012 117.973 1.00 39.02 84 GLY D N 1
ATOM 8290 C CA . GLY D 1 85 ? 162.338 171.931 118.382 1.00 44.35 84 GLY D CA 1
ATOM 8291 C C . GLY D 1 85 ? 162.360 173.205 117.559 1.00 46.28 84 GLY D C 1
ATOM 8292 O O . GLY D 1 85 ? 161.850 174.231 118.044 1.00 47.74 84 GLY D O 1
ATOM 8293 N N . LEU D 1 86 ? 162.897 173.139 116.338 1.00 45.89 85 LEU D N 1
ATOM 8294 C CA . LEU D 1 86 ? 162.945 174.315 115.439 1.00 46.93 85 LEU D CA 1
ATOM 8295 C C . LEU D 1 86 ? 161.505 174.751 115.169 1.00 50.05 85 LEU D C 1
ATOM 8296 O O . LEU D 1 86 ? 161.262 175.963 115.089 1.00 47.32 85 LEU D O 1
ATOM 8301 N N . GLY D 1 87 ? 160.589 173.792 115.042 1.00 46.27 86 GLY D N 1
ATOM 8302 C CA . GLY D 1 87 ? 159.174 174.107 114.784 1.00 51.44 86 GLY D CA 1
ATOM 8303 C C . GLY D 1 87 ? 158.841 174.051 113.307 1.00 52.98 86 GLY D C 1
ATOM 8304 O O . GLY D 1 87 ? 159.745 173.720 112.514 1.00 53.00 86 GLY D O 1
ATOM 8305 N N . GLY D 1 88 ? 157.587 174.342 112.948 1.00 59.08 87 GLY D N 1
ATOM 8306 C CA . GLY D 1 88 ? 157.141 174.293 111.544 1.00 60.76 87 GLY D CA 1
ATOM 8307 C C . GLY D 1 88 ? 157.264 175.637 110.857 1.00 64.20 87 GLY D C 1
ATOM 8308 O O . GLY D 1 88 ? 156.942 175.719 109.661 1.00 66.88 87 GLY D O 1
ATOM 8309 N N . GLY D 1 89 ? 157.712 176.655 111.587 1.00 57.96 88 GLY D N 1
ATOM 8310 C CA . GLY D 1 89 ? 157.873 177.996 111.004 1.00 57.03 88 GLY D CA 1
ATOM 8311 C C . GLY D 1 89 ? 156.557 178.744 110.942 1.00 59.13 88 GLY D C 1
ATOM 8312 O O . GLY D 1 89 ? 156.518 179.798 110.288 1.00 59.80 88 GLY D O 1
ATOM 8313 N N . VAL D 1 90 ? 155.516 178.231 111.601 1.00 65.16 89 VAL D N 1
ATOM 8314 C CA . VAL D 1 90 ? 154.174 178.878 111.514 1.00 65.75 89 VAL D CA 1
ATOM 8315 C C . VAL D 1 90 ? 154.293 180.293 112.092 1.00 70.23 89 VAL D C 1
ATOM 8316 O O . VAL D 1 90 ? 154.952 180.453 113.133 1.00 69.50 89 VAL D O 1
ATOM 8320 N N . GLU D 1 91 ? 153.692 181.285 111.430 1.00 82.70 90 GLU D N 1
ATOM 8321 C CA . GLU D 1 91 ? 153.819 182.703 111.867 1.00 82.73 90 GLU D CA 1
ATOM 8322 C C . GLU D 1 91 ? 153.070 182.954 113.180 1.00 82.35 90 GLU D C 1
ATOM 8323 O O . GLU D 1 91 ? 151.955 182.419 113.344 1.00 80.74 90 GLU D O 1
ATOM 8329 N N . GLY D 1 92 ? 153.649 183.775 114.059 1.00 73.75 91 GLY D N 1
ATOM 8330 C CA . GLY D 1 92 ? 152.986 184.129 115.328 1.00 73.40 91 GLY D CA 1
ATOM 8331 C C . GLY D 1 92 ? 153.246 183.129 116.437 1.00 74.35 91 GLY D C 1
ATOM 8332 O O . GLY D 1 92 ? 152.663 183.306 117.522 1.00 73.18 91 GLY D O 1
ATOM 8333 N N . VAL D 1 93 ? 154.086 182.120 116.195 1.00 64.89 92 VAL D N 1
ATOM 8334 C CA . VAL D 1 93 ? 154.292 181.059 117.223 1.00 62.50 92 VAL D CA 1
ATOM 8335 C C . VAL D 1 93 ? 155.755 181.088 117.667 1.00 64.81 92 VAL D C 1
ATOM 8336 O O . VAL D 1 93 ? 156.626 181.121 116.784 1.00 64.46 92 VAL D O 1
ATOM 8340 N N . LYS D 1 94 ? 156.005 181.095 118.982 1.00 61.07 93 LYS D N 1
ATOM 8341 C CA . LYS D 1 94 ? 157.390 181.208 119.519 1.00 56.17 93 LYS D CA 1
ATOM 8342 C C . LYS D 1 94 ? 158.034 179.822 119.609 1.00 55.20 93 LYS D C 1
ATOM 8343 O O . LYS D 1 94 ? 157.381 178.900 120.119 1.00 56.96 93 LYS D O 1
ATOM 8349 N N . TYR D 1 95 ? 159.265 179.687 119.124 1.00 53.75 94 TYR D N 1
ATOM 8350 C CA . TYR D 1 95 ? 159.949 178.372 119.103 1.00 51.93 94 TYR D CA 1
ATOM 8351 C C . TYR D 1 95 ? 161.380 178.548 119.604 1.00 48.39 94 TYR D C 1
ATOM 8352 O O . TYR D 1 95 ? 161.959 179.609 119.335 1.00 55.16 94 TYR D O 1
ATOM 8361 N N . LYS D 1 96 ? 161.937 177.551 120.293 1.00 41.61 95 LYS D N 1
ATOM 8362 C CA . LYS D 1 96 ? 163.291 177.728 120.874 1.00 42.66 95 LYS D CA 1
ATOM 8363 C C . LYS D 1 96 ? 164.159 176.514 120.559 1.00 44.72 95 LYS D C 1
ATOM 8364 O O . LYS D 1 96 ? 163.660 175.389 120.694 1.00 52.48 95 LYS D O 1
ATOM 8370 N N . PRO D 1 97 ? 165.433 176.694 120.152 1.00 35.94 96 PRO D N 1
ATOM 8371 C CA . PRO D 1 97 ? 166.348 175.569 119.911 1.00 43.30 96 PRO D CA 1
ATOM 8372 C C . PRO D 1 97 ? 166.814 174.810 121.164 1.00 41.15 96 PRO D C 1
ATOM 8373 O O . PRO D 1 97 ? 167.116 175.450 122.152 1.00 37.12 96 PRO D O 1
ATOM 8377 N N . ARG D 1 98 ? 166.871 173.476 121.087 1.00 45.13 97 ARG D N 1
ATOM 8378 C CA . ARG D 1 98 ? 167.309 172.625 122.228 1.00 44.77 97 ARG D CA 1
ATOM 8379 C C . ARG D 1 98 ? 168.325 171.617 121.697 1.00 37.29 97 ARG D C 1
ATOM 8380 O O . ARG D 1 98 ? 168.116 171.119 120.592 1.00 35.28 97 ARG D O 1
ATOM 8388 N N . ALA D 1 99 ? 169.393 171.355 122.432 1.00 36.89 98 ALA D N 1
ATOM 8389 C CA . ALA D 1 99 ? 170.290 170.282 121.980 1.00 37.52 98 ALA D CA 1
ATOM 8390 C C . ALA D 1 99 ? 169.662 169.015 122.534 1.00 45.59 98 ALA D C 1
ATOM 8391 O O . ALA D 1 99 ? 170.385 168.012 122.644 1.00 55.53 98 ALA D O 1
ATOM 8393 N N . CYS D 1 100 ? 168.366 169.070 122.881 1.00 42.68 99 CYS D N 1
ATOM 8394 C CA . CYS D 1 100 ? 167.706 167.905 123.536 1.00 41.97 99 CYS D CA 1
ATOM 8395 C C . CYS D 1 100 ? 166.534 167.363 122.720 1.00 39.45 99 CYS D C 1
ATOM 8396 O O . CYS D 1 100 ? 165.742 168.175 122.269 1.00 39.51 99 CYS D O 1
ATOM 8399 N N . 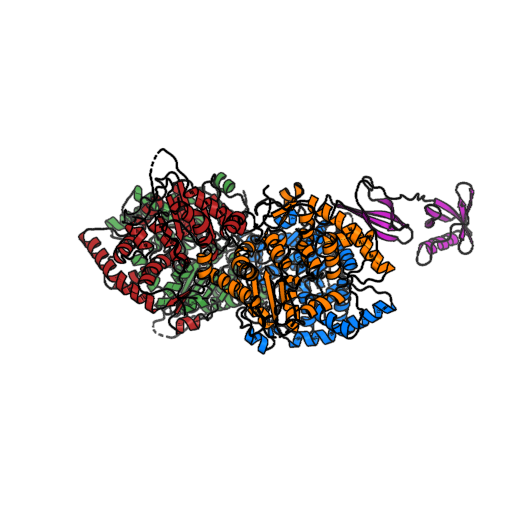LYS D 1 101 ? 166.448 166.037 122.545 1.00 38.76 100 LYS D N 1
ATOM 8400 C CA . LYS D 1 101 ? 165.302 165.391 121.839 1.00 39.19 100 LYS D CA 1
ATOM 8401 C C . LYS D 1 101 ? 164.329 164.877 122.901 1.00 40.47 100 LYS D C 1
ATOM 8402 O O . LYS D 1 101 ? 164.785 164.160 123.802 1.00 41.29 100 LYS D O 1
ATOM 8408 N N . ILE D 1 102 ? 163.048 165.221 122.818 1.00 40.61 101 ILE D N 1
ATOM 8409 C CA . ILE D 1 102 ? 162.146 164.794 123.921 1.00 31.74 101 ILE D CA 1
ATOM 8410 C C . ILE D 1 102 ? 161.063 163.837 123.421 1.00 33.61 101 ILE D C 1
ATOM 8411 O O . ILE D 1 102 ? 160.351 164.206 122.484 1.00 36.47 101 ILE D O 1
ATOM 8416 N N . PHE D 1 103 ? 160.935 162.667 124.061 1.00 35.14 102 PHE D N 1
ATOM 8417 C CA . PHE D 1 103 ? 159.921 161.645 123.689 1.00 27.38 102 PHE D CA 1
ATOM 8418 C C . PHE D 1 103 ? 158.804 161.635 124.736 1.00 29.15 102 PHE D C 1
ATOM 8419 O O . PHE D 1 103 ? 159.103 161.447 125.910 1.00 22.54 102 PHE D O 1
ATOM 8427 N N . LEU D 1 104 ? 157.561 161.855 124.321 1.00 27.31 103 LEU D N 1
ATOM 8428 C CA . LEU D 1 104 ? 156.465 161.940 125.307 1.00 30.05 103 LEU D CA 1
ATOM 8429 C C . LEU D 1 104 ? 155.539 160.758 125.072 1.00 34.47 103 LEU D C 1
ATOM 8430 O O . LEU D 1 104 ? 154.924 160.698 124.005 1.00 34.75 103 LEU D O 1
ATOM 8435 N N . GLY D 1 105 ? 155.414 159.875 126.056 1.00 40.00 104 GLY D N 1
ATOM 8436 C CA . GLY D 1 105 ? 154.586 158.681 125.864 1.00 32.58 104 GLY D CA 1
ATOM 8437 C C . GLY D 1 105 ? 153.313 158.874 126.619 1.00 31.28 104 GLY D C 1
ATOM 8438 O O . GLY D 1 105 ? 153.367 158.962 127.839 1.00 40.69 104 GLY D O 1
ATOM 8439 N N . ILE D 1 106 ? 152.205 158.951 125.913 1.00 28.96 105 ILE D N 1
ATOM 8440 C CA . ILE D 1 106 ? 150.944 159.256 126.631 1.00 39.65 105 ILE D CA 1
ATOM 8441 C C . ILE D 1 106 ? 150.010 158.061 126.477 1.00 41.95 105 ILE D C 1
ATOM 8442 O O . ILE D 1 106 ? 149.750 157.650 125.349 1.00 50.91 105 ILE D O 1
ATOM 8447 N N . THR D 1 107 ? 149.506 157.534 127.579 1.00 39.58 106 THR D N 1
ATOM 8448 C CA . THR D 1 107 ? 148.516 156.453 127.444 1.00 32.27 106 THR D CA 1
ATOM 8449 C C . THR D 1 107 ? 147.258 157.125 126.906 1.00 29.85 106 THR D C 1
ATOM 8450 O O . THR D 1 107 ? 147.196 158.356 126.929 1.00 38.08 106 THR D O 1
ATOM 8454 N N . SER D 1 108 ? 146.311 156.354 126.397 1.00 35.50 107 SER D N 1
ATOM 8455 C CA . SER D 1 108 ? 145.118 156.947 125.751 1.00 39.77 107 SER D CA 1
ATOM 8456 C C . SER D 1 108 ? 144.296 157.797 126.716 1.00 46.23 107 SER D C 1
ATOM 8457 O O . SER D 1 108 ? 143.702 158.774 126.252 1.00 50.10 107 SER D O 1
ATOM 8460 N N . ASN D 1 109 ? 144.203 157.409 127.981 1.00 49.63 108 ASN D N 1
ATOM 8461 C CA . ASN D 1 109 ? 143.360 158.122 128.981 1.00 43.34 108 ASN D CA 1
ATOM 8462 C C . ASN D 1 109 ? 143.681 159.614 129.085 1.00 39.06 108 ASN D C 1
ATOM 8463 O O . ASN D 1 109 ? 142.762 160.366 129.425 1.00 47.80 108 ASN D O 1
ATOM 8468 N N . LEU D 1 110 ? 144.968 159.956 128.925 1.00 39.14 109 LEU D N 1
ATOM 8469 C CA . LEU D 1 110 ? 145.477 161.347 129.054 1.00 40.66 109 LEU D CA 1
ATOM 8470 C C . LEU D 1 110 ? 144.913 162.250 127.966 1.00 37.71 109 LEU D C 1
ATOM 8471 O O . LEU D 1 110 ? 144.337 163.285 128.314 1.00 46.48 109 LEU D O 1
ATOM 8476 N N . ILE D 1 111 ? 145.046 161.850 126.706 1.00 44.71 110 ILE D N 1
ATOM 8477 C CA . ILE D 1 111 ? 144.471 162.651 125.593 1.00 49.52 110 ILE D CA 1
ATOM 8478 C C . ILE D 1 111 ? 142.965 162.747 125.831 1.00 48.43 110 ILE D C 1
ATOM 8479 O O . ILE D 1 111 ? 142.384 163.806 125.557 1.00 40.64 110 ILE D O 1
ATOM 8484 N N . SER D 1 112 ? 142.368 161.693 126.371 1.00 53.13 111 SER D N 1
ATOM 8485 C CA . SER D 1 112 ? 140.912 161.703 126.645 1.00 58.65 111 SER D CA 1
ATOM 8486 C C . SER D 1 112 ? 140.547 162.800 127.647 1.00 57.96 111 SER D C 1
ATOM 8487 O O . SER D 1 112 ? 139.463 163.391 127.488 1.00 59.37 111 SER D O 1
ATOM 8490 N N . SER D 1 113 ? 141.394 163.055 128.646 1.00 44.12 112 SER D N 1
ATOM 8491 C CA . SER D 1 113 ? 141.051 164.014 129.732 1.00 39.36 112 SER D CA 1
ATOM 8492 C C . SER D 1 113 ? 141.384 165.455 129.350 1.00 42.97 112 SER D C 1
ATOM 8493 O O . SER D 1 113 ? 141.673 165.706 128.171 1.00 49.57 112 SER D O 1
ATOM 8496 N N . GLY D 1 114 ? 141.364 166.354 130.329 1.00 41.31 113 GLY D N 1
ATOM 8497 C CA . GLY D 1 114 ? 141.689 167.770 130.095 1.00 45.93 113 GLY D CA 1
ATOM 8498 C C . GLY D 1 114 ? 143.184 167.997 130.023 1.00 49.67 113 GLY D C 1
ATOM 8499 O O . GLY D 1 114 ? 143.587 169.163 129.928 1.00 51.10 113 GLY D O 1
ATOM 8500 N N . MET D 1 115 ? 143.984 166.935 130.115 1.00 43.43 114 MET D N 1
ATOM 8501 C CA . MET D 1 115 ? 145.456 167.061 129.963 1.00 37.38 114 MET D CA 1
ATOM 8502 C C . MET D 1 115 ? 145.786 167.331 128.497 1.00 42.08 114 MET D C 1
ATOM 8503 O O . MET D 1 115 ? 146.954 167.611 128.215 1.00 47.51 114 MET D O 1
ATOM 8508 N N . ARG D 1 116 ? 144.800 167.233 127.600 1.00 51.78 115 ARG D N 1
ATOM 8509 C CA . ARG D 1 116 ? 145.038 167.424 126.146 1.00 53.17 115 ARG D CA 1
ATOM 8510 C C . ARG D 1 116 ? 145.609 168.829 125.929 1.00 55.63 115 ARG D C 1
ATOM 8511 O O . ARG D 1 116 ? 146.513 168.965 125.090 1.00 54.77 115 ARG D O 1
ATOM 8519 N N . ASP D 1 117 ? 145.110 169.828 126.663 1.00 52.66 116 ASP D N 1
ATOM 8520 C CA . ASP D 1 117 ? 145.554 171.234 126.482 1.00 47.67 116 ASP D CA 1
ATOM 8521 C C . ASP D 1 117 ? 147.040 171.409 126.820 1.00 44.73 116 ASP D C 1
ATOM 8522 O O . ASP D 1 117 ? 147.718 172.150 126.083 1.00 51.81 116 ASP D O 1
ATOM 8527 N N . TYR D 1 118 ? 147.517 170.793 127.905 1.00 35.30 117 TYR D N 1
ATOM 8528 C CA . TYR D 1 118 ? 148.946 170.877 128.310 1.00 28.77 117 TYR D CA 1
ATOM 8529 C C . TYR D 1 118 ? 149.824 170.158 127.286 1.00 37.60 117 TYR D C 1
ATOM 8530 O O . TYR D 1 118 ? 150.930 170.631 127.008 1.00 44.62 117 TYR D O 1
ATOM 8539 N N . ILE D 1 119 ? 149.364 169.020 126.775 1.00 39.87 118 ILE D N 1
ATOM 8540 C CA . ILE D 1 119 ? 150.103 168.281 125.712 1.00 39.38 118 ILE D CA 1
ATOM 8541 C C . ILE D 1 119 ? 150.135 169.120 124.425 1.00 45.71 118 ILE D C 1
ATOM 8542 O O . ILE D 1 119 ? 151.202 169.186 123.791 1.00 42.17 118 ILE D O 1
ATOM 8547 N N . ARG D 1 120 ? 149.022 169.777 124.076 1.00 47.24 119 ARG D N 1
ATOM 8548 C CA . ARG D 1 120 ? 148.951 170.624 122.854 1.00 32.50 119 ARG D CA 1
ATOM 8549 C C . ARG D 1 120 ? 149.972 171.752 122.978 1.00 27.00 119 ARG D C 1
ATOM 8550 O O . ARG D 1 120 ? 150.561 172.106 121.957 1.00 38.78 119 ARG D O 1
ATOM 8558 N N . PHE D 1 121 ? 150.112 172.330 124.174 1.00 43.14 120 PHE D N 1
ATOM 8559 C CA . PHE D 1 121 ? 151.048 173.466 124.390 1.00 49.14 120 PHE D CA 1
ATOM 8560 C C . PHE D 1 121 ? 152.476 172.992 124.112 1.00 44.23 120 PHE D C 1
ATOM 8561 O O . PHE D 1 121 ? 153.261 173.758 123.527 1.00 43.71 120 PHE D O 1
ATOM 8569 N N . LEU D 1 122 ? 152.793 171.761 124.517 1.00 38.73 121 LEU D N 1
ATOM 8570 C CA . LEU D 1 122 ? 154.155 171.203 124.317 1.00 38.55 121 LEU D CA 1
ATOM 8571 C C . LEU D 1 122 ? 154.462 171.074 122.822 1.00 49.09 121 LEU D C 1
ATOM 8572 O O . LEU D 1 122 ? 155.615 171.348 122.440 1.00 50.74 121 LEU D O 1
ATOM 8577 N N . VAL D 1 123 ? 153.479 170.653 122.017 1.00 48.62 122 VAL D N 1
ATOM 8578 C CA . VAL D 1 123 ? 153.737 170.420 120.563 1.00 41.14 122 VAL D CA 1
ATOM 8579 C C . VAL D 1 123 ? 153.726 171.756 119.811 1.00 40.00 122 VAL D C 1
ATOM 8580 O O . VAL D 1 123 ? 154.489 171.874 118.834 1.00 45.14 122 VAL D O 1
ATOM 8584 N N . LYS D 1 124 ? 152.911 172.722 120.249 1.00 40.68 123 LYS D N 1
ATOM 8585 C CA . LYS D 1 124 ? 152.793 173.996 119.505 1.00 39.87 123 LYS D CA 1
ATOM 8586 C C . LYS D 1 124 ? 154.145 174.685 119.519 1.00 40.60 123 LYS D C 1
ATOM 8587 O O . LYS D 1 124 ? 154.499 175.274 118.496 1.00 46.17 123 LYS D O 1
ATOM 8593 N N . HIS D 1 125 ? 154.859 174.611 120.638 1.00 35.14 124 HIS D N 1
ATOM 8594 C CA . HIS D 1 125 ? 156.175 175.289 120.768 1.00 40.91 124 HIS D CA 1
ATOM 8595 C C . HIS D 1 125 ? 157.288 174.282 120.492 1.00 40.86 124 HIS D C 1
ATOM 8596 O O . HIS D 1 125 ? 158.445 174.614 120.781 1.00 45.68 124 HIS D O 1
ATOM 8603 N N . ALA D 1 126 ? 156.933 173.146 119.874 1.00 35.33 125 ALA D N 1
ATOM 8604 C CA . ALA D 1 126 ? 157.919 172.115 119.467 1.00 37.28 125 ALA D CA 1
ATOM 8605 C C . ALA D 1 126 ? 158.802 171.679 120.636 1.00 39.50 125 ALA D C 1
ATOM 8606 O O . ALA D 1 126 ? 159.917 171.224 120.369 1.00 48.58 125 ALA D O 1
ATOM 8608 N N . LEU D 1 127 ? 158.315 171.809 121.871 1.00 40.27 126 LEU D N 1
ATOM 8609 C CA . LEU D 1 127 ? 159.073 171.348 123.067 1.00 37.62 126 LEU D CA 1
ATOM 8610 C C . LEU D 1 127 ? 159.237 169.819 123.053 1.00 36.07 126 LEU D C 1
ATOM 8611 O O . LEU D 1 127 ? 160.280 169.347 123.531 1.00 41.67 126 LEU D O 1
ATOM 8616 N N . VAL D 1 128 ? 158.234 169.068 122.576 1.00 42.58 127 VAL D N 1
ATOM 8617 C CA . VAL D 1 128 ? 158.387 167.583 122.462 1.00 41.96 127 VAL D CA 1
ATOM 8618 C C . VAL D 1 128 ? 158.684 167.194 121.008 1.00 43.54 127 VAL D C 1
ATOM 8619 O O . VAL D 1 128 ? 157.829 167.445 120.141 1.00 56.44 127 VAL D O 1
ATOM 8623 N N . ASP D 1 129 ? 159.858 166.608 120.757 1.00 34.22 128 ASP D N 1
ATOM 8624 C CA . ASP D 1 129 ? 160.266 166.202 119.384 1.00 37.69 128 ASP D CA 1
ATOM 8625 C C . ASP D 1 129 ? 159.434 165.043 118.819 1.00 29.25 128 ASP D C 1
ATOM 8626 O O . ASP D 1 129 ? 159.152 165.089 117.611 1.00 34.44 128 ASP D O 1
ATOM 8631 N N . VAL D 1 130 ? 159.108 164.020 119.621 1.00 27.28 129 VAL D N 1
ATOM 8632 C CA . VAL D 1 130 ? 158.409 162.803 119.093 1.00 37.50 129 VAL D CA 1
ATOM 8633 C C . VAL D 1 130 ? 157.277 162.419 120.052 1.00 39.83 129 VAL D C 1
ATOM 8634 O O . VAL D 1 130 ? 157.393 162.757 121.244 1.00 44.60 129 VAL D O 1
ATOM 8638 N N . VAL D 1 131 ? 156.238 161.726 119.565 1.00 23.70 130 VAL D N 1
ATOM 8639 C CA . VAL D 1 131 ? 155.168 161.253 120.488 1.00 27.31 130 VAL D CA 1
ATOM 8640 C C . VAL D 1 131 ? 154.836 159.792 120.185 1.00 35.21 130 VAL D C 1
ATOM 8641 O O . VAL D 1 131 ? 154.747 159.470 119.006 1.00 38.35 130 VAL D O 1
ATOM 8645 N N . VAL D 1 132 ? 154.701 158.935 121.204 1.00 30.90 131 VAL D N 1
ATOM 8646 C CA . VAL D 1 132 ? 154.243 157.523 121.018 1.00 23.90 131 VAL D CA 1
ATOM 8647 C C . VAL D 1 132 ? 152.928 157.418 121.785 1.00 25.32 131 VAL D C 1
ATOM 8648 O O . VAL D 1 132 ? 152.919 157.775 122.961 1.00 38.60 131 VAL D O 1
ATOM 8652 N N . CYS D 1 133 ? 151.850 157.014 121.129 1.00 29.61 132 CYS D N 1
ATOM 8653 C CA . CYS D 1 133 ? 150.538 156.975 121.807 1.00 37.10 132 CYS D CA 1
ATOM 8654 C C . CYS D 1 133 ? 149.723 155.818 121.243 1.00 47.96 132 CYS D C 1
ATOM 8655 O O . CYS D 1 133 ? 149.959 155.440 120.096 1.00 59.67 132 CYS D O 1
ATOM 8658 N N . THR D 1 134 ? 148.793 155.286 122.020 1.00 40.02 133 THR D N 1
ATOM 8659 C CA . THR D 1 134 ? 147.987 154.119 121.597 1.00 38.27 133 THR D CA 1
ATOM 8660 C C . THR D 1 134 ? 146.805 154.542 120.725 1.00 39.08 133 THR D C 1
ATOM 8661 O O . THR D 1 134 ? 146.435 155.716 120.813 1.00 55.97 133 THR D O 1
ATOM 8665 N N . ALA D 1 135 ? 146.227 153.626 119.942 1.00 35.38 134 ALA D N 1
ATOM 8666 C CA . ALA D 1 135 ? 145.151 153.958 118.974 1.00 44.19 134 ALA D CA 1
ATOM 8667 C C . ALA D 1 135 ? 143.994 154.753 119.574 1.00 46.87 134 ALA D C 1
ATOM 8668 O O . ALA D 1 135 ? 143.194 155.273 118.780 1.00 49.52 134 ALA D O 1
ATOM 8670 N N . GLY D 1 136 ? 143.870 154.747 120.901 1.00 47.73 135 GLY D N 1
ATOM 8671 C CA . GLY D 1 136 ? 142.761 155.451 121.573 1.00 45.65 135 GLY D CA 1
ATOM 8672 C C . GLY D 1 136 ? 143.067 156.922 121.697 1.00 53.97 135 GLY D C 1
ATOM 8673 O O . GLY D 1 136 ? 142.158 157.721 121.501 1.00 63.74 135 GLY D O 1
ATOM 8674 N N . GLY D 1 137 ? 144.300 157.263 122.061 1.00 48.03 136 GLY D N 1
ATOM 8675 C CA . GLY D 1 137 ? 144.708 158.678 122.092 1.00 41.82 136 GLY D CA 1
ATOM 8676 C C . GLY D 1 137 ? 144.727 159.264 120.697 1.00 44.99 136 GLY D C 1
ATOM 8677 O O . GLY D 1 137 ? 144.278 160.407 120.532 1.00 55.56 136 GLY D O 1
ATOM 8678 N N . ILE D 1 138 ? 145.231 158.500 119.724 1.00 35.78 137 ILE D N 1
ATOM 8679 C CA . ILE D 1 138 ? 145.292 158.975 118.315 1.00 35.31 137 ILE D CA 1
ATOM 8680 C C . ILE D 1 138 ? 143.861 159.207 117.831 1.00 46.48 137 ILE D C 1
ATOM 8681 O O . ILE D 1 138 ? 143.574 160.306 117.339 1.00 59.10 137 ILE D O 1
ATOM 8686 N N . GLU D 1 139 ? 142.975 158.233 118.031 1.00 54.82 138 GLU D N 1
ATOM 8687 C CA . GLU D 1 139 ? 141.553 158.424 117.649 1.00 61.59 138 GLU D CA 1
ATOM 8688 C C . GLU D 1 139 ? 140.935 159.560 118.473 1.00 62.64 138 GLU D C 1
ATOM 8689 O O . GLU D 1 139 ? 140.183 160.351 117.881 1.00 66.53 138 GLU D O 1
ATOM 8695 N N . GLU D 1 140 ? 141.278 159.678 119.761 1.00 56.18 139 GLU D N 1
ATOM 8696 C CA . GLU D 1 140 ? 140.610 160.676 120.648 1.00 56.26 139 GLU D CA 1
ATOM 8697 C C . GLU D 1 140 ? 140.844 162.115 120.183 1.00 54.70 139 GLU D C 1
ATOM 8698 O O . GLU D 1 140 ? 139.879 162.891 120.180 1.00 61.38 139 GLU D O 1
ATOM 8704 N N . ASP D 1 141 ? 142.071 162.466 119.807 1.00 51.05 140 ASP D N 1
ATOM 8705 C CA . ASP D 1 141 ? 142.337 163.880 119.443 1.00 54.15 140 ASP D CA 1
ATOM 8706 C C . ASP D 1 141 ? 141.454 164.230 118.244 1.00 54.22 140 ASP D C 1
ATOM 8707 O O . ASP D 1 141 ? 140.797 165.283 118.290 1.00 59.04 140 ASP D O 1
ATOM 8712 N N . PHE D 1 142 ? 141.411 163.353 117.238 1.00 55.95 141 PHE D N 1
ATOM 8713 C CA . PHE D 1 142 ? 140.620 163.597 116.010 1.00 60.12 141 PHE D CA 1
ATOM 8714 C C . PHE D 1 142 ? 139.129 163.637 116.358 1.00 64.15 141 PHE D C 1
ATOM 8715 O O . PHE D 1 142 ? 138.436 164.494 115.807 1.00 62.95 141 PHE D O 1
ATOM 8723 N N . ILE D 1 143 ? 138.648 162.738 117.219 1.00 68.28 142 ILE D N 1
ATOM 8724 C CA . ILE D 1 143 ? 137.187 162.687 117.534 1.00 68.97 142 ILE D CA 1
ATOM 8725 C C . ILE D 1 143 ? 136.747 163.936 118.310 1.00 69.30 142 ILE D C 1
ATOM 8726 O O . ILE D 1 143 ? 135.629 164.401 118.064 1.00 67.12 142 ILE D O 1
ATOM 8731 N N . LYS D 1 144 ? 137.575 164.440 119.233 1.00 64.81 143 LYS D N 1
ATOM 8732 C CA . LYS D 1 144 ? 137.200 165.609 120.076 1.00 63.40 143 LYS D CA 1
ATOM 8733 C C . LYS D 1 144 ? 136.991 166.793 119.145 1.00 67.76 143 LYS D C 1
ATOM 8734 O O . LYS D 1 144 ? 136.086 167.600 119.404 1.00 68.50 143 LYS D O 1
ATOM 8740 N N . CYS D 1 145 ? 137.821 166.880 118.106 1.00 65.00 144 CYS D N 1
ATOM 8741 C CA . CYS D 1 145 ? 137.704 167.999 117.150 1.00 64.28 144 CYS D CA 1
ATOM 8742 C C . CYS D 1 145 ? 136.311 167.933 116.525 1.00 67.63 144 CYS D C 1
ATOM 8743 O O . CYS D 1 145 ? 135.686 168.997 116.401 1.00 68.31 144 CYS D O 1
ATOM 8746 N N . LEU D 1 146 ? 135.845 166.746 116.135 1.00 71.06 145 LEU D N 1
ATOM 8747 C CA . LEU D 1 146 ? 134.455 166.630 115.610 1.00 70.50 145 LEU D CA 1
ATOM 8748 C C . LEU D 1 146 ? 133.398 166.804 116.712 1.00 71.33 145 LEU D C 1
ATOM 8749 O O . LEU D 1 146 ? 132.430 167.542 116.468 1.00 71.86 145 LEU D O 1
ATOM 8754 N N . ALA D 1 147 ? 133.568 166.149 117.867 1.00 84.21 146 ALA D N 1
ATOM 8755 C CA . ALA D 1 147 ? 132.620 166.300 119.002 1.00 90.11 146 ALA D CA 1
ATOM 8756 C C . ALA D 1 147 ? 133.365 166.202 120.340 1.00 91.79 146 ALA D C 1
ATOM 8757 O O . ALA D 1 147 ? 134.169 165.269 120.487 1.00 89.58 146 ALA D O 1
ATOM 8759 N N . PRO D 1 148 ? 133.079 167.061 121.347 1.00 97.42 147 PRO D N 1
ATOM 8760 C CA . PRO D 1 148 ? 133.854 167.094 122.607 1.00 95.30 147 PRO D CA 1
ATOM 8761 C C . PRO D 1 148 ? 133.702 165.968 123.643 1.00 93.88 147 PRO D C 1
ATOM 8762 O O . PRO D 1 148 ? 132.628 165.391 123.701 1.00 92.99 147 PRO D O 1
ATOM 8766 N N . THR D 1 149 ? 134.760 165.688 124.428 1.00 94.50 148 THR D N 1
ATOM 8767 C CA . THR D 1 149 ? 134.683 164.679 125.530 1.00 96.34 148 THR D CA 1
ATOM 8768 C C . THR D 1 149 ? 133.867 165.273 126.686 1.00 93.13 148 THR D C 1
ATOM 8769 O O . THR D 1 149 ? 133.805 166.508 126.775 1.00 93.04 148 THR D O 1
ATOM 8773 N N . HIS D 1 150 ? 133.257 164.437 127.527 1.00 96.22 149 HIS D N 1
ATOM 8774 C CA . HIS D 1 150 ? 132.378 164.937 128.617 1.00 94.26 149 HIS D CA 1
ATOM 8775 C C . HIS D 1 150 ? 132.798 164.328 129.959 1.00 95.93 149 HIS D C 1
ATOM 8776 O O . HIS D 1 150 ? 133.487 163.297 129.935 1.00 98.05 149 HIS D O 1
ATOM 8783 N N . MET D 1 151 ? 132.449 164.969 131.081 1.00 92.02 150 MET D N 1
ATOM 8784 C CA . MET D 1 151 ? 132.737 164.398 132.426 1.00 90.08 150 MET D CA 1
ATOM 8785 C C . MET D 1 151 ? 131.477 163.713 132.959 1.00 87.65 150 MET D C 1
ATOM 8786 O O . MET D 1 151 ? 130.736 164.393 133.691 1.00 90.62 150 MET D O 1
ATOM 8791 N N . PHE D 1 155 ? 131.856 154.565 139.291 1.00 120.68 154 PHE D N 1
ATOM 8792 C CA . PHE D 1 155 ? 130.672 154.254 140.137 1.00 121.53 154 PHE D CA 1
ATOM 8793 C C . PHE D 1 155 ? 129.431 154.065 139.263 1.00 122.48 154 PHE D C 1
ATOM 8794 O O . PHE D 1 155 ? 128.501 153.360 139.698 1.00 122.87 154 PHE D O 1
ATOM 8802 N N . HIS D 1 156 ? 129.422 154.673 138.073 1.00 118.80 155 HIS D N 1
ATOM 8803 C CA . HIS D 1 156 ? 128.241 154.585 137.174 1.00 118.91 155 HIS D CA 1
ATOM 8804 C C . HIS D 1 156 ? 128.025 153.120 136.797 1.00 118.74 155 HIS D C 1
ATOM 8805 O O . HIS D 1 156 ? 129.027 152.440 136.507 1.00 118.73 155 HIS D O 1
ATOM 8812 N N . ASP D 1 157 ? 126.777 152.652 136.793 1.00 111.35 156 ASP D N 1
ATOM 8813 C CA . ASP D 1 157 ? 126.551 151.214 136.502 1.00 110.61 156 ASP D CA 1
ATOM 8814 C C . ASP D 1 157 ? 126.994 150.960 135.059 1.00 111.22 156 ASP D C 1
ATOM 8815 O O . ASP D 1 157 ? 126.535 151.699 134.175 1.00 111.32 156 ASP D O 1
ATOM 8820 N N . GLY D 1 158 ? 127.827 149.942 134.831 1.00 102.21 157 GLY D N 1
ATOM 8821 C CA . GLY D 1 158 ? 128.328 149.631 133.476 1.00 100.13 157 GLY D CA 1
ATOM 8822 C C . GLY D 1 158 ? 127.243 149.190 132.505 1.00 100.14 157 GLY D C 1
ATOM 8823 O O . GLY D 1 158 ? 127.287 149.618 131.341 1.00 102.90 157 GLY D O 1
ATOM 8824 N N . HIS D 1 159 ? 126.296 148.370 132.965 1.00 99.09 158 HIS D N 1
ATOM 8825 C CA . HIS D 1 159 ? 125.179 147.914 132.099 1.00 100.10 158 HIS D CA 1
ATOM 8826 C C . HIS D 1 159 ? 124.357 149.121 131.650 1.00 102.45 158 HIS D C 1
ATOM 8827 O O . HIS D 1 159 ? 124.022 149.186 130.455 1.00 103.62 158 HIS D O 1
ATOM 8834 N N . ASP D 1 160 ? 124.083 150.059 132.561 1.00 107.79 159 ASP D N 1
ATOM 8835 C CA . ASP D 1 160 ? 123.217 151.222 132.234 1.00 106.05 159 ASP D CA 1
ATOM 8836 C C . ASP D 1 160 ? 123.871 152.055 131.134 1.00 104.80 159 ASP D C 1
ATOM 8837 O O . ASP D 1 160 ? 123.147 152.557 130.263 1.00 105.93 159 ASP D O 1
ATOM 8842 N N . LEU D 1 161 ? 125.189 152.210 131.194 1.00 100.92 160 LEU D N 1
ATOM 8843 C CA . LEU D 1 161 ? 125.894 153.057 130.202 1.00 101.27 160 LEU D CA 1
ATOM 8844 C C . LEU D 1 161 ? 125.730 152.471 128.793 1.00 100.69 160 LEU D C 1
ATOM 8845 O O . LEU D 1 161 ? 125.551 153.263 127.856 1.00 99.61 160 LEU D O 1
ATOM 8850 N N . ARG D 1 162 ? 125.784 151.145 128.643 1.00 103.20 161 ARG D N 1
ATOM 8851 C CA . ARG D 1 162 ? 125.538 150.520 127.314 1.00 102.12 161 ARG D CA 1
ATOM 8852 C C . ARG D 1 162 ? 124.102 150.821 126.872 1.00 103.10 161 ARG D C 1
ATOM 8853 O O . ARG D 1 162 ? 123.905 151.117 125.683 1.00 104.40 161 ARG D O 1
ATOM 8861 N N . LYS D 1 163 ? 123.143 150.772 127.799 1.00 103.67 162 LYS D N 1
ATOM 8862 C CA . LYS D 1 163 ? 121.711 151.002 127.460 1.00 105.10 162 LYS D CA 1
ATOM 8863 C C . LYS D 1 163 ? 121.531 152.423 126.914 1.00 103.82 162 LYS D C 1
ATOM 8864 O O . LYS D 1 163 ? 120.666 152.608 126.038 1.00 103.07 162 LYS D O 1
ATOM 8870 N N . ARG D 1 164 ? 122.295 153.387 127.435 1.00 103.41 163 ARG D N 1
ATOM 8871 C CA . ARG D 1 164 ? 122.170 154.809 127.019 1.00 104.33 163 ARG D CA 1
ATOM 8872 C C . ARG D 1 164 ? 123.109 155.092 125.844 1.00 105.77 163 ARG D C 1
ATOM 8873 O O . ARG D 1 164 ? 123.230 156.270 125.471 1.00 104.31 163 ARG D O 1
ATOM 8881 N N . GLY D 1 165 ? 123.744 154.059 125.286 1.00 107.80 164 GLY D N 1
ATOM 8882 C CA . GLY D 1 165 ? 124.729 154.271 124.209 1.00 105.86 164 GLY D CA 1
ATOM 8883 C C . GLY D 1 165 ? 125.902 155.131 124.647 1.00 105.34 164 GLY D C 1
ATOM 8884 O O . GLY D 1 165 ? 126.263 156.048 123.892 1.00 104.00 164 GLY D O 1
ATOM 8885 N N . LEU D 1 166 ? 126.457 154.873 125.835 1.00 105.33 165 LEU D N 1
ATOM 8886 C CA . LEU D 1 166 ? 127.585 155.684 126.370 1.00 103.80 165 LEU D CA 1
ATOM 8887 C C . LEU D 1 166 ? 128.814 154.793 126.586 1.00 103.88 165 LEU D C 1
ATOM 8888 O O . LEU D 1 166 ? 128.629 153.655 127.041 1.00 106.98 165 LEU D O 1
ATOM 8893 N N . ASN D 1 167 ? 130.014 155.287 126.267 1.00 90.80 166 ASN D N 1
ATOM 8894 C CA . ASN D 1 167 ? 131.268 154.520 126.491 1.00 91.26 166 ASN D CA 1
ATOM 8895 C C . ASN D 1 167 ? 131.988 155.164 127.676 1.00 85.84 166 ASN D C 1
ATOM 8896 O O . ASN D 1 167 ? 132.267 156.358 127.579 1.00 89.13 166 ASN D O 1
ATOM 8901 N N . ARG D 1 168 ? 132.321 154.406 128.726 1.00 80.30 167 ARG D N 1
ATOM 8902 C CA . ARG D 1 168 ? 132.889 155.034 129.954 1.00 81.95 167 ARG D CA 1
ATOM 8903 C C . ARG D 1 168 ? 134.369 154.725 130.158 1.00 82.06 167 ARG D C 1
ATOM 8904 O O . ARG D 1 168 ? 134.726 153.552 130.114 1.00 83.99 167 ARG D O 1
ATOM 8912 N N . ILE D 1 169 ? 135.195 155.754 130.328 1.00 82.21 168 ILE D N 1
ATOM 8913 C CA . ILE D 1 169 ? 136.630 155.560 130.679 1.00 78.53 168 ILE D CA 1
ATOM 8914 C C . ILE D 1 169 ? 136.830 156.393 131.953 1.00 82.56 168 ILE D C 1
ATOM 8915 O O . ILE D 1 169 ? 136.763 157.624 131.846 1.00 83.99 168 ILE D O 1
ATOM 8920 N N . GLY D 1 170 ? 137.091 155.771 133.107 1.00 85.14 169 GLY D N 1
ATOM 8921 C CA . GLY D 1 170 ? 137.171 156.540 134.365 1.00 85.02 169 GLY D CA 1
ATOM 8922 C C . GLY D 1 170 ? 135.882 157.289 134.640 1.00 83.18 169 GLY D C 1
ATOM 8923 O O . GLY D 1 170 ? 134.819 156.653 134.595 1.00 81.40 169 GLY D O 1
ATOM 8924 N N . ASN D 1 171 ? 135.972 158.587 134.941 1.00 81.55 170 ASN D N 1
ATOM 8925 C CA . ASN D 1 171 ? 134.767 159.435 135.159 1.00 81.09 170 ASN D CA 1
ATOM 8926 C C . ASN D 1 171 ? 134.481 160.216 133.871 1.00 82.07 170 ASN D C 1
ATOM 8927 O O . ASN D 1 171 ? 133.644 161.134 133.919 1.00 80.82 170 ASN D O 1
ATOM 8932 N N . LEU D 1 172 ? 135.163 159.870 132.772 1.00 81.01 171 LEU D N 1
ATOM 8933 C CA . LEU D 1 172 ? 134.977 160.557 131.467 1.00 79.59 171 LEU D CA 1
ATOM 8934 C C . LEU D 1 172 ? 134.191 159.644 130.523 1.00 79.56 171 LEU D C 1
ATOM 8935 O O . LEU D 1 172 ? 134.674 158.544 130.255 1.00 82.88 171 LEU D O 1
ATOM 8940 N N . ILE D 1 173 ? 133.065 160.118 129.986 1.00 86.66 172 ILE D N 1
ATOM 8941 C CA . ILE D 1 173 ? 132.213 159.288 129.086 1.00 89.95 172 ILE D CA 1
ATOM 8942 C C . ILE D 1 173 ? 132.207 159.874 127.667 1.00 89.75 172 ILE D C 1
ATOM 8943 O O . ILE D 1 173 ? 131.844 161.051 127.531 1.00 89.87 172 ILE D O 1
ATOM 8948 N N . VAL D 1 174 ? 132.559 159.071 126.650 1.00 92.13 173 VAL D N 1
ATOM 8949 C CA . VAL D 1 174 ? 132.582 159.521 125.221 1.00 90.55 173 VAL D CA 1
ATOM 8950 C C . VAL D 1 174 ? 131.312 158.999 124.557 1.00 93.79 173 VAL D C 1
ATOM 8951 O O . VAL D 1 174 ? 131.126 157.776 124.535 1.00 94.20 173 VAL D O 1
ATOM 8955 N N . PRO D 1 175 ? 130.442 159.860 123.993 1.00 93.89 174 PRO D N 1
ATOM 8956 C CA . PRO D 1 175 ? 129.163 159.405 123.435 1.00 94.14 174 PRO D CA 1
ATOM 8957 C C . PRO D 1 175 ? 129.353 158.478 122.221 1.00 93.67 174 PRO D C 1
ATOM 8958 O O . PRO D 1 175 ? 130.357 158.591 121.550 1.00 94.49 174 PRO D O 1
ATOM 8962 N N . ASN D 1 176 ? 128.395 157.585 121.956 1.00 96.08 175 ASN D N 1
ATOM 8963 C CA . ASN D 1 176 ? 128.570 156.603 120.851 1.00 98.77 175 ASN D CA 1
ATOM 8964 C C . ASN D 1 176 ? 128.482 157.329 119.506 1.00 99.68 175 ASN D C 1
ATOM 8965 O O . ASN D 1 176 ? 129.080 156.839 118.533 1.00 100.88 175 ASN D O 1
ATOM 8970 N N . LYS D 1 177 ? 127.791 158.465 119.466 1.00 98.11 176 LYS D N 1
ATOM 8971 C CA . LYS D 1 177 ? 127.650 159.261 118.221 1.00 97.96 176 LYS D CA 1
ATOM 8972 C C . LYS D 1 177 ? 129.031 159.729 117.759 1.00 97.82 176 LYS D C 1
ATOM 8973 O O . LYS D 1 177 ? 129.265 159.789 116.537 1.00 99.62 176 LYS D O 1
ATOM 8979 N N . ASN D 1 178 ? 129.922 160.012 118.697 1.00 87.10 177 ASN D N 1
ATOM 8980 C CA . ASN D 1 178 ? 131.244 160.593 118.360 1.00 87.75 177 ASN D CA 1
ATOM 8981 C C . ASN D 1 178 ? 132.031 159.676 117.415 1.00 88.68 177 ASN D C 1
ATOM 8982 O O . ASN D 1 178 ? 132.746 160.208 116.547 1.00 91.11 177 ASN D O 1
ATOM 8987 N N . TYR D 1 179 ? 131.934 158.361 117.586 1.00 87.21 178 TYR D N 1
ATOM 8988 C CA . TYR D 1 179 ? 132.697 157.388 116.753 1.00 86.26 178 TYR D CA 1
ATOM 8989 C C . TYR D 1 179 ? 132.285 157.454 115.275 1.00 84.13 178 TYR D C 1
ATOM 8990 O O . TYR D 1 179 ? 133.167 157.314 114.403 1.00 84.39 178 TYR D O 1
ATOM 8999 N N . CYS D 1 180 ? 130.993 157.649 115.000 1.00 85.15 179 CYS D N 1
ATOM 9000 C CA . CYS D 1 180 ? 130.492 157.765 113.603 1.00 87.33 179 CYS D CA 1
ATOM 9001 C C . CYS D 1 180 ? 131.125 158.975 112.901 1.00 87.65 179 CYS D C 1
ATOM 9002 O O . CYS D 1 180 ? 131.396 158.874 111.694 1.00 88.27 179 CYS D O 1
ATOM 9005 N N . LEU D 1 181 ? 131.319 160.087 113.617 1.00 81.36 180 LEU D N 1
ATOM 9006 C CA . LEU D 1 181 ? 131.922 161.314 113.024 1.00 79.92 180 LEU D CA 1
ATOM 9007 C C . LEU D 1 181 ? 133.340 160.992 112.550 1.00 77.60 180 LEU D C 1
ATOM 9008 O O . LEU D 1 181 ? 133.714 161.444 111.450 1.00 75.62 180 LEU D O 1
ATOM 9013 N N . PHE D 1 182 ? 134.086 160.224 113.343 1.00 68.91 181 PHE D N 1
ATOM 9014 C CA . PHE D 1 182 ? 135.456 159.811 112.942 1.00 65.85 181 PHE D CA 1
ATOM 9015 C C . PHE D 1 182 ? 135.356 158.946 111.690 1.00 71.17 181 PHE D C 1
ATOM 9016 O O . PHE D 1 182 ? 136.212 159.072 110.800 1.00 70.99 181 PHE D O 1
ATOM 9024 N N . GLU D 1 183 ? 134.331 158.096 111.626 1.00 79.60 182 GLU D N 1
ATOM 9025 C CA . GLU D 1 183 ? 134.219 157.157 110.484 1.00 74.93 182 GLU D CA 1
ATOM 9026 C C . GLU D 1 183 ? 134.118 157.957 109.189 1.00 77.11 182 GLU D C 1
ATOM 9027 O O . GLU D 1 183 ? 134.851 157.633 108.245 1.00 75.80 182 GLU D O 1
ATOM 9033 N N . ASP D 1 184 ? 133.295 159.004 109.173 1.00 75.20 183 ASP D N 1
ATOM 9034 C CA . ASP D 1 184 ? 133.083 159.743 107.910 1.00 74.83 183 ASP D CA 1
ATOM 9035 C C . ASP D 1 184 ? 134.403 160.355 107.463 1.00 73.26 183 ASP D C 1
ATOM 9036 O O . ASP D 1 184 ? 134.680 160.309 106.265 1.00 76.92 183 ASP D O 1
ATOM 9041 N N . TRP D 1 185 ? 135.158 160.939 108.389 1.00 61.00 184 TRP D N 1
ATOM 9042 C CA . TRP D 1 185 ? 136.414 161.646 108.017 1.00 62.52 184 TRP D CA 1
ATOM 9043 C C . TRP D 1 185 ? 137.519 160.697 107.531 1.00 61.24 184 TRP D C 1
ATOM 9044 O O . TRP D 1 185 ? 138.171 161.027 106.533 1.00 62.63 184 TRP D O 1
ATOM 9055 N N . ILE D 1 186 ? 137.734 159.578 108.218 1.00 57.18 185 ILE D N 1
ATOM 9056 C CA . ILE D 1 186 ? 138.864 158.661 107.878 1.00 57.50 185 ILE D CA 1
ATOM 9057 C C . ILE D 1 186 ? 138.642 157.901 106.570 1.00 61.62 185 ILE D C 1
ATOM 9058 O O . ILE D 1 186 ? 139.629 157.685 105.854 1.00 60.86 185 ILE D O 1
ATOM 9063 N N . MET D 1 187 ? 137.408 157.519 106.246 1.00 64.57 186 MET D N 1
ATOM 9064 C CA . MET D 1 187 ? 137.216 156.633 105.065 1.00 57.58 186 MET D CA 1
ATOM 9065 C C . MET D 1 187 ? 137.770 157.255 103.777 1.00 58.68 186 MET D C 1
ATOM 9066 O O . MET D 1 187 ? 138.543 156.552 103.112 1.00 60.92 186 MET D O 1
ATOM 9071 N N . PRO D 1 188 ? 137.503 158.523 103.397 1.00 58.51 187 PRO D N 1
ATOM 9072 C CA . PRO D 1 188 ? 137.998 159.041 102.127 1.00 58.61 187 PRO D CA 1
ATOM 9073 C C . PRO D 1 188 ? 139.530 159.063 102.065 1.00 57.29 187 PRO D C 1
ATOM 9074 O O . PRO D 1 188 ? 140.067 158.808 101.012 1.00 60.89 187 PRO D O 1
ATOM 9078 N N . ILE D 1 189 ? 140.185 159.401 103.170 1.00 48.79 188 ILE D N 1
ATOM 9079 C CA . ILE D 1 189 ? 141.675 159.443 103.210 1.00 49.75 188 ILE D CA 1
ATOM 9080 C C . ILE D 1 189 ? 142.215 158.031 102.979 1.00 57.20 188 ILE D C 1
ATOM 9081 O O . ILE D 1 189 ? 143.219 157.895 102.273 1.00 61.86 188 ILE D O 1
ATOM 9086 N N . LEU D 1 190 ? 141.560 157.020 103.549 1.00 57.60 189 LEU D N 1
ATOM 9087 C CA . LEU D 1 190 ? 141.980 155.611 103.343 1.00 55.63 189 LEU D CA 1
ATOM 9088 C C . LEU D 1 190 ? 141.824 155.221 101.869 1.00 51.51 189 LEU D C 1
ATOM 9089 O O . LEU D 1 190 ? 142.745 154.595 101.329 1.00 46.42 189 LEU D O 1
ATOM 9094 N N . ASP D 1 191 ? 140.721 155.617 101.233 1.00 57.16 190 ASP D N 1
ATOM 9095 C CA . ASP D 1 191 ? 140.512 155.309 99.793 1.00 56.42 190 ASP D CA 1
ATOM 9096 C C . ASP D 1 191 ? 141.625 155.976 98.981 1.00 58.29 190 ASP D C 1
ATOM 9097 O O . ASP D 1 191 ? 142.155 155.325 98.064 1.00 56.85 190 ASP D O 1
ATOM 9102 N N . LYS D 1 192 ? 141.958 157.225 99.307 1.00 60.44 191 LYS D N 1
ATOM 9103 C CA . LYS D 1 192 ? 143.032 157.956 98.590 1.00 55.72 191 LYS D CA 1
ATOM 9104 C C . LYS D 1 192 ? 144.382 157.276 98.844 1.00 58.39 191 LYS D C 1
ATOM 9105 O O . LYS D 1 192 ? 145.207 157.248 97.919 1.00 58.87 191 LYS D O 1
ATOM 9111 N N . CYS D 1 193 ? 144.591 156.714 100.035 1.00 61.25 192 CYS D N 1
ATOM 9112 C CA . CYS D 1 193 ? 145.912 156.108 100.347 1.00 59.15 192 CYS D CA 1
ATOM 9113 C C . CYS D 1 193 ? 146.044 154.827 99.527 1.00 64.84 192 CYS D C 1
ATOM 9114 O O . CYS D 1 193 ? 147.142 154.557 99.028 1.00 69.75 192 CYS D O 1
ATOM 9117 N N . LEU D 1 194 ? 144.948 154.083 99.375 1.00 60.80 193 LEU D N 1
ATOM 9118 C CA . LEU D 1 194 ? 144.983 152.868 98.522 1.00 56.43 193 LEU D CA 1
ATOM 9119 C C . LEU D 1 194 ? 145.276 153.295 97.086 1.00 56.06 193 LEU D C 1
ATOM 9120 O O . LEU D 1 194 ? 146.124 152.656 96.454 1.00 54.04 193 LEU D O 1
ATOM 9125 N N . GLU D 1 195 ? 144.634 154.366 96.614 1.00 62.34 194 GLU D N 1
ATOM 9126 C CA . GLU D 1 195 ? 144.808 154.810 95.209 1.00 61.17 194 GLU D CA 1
ATOM 9127 C C . GLU D 1 195 ? 146.265 155.211 94.974 1.00 63.62 194 GLU D C 1
ATOM 9128 O O . GLU D 1 195 ? 146.813 154.852 93.921 1.00 69.11 194 GLU D O 1
ATOM 9134 N N . GLU D 1 196 ? 146.868 155.915 95.924 1.00 60.71 195 GLU D N 1
ATOM 9135 C CA . GLU D 1 196 ? 148.290 156.322 95.804 1.00 59.00 195 GLU D CA 1
ATOM 9136 C C . GLU D 1 196 ? 149.161 155.070 95.800 1.00 59.81 195 GLU D C 1
ATOM 9137 O O . GLU D 1 196 ? 150.133 155.032 95.046 1.00 61.93 195 GLU D O 1
ATOM 9143 N N . GLN D 1 197 ? 148.829 154.095 96.644 1.00 57.60 196 GLN D N 1
ATOM 9144 C CA . GLN D 1 197 ? 149.618 152.842 96.727 1.00 58.91 196 GLN D CA 1
ATOM 9145 C C . GLN D 1 197 ? 149.521 152.115 95.389 1.00 60.03 196 GLN D C 1
ATOM 9146 O O . GLN D 1 197 ? 150.551 151.626 94.900 1.00 57.40 196 GLN D O 1
ATOM 9152 N N . ASN D 1 198 ? 148.318 152.054 94.821 1.00 60.66 197 ASN D N 1
ATOM 9153 C CA . ASN D 1 198 ? 148.117 151.330 93.543 1.00 56.74 197 ASN D CA 1
ATOM 9154 C C . ASN D 1 198 ? 148.892 152.004 92.407 1.00 58.58 197 ASN D C 1
ATOM 9155 O O . ASN D 1 198 ? 149.533 151.271 91.637 1.00 62.18 197 ASN D O 1
ATOM 9160 N N . THR D 1 199 ? 148.864 153.338 92.313 1.00 61.81 198 THR D N 1
ATOM 9161 C CA . THR D 1 199 ? 149.475 154.016 91.136 1.00 61.27 198 THR D CA 1
ATOM 9162 C C . THR D 1 199 ? 150.875 154.570 91.415 1.00 59.91 198 THR D C 1
ATOM 9163 O O . THR D 1 199 ? 151.786 154.263 90.627 1.00 62.43 198 THR D O 1
ATOM 9167 N N . GLN D 1 200 ? 151.048 155.334 92.492 1.00 55.31 199 GLN D N 1
ATOM 9168 C CA . GLN D 1 200 ? 152.355 155.995 92.756 1.00 54.93 199 GLN D CA 1
ATOM 9169 C C . GLN D 1 200 ? 153.220 155.078 93.621 1.00 58.64 199 GLN D C 1
ATOM 9170 O O . GLN D 1 200 ? 154.362 155.466 93.925 1.00 61.02 199 GLN D O 1
ATOM 9176 N N . GLY D 1 201 ? 152.695 153.907 93.991 1.00 60.19 200 GLY D N 1
ATOM 9177 C CA . GLY D 1 201 ? 153.475 152.915 94.757 1.00 61.01 200 GLY D CA 1
ATOM 9178 C C . GLY D 1 201 ? 153.975 153.425 96.091 1.00 63.85 200 GLY D C 1
ATOM 9179 O O . GLY D 1 201 ? 155.127 153.110 96.436 1.00 65.40 200 GLY D O 1
ATOM 9180 N N . THR D 1 202 ? 153.154 154.179 96.822 1.00 57.53 201 THR D N 1
ATOM 9181 C CA . THR D 1 202 ? 153.591 154.598 98.176 1.00 54.12 201 THR D CA 1
ATOM 9182 C C . THR D 1 202 ? 153.294 153.460 99.147 1.00 58.41 201 THR D C 1
ATOM 9183 O O . THR D 1 202 ? 152.137 153.021 99.191 1.00 61.28 201 THR D O 1
ATOM 9187 N N . LYS D 1 203 ? 154.300 153.022 99.905 1.00 57.46 202 LYS D N 1
ATOM 9188 C CA . LYS D 1 203 ? 154.102 151.898 100.849 1.00 52.86 202 LYS D CA 1
ATOM 9189 C C . LYS D 1 203 ? 153.698 152.501 102.192 1.00 51.67 202 LYS D C 1
ATOM 9190 O O . LYS D 1 203 ? 154.532 153.178 102.803 1.00 52.64 202 LYS D O 1
ATOM 9196 N N . TRP D 1 204 ? 152.471 152.257 102.637 1.00 44.62 203 TRP D N 1
ATOM 9197 C CA . TRP D 1 204 ? 151.981 152.923 103.869 1.00 44.86 203 TRP D CA 1
ATOM 9198 C C . TRP D 1 204 ? 152.451 152.234 105.147 1.00 44.76 203 TRP D C 1
ATOM 9199 O O . TRP D 1 204 ? 152.804 151.054 105.071 1.00 53.46 203 TRP D O 1
ATOM 9210 N N . THR D 1 205 ? 152.458 152.957 106.269 1.00 31.42 204 THR D N 1
ATOM 9211 C CA . THR D 1 205 ? 152.795 152.385 107.597 1.00 30.06 204 THR D CA 1
ATOM 9212 C C . THR D 1 205 ? 151.875 153.089 108.599 1.00 35.90 204 THR D C 1
ATOM 9213 O O . THR D 1 205 ? 151.189 154.021 108.179 1.00 39.54 204 THR D O 1
ATOM 9217 N N . PRO D 1 206 ? 151.788 152.681 109.883 1.00 36.30 205 PRO D N 1
ATOM 9218 C CA . PRO D 1 206 ? 150.991 153.415 110.887 1.00 34.76 205 PRO D CA 1
ATOM 9219 C C . PRO D 1 206 ? 151.364 154.882 111.180 1.00 39.46 205 PRO D C 1
ATOM 9220 O O . PRO D 1 206 ? 150.460 155.672 111.307 1.00 45.08 205 PRO D O 1
ATOM 9224 N N . SER D 1 207 ? 152.653 155.225 111.262 1.00 31.25 206 SER D N 1
ATOM 9225 C CA . SER D 1 207 ? 153.084 156.633 111.466 1.00 27.15 206 SER D CA 1
ATOM 9226 C C . SER D 1 207 ? 152.648 157.517 110.295 1.00 30.02 206 SER D C 1
ATOM 9227 O O . SER D 1 207 ? 152.165 158.629 110.564 1.00 39.19 206 SER D O 1
ATOM 9230 N N . LYS D 1 208 ? 152.837 157.067 109.050 1.00 34.25 207 LYS D N 1
ATOM 9231 C CA . LYS D 1 208 ? 152.500 157.904 107.865 1.00 32.47 207 LYS D CA 1
ATOM 9232 C C . LYS D 1 208 ? 151.010 158.244 107.898 1.00 33.30 207 LYS D C 1
ATOM 9233 O O . LYS D 1 208 ? 150.653 159.429 107.653 1.00 36.61 207 LYS D O 1
ATOM 9239 N N . LEU D 1 209 ? 150.179 157.255 108.230 1.00 33.33 208 LEU D N 1
ATOM 9240 C CA . LEU D 1 209 ? 148.714 157.480 108.206 1.00 36.71 208 LEU D CA 1
ATOM 9241 C C . LEU D 1 209 ? 148.373 158.590 109.203 1.00 41.11 208 LEU D C 1
ATOM 9242 O O . LEU D 1 209 ? 147.571 159.455 108.844 1.00 48.08 208 LEU D O 1
ATOM 9247 N N . ILE D 1 210 ? 148.982 158.579 110.391 1.00 38.96 209 ILE D N 1
ATOM 9248 C CA . ILE D 1 210 ? 148.638 159.597 111.431 1.00 31.34 209 ILE D CA 1
ATOM 9249 C C . ILE D 1 210 ? 149.028 160.997 110.939 1.00 39.29 209 ILE D C 1
ATOM 9250 O O . ILE D 1 210 ? 148.243 161.925 111.160 1.00 46.04 209 ILE D O 1
ATOM 9255 N N . HIS D 1 211 ? 150.191 161.141 110.295 1.00 49.70 210 HIS D N 1
ATOM 9256 C CA . HIS D 1 211 ? 150.621 162.459 109.753 1.00 38.53 210 HIS D CA 1
ATOM 9257 C C . HIS D 1 211 ? 149.637 162.916 108.674 1.00 32.69 210 HIS D C 1
ATOM 9258 O O . HIS D 1 211 ? 149.257 164.116 108.663 1.00 43.25 210 HIS D O 1
ATOM 9265 N N . ARG D 1 212 ? 149.213 161.981 107.820 1.00 38.79 211 ARG D N 1
ATOM 9266 C CA . ARG D 1 212 ? 148.247 162.335 106.751 1.00 42.63 211 ARG D CA 1
ATOM 9267 C C . ARG D 1 212 ? 146.962 162.825 107.420 1.00 46.74 211 ARG D C 1
ATOM 9268 O O . ARG D 1 212 ? 146.417 163.840 106.962 1.00 47.38 211 ARG D O 1
ATOM 9276 N N . LEU D 1 213 ? 146.527 162.149 108.486 1.00 45.30 212 LEU D N 1
ATOM 9277 C CA . LEU D 1 213 ? 145.279 162.527 109.202 1.00 47.10 212 LEU D CA 1
ATOM 9278 C C . LEU D 1 213 ? 145.439 163.918 109.827 1.00 48.31 212 LEU D C 1
ATOM 9279 O O . LEU D 1 213 ? 144.496 164.718 109.736 1.00 52.83 212 LEU D O 1
ATOM 9284 N N . GLY D 1 214 ? 146.604 164.206 110.409 1.00 47.75 213 GLY D N 1
ATOM 9285 C CA . GLY D 1 214 ? 146.860 165.534 110.997 1.00 47.24 213 GLY D CA 1
ATOM 9286 C C . GLY D 1 214 ? 146.789 166.608 109.931 1.00 44.74 213 GLY D C 1
ATOM 9287 O O . GLY D 1 214 ? 146.244 167.687 110.219 1.00 45.57 213 GLY D O 1
ATOM 9288 N N . LEU D 1 215 ? 147.315 166.323 108.737 1.00 46.07 214 LEU D N 1
ATOM 9289 C CA . LEU D 1 215 ? 147.211 167.300 107.620 1.00 49.40 214 LEU D CA 1
ATOM 9290 C C . LEU D 1 215 ? 145.740 167.526 107.242 1.00 52.58 214 LEU D C 1
ATOM 9291 O O . LEU D 1 215 ? 145.423 168.653 106.828 1.00 61.23 214 LEU D O 1
ATOM 9296 N N . GLU D 1 216 ? 144.877 166.513 107.382 1.00 45.59 215 GLU D N 1
ATOM 9297 C CA . GLU D 1 216 ? 143.454 166.617 106.962 1.00 48.31 215 GLU D CA 1
ATOM 9298 C C . GLU D 1 216 ? 142.626 167.371 108.004 1.00 50.96 215 GLU D C 1
ATOM 9299 O O . GLU D 1 216 ? 141.691 168.074 107.602 1.00 55.39 215 GLU D O 1
ATOM 9305 N N . ILE D 1 217 ? 142.910 167.165 109.292 1.00 50.48 216 ILE D N 1
ATOM 9306 C CA . ILE D 1 217 ? 142.131 167.838 110.373 1.00 49.92 216 ILE D CA 1
ATOM 9307 C C . ILE D 1 217 ? 142.372 169.345 110.245 1.00 49.22 216 ILE D C 1
ATOM 9308 O O . ILE D 1 217 ? 141.392 170.098 110.387 1.00 52.55 216 ILE D O 1
ATOM 9313 N N . ASN D 1 218 ? 143.613 169.768 109.976 1.00 53.80 217 ASN D N 1
ATOM 9314 C CA . ASN D 1 218 ? 143.946 171.202 109.750 1.00 53.02 217 ASN D CA 1
ATOM 9315 C C . ASN D 1 218 ? 143.447 172.069 110.908 1.00 54.93 217 ASN D C 1
ATOM 9316 O O . ASN D 1 218 ? 142.919 173.155 110.619 1.00 56.60 217 ASN D O 1
ATOM 9321 N N . ASN D 1 219 ? 143.575 171.613 112.156 1.00 50.34 218 ASN D N 1
ATOM 9322 C CA . ASN D 1 219 ? 143.021 172.383 113.301 1.00 44.83 218 ASN D CA 1
ATOM 9323 C C . ASN D 1 219 ? 144.143 172.565 114.319 1.00 40.90 218 ASN D C 1
ATOM 9324 O O . ASN D 1 219 ? 144.652 171.547 114.775 1.00 41.21 218 ASN D O 1
ATOM 9329 N N . GLU D 1 220 ? 144.462 173.806 114.707 1.00 54.25 219 GLU D N 1
ATOM 9330 C CA . GLU D 1 220 ? 145.566 174.075 115.672 1.00 57.37 219 GLU D CA 1
ATOM 9331 C C . GLU D 1 220 ? 145.184 173.446 117.009 1.00 57.76 219 GLU D C 1
ATOM 9332 O O . GLU D 1 220 ? 146.089 173.097 117.772 1.00 56.78 219 GLU D O 1
ATOM 9338 N N . ASP D 1 221 ? 143.883 173.292 117.255 1.00 57.09 220 ASP D N 1
ATOM 9339 C CA . ASP D 1 221 ? 143.387 172.636 118.491 1.00 53.07 220 ASP D CA 1
ATOM 9340 C C . ASP D 1 221 ? 143.963 171.214 118.550 1.00 54.67 220 ASP D C 1
ATOM 9341 O O . ASP D 1 221 ? 144.212 170.724 119.648 1.00 61.17 220 ASP D O 1
ATOM 9346 N N . SER D 1 222 ? 144.118 170.538 117.415 1.00 48.47 221 SER D N 1
ATOM 9347 C CA . SER D 1 222 ? 144.575 169.128 117.451 1.00 42.17 221 SER D CA 1
ATOM 9348 C C . SER D 1 222 ? 146.037 169.037 117.887 1.00 41.01 221 SER D C 1
ATOM 9349 O O . SER D 1 222 ? 146.845 169.818 117.378 1.00 44.96 221 SER D O 1
ATOM 9352 N N . VAL D 1 223 ? 146.346 168.115 118.802 1.00 38.95 222 VAL D N 1
ATOM 9353 C CA . VAL D 1 223 ? 147.751 167.874 119.238 1.00 34.16 222 VAL D CA 1
ATOM 9354 C C . VAL D 1 223 ? 148.490 167.357 118.015 1.00 38.24 222 VAL D C 1
ATOM 9355 O O . VAL D 1 223 ? 149.650 167.738 117.825 1.00 45.86 222 VAL D O 1
ATOM 9359 N N . TRP D 1 224 ? 147.835 166.490 117.246 1.00 42.93 223 TRP D N 1
ATOM 9360 C CA . TRP D 1 224 ? 148.468 165.862 116.057 1.00 36.33 223 TRP D CA 1
ATOM 9361 C C . TRP D 1 224 ? 148.706 166.865 114.921 1.00 38.84 223 TRP D C 1
ATOM 9362 O O . TRP D 1 224 ? 149.714 166.706 114.210 1.00 44.29 223 TRP D O 1
ATOM 9373 N N . TYR D 1 225 ? 147.800 167.838 114.743 1.00 42.07 224 TYR D N 1
ATOM 9374 C CA . TYR D 1 225 ? 147.987 168.863 113.684 1.00 43.62 224 TYR D CA 1
ATOM 9375 C C . TYR D 1 225 ? 149.256 169.671 113.933 1.00 38.10 224 TYR D C 1
ATOM 9376 O O . TYR D 1 225 ? 150.020 169.882 112.987 1.00 39.48 224 TYR D O 1
ATOM 9385 N N . TRP D 1 226 ? 149.484 170.075 115.177 1.00 40.11 225 TRP D N 1
ATOM 9386 C CA . TRP D 1 226 ? 150.711 170.842 115.503 1.00 42.24 225 TRP D CA 1
ATOM 9387 C C . TRP D 1 226 ? 151.921 169.922 115.426 1.00 39.68 225 TRP D C 1
ATOM 9388 O O . TRP D 1 226 ? 153.013 170.429 115.163 1.00 39.32 225 TRP D O 1
ATOM 9399 N N . ALA D 1 227 ? 151.722 168.622 115.643 1.00 38.98 226 ALA D N 1
ATOM 9400 C CA . ALA D 1 227 ? 152.843 167.703 115.479 1.00 35.97 226 ALA D CA 1
ATOM 9401 C C . ALA D 1 227 ? 153.219 167.574 114.010 1.00 39.86 226 ALA D C 1
ATOM 9402 O O . ALA D 1 227 ? 154.405 167.578 113.661 1.00 42.93 226 ALA D O 1
ATOM 9404 N N . ALA D 1 228 ? 152.181 167.536 113.157 1.00 45.12 227 ALA D N 1
ATOM 9405 C CA . ALA D 1 228 ? 152.354 167.386 111.692 1.00 38.04 227 ALA D CA 1
ATOM 9406 C C . ALA D 1 228 ? 152.892 168.674 111.082 1.00 39.38 227 ALA D C 1
ATOM 9407 O O . ALA D 1 228 ? 153.859 168.598 110.306 1.00 37.77 227 ALA D O 1
ATOM 9409 N N . LYS D 1 229 ? 152.282 169.808 111.429 1.00 47.60 228 LYS D N 1
ATOM 9410 C CA . LYS D 1 229 ? 152.719 171.118 110.892 1.00 46.81 228 LYS D CA 1
ATOM 9411 C C . LYS D 1 229 ? 154.163 171.335 111.322 1.00 41.51 228 LYS D C 1
ATOM 9412 O O . LYS D 1 229 ? 154.907 171.953 110.553 1.00 39.89 228 LYS D O 1
ATOM 9418 N N . ASN D 1 230 ? 154.529 170.849 112.507 1.00 44.38 229 ASN D N 1
ATOM 9419 C CA . ASN D 1 230 ? 155.897 171.060 113.045 1.00 42.26 229 ASN D CA 1
ATOM 9420 C C . ASN D 1 230 ? 156.802 169.886 112.668 1.00 40.96 229 ASN D C 1
ATOM 9421 O O . ASN D 1 230 ? 157.921 169.827 113.198 1.00 40.33 229 ASN D O 1
ATOM 9426 N N . ASN D 1 231 ? 156.326 168.988 111.806 1.00 32.98 230 ASN D N 1
ATOM 9427 C CA . ASN D 1 231 ? 157.127 167.814 111.371 1.00 33.34 230 ASN D CA 1
ATOM 9428 C C . ASN D 1 231 ? 157.553 166.970 112.577 1.00 40.01 230 ASN D C 1
ATOM 9429 O O . ASN D 1 231 ? 158.757 166.672 112.681 1.00 45.86 230 ASN D O 1
ATOM 9434 N N . ILE D 1 232 ? 156.608 166.626 113.459 1.00 34.12 231 ILE D N 1
ATOM 9435 C CA . ILE D 1 232 ? 156.889 165.803 114.675 1.00 29.43 231 ILE D CA 1
ATOM 9436 C C . ILE D 1 232 ? 156.305 164.414 114.432 1.00 31.88 231 ILE D C 1
ATOM 9437 O O . ILE D 1 232 ? 155.086 164.320 114.208 1.00 36.55 231 ILE D O 1
ATOM 9442 N N . PRO D 1 233 ? 157.129 163.344 114.439 1.00 21.28 232 PRO D N 1
ATOM 9443 C CA . PRO D 1 233 ? 156.646 162.000 114.139 1.00 21.68 232 PRO D CA 1
ATOM 9444 C C . PRO D 1 233 ? 155.795 161.403 115.261 1.00 29.52 232 PRO D C 1
ATOM 9445 O O . PRO D 1 233 ? 156.174 161.569 116.387 1.00 32.23 232 PRO D O 1
ATOM 9449 N N . VAL D 1 234 ? 154.708 160.698 114.943 1.00 34.30 233 VAL D N 1
ATOM 9450 C CA . VAL D 1 234 ? 153.921 160.009 116.010 1.00 29.63 233 VAL D CA 1
ATOM 9451 C C . VAL D 1 234 ? 153.851 158.498 115.718 1.00 30.87 233 VAL D C 1
ATOM 9452 O O . VAL D 1 234 ? 153.364 158.155 114.632 1.00 40.25 233 VAL D O 1
ATOM 9456 N N . TYR D 1 235 ? 154.279 157.618 116.645 1.00 32.21 234 TYR D N 1
ATOM 9457 C CA . TYR D 1 235 ? 154.332 156.150 116.380 1.00 31.25 234 TYR D CA 1
ATOM 9458 C C . TYR D 1 235 ? 153.264 155.380 117.170 1.00 38.42 234 TYR D C 1
ATOM 9459 O O . TYR D 1 235 ? 152.925 155.842 118.263 1.00 47.79 234 TYR D O 1
ATOM 9468 N N . SER D 1 236 ? 152.769 154.240 116.656 1.00 42.44 235 SER D N 1
ATOM 9469 C CA . SER D 1 236 ? 151.677 153.484 117.268 1.00 37.80 235 SER D CA 1
ATOM 9470 C C . SER D 1 236 ? 151.685 152.081 116.677 1.00 46.83 235 SER D C 1
ATOM 9471 O O . SER D 1 236 ? 150.907 151.801 115.750 1.00 50.00 235 SER D O 1
ATOM 9474 N N . PRO D 1 237 ? 152.539 151.176 117.166 1.00 45.05 236 PRO D N 1
ATOM 9475 C CA . PRO D 1 237 ? 152.721 149.897 116.456 1.00 42.96 236 PRO D CA 1
ATOM 9476 C C . PRO D 1 237 ? 151.520 148.967 116.515 1.00 42.25 236 PRO D C 1
ATOM 9477 O O . PRO D 1 237 ? 151.381 148.108 115.636 1.00 50.33 236 PRO D O 1
ATOM 9481 N N . ALA D 1 238 ? 150.647 149.103 117.511 1.00 39.54 237 ALA D N 1
ATOM 9482 C CA . ALA D 1 238 ? 149.362 148.401 117.522 1.00 44.77 237 ALA D CA 1
ATOM 9483 C C . ALA D 1 238 ? 148.248 149.358 117.107 1.00 42.28 237 ALA D C 1
ATOM 9484 O O . ALA D 1 238 ? 147.267 149.536 117.831 1.00 49.54 237 ALA D O 1
ATOM 9486 N N . LEU D 1 239 ? 148.382 149.981 115.933 1.00 36.42 238 LEU D N 1
ATOM 9487 C CA . LEU D 1 239 ? 147.374 150.992 115.501 1.00 42.66 238 LEU D CA 1
ATOM 9488 C C . LEU D 1 239 ? 146.043 150.291 115.230 1.00 48.16 238 LEU D C 1
ATOM 9489 O O . LEU D 1 239 ? 144.991 150.933 115.387 1.00 50.20 238 LEU D O 1
ATOM 9494 N N . THR D 1 240 ? 146.093 149.016 114.846 1.00 50.06 239 THR D N 1
ATOM 9495 C CA . THR D 1 240 ? 144.864 148.230 114.557 1.00 47.80 239 THR D CA 1
ATOM 9496 C C . THR D 1 240 ? 144.108 147.955 115.859 1.00 50.60 239 THR D C 1
ATOM 9497 O O . THR D 1 240 ? 142.916 147.618 115.789 1.00 54.33 239 THR D O 1
ATOM 9501 N N . ASP D 1 241 ? 144.791 148.074 116.999 1.00 57.95 240 ASP D N 1
ATOM 9502 C CA . ASP D 1 241 ? 144.158 147.822 118.318 1.00 60.36 240 ASP D CA 1
ATOM 9503 C C . ASP D 1 241 ? 143.414 149.084 118.760 1.00 61.49 240 ASP D C 1
ATOM 9504 O O . ASP D 1 241 ? 143.962 149.805 119.584 1.00 59.30 240 ASP D O 1
ATOM 9509 N N . GLY D 1 242 ? 142.223 149.341 118.221 1.00 61.83 241 GLY D N 1
ATOM 9510 C CA . GLY D 1 242 ? 141.487 150.568 118.560 1.00 56.88 241 GLY D CA 1
ATOM 9511 C C . GLY D 1 242 ? 140.407 150.849 117.540 1.00 61.26 241 GLY D C 1
ATOM 9512 O O . GLY D 1 242 ? 140.084 149.927 116.782 1.00 64.84 241 GLY D O 1
ATOM 9513 N N . SER D 1 243 ? 139.838 152.056 117.545 1.00 60.54 242 SER D N 1
ATOM 9514 C CA . SER D 1 243 ? 138.826 152.444 116.529 1.00 61.66 242 SER D CA 1
ATOM 9515 C C . SER D 1 243 ? 139.443 152.530 115.129 1.00 66.05 242 SER D C 1
ATOM 9516 O O . SER D 1 243 ? 138.751 152.174 114.171 1.00 73.04 242 SER D O 1
ATOM 9519 N N . ILE D 1 244 ? 140.679 153.022 115.014 1.00 57.60 243 ILE D N 1
ATOM 9520 C CA . ILE D 1 244 ? 141.331 153.182 113.678 1.00 55.20 243 ILE D CA 1
ATOM 9521 C C . ILE D 1 244 ? 141.476 151.802 113.039 1.00 57.59 243 ILE D C 1
ATOM 9522 O O . ILE D 1 244 ? 141.160 151.683 111.844 1.00 59.11 243 ILE D O 1
ATOM 9527 N N . GLY D 1 245 ? 141.909 150.797 113.806 1.00 48.75 244 GLY D N 1
ATOM 9528 C CA . GLY D 1 245 ? 142.012 149.413 113.302 1.00 39.09 244 GLY D CA 1
ATOM 9529 C C . GLY D 1 245 ? 140.670 148.801 112.963 1.00 44.96 244 GLY D C 1
ATOM 9530 O O . GLY D 1 245 ? 140.596 148.090 111.960 1.00 53.98 244 GLY D O 1
ATOM 9531 N N . ASP D 1 246 ? 139.650 149.043 113.781 1.00 49.46 245 ASP D N 1
ATOM 9532 C CA . ASP D 1 246 ? 138.292 148.533 113.466 1.00 56.67 245 ASP D CA 1
ATOM 9533 C C . ASP D 1 246 ? 137.799 149.188 112.174 1.00 58.22 245 ASP D C 1
ATOM 9534 O O . ASP D 1 246 ? 137.151 148.496 111.381 1.00 60.12 245 ASP D O 1
ATOM 9539 N N . MET D 1 247 ? 138.090 150.474 111.976 1.00 61.15 246 MET D N 1
ATOM 9540 C CA . MET D 1 247 ? 137.688 151.190 110.735 1.00 64.27 246 MET D CA 1
ATOM 9541 C C . MET D 1 247 ? 138.402 150.568 109.536 1.00 67.88 246 MET D C 1
ATOM 9542 O O . MET D 1 247 ? 137.780 150.485 108.468 1.00 72.38 246 MET D O 1
ATOM 9547 N N . ILE D 1 248 ? 139.660 150.164 109.707 1.00 63.97 247 ILE D N 1
ATOM 9548 C CA . ILE D 1 248 ? 140.418 149.501 108.607 1.00 63.34 247 ILE D CA 1
ATOM 9549 C C . ILE D 1 248 ? 139.715 148.189 108.233 1.00 55.54 247 ILE D C 1
ATOM 9550 O O . ILE D 1 248 ? 139.616 147.893 107.035 1.00 56.01 247 ILE D O 1
ATOM 9555 N N . TYR D 1 249 ? 139.196 147.459 109.217 1.00 45.37 248 TYR D N 1
ATOM 9556 C CA . TYR D 1 249 ? 138.543 146.156 108.945 1.00 56.40 248 TYR D CA 1
ATOM 9557 C C . TYR D 1 249 ? 137.346 146.367 108.023 1.00 61.47 248 TYR D C 1
ATOM 9558 O O . TYR D 1 249 ? 137.231 145.641 107.020 1.00 66.17 248 TYR D O 1
ATOM 9567 N N . PHE D 1 250 ? 136.505 147.353 108.328 1.00 60.62 249 PHE D N 1
ATOM 9568 C CA . PHE D 1 250 ? 135.279 147.594 107.523 1.00 64.38 249 PHE D CA 1
ATOM 9569 C C . PHE D 1 250 ? 135.666 148.046 106.115 1.00 66.40 249 PHE D C 1
ATOM 9570 O O . PHE D 1 250 ? 134.989 147.658 105.152 1.00 69.08 249 PHE D O 1
ATOM 9578 N N . HIS D 1 251 ? 136.720 148.853 106.010 1.00 63.43 250 HIS D N 1
ATOM 9579 C CA . HIS D 1 251 ? 137.192 149.364 104.697 1.00 62.60 250 HIS D CA 1
ATOM 9580 C C . HIS D 1 251 ? 137.650 148.206 103.815 1.00 58.45 250 HIS D C 1
ATOM 9581 O O . HIS D 1 251 ? 137.386 148.270 102.618 1.00 57.34 250 HIS D O 1
ATOM 9588 N N . SER D 1 252 ? 138.319 147.196 104.377 1.00 59.63 251 SER D N 1
ATOM 9589 C CA . SER D 1 252 ? 138.884 146.102 103.538 1.00 61.93 251 SER D CA 1
ATOM 9590 C C . SER D 1 252 ? 137.763 145.359 102.815 1.00 62.72 251 SER D C 1
ATOM 9591 O O . SER D 1 252 ? 137.983 144.927 101.679 1.00 63.28 251 SER D O 1
ATOM 9594 N N . TYR D 1 253 ? 136.589 145.206 103.416 1.00 66.21 252 TYR D N 1
ATOM 9595 C CA . TYR D 1 253 ? 135.561 144.401 102.708 1.00 67.65 252 TYR D CA 1
ATOM 9596 C C . TYR D 1 253 ? 134.941 145.218 101.568 1.00 68.11 252 TYR D C 1
ATOM 9597 O O . TYR D 1 253 ? 134.190 144.638 100.767 1.00 64.31 252 TYR D O 1
ATOM 9606 N N . ASN D 1 254 ? 135.238 146.520 101.501 1.00 71.41 253 ASN D N 1
ATOM 9607 C CA . ASN D 1 254 ? 134.742 147.367 100.385 1.00 71.91 253 ASN D CA 1
ATOM 9608 C C . ASN D 1 254 ? 135.875 147.626 99.391 1.00 72.35 253 ASN D C 1
ATOM 9609 O O . ASN D 1 254 ? 135.634 147.473 98.184 1.00 73.26 253 ASN D O 1
ATOM 9614 N N . ASN D 1 255 ? 137.063 147.988 99.880 1.00 67.65 254 ASN D N 1
ATOM 9615 C CA . ASN D 1 255 ? 138.205 148.327 98.989 1.00 66.10 254 ASN D CA 1
ATOM 9616 C C . ASN D 1 255 ? 139.430 147.515 99.404 1.00 64.01 254 ASN D C 1
ATOM 9617 O O . ASN D 1 255 ? 140.270 148.054 100.134 1.00 61.74 254 ASN D O 1
ATOM 9622 N N . PRO D 1 256 ? 139.585 146.256 98.947 1.00 61.36 255 PRO D N 1
ATOM 9623 C CA . PRO D 1 256 ? 140.679 145.398 99.409 1.00 63.03 255 PRO D CA 1
ATOM 9624 C C . PRO D 1 256 ? 142.074 145.741 98.886 1.00 64.32 255 PRO D C 1
ATOM 9625 O O . PRO D 1 256 ? 142.160 146.422 97.894 1.00 65.51 255 PRO D O 1
ATOM 9629 N N . GLY D 1 257 ? 143.115 145.246 99.557 1.00 55.81 256 GLY D N 1
ATOM 9630 C CA . GLY D 1 257 ? 144.497 145.449 99.082 1.00 54.46 256 GLY D CA 1
ATOM 9631 C C . GLY D 1 257 ? 145.247 146.518 99.845 1.00 50.13 256 GLY D C 1
ATOM 9632 O O . GLY D 1 257 ? 146.428 146.719 99.531 1.00 53.10 256 GLY D O 1
ATOM 9633 N N . LEU D 1 258 ? 144.611 147.178 100.814 1.00 40.61 257 LEU D N 1
ATOM 9634 C CA . LEU D 1 258 ? 145.364 148.152 101.647 1.00 43.63 257 LEU D CA 1
ATOM 9635 C C . LEU D 1 258 ? 146.307 147.371 102.556 1.00 44.91 257 LEU D C 1
ATOM 9636 O O . LEU D 1 258 ? 145.843 146.414 103.188 1.00 49.31 257 LEU D O 1
ATOM 9641 N N . VAL D 1 259 ? 147.571 147.783 102.622 1.00 40.94 258 VAL D N 1
ATOM 9642 C CA . VAL D 1 259 ? 148.560 147.073 103.476 1.00 39.32 258 VAL D CA 1
ATOM 9643 C C . VAL D 1 259 ? 149.157 148.057 104.480 1.00 45.02 258 VAL D C 1
ATOM 9644 O O . VAL D 1 259 ? 149.724 149.058 104.030 1.00 46.38 258 VAL D O 1
ATOM 9648 N N . LEU D 1 260 ? 149.029 147.786 105.784 1.00 44.05 259 LEU D N 1
ATOM 9649 C CA . LEU D 1 260 ? 149.700 148.616 106.818 1.00 34.66 259 LEU D CA 1
ATOM 9650 C C . LEU D 1 260 ? 150.910 147.812 107.293 1.00 37.61 259 LEU D C 1
ATOM 9651 O O . LEU D 1 260 ? 150.734 146.947 108.152 1.00 49.27 259 LEU D O 1
ATOM 9656 N N . ASP D 1 261 ? 152.101 148.142 106.814 1.00 33.29 260 ASP D N 1
ATOM 9657 C CA . ASP D 1 261 ? 153.286 147.303 107.108 1.00 39.59 260 ASP D CA 1
ATOM 9658 C C . ASP D 1 261 ? 153.981 147.732 108.400 1.00 31.03 260 ASP D C 1
ATOM 9659 O O . ASP D 1 261 ? 154.421 148.888 108.483 1.00 38.64 260 ASP D O 1
ATOM 9664 N N . LEU D 1 262 ? 154.063 146.828 109.373 1.00 37.86 261 LEU D N 1
ATOM 9665 C CA . LEU D 1 262 ? 154.784 147.086 110.639 1.00 42.83 261 LEU D CA 1
ATOM 9666 C C . LEU D 1 262 ? 156.288 147.102 110.400 1.00 42.69 261 LEU D C 1
ATOM 9667 O O . LEU D 1 262 ? 156.976 147.810 111.143 1.00 40.78 261 LEU D O 1
ATOM 9672 N N . VAL D 1 263 ? 156.791 146.321 109.445 1.00 46.24 262 VAL D N 1
ATOM 9673 C CA . VAL D 1 263 ? 158.276 146.222 109.296 1.00 52.37 262 VAL D CA 1
ATOM 9674 C C . VAL D 1 263 ? 158.877 147.624 109.114 1.00 55.19 262 VAL D C 1
ATOM 9675 O O . VAL D 1 263 ? 159.849 147.951 109.821 1.00 55.67 262 VAL D O 1
ATOM 9679 N N . GLU D 1 264 ? 158.317 148.434 108.215 1.00 54.16 263 GLU D N 1
ATOM 9680 C CA . GLU D 1 264 ? 158.905 149.772 107.950 1.00 48.01 263 GLU D CA 1
ATOM 9681 C C . GLU D 1 264 ? 158.801 150.638 109.210 1.00 47.12 263 GLU D C 1
ATOM 9682 O O . GLU D 1 264 ? 159.796 151.315 109.531 1.00 45.77 263 GLU D O 1
ATOM 9688 N N . ASP D 1 265 ? 157.672 150.582 109.925 1.00 45.23 264 ASP D N 1
ATOM 9689 C CA . ASP D 1 265 ? 157.457 151.462 111.106 1.00 38.79 264 ASP D CA 1
ATOM 9690 C C . ASP D 1 265 ? 158.490 151.190 112.198 1.00 37.67 264 ASP D C 1
ATOM 9691 O O . ASP D 1 265 ? 158.980 152.167 112.764 1.00 45.03 264 ASP D O 1
ATOM 9696 N N . ILE D 1 266 ? 158.819 149.926 112.475 1.00 40.56 265 ILE D N 1
ATOM 9697 C CA . ILE D 1 266 ? 159.759 149.602 113.592 1.00 44.22 265 ILE D CA 1
ATOM 9698 C C . ILE D 1 266 ? 161.117 150.219 113.273 1.00 45.02 265 ILE D C 1
ATOM 9699 O O . ILE D 1 266 ? 161.774 150.691 114.201 1.00 51.06 265 ILE D O 1
ATOM 9704 N N . ARG D 1 267 ? 161.507 150.216 112.001 1.00 45.92 266 ARG D N 1
ATOM 9705 C CA . ARG D 1 267 ? 162.807 150.807 111.590 1.00 45.58 266 ARG D CA 1
ATOM 9706 C C . ARG D 1 267 ? 162.822 152.307 111.903 1.00 50.03 266 ARG D C 1
ATOM 9707 O O . ARG D 1 267 ? 163.841 152.792 112.403 1.00 59.03 266 ARG D O 1
ATOM 9715 N N . ASP D 1 268 ? 161.732 153.010 111.602 1.00 49.16 267 ASP D N 1
ATOM 9716 C CA . ASP D 1 268 ? 161.631 154.460 111.903 1.00 45.51 267 ASP D CA 1
ATOM 9717 C C . ASP D 1 268 ? 161.601 154.724 113.411 1.00 49.66 267 ASP D C 1
ATOM 9718 O O . ASP D 1 268 ? 162.364 155.591 113.852 1.00 50.41 267 ASP D O 1
ATOM 9723 N N . MET D 1 269 ? 160.780 153.990 114.170 1.00 48.15 268 MET D N 1
ATOM 9724 C CA . MET D 1 269 ? 160.645 154.240 115.631 1.00 35.20 268 MET D CA 1
ATOM 9725 C C . MET D 1 269 ? 161.960 153.941 116.345 1.00 38.52 268 MET D C 1
ATOM 9726 O O . MET D 1 269 ? 162.379 154.765 117.156 1.00 57.71 268 MET D O 1
ATOM 9731 N N . ASN D 1 270 ? 162.608 152.830 116.013 1.00 34.51 269 ASN D N 1
ATOM 9732 C CA . ASN D 1 270 ? 163.911 152.472 116.635 1.00 44.09 269 ASN D CA 1
ATOM 9733 C C . ASN D 1 270 ? 165.003 153.462 116.224 1.00 48.57 269 ASN D C 1
ATOM 9734 O O . ASN D 1 270 ? 165.954 153.629 116.999 1.00 48.18 269 ASN D O 1
ATOM 9739 N N . ASN D 1 271 ? 164.922 154.028 115.018 1.00 47.48 270 ASN D N 1
ATOM 9740 C CA . ASN D 1 271 ? 165.994 154.939 114.530 1.00 47.20 270 ASN D CA 1
ATOM 9741 C C . ASN D 1 271 ? 165.786 156.360 115.065 1.00 48.24 270 ASN D C 1
ATOM 9742 O O . ASN D 1 271 ? 166.689 157.183 114.880 1.00 53.55 270 ASN D O 1
ATOM 9747 N N . GLU D 1 272 ? 164.653 156.638 115.702 1.00 46.74 271 GLU D N 1
ATOM 9748 C CA . GLU D 1 272 ? 164.378 158.029 116.140 1.00 42.60 271 GLU D CA 1
ATOM 9749 C C . GLU D 1 272 ? 165.427 158.529 117.138 1.00 42.37 271 GLU D C 1
ATOM 9750 O O . GLU D 1 272 ? 165.925 159.643 116.923 1.00 51.56 271 GLU D O 1
ATOM 9756 N N . PRO D 1 273 ? 165.839 157.784 118.187 1.00 38.12 272 PRO D N 1
ATOM 9757 C CA . PRO D 1 273 ? 166.766 158.319 119.188 1.00 42.76 272 PRO D CA 1
ATOM 9758 C C . PRO D 1 273 ? 168.260 158.364 118.854 1.00 46.80 272 PRO D C 1
ATOM 9759 O O . PRO D 1 273 ? 168.970 159.029 119.571 1.00 47.55 272 PRO D O 1
ATOM 9763 N N . LEU D 1 274 ? 168.697 157.688 117.797 1.00 53.34 273 LEU D N 1
ATOM 9764 C CA . LEU D 1 274 ? 170.151 157.531 117.507 1.00 56.95 273 LEU D CA 1
ATOM 9765 C C . LEU D 1 274 ? 170.931 158.818 117.195 1.00 57.50 273 LEU D C 1
ATOM 9766 O O . LEU D 1 274 ? 172.088 158.908 117.654 1.00 57.65 273 LEU D O 1
ATOM 9771 N N . TRP D 1 275 ? 170.380 159.755 116.426 1.00 53.38 274 TRP D N 1
ATOM 9772 C CA . TRP D 1 275 ? 171.170 160.940 115.972 1.00 54.42 274 TRP D CA 1
ATOM 9773 C C . TRP D 1 275 ? 171.597 161.929 117.068 1.00 51.45 274 TRP D C 1
ATOM 9774 O O . TRP D 1 275 ? 172.709 162.460 116.942 1.00 50.64 274 TRP D O 1
ATOM 9785 N N . ALA D 1 276 ? 170.766 162.195 118.076 1.00 45.56 275 ALA D N 1
ATOM 9786 C CA . ALA D 1 276 ? 171.036 163.264 119.073 1.00 49.36 275 ALA D CA 1
ATOM 9787 C C . ALA D 1 276 ? 172.221 163.012 120.011 1.00 50.56 275 ALA D C 1
ATOM 9788 O O . ALA D 1 276 ? 172.735 161.876 120.025 1.00 45.84 275 ALA D O 1
ATOM 9790 N N . THR D 1 277 ? 172.415 164.004 120.890 1.00 46.98 276 THR D N 1
ATOM 9791 C CA . THR D 1 277 ? 173.405 163.885 121.978 1.00 48.11 276 THR D CA 1
ATOM 9792 C C . THR D 1 277 ? 172.593 163.516 123.233 1.00 48.15 276 THR D C 1
ATOM 9793 O O . THR D 1 277 ? 173.068 162.647 123.992 1.00 50.44 276 THR D O 1
ATOM 9797 N N . LYS D 1 278 ? 171.404 164.124 123.425 1.00 43.55 277 LYS D N 1
ATOM 9798 C CA . LYS D 1 278 ? 170.574 163.859 124.637 1.00 42.30 277 LYS D CA 1
ATOM 9799 C C . LYS D 1 278 ? 169.104 163.582 124.306 1.00 42.01 277 LYS D C 1
ATOM 9800 O O . LYS D 1 278 ? 168.593 164.205 123.369 1.00 36.52 277 LYS D O 1
ATOM 9806 N N . THR D 1 279 ? 168.460 162.678 125.056 1.00 44.77 278 THR D N 1
ATOM 9807 C CA . THR D 1 279 ? 167.042 162.288 124.812 1.00 41.81 278 THR D CA 1
ATOM 9808 C C . THR D 1 279 ? 166.257 162.281 126.121 1.00 42.72 278 THR D C 1
ATOM 9809 O O . THR D 1 279 ? 166.780 161.738 127.106 1.00 41.73 278 THR D O 1
ATOM 9813 N N . GLY D 1 280 ? 165.035 162.810 126.116 1.00 37.65 279 GLY D N 1
ATOM 9814 C CA . GLY D 1 280 ? 164.281 162.912 127.372 1.00 35.94 279 GLY D CA 1
ATOM 9815 C C . GLY D 1 280 ? 162.943 162.228 127.278 1.00 33.88 279 GLY D C 1
ATOM 9816 O O . GLY D 1 280 ? 162.238 162.468 126.317 1.00 32.84 279 GLY D O 1
ATOM 9817 N N . CYS D 1 281 ? 162.608 161.402 128.257 1.00 41.59 280 CYS D N 1
ATOM 9818 C CA . CYS D 1 281 ? 161.350 160.641 128.171 1.00 37.94 280 CYS D CA 1
ATOM 9819 C C . CYS D 1 281 ? 160.426 161.094 129.283 1.00 31.95 280 CYS D C 1
ATOM 9820 O O . CYS D 1 281 ? 160.841 161.065 130.437 1.00 27.34 280 CYS D O 1
ATOM 9823 N N . ILE D 1 282 ? 159.230 161.530 128.923 1.00 32.18 281 ILE D N 1
ATOM 9824 C CA . ILE D 1 282 ? 158.219 161.856 129.958 1.00 34.52 281 ILE D CA 1
ATOM 9825 C C . ILE D 1 282 ? 157.096 160.867 129.675 1.00 36.88 281 ILE D C 1
ATOM 9826 O O . ILE D 1 282 ? 156.278 161.122 128.792 1.00 40.65 281 ILE D O 1
ATOM 9831 N N . ILE D 1 283 ? 157.097 159.758 130.404 1.00 27.14 282 ILE D N 1
ATOM 9832 C CA . ILE D 1 283 ? 156.106 158.689 130.131 1.00 27.76 282 ILE D CA 1
ATOM 9833 C C . ILE D 1 283 ? 154.985 158.862 131.135 1.00 31.86 282 ILE D C 1
ATOM 9834 O O . ILE D 1 283 ? 155.222 158.684 132.325 1.00 38.04 282 ILE D O 1
ATOM 9839 N N . LEU D 1 284 ? 153.818 159.221 130.640 1.00 28.34 283 LEU D N 1
ATOM 9840 C CA . LEU D 1 284 ? 152.657 159.398 131.527 1.00 26.04 283 LEU D CA 1
ATOM 9841 C C . LEU D 1 284 ? 151.801 158.151 131.368 1.00 33.33 283 LEU D C 1
ATOM 9842 O O . LEU D 1 284 ? 150.982 158.119 130.448 1.00 42.31 283 LEU D O 1
ATOM 9847 N N . GLY D 1 285 ? 151.944 157.208 132.298 1.00 37.24 284 GLY D N 1
ATOM 9848 C CA . GLY D 1 285 ? 151.287 155.896 132.179 1.00 38.42 284 GLY D CA 1
ATOM 9849 C C . GLY D 1 285 ? 152.334 154.821 131.933 1.00 43.38 284 GLY D C 1
ATOM 9850 O O . GLY D 1 285 ? 153.525 155.131 132.078 1.00 44.40 284 GLY D O 1
ATOM 9851 N N . GLY D 1 286 ? 151.915 153.593 131.626 1.00 48.63 285 GLY D N 1
ATOM 9852 C CA . GLY D 1 286 ? 152.850 152.499 131.304 1.00 43.91 285 GLY D CA 1
ATOM 9853 C C . GLY D 1 286 ? 152.229 151.586 130.265 1.00 46.03 285 GLY D C 1
ATOM 9854 O O . GLY D 1 286 ? 151.000 151.652 130.111 1.00 48.64 285 GLY D O 1
ATOM 9855 N N . GLY D 1 287 ? 153.026 150.728 129.618 1.00 48.80 286 GLY D N 1
ATOM 9856 C CA . GLY D 1 287 ? 152.466 149.746 128.668 1.00 45.39 286 GLY D CA 1
ATOM 9857 C C . GLY D 1 287 ? 153.245 149.698 127.367 1.00 42.52 286 GLY D C 1
ATOM 9858 O O . GLY D 1 287 ? 154.486 149.713 127.426 1.00 45.38 286 GLY D O 1
ATOM 9859 N N . VAL D 1 288 ? 152.542 149.627 126.232 1.00 36.89 287 VAL D N 1
ATOM 9860 C CA . VAL D 1 288 ? 153.213 149.627 124.898 1.00 35.72 287 VAL D CA 1
ATOM 9861 C C . VAL D 1 288 ? 153.946 150.961 124.735 1.00 34.32 287 VAL D C 1
ATOM 9862 O O . VAL D 1 288 ? 155.100 150.947 124.270 1.00 35.82 287 VAL D O 1
ATOM 9866 N N . VAL D 1 289 ? 153.305 152.060 125.141 1.00 37.61 288 VAL D N 1
ATOM 9867 C CA . VAL D 1 289 ? 153.926 153.411 125.020 1.00 32.16 288 VAL D CA 1
ATOM 9868 C C . VAL D 1 289 ? 155.248 153.414 125.794 1.00 28.55 288 VAL D C 1
ATOM 9869 O O . VAL D 1 289 ? 156.239 153.927 125.251 1.00 31.79 288 VAL D O 1
ATOM 9873 N N . LYS D 1 290 ? 155.266 152.832 126.995 1.00 37.23 289 LYS D N 1
ATOM 9874 C CA . LYS D 1 290 ? 156.482 152.835 127.837 1.00 35.55 289 LYS D CA 1
ATOM 9875 C C . LYS D 1 290 ? 157.518 151.929 127.190 1.00 34.74 289 LYS D C 1
ATOM 9876 O O . LYS D 1 290 ? 158.663 152.353 127.062 1.00 39.68 289 LYS D O 1
ATOM 9882 N N . HIS D 1 291 ? 157.116 150.722 126.788 1.00 34.37 290 HIS D N 1
ATOM 9883 C CA . HIS D 1 291 ? 158.091 149.744 126.235 1.00 38.08 290 HIS D CA 1
ATOM 9884 C C . HIS D 1 291 ? 158.679 150.252 124.916 1.00 43.76 290 HIS D C 1
ATOM 9885 O O . HIS D 1 291 ? 159.901 150.123 124.744 1.00 44.56 290 HIS D O 1
ATOM 9892 N N . HIS D 1 292 ? 157.853 150.818 124.032 1.00 36.56 291 HIS D N 1
ATOM 9893 C CA . HIS D 1 292 ? 158.345 151.232 122.689 1.00 25.65 291 HIS D CA 1
ATOM 9894 C C . HIS D 1 292 ? 159.423 152.318 122.794 1.00 34.39 291 HIS D C 1
ATOM 9895 O O . HIS D 1 292 ? 160.441 152.194 122.088 1.00 43.55 291 HIS D O 1
ATOM 9902 N N . ILE D 1 293 ? 159.221 153.321 123.655 1.00 33.32 292 ILE D N 1
ATOM 9903 C CA . ILE D 1 293 ? 160.198 154.443 123.797 1.00 32.28 292 ILE D CA 1
ATOM 9904 C C . ILE D 1 293 ? 161.455 153.892 124.465 1.00 35.95 292 ILE D C 1
ATOM 9905 O O . ILE D 1 293 ? 162.561 154.187 123.980 1.00 38.52 292 ILE D O 1
ATOM 9910 N N . MET D 1 294 ? 161.279 153.109 125.528 1.00 34.43 293 MET D N 1
ATOM 9911 C CA . MET D 1 294 ? 162.428 152.565 126.288 1.00 35.58 293 MET D CA 1
ATOM 9912 C C . MET D 1 294 ? 163.249 151.632 125.398 1.00 42.99 293 MET D C 1
ATOM 9913 O O . MET D 1 294 ? 164.478 151.746 125.395 1.00 50.22 293 MET D O 1
ATOM 9918 N N . ASN D 1 295 ? 162.581 150.768 124.640 1.00 41.97 294 ASN D N 1
ATOM 9919 C CA . ASN D 1 295 ? 163.307 149.781 123.806 1.00 39.21 294 ASN D CA 1
ATOM 9920 C C . ASN D 1 295 ? 164.124 150.565 122.782 1.00 37.47 294 ASN D C 1
ATOM 9921 O O . ASN D 1 295 ? 165.269 150.186 122.521 1.00 38.56 294 ASN D O 1
ATOM 9926 N N . ALA D 1 296 ? 163.545 151.629 122.229 1.00 36.00 295 ALA D N 1
ATOM 9927 C CA . ALA D 1 296 ? 164.247 152.426 121.207 1.00 37.32 295 ALA D CA 1
ATOM 9928 C C . ALA D 1 296 ? 165.495 153.029 121.843 1.00 35.92 295 ALA D C 1
ATOM 9929 O O . ALA D 1 296 ? 166.536 153.049 121.180 1.00 40.24 295 ALA D O 1
ATOM 9931 N N . ASN D 1 297 ? 165.397 153.469 123.096 1.00 31.60 296 ASN D N 1
ATOM 9932 C CA . ASN D 1 297 ? 166.531 154.135 123.786 1.00 38.53 296 ASN D CA 1
ATOM 9933 C C . ASN D 1 297 ? 167.636 153.118 124.061 1.00 42.65 296 ASN D C 1
ATOM 9934 O O . ASN D 1 297 ? 168.754 153.538 124.370 1.00 41.57 296 ASN D O 1
ATOM 9939 N N . LEU D 1 298 ? 167.328 151.827 123.977 1.00 48.71 297 LEU D N 1
ATOM 9940 C CA . LEU D 1 298 ? 168.377 150.785 124.135 1.00 48.31 297 LEU D CA 1
ATOM 9941 C C . LEU D 1 298 ? 169.393 150.949 122.997 1.00 51.73 297 LEU D C 1
ATOM 9942 O O . LEU D 1 298 ? 170.575 150.643 123.216 1.00 54.36 297 LEU D O 1
ATOM 9947 N N . TYR D 1 299 ? 168.936 151.405 121.828 1.00 50.71 298 TYR D N 1
ATOM 9948 C CA . TYR D 1 299 ? 169.827 151.519 120.642 1.00 47.01 298 TYR D CA 1
ATOM 9949 C C . TYR D 1 299 ? 170.869 152.621 120.861 1.00 50.77 298 TYR D C 1
ATOM 9950 O O . TYR D 1 299 ? 171.977 152.508 120.305 1.00 56.75 298 TYR D O 1
ATOM 9959 N N . ARG D 1 300 ? 170.533 153.643 121.651 1.00 43.75 299 ARG D N 1
ATOM 9960 C CA . ARG D 1 300 ? 171.516 154.713 121.972 1.00 43.15 299 ARG D CA 1
ATOM 9961 C C . ARG D 1 300 ? 172.257 154.318 123.253 1.00 40.02 299 ARG D C 1
ATOM 9962 O O . ARG D 1 300 ? 173.085 155.133 123.712 1.00 42.47 299 ARG D O 1
ATOM 9970 N N . ASN D 1 301 ? 171.941 153.143 123.813 1.00 46.87 300 ASN D N 1
ATOM 9971 C CA . ASN D 1 301 ? 172.615 152.616 125.035 1.00 57.16 300 ASN D CA 1
ATOM 9972 C C . ASN D 1 301 ? 172.040 153.272 126.294 1.00 55.79 300 ASN D C 1
ATOM 9973 O O . ASN D 1 301 ? 172.707 153.196 127.344 1.00 57.27 300 ASN D O 1
ATOM 9978 N N . GLY D 1 302 ? 170.852 153.878 126.200 1.00 48.22 301 GLY D N 1
ATOM 9979 C CA . GLY D 1 302 ? 170.209 154.435 127.408 1.00 46.67 301 GLY D CA 1
ATOM 9980 C C . GLY D 1 302 ? 169.601 155.809 127.199 1.00 49.89 301 GLY D C 1
ATOM 9981 O O . GLY D 1 302 ? 170.168 156.589 126.411 1.00 52.06 301 GLY D O 1
ATOM 9982 N N . ALA D 1 303 ? 168.493 156.100 127.890 1.00 52.94 302 ALA D N 1
ATOM 9983 C CA . ALA D 1 303 ? 167.840 157.426 127.804 1.00 51.42 302 ALA D CA 1
ATOM 9984 C C . ALA D 1 303 ? 168.412 158.315 128.910 1.00 52.54 302 ALA D C 1
ATOM 9985 O O . ALA D 1 303 ? 168.485 157.844 130.053 1.00 56.37 302 ALA D O 1
ATOM 9987 N N . ASP D 1 304 ? 168.863 159.524 128.576 1.00 44.22 303 ASP D N 1
ATOM 9988 C CA . ASP D 1 304 ? 169.538 160.369 129.593 1.00 42.60 303 ASP D CA 1
ATOM 9989 C C . ASP D 1 304 ? 168.604 160.862 130.710 1.00 47.90 303 ASP D C 1
ATOM 9990 O O . ASP D 1 304 ? 169.070 160.876 131.860 1.00 49.93 303 ASP D O 1
ATOM 9995 N N . PHE D 1 305 ? 167.372 161.289 130.412 1.00 46.59 304 PHE D N 1
ATOM 9996 C CA . PHE D 1 305 ? 166.497 161.853 131.474 1.00 41.20 304 PHE D CA 1
ATOM 9997 C C . PHE D 1 305 ? 165.118 161.214 131.391 1.00 41.62 304 PHE D C 1
ATOM 9998 O O . PHE D 1 305 ? 164.639 161.039 130.276 1.00 50.70 304 PHE D O 1
ATOM 10006 N N . VAL D 1 306 ? 164.507 160.883 132.526 1.00 30.00 305 VAL D N 1
ATOM 10007 C CA . VAL D 1 306 ? 163.195 160.177 132.499 1.00 33.43 305 VAL D CA 1
ATOM 10008 C C . VAL D 1 306 ? 162.321 160.618 133.664 1.00 37.81 305 VAL D C 1
ATOM 10009 O O . VAL D 1 306 ? 162.877 160.960 134.708 1.00 38.49 305 VAL D O 1
ATOM 10013 N N . VAL D 1 307 ? 161.012 160.689 133.451 1.00 38.42 306 VAL D N 1
ATOM 10014 C CA . VAL D 1 307 ? 160.055 160.960 134.556 1.00 31.68 306 VAL D CA 1
ATOM 10015 C C . VAL D 1 307 ? 158.876 160.014 134.308 1.00 30.62 306 VAL D C 1
ATOM 10016 O O . VAL D 1 307 ? 158.309 160.061 133.211 1.00 31.15 306 VAL D O 1
ATOM 10020 N N . TYR D 1 308 ? 158.535 159.177 135.286 1.00 31.44 307 TYR D N 1
ATOM 10021 C CA . TYR D 1 308 ? 157.430 158.208 135.107 1.00 38.30 307 TYR D CA 1
ATOM 10022 C C . TYR D 1 308 ? 156.293 158.601 136.036 1.00 34.38 307 TYR D C 1
ATOM 10023 O O . TYR D 1 308 ? 156.545 158.738 137.229 1.00 39.68 307 TYR D O 1
ATOM 10032 N N . VAL D 1 309 ? 155.096 158.792 135.502 1.00 25.78 308 VAL D N 1
ATOM 10033 C CA . VAL D 1 309 ? 153.945 159.045 136.404 1.00 34.24 308 VAL D CA 1
ATOM 10034 C C . VAL D 1 309 ? 152.906 157.960 136.132 1.00 33.01 308 VAL D C 1
ATOM 10035 O O . VAL D 1 309 ? 152.246 158.034 135.097 1.00 35.94 308 VAL D O 1
ATOM 10039 N N . ASN D 1 310 ? 152.780 156.982 137.029 1.00 29.37 309 ASN D N 1
ATOM 10040 C CA . ASN D 1 310 ? 151.783 155.890 136.872 1.00 32.41 309 ASN D CA 1
ATOM 10041 C C . ASN D 1 310 ? 151.359 155.386 138.248 1.00 37.03 309 ASN D C 1
ATOM 10042 O O . ASN D 1 310 ? 152.195 155.406 139.157 1.00 37.98 309 ASN D O 1
ATOM 10047 N N . THR D 1 311 ? 150.111 154.955 138.389 1.00 36.19 310 THR D N 1
ATOM 10048 C CA . THR D 1 311 ? 149.664 154.348 139.659 1.00 31.04 310 THR D CA 1
ATOM 10049 C C . THR D 1 311 ? 149.894 152.835 139.597 1.00 33.14 310 THR D C 1
ATOM 10050 O O . THR D 1 311 ? 148.885 152.111 139.560 1.00 37.02 310 THR D O 1
ATOM 10054 N N . ALA D 1 312 ? 151.147 152.364 139.585 1.00 33.01 311 ALA D N 1
ATOM 10055 C CA . ALA D 1 312 ? 151.398 150.913 139.412 1.00 29.94 311 ALA D CA 1
ATOM 10056 C C . ALA D 1 312 ? 152.543 150.437 140.297 1.00 37.42 311 ALA D C 1
ATOM 10057 O O . ALA D 1 312 ? 153.492 151.217 140.470 1.00 44.11 311 ALA D O 1
ATOM 10059 N N . HIS D 1 313 ? 152.499 149.174 140.746 1.00 31.02 312 HIS D N 1
ATOM 10060 C CA . HIS D 1 313 ? 153.513 148.640 141.702 1.00 28.67 312 HIS D CA 1
ATOM 10061 C C . HIS D 1 313 ? 154.187 147.387 141.134 1.00 34.21 312 HIS D C 1
ATOM 10062 O O . HIS D 1 313 ? 153.545 146.715 140.317 1.00 26.59 312 HIS D O 1
ATOM 10069 N N . ASP D 1 314 ? 155.395 147.050 141.588 1.00 39.12 313 ASP D N 1
ATOM 10070 C CA . ASP D 1 314 ? 156.186 145.946 140.968 1.00 35.62 313 ASP D CA 1
ATOM 10071 C C . ASP D 1 314 ? 155.804 144.532 141.426 1.00 40.59 313 ASP D C 1
ATOM 10072 O O . ASP D 1 314 ? 156.402 143.592 140.882 1.00 44.67 313 ASP D O 1
ATOM 10077 N N . PHE D 1 315 ? 154.871 144.362 142.364 1.00 41.25 314 PHE D N 1
ATOM 10078 C CA . PHE D 1 315 ? 154.564 143.019 142.934 1.00 37.83 314 PHE D CA 1
ATOM 10079 C C . PHE D 1 315 ? 154.069 142.039 141.863 1.00 35.98 314 PHE D C 1
ATOM 10080 O O . PHE D 1 315 ? 154.412 140.852 141.947 1.00 33.76 314 PHE D O 1
ATOM 10088 N N . ASP D 1 316 ? 153.289 142.511 140.894 1.00 44.08 315 ASP D N 1
ATOM 10089 C CA . ASP D 1 316 ? 152.673 141.636 139.863 1.00 34.13 315 ASP D CA 1
ATOM 10090 C C . ASP D 1 316 ? 153.694 141.159 138.821 1.00 39.34 315 ASP D C 1
ATOM 10091 O O . ASP D 1 316 ? 153.324 140.365 137.954 1.00 42.34 315 ASP D O 1
ATOM 10096 N N . GLY D 1 317 ? 154.893 141.718 138.816 1.00 39.95 316 GLY D N 1
ATOM 10097 C CA . GLY D 1 317 ? 155.889 141.333 137.804 1.00 35.19 316 GLY D CA 1
ATOM 10098 C C . GLY D 1 317 ? 155.600 141.992 136.472 1.00 40.32 316 GLY D C 1
ATOM 10099 O O . GLY D 1 317 ? 156.351 141.715 135.529 1.00 45.25 316 GLY D O 1
ATOM 10100 N N . SER D 1 318 ? 154.600 142.880 136.410 1.00 43.02 317 SER D N 1
ATOM 10101 C CA . SER D 1 318 ? 154.187 143.540 135.143 1.00 41.80 317 SER D CA 1
ATOM 10102 C C . SER D 1 318 ? 155.240 144.541 134.663 1.00 44.01 317 SER D C 1
ATOM 10103 O O . SER D 1 318 ? 156.016 145.026 135.507 1.00 50.95 317 SER D O 1
ATOM 10106 N N . ASP D 1 319 ? 155.269 144.818 133.355 1.00 35.35 318 ASP D N 1
ATOM 10107 C CA . ASP D 1 319 ? 156.228 145.802 132.786 1.00 34.02 318 ASP D CA 1
ATOM 10108 C C . ASP D 1 319 ? 155.818 147.194 133.265 1.00 41.32 318 ASP D C 1
ATOM 10109 O O . ASP D 1 319 ? 156.714 147.982 133.610 1.00 42.81 318 ASP D O 1
ATOM 10114 N N . SER D 1 320 ? 154.512 147.476 133.291 1.00 47.67 319 SER D N 1
ATOM 10115 C CA . SER D 1 320 ? 154.043 148.826 133.684 1.00 40.75 319 SER D CA 1
ATOM 10116 C C . SER D 1 320 ? 154.423 149.100 135.135 1.00 34.95 319 SER D C 1
ATOM 10117 O O . SER D 1 320 ? 1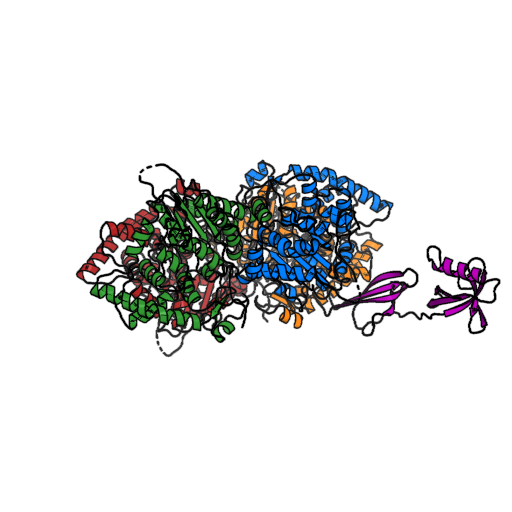55.046 150.145 135.389 1.00 43.87 319 SER D O 1
ATOM 10120 N N . GLY D 1 321 ? 154.156 148.150 136.029 1.00 35.00 320 GLY D N 1
ATOM 10121 C CA . GLY D 1 321 ? 154.376 148.356 137.469 1.00 37.32 320 GLY D CA 1
ATOM 10122 C C . GLY D 1 321 ? 155.838 148.475 137.786 1.00 37.89 320 GLY D C 1
ATOM 10123 O O . GLY D 1 321 ? 156.164 149.000 138.855 1.00 52.55 320 GLY D O 1
ATOM 10124 N N . ALA D 1 322 ? 156.690 148.004 136.888 1.00 36.37 321 ALA D N 1
ATOM 10125 C CA . ALA D 1 322 ? 158.129 147.992 137.193 1.00 37.93 321 ALA D CA 1
ATOM 10126 C C . ALA D 1 322 ? 158.574 149.396 137.574 1.00 40.86 321 ALA D C 1
ATOM 10127 O O . ALA D 1 322 ? 158.177 150.361 136.905 1.00 42.62 321 ALA D O 1
ATOM 10129 N N . ARG D 1 323 ? 159.364 149.498 138.629 1.00 46.51 322 ARG D N 1
ATOM 10130 C CA . ARG D 1 323 ? 159.931 150.798 139.031 1.00 39.78 322 ARG D CA 1
ATOM 10131 C C . ARG D 1 323 ? 161.102 151.059 138.078 1.00 38.87 322 ARG D C 1
ATOM 10132 O O . ARG D 1 323 ? 161.435 150.140 137.315 1.00 44.71 322 ARG D O 1
ATOM 10140 N N . PRO D 1 324 ? 161.772 152.233 138.086 1.00 41.15 323 PRO D N 1
ATOM 10141 C CA . PRO D 1 324 ? 162.838 152.520 137.127 1.00 42.85 323 PRO D CA 1
ATOM 10142 C C . PRO D 1 324 ? 163.947 151.467 137.143 1.00 46.17 323 PRO D C 1
ATOM 10143 O O . PRO D 1 324 ? 164.504 151.262 136.103 1.00 50.87 323 PRO D O 1
ATOM 10147 N N . ASP D 1 325 ? 164.239 150.849 138.294 1.00 43.97 324 ASP D N 1
ATOM 10148 C CA . ASP D 1 325 ? 165.365 149.874 138.395 1.00 45.08 324 ASP D CA 1
ATOM 10149 C C . ASP D 1 325 ? 165.177 148.663 137.466 1.00 46.69 324 ASP D C 1
ATOM 10150 O O . ASP D 1 325 ? 166.193 148.215 136.918 1.00 48.74 324 ASP D O 1
ATOM 10155 N N . GLU D 1 326 ? 163.955 148.147 137.290 1.00 43.75 325 GLU D N 1
ATOM 10156 C CA . GLU D 1 326 ? 163.743 147.044 136.307 1.00 39.55 325 GLU D CA 1
ATOM 10157 C C . GLU D 1 326 ? 164.107 147.560 134.917 1.00 49.25 325 GLU D C 1
ATOM 10158 O O . GLU D 1 326 ? 164.830 146.849 134.208 1.00 46.37 325 GLU D O 1
ATOM 10164 N N . ALA D 1 327 ? 163.632 148.758 134.561 1.00 50.44 326 ALA D N 1
ATOM 10165 C CA . ALA D 1 327 ? 163.909 149.371 133.243 1.00 29.97 326 ALA D CA 1
ATOM 10166 C C . ALA D 1 327 ? 165.410 149.598 133.091 1.00 27.23 326 ALA D C 1
ATOM 10167 O O . ALA D 1 327 ? 165.907 149.439 131.977 1.00 41.72 326 ALA D O 1
ATOM 10169 N N . VAL D 1 328 ? 166.094 149.978 134.166 1.00 31.06 327 VAL D N 1
ATOM 10170 C CA . VAL D 1 328 ? 167.577 150.131 134.125 1.00 40.70 327 VAL D CA 1
ATOM 10171 C C . VAL D 1 328 ? 168.199 148.760 133.831 1.00 49.00 327 VAL D C 1
ATOM 10172 O O . VAL D 1 328 ? 169.210 148.718 133.109 1.00 50.72 327 VAL D O 1
ATOM 10176 N N . SER D 1 329 ? 167.615 147.677 134.358 1.00 47.93 328 SER D N 1
ATOM 10177 C CA . SER D 1 329 ? 168.213 146.319 134.211 1.00 37.75 328 SER D CA 1
ATOM 10178 C C . SER D 1 329 ? 168.370 145.907 132.741 1.00 33.74 328 SER D C 1
ATOM 10179 O O . SER D 1 329 ? 169.435 145.359 132.406 1.00 44.96 328 SER D O 1
ATOM 10182 N N . TRP D 1 330 ? 167.359 146.145 131.901 1.00 29.72 329 TRP D N 1
ATOM 10183 C CA . TRP D 1 330 ? 167.501 145.828 130.453 1.00 38.50 329 TRP D CA 1
ATOM 10184 C C . TRP D 1 330 ? 168.620 146.691 129.866 1.00 41.18 329 TRP D C 1
ATOM 10185 O O . TRP D 1 330 ? 169.365 146.184 129.006 1.00 42.37 329 TRP D O 1
ATOM 10196 N N . GLY D 1 331 ? 168.723 147.948 130.306 1.00 37.19 330 GLY D N 1
ATOM 10197 C CA . GLY D 1 331 ? 169.720 148.880 129.746 1.00 38.78 330 GLY D CA 1
ATOM 10198 C C . GLY D 1 331 ? 168.989 150.022 129.071 1.00 39.84 330 GLY D C 1
ATOM 10199 O O . GLY D 1 331 ? 169.653 150.850 128.417 1.00 46.58 330 GLY D O 1
ATOM 10200 N N . ALA D 1 332 ? 167.663 150.057 129.231 1.00 35.57 331 ALA D N 1
ATOM 10201 C CA . ALA D 1 332 ? 166.837 151.100 128.586 1.00 33.58 331 ALA D CA 1
ATOM 10202 C C . ALA D 1 332 ? 167.184 152.493 129.136 1.00 43.09 331 ALA D C 1
ATOM 10203 O O . ALA D 1 332 ? 167.220 153.424 128.318 1.00 51.39 331 ALA D O 1
ATOM 10205 N N . ILE D 1 333 ? 167.426 152.639 130.448 1.00 47.13 332 ILE D N 1
ATOM 10206 C CA . ILE D 1 333 ? 167.830 153.940 131.073 1.00 42.13 332 ILE D CA 1
ATOM 10207 C C . ILE D 1 333 ? 169.356 153.926 131.270 1.00 44.30 332 ILE D C 1
ATOM 10208 O O . ILE D 1 333 ? 169.849 152.893 131.755 1.00 52.13 332 ILE D O 1
ATOM 10213 N N . SER D 1 334 ? 170.027 155.032 130.927 1.00 38.00 333 SER D N 1
ATOM 10214 C CA . SER D 1 334 ? 171.495 155.136 131.115 1.00 43.89 333 SER D CA 1
ATOM 10215 C C . SER D 1 334 ? 171.820 154.867 132.586 1.00 47.20 333 SER D C 1
ATOM 10216 O O . SER D 1 334 ? 171.079 155.361 133.451 1.00 44.93 333 SER D O 1
ATOM 10219 N N . LEU D 1 335 ? 172.889 154.117 132.858 1.00 57.52 334 LEU D N 1
ATOM 10220 C CA . LEU D 1 335 ? 173.282 153.820 134.259 1.00 55.07 334 LEU D CA 1
ATOM 10221 C C . LEU D 1 335 ? 173.611 155.142 134.953 1.00 54.83 334 LEU D C 1
ATOM 10222 O O . LEU D 1 335 ? 173.255 155.288 136.133 1.00 50.14 334 LEU D O 1
ATOM 10227 N N . GLU D 1 336 ? 174.270 156.060 134.243 1.00 60.19 335 GLU D N 1
ATOM 10228 C CA . GLU D 1 336 ? 174.657 157.383 134.806 1.00 61.08 335 GLU D CA 1
ATOM 10229 C C . GLU D 1 336 ? 173.415 158.215 135.150 1.00 59.16 335 GLU D C 1
ATOM 10230 O O . GLU D 1 336 ? 173.477 158.954 136.150 1.00 55.42 335 GLU D O 1
ATOM 10236 N N . ALA D 1 337 ? 172.343 158.119 134.360 1.00 50.31 336 ALA D N 1
ATOM 10237 C CA . ALA D 1 337 ? 171.140 158.964 134.551 1.00 44.43 336 ALA D CA 1
ATOM 10238 C C . ALA D 1 337 ? 170.444 158.696 135.876 1.00 51.02 336 ALA D C 1
ATOM 10239 O O . ALA D 1 337 ? 170.535 157.562 136.358 1.00 53.36 336 ALA D O 1
ATOM 10241 N N . LYS D 1 338 ? 169.780 159.713 136.433 1.00 49.84 337 LYS D N 1
ATOM 10242 C CA . LYS D 1 338 ? 168.972 159.514 137.671 1.00 50.01 337 LYS D CA 1
ATOM 10243 C C . LYS D 1 338 ? 167.485 159.500 137.295 1.00 46.02 337 LYS D C 1
ATOM 10244 O O . LYS D 1 338 ? 166.947 160.561 136.953 1.00 34.82 337 LYS D O 1
ATOM 10250 N N . PRO D 1 339 ? 166.803 158.343 137.375 1.00 49.28 338 PRO D N 1
ATOM 10251 C CA . PRO D 1 339 ? 165.396 158.252 137.017 1.00 41.96 338 PRO D CA 1
ATOM 10252 C C . PRO D 1 339 ? 164.460 158.816 138.096 1.00 46.75 338 PRO D C 1
ATOM 10253 O O . PRO D 1 339 ? 164.873 158.874 139.226 1.00 51.96 338 PRO D O 1
ATOM 10257 N N . VAL D 1 340 ? 163.246 159.235 137.735 1.00 38.04 339 VAL D N 1
ATOM 10258 C CA . VAL D 1 340 ? 162.277 159.695 138.770 1.00 38.13 339 VAL D CA 1
ATOM 10259 C C . VAL D 1 340 ? 160.908 159.066 138.505 1.00 36.80 339 VAL D C 1
ATOM 10260 O O . VAL D 1 340 ? 160.516 159.014 137.344 1.00 35.08 339 VAL D O 1
ATOM 10264 N N . LYS D 1 341 ? 160.227 158.575 139.541 1.00 38.91 340 LYS D N 1
ATOM 10265 C CA . LYS D 1 341 ? 158.860 158.049 139.367 1.00 30.86 340 LYS D CA 1
ATOM 10266 C C . LYS D 1 341 ? 157.970 158.691 140.408 1.00 35.47 340 LYS D C 1
ATOM 10267 O O . LYS D 1 341 ? 158.338 158.639 141.580 1.00 42.81 340 LYS D O 1
ATOM 10273 N N . VAL D 1 342 ? 156.840 159.245 139.985 1.00 34.66 341 VAL D N 1
ATOM 10274 C CA . VAL D 1 342 ? 155.866 159.830 140.938 1.00 32.64 341 VAL D CA 1
ATOM 10275 C C . VAL D 1 342 ? 154.705 158.834 141.039 1.00 34.37 341 VAL D C 1
ATOM 10276 O O . VAL D 1 342 ? 153.949 158.706 140.075 1.00 33.46 341 VAL D O 1
ATOM 10280 N N . TYR D 1 343 ? 154.518 158.168 142.166 1.00 39.26 342 TYR D N 1
ATOM 10281 C CA . TYR D 1 343 ? 153.424 157.180 142.202 1.00 38.89 342 TYR D CA 1
ATOM 10282 C C . TYR D 1 343 ? 152.120 157.953 142.297 1.00 40.63 342 TYR D C 1
ATOM 10283 O O . TYR D 1 343 ? 151.477 157.900 143.348 1.00 44.95 342 TYR D O 1
ATOM 10292 N N . ALA D 1 344 ? 151.695 158.620 141.222 1.00 31.64 343 ALA D N 1
ATOM 10293 C CA . ALA D 1 344 ? 150.476 159.456 141.314 1.00 29.74 343 ALA D CA 1
ATOM 10294 C C . ALA D 1 344 ? 149.726 159.472 139.983 1.00 37.29 343 ALA D C 1
ATOM 10295 O O . ALA D 1 344 ? 150.317 159.063 138.970 1.00 45.88 343 ALA D O 1
ATOM 10297 N N . GLU D 1 345 ? 148.457 159.889 139.998 1.00 32.39 344 GLU D N 1
ATOM 10298 C CA . GLU D 1 345 ? 147.714 160.049 138.721 1.00 24.61 344 GLU D CA 1
ATOM 10299 C C . GLU D 1 345 ? 148.324 161.251 137.992 1.00 28.23 344 GLU D C 1
ATOM 10300 O O . GLU D 1 345 ? 148.632 162.254 138.666 1.00 36.21 344 GLU D O 1
ATOM 10306 N N . VAL D 1 346 ? 148.492 161.151 136.672 1.00 33.34 345 VAL D N 1
ATOM 10307 C CA . VAL D 1 346 ? 149.107 162.259 135.886 1.00 29.51 345 VAL D CA 1
ATOM 10308 C C . VAL D 1 346 ? 148.202 163.485 136.005 1.00 26.65 345 VAL D C 1
ATOM 10309 O O . VAL D 1 346 ? 148.735 164.612 136.008 1.00 40.68 345 VAL D O 1
ATOM 10313 N N . THR D 1 347 ? 146.891 163.272 136.139 1.00 26.48 346 THR D N 1
ATOM 10314 C CA . THR D 1 347 ? 145.957 164.418 136.137 1.00 24.82 346 THR D CA 1
ATOM 10315 C C . THR D 1 347 ? 146.358 165.405 137.239 1.00 27.38 346 THR D C 1
ATOM 10316 O O . THR D 1 347 ? 146.234 166.606 136.989 1.00 32.38 346 THR D O 1
ATOM 10320 N N . LEU D 1 348 ? 146.744 164.945 138.428 1.00 29.56 347 LEU D N 1
ATOM 10321 C CA . LEU D 1 348 ? 147.266 165.854 139.487 1.00 29.13 347 LEU D CA 1
ATOM 10322 C C . LEU D 1 348 ? 148.693 166.370 139.224 1.00 23.71 347 LEU D C 1
ATOM 10323 O O . LEU D 1 348 ? 148.896 167.580 139.412 1.00 31.04 347 LEU D O 1
ATOM 10328 N N . VAL D 1 349 ? 149.653 165.511 138.851 1.00 18.93 348 VAL D N 1
ATOM 10329 C CA . VAL D 1 349 ? 151.096 165.920 138.727 1.00 23.74 348 VAL D CA 1
ATOM 10330 C C . VAL D 1 349 ? 151.468 166.831 137.542 1.00 31.08 348 VAL D C 1
ATOM 10331 O O . VAL D 1 349 ? 152.238 167.774 137.770 1.00 42.59 348 VAL D O 1
ATOM 10335 N N . LEU D 1 350 ? 150.973 166.581 136.328 1.00 30.56 349 LEU D N 1
ATOM 10336 C CA . LEU D 1 350 ? 151.424 167.351 135.126 1.00 27.13 349 LEU D CA 1
ATOM 10337 C C . LEU D 1 350 ? 151.071 168.847 135.161 1.00 34.13 349 LEU D C 1
ATOM 10338 O O . LEU D 1 350 ? 151.942 169.634 134.762 1.00 36.53 349 LEU D O 1
ATOM 10343 N N . PRO D 1 351 ? 149.885 169.320 135.610 1.00 38.12 350 PRO D N 1
ATOM 10344 C CA . PRO D 1 351 ? 149.601 170.750 135.559 1.00 35.08 350 PRO D CA 1
ATOM 10345 C C . PRO D 1 351 ? 150.699 171.484 136.331 1.00 31.46 350 PRO D C 1
ATOM 10346 O O . PRO D 1 351 ? 151.122 172.518 135.858 1.00 32.61 350 PRO D O 1
ATOM 10350 N N . LEU D 1 352 ? 151.130 170.951 137.477 1.00 35.58 351 LEU D N 1
ATOM 10351 C CA . LEU D 1 352 ? 152.272 171.525 138.246 1.00 33.95 351 LEU D CA 1
ATOM 10352 C C . LEU D 1 352 ? 153.603 171.365 137.497 1.00 31.03 351 LEU D C 1
ATOM 10353 O O . LEU D 1 352 ? 154.451 172.246 137.640 1.00 35.98 351 LEU D O 1
ATOM 10358 N N . LEU D 1 353 ? 153.806 170.254 136.795 1.00 33.51 352 LEU D N 1
ATOM 10359 C CA . LEU D 1 353 ? 155.079 169.987 136.062 1.00 39.35 352 LEU D CA 1
ATOM 10360 C C . LEU D 1 353 ? 155.299 170.976 134.901 1.00 43.08 352 LEU D C 1
ATOM 10361 O O . LEU D 1 353 ? 156.450 171.430 134.719 1.00 47.35 352 LEU D O 1
ATOM 10366 N N . VAL D 1 354 ? 154.255 171.261 134.112 1.00 39.00 353 VAL D N 1
ATOM 10367 C CA . VAL D 1 354 ? 154.357 172.262 133.005 1.00 37.01 353 VAL D CA 1
ATOM 10368 C C . VAL D 1 354 ? 154.580 173.634 133.637 1.00 37.76 353 VAL D C 1
ATOM 10369 O O . VAL D 1 354 ? 155.450 174.371 133.154 1.00 37.01 353 VAL D O 1
ATOM 10373 N N . ALA D 1 355 ? 153.838 173.930 134.709 1.00 31.52 354 ALA D N 1
ATOM 10374 C CA . ALA D 1 355 ? 153.945 175.227 135.407 1.00 23.10 354 ALA D CA 1
ATOM 10375 C C . ALA D 1 355 ? 155.346 175.369 135.972 1.00 28.52 354 ALA D C 1
ATOM 10376 O O . ALA D 1 355 ? 155.894 176.467 135.881 1.00 34.00 354 ALA D O 1
ATOM 10378 N N . GLY D 1 356 ? 155.912 174.297 136.508 1.00 24.37 355 GLY D N 1
ATOM 10379 C CA . GLY D 1 356 ? 157.209 174.440 137.179 1.00 32.18 355 GLY D CA 1
ATOM 10380 C C . GLY D 1 356 ? 158.413 174.402 136.270 1.00 33.24 355 GLY D C 1
ATOM 10381 O O . GLY D 1 356 ? 159.500 174.703 136.772 1.00 38.19 355 GLY D O 1
ATOM 10382 N N . SER D 1 357 ? 158.263 174.108 134.978 1.00 30.41 356 SER D N 1
ATOM 10383 C CA . SER D 1 357 ? 159.497 173.971 134.153 1.00 30.11 356 SER D CA 1
ATOM 10384 C C . SER D 1 357 ? 159.398 174.594 132.747 1.00 35.64 356 SER D C 1
ATOM 10385 O O . SER D 1 357 ? 160.211 175.496 132.451 1.00 37.89 356 SER D O 1
ATOM 10388 N N . PHE D 1 358 ? 158.474 174.123 131.902 1.00 38.90 357 PHE D N 1
ATOM 10389 C CA . PHE D 1 358 ? 158.316 174.603 130.499 1.00 37.67 357 PHE D CA 1
ATOM 10390 C C . PHE D 1 358 ? 157.872 176.064 130.420 1.00 41.92 357 PHE D C 1
ATOM 10391 O O . PHE D 1 358 ? 158.356 176.768 129.524 1.00 45.65 357 PHE D O 1
ATOM 10399 N N . SER D 1 359 ? 156.957 176.491 131.296 1.00 44.04 358 SER D N 1
ATOM 10400 C CA . SER D 1 359 ? 156.414 177.874 131.230 1.00 40.04 358 SER D CA 1
ATOM 10401 C C . SER D 1 359 ? 157.574 178.837 131.414 1.00 40.24 358 SER D C 1
ATOM 10402 O O . SER D 1 359 ? 157.568 179.885 130.762 1.00 40.32 358 SER D O 1
ATOM 10405 N N . LYS D 1 360 ? 158.534 178.471 132.258 1.00 40.93 359 LYS D N 1
ATOM 10406 C CA . LYS D 1 360 ? 159.749 179.301 132.452 1.00 45.54 359 LYS D CA 1
ATOM 10407 C C . LYS D 1 360 ? 160.519 179.412 131.131 1.00 48.27 359 LYS D C 1
ATOM 10408 O O . LYS D 1 360 ? 161.019 180.511 130.853 1.00 50.48 359 LYS D O 1
ATOM 10414 N N . PHE D 1 361 ? 160.627 178.322 130.358 1.00 44.97 360 PHE D N 1
ATOM 10415 C CA . PHE D 1 361 ? 161.424 178.338 129.099 1.00 46.48 360 PHE D CA 1
ATOM 10416 C C . PHE D 1 361 ? 160.828 179.331 128.097 1.00 47.96 360 PHE D C 1
ATOM 10417 O O . PHE D 1 361 ? 161.586 180.116 127.514 1.00 47.31 360 PHE D O 1
ATOM 10425 N N . LEU D 1 362 ? 159.508 179.302 127.915 1.00 48.99 361 LEU D N 1
ATOM 10426 C CA . LEU D 1 362 ? 158.842 180.253 126.984 1.00 47.64 361 LEU D CA 1
ATOM 10427 C C . LEU D 1 362 ? 158.961 181.672 127.540 1.00 53.63 361 LEU D C 1
ATOM 10428 O O . LEU D 1 362 ? 159.160 182.594 126.743 1.00 53.41 361 LEU D O 1
ATOM 10433 N N . ALA D 1 363 ? 158.857 181.832 128.860 1.00 58.58 362 ALA D N 1
ATOM 10434 C CA . ALA D 1 363 ? 159.032 183.162 129.485 1.00 56.10 362 ALA D CA 1
ATOM 10435 C C . ALA D 1 363 ? 160.448 183.642 129.194 1.00 59.21 362 ALA D C 1
ATOM 10436 O O . ALA D 1 363 ? 160.621 184.846 128.958 1.00 62.01 362 ALA D O 1
ATOM 10438 N N . GLU D 1 364 ? 161.416 182.731 129.245 1.00 66.21 363 GLU D N 1
ATOM 10439 C CA . GLU D 1 364 ? 162.815 183.093 128.913 1.00 69.56 363 GLU D CA 1
ATOM 10440 C C . GLU D 1 364 ? 162.884 183.420 127.415 1.00 70.24 363 GLU D C 1
ATOM 10441 O O . GLU D 1 364 ? 163.217 182.538 126.625 1.00 69.82 363 GLU D O 1
ATOM 10448 N N . VAL E 2 29 ? 176.451 146.895 186.562 1.00 34.55 29 VAL E N 1
ATOM 10449 C CA . VAL E 2 29 ? 175.558 146.105 185.659 1.00 34.10 29 VAL E CA 1
ATOM 10450 C C . VAL E 2 29 ? 176.438 145.558 184.529 1.00 34.94 29 VAL E C 1
ATOM 10451 O O . VAL E 2 29 ? 176.024 144.585 183.872 1.00 37.03 29 VAL E O 1
ATOM 10455 N N . ASN E 2 30 ? 177.620 146.153 184.331 1.00 36.94 30 ASN E N 1
ATOM 10456 C CA . ASN E 2 30 ? 178.573 145.684 183.286 1.00 39.71 30 ASN E CA 1
ATOM 10457 C C . ASN E 2 30 ? 179.184 144.359 183.752 1.00 39.74 30 ASN E C 1
ATOM 10458 O O . ASN E 2 30 ? 179.633 143.578 182.892 1.00 43.21 30 ASN E O 1
ATOM 10463 N N . LYS E 2 31 ? 179.214 144.127 185.064 1.00 39.64 31 LYS E N 1
ATOM 10464 C CA . LYS E 2 31 ? 179.712 142.844 185.630 1.00 39.97 31 LYS E CA 1
ATOM 10465 C C . LYS E 2 31 ? 178.543 141.972 186.100 1.00 36.98 31 LYS E C 1
ATOM 10466 O O . LYS E 2 31 ? 178.820 140.920 186.705 1.00 36.29 31 LYS E O 1
ATOM 10472 N N . LEU E 2 32 ? 177.293 142.383 185.866 1.00 34.02 32 LEU E N 1
ATOM 10473 C CA . LEU E 2 32 ? 176.140 141.614 186.420 1.00 31.38 32 LEU E CA 1
ATOM 10474 C C . LEU E 2 32 ? 175.913 140.309 185.648 1.00 31.49 32 LEU E C 1
ATOM 10475 O O . LEU E 2 32 ? 174.942 140.253 184.867 1.00 33.18 32 LEU E O 1
ATOM 10480 N N . LYS E 2 33 ? 176.763 139.302 185.869 1.00 29.31 33 LYS E N 1
ATOM 10481 C CA . LYS E 2 33 ? 176.564 137.972 185.229 1.00 29.14 33 LYS E CA 1
ATOM 10482 C C . LYS E 2 33 ? 175.391 137.256 185.907 1.00 26.18 33 LYS E C 1
ATOM 10483 O O . LYS E 2 33 ? 175.163 137.510 187.107 1.00 27.12 33 LYS E O 1
ATOM 10489 N N . LYS E 2 34 ? 174.685 136.389 185.174 1.00 27.47 34 LYS E N 1
ATOM 10490 C CA . LYS E 2 34 ? 173.573 135.602 185.773 1.00 25.61 34 LYS E CA 1
ATOM 10491 C C . LYS E 2 34 ? 174.153 134.590 186.766 1.00 24.90 34 LYS E C 1
ATOM 10492 O O . LYS E 2 34 ? 175.307 134.162 186.565 1.00 26.60 34 LYS E O 1
ATOM 10498 N N . GLY E 2 35 ? 173.379 134.218 187.790 1.00 24.61 35 GLY E N 1
ATOM 10499 C CA . GLY E 2 35 ? 173.868 133.283 188.824 1.00 24.87 35 GLY E CA 1
ATOM 10500 C C . GLY E 2 35 ? 174.540 134.022 189.966 1.00 24.43 35 GLY E C 1
ATOM 10501 O O . GLY E 2 35 ? 174.957 133.353 190.931 1.00 26.24 35 GLY E O 1
ATOM 10502 N N . GLY E 2 36 ? 174.635 135.351 189.871 1.00 25.71 36 GLY E N 1
ATOM 10503 C CA . GLY E 2 36 ? 175.189 136.154 190.979 1.00 25.49 36 GLY E CA 1
ATOM 10504 C C . GLY E 2 36 ? 174.060 136.790 191.771 1.00 23.66 36 GLY E C 1
ATOM 10505 O O . GLY E 2 36 ? 172.901 136.678 191.327 1.00 24.08 36 GLY E O 1
ATOM 10506 N N . TYR E 2 37 ? 174.372 137.421 192.907 1.00 22.88 37 TYR E N 1
ATOM 10507 C CA . TYR E 2 37 ? 173.326 138.000 193.734 1.00 23.27 37 TYR E CA 1
ATOM 10508 C C . TYR E 2 37 ? 172.960 139.612 193.596 1.00 22.82 37 TYR E C 1
ATOM 10509 O O . TYR E 2 37 ? 174.303 140.169 193.350 1.00 24.20 37 TYR E O 1
ATOM 10518 N N . VAL E 2 38 ? 171.760 140.117 193.921 1.00 24.22 38 VAL E N 1
ATOM 10519 C CA . VAL E 2 38 ? 171.374 141.566 193.874 1.00 24.93 38 VAL E CA 1
ATOM 10520 C C . VAL E 2 38 ? 170.226 141.761 194.869 1.00 23.77 38 VAL E C 1
ATOM 10521 O O . VAL E 2 38 ? 169.554 140.761 195.178 1.00 25.37 38 VAL E O 1
ATOM 10525 N N . LEU E 2 39 ? 170.018 142.989 195.358 1.00 25.18 39 LEU E N 1
ATOM 10526 C CA . LEU E 2 39 ? 168.875 143.271 196.271 1.00 25.73 39 LEU E CA 1
ATOM 10527 C C . LEU E 2 39 ? 167.821 143.997 195.440 1.00 28.40 39 LEU E C 1
ATOM 10528 O O . LEU E 2 39 ? 168.069 145.161 195.082 1.00 29.76 39 LEU E O 1
ATOM 10533 N N . ILE E 2 40 ? 166.700 143.332 195.130 1.00 28.15 40 ILE E N 1
ATOM 10534 C CA . ILE E 2 40 ? 165.605 143.941 194.311 1.00 29.45 40 ILE E CA 1
ATOM 10535 C C . ILE E 2 40 ? 164.392 144.149 195.216 1.00 29.13 40 ILE E C 1
ATOM 10536 O O . ILE E 2 40 ? 163.911 143.147 195.765 1.00 28.72 40 ILE E O 1
ATOM 10541 N N . GLU E 2 41 ? 163.925 145.391 195.355 1.00 30.87 41 GLU E N 1
ATOM 10542 C CA . GLU E 2 41 ? 162.754 145.705 196.219 1.00 31.95 41 GLU E CA 1
ATOM 10543 C C . GLU E 2 41 ? 163.047 145.328 197.679 1.00 32.65 41 GLU E C 1
ATOM 10544 O O . GLU E 2 41 ? 162.089 145.272 198.471 1.00 33.14 41 GLU E O 1
ATOM 10550 N N . GLY E 2 42 ? 164.316 145.080 198.019 1.00 31.30 42 GLY E N 1
ATOM 10551 C CA . GLY E 2 42 ? 164.712 144.725 199.458 1.00 31.45 42 GLY E CA 1
ATOM 10552 C C . GLY E 2 42 ? 164.801 143.146 199.605 1.00 29.60 42 GLY E C 1
ATOM 10553 O O . GLY E 2 42 ? 164.929 142.848 200.903 1.00 33.00 42 GLY E O 1
ATOM 10554 N N . ARG E 2 43 ? 164.533 142.340 198.587 1.00 27.55 43 ARG E N 1
ATOM 10555 C CA . ARG E 2 43 ? 164.563 140.872 198.784 1.00 25.55 43 ARG E CA 1
ATOM 10556 C C . ARG E 2 43 ? 165.819 140.348 198.093 1.00 25.49 43 ARG E C 1
ATOM 10557 O O . ARG E 2 43 ? 165.931 140.523 196.866 1.00 26.33 43 ARG E O 1
ATOM 10565 N N . PRO E 2 44 ? 166.797 139.700 198.785 1.00 24.63 44 PRO E N 1
ATOM 10566 C CA . PRO E 2 44 ? 167.955 139.116 198.097 1.00 24.22 44 PRO E CA 1
ATOM 10567 C C . PRO E 2 44 ? 167.476 138.276 196.905 1.00 22.88 44 PRO E C 1
ATOM 10568 O O . PRO E 2 44 ? 166.737 137.333 197.114 1.00 24.90 44 PRO E O 1
ATOM 10572 N N . CYS E 2 45 ? 167.888 138.648 195.692 1.00 23.33 45 CYS E N 1
ATOM 10573 C CA . CYS E 2 45 ? 167.415 137.937 194.475 1.00 25.05 45 CYS E CA 1
ATOM 10574 C C . CYS E 2 45 ? 168.606 137.393 193.685 1.00 23.52 45 CYS E C 1
ATOM 10575 O O . CYS E 2 45 ? 169.618 138.109 193.573 1.00 24.55 45 CYS E O 1
ATOM 10578 N N . ARG E 2 46 ? 168.525 136.134 193.250 1.00 23.06 46 ARG E N 1
ATOM 10579 C CA . ARG E 2 46 ? 169.619 135.546 192.436 1.00 23.09 46 ARG E CA 1
ATOM 10580 C C . ARG E 2 46 ? 169.347 135.893 190.973 1.00 23.81 46 ARG E C 1
ATOM 10581 O O . ARG E 2 46 ? 168.248 135.560 190.492 1.00 24.34 46 ARG E O 1
ATOM 10589 N N . VAL E 2 47 ? 170.304 136.535 190.297 1.00 24.33 47 VAL E N 1
ATOM 10590 C CA . VAL E 2 47 ? 170.027 136.969 188.899 1.00 23.32 47 VAL E CA 1
ATOM 10591 C C . VAL E 2 47 ? 169.718 135.703 188.099 1.00 24.65 47 VAL E C 1
ATOM 10592 O O . VAL E 2 47 ? 170.522 134.753 188.160 1.00 26.40 47 VAL E O 1
ATOM 10596 N N . VAL E 2 48 ? 168.602 135.706 187.370 1.00 25.66 48 VAL E N 1
ATOM 10597 C CA . VAL E 2 48 ? 168.209 134.530 186.543 1.00 26.22 48 VAL E CA 1
ATOM 10598 C C . VAL E 2 48 ? 167.819 135.076 185.170 1.00 26.07 48 VAL E C 1
ATOM 10599 O O . VAL E 2 48 ? 167.509 134.265 184.274 1.00 28.44 48 VAL E O 1
ATOM 10603 N N . ASP E 2 49 ? 167.844 136.405 185.027 1.00 26.07 49 ASP E N 1
ATOM 10604 C CA . ASP E 2 49 ? 167.470 137.037 183.729 1.00 27.52 49 ASP E CA 1
ATOM 10605 C C . ASP E 2 49 ? 168.085 138.437 183.586 1.00 28.20 49 ASP E C 1
ATOM 10606 O O . ASP E 2 49 ? 168.196 139.126 184.618 1.00 29.04 49 ASP E O 1
ATOM 10611 N N . ILE E 2 50 ? 168.454 138.838 182.358 1.00 29.44 50 ILE E N 1
ATOM 10612 C CA . ILE E 2 50 ? 168.979 140.217 182.093 1.00 30.69 50 ILE E CA 1
ATOM 10613 C C . ILE E 2 50 ? 168.950 140.487 180.577 1.00 32.29 50 ILE E C 1
ATOM 10614 O O . ILE E 2 50 ? 169.417 139.613 179.818 1.00 32.72 50 ILE E O 1
ATOM 10619 N N . THR E 2 51 ? 168.391 141.628 180.145 1.00 34.61 51 THR E N 1
ATOM 10620 C CA . THR E 2 51 ? 168.375 141.995 178.704 1.00 38.50 51 THR E CA 1
ATOM 10621 C C . THR E 2 51 ? 169.036 143.372 178.585 1.00 41.74 51 THR E C 1
ATOM 10622 O O . THR E 2 51 ? 168.865 144.168 179.520 1.00 45.27 51 THR E O 1
ATOM 10626 N N . LYS E 2 52 ? 169.776 143.632 177.505 1.00 42.65 52 LYS E N 1
ATOM 10627 C CA . LYS E 2 52 ? 170.376 144.980 177.309 1.00 47.96 52 LYS E CA 1
ATOM 10628 C C . LYS E 2 52 ? 169.990 145.541 175.935 1.00 52.12 52 LYS E C 1
ATOM 10629 O O . LYS E 2 52 ? 170.055 144.781 174.952 1.00 54.44 52 LYS E O 1
ATOM 10635 N N . SER E 2 53 ? 169.603 146.820 175.881 1.00 52.73 53 SER E N 1
ATOM 10636 C CA . SER E 2 53 ? 169.241 147.471 174.593 1.00 54.62 53 SER E CA 1
ATOM 10637 C C . SER E 2 53 ? 170.240 148.593 174.287 1.00 54.40 53 SER E C 1
ATOM 10638 O O . SER E 2 53 ? 170.477 149.425 175.183 1.00 53.72 53 SER E O 1
ATOM 10641 N N . LYS E 2 54 ? 170.807 148.606 173.075 1.00 30.00 54 LYS E N 1
ATOM 10642 C CA . LYS E 2 54 ? 171.827 149.626 172.703 1.00 30.00 54 LYS E CA 1
ATOM 10643 C C . LYS E 2 54 ? 171.145 150.991 172.838 1.00 30.00 54 LYS E C 1
ATOM 10644 O O . LYS E 2 54 ? 171.660 151.803 173.629 1.00 30.00 54 LYS E O 1
ATOM 10650 N N . THR E 2 55 ? 170.035 151.218 172.123 1.00 30.00 55 THR E N 1
ATOM 10651 C CA . THR E 2 55 ? 169.264 152.495 172.159 1.00 30.00 55 THR E CA 1
ATOM 10652 C C . THR E 2 55 ? 168.008 152.272 171.316 1.00 30.00 55 THR E C 1
ATOM 10653 O O . THR E 2 55 ? 167.814 151.125 170.868 1.00 30.00 55 THR E O 1
ATOM 10657 N N . GLY E 2 56 ? 167.197 153.310 171.094 1.00 30.00 56 GLY E N 1
ATOM 10658 C CA . GLY E 2 56 ? 166.036 153.129 170.197 1.00 30.00 56 GLY E CA 1
ATOM 10659 C C . GLY E 2 56 ? 164.915 154.116 170.450 1.00 30.00 56 GLY E C 1
ATOM 10660 O O . GLY E 2 56 ? 165.141 155.090 171.188 1.00 30.00 56 GLY E O 1
ATOM 10661 N N . LYS E 2 57 ? 163.750 153.877 169.843 1.00 30.00 57 LYS E N 1
ATOM 10662 C CA . LYS E 2 57 ? 162.566 154.745 170.073 1.00 30.00 57 LYS E CA 1
ATOM 10663 C C . LYS E 2 57 ? 162.179 154.634 171.547 1.00 30.00 57 LYS E C 1
ATOM 10664 O O . LYS E 2 57 ? 161.746 155.652 172.116 1.00 30.00 57 LYS E O 1
ATOM 10670 N N . HIS E 2 58 ? 162.302 153.432 172.118 1.00 30.00 58 HIS E N 1
ATOM 10671 C CA . HIS E 2 58 ? 161.935 153.197 173.541 1.00 30.00 58 HIS E CA 1
ATOM 10672 C C . HIS E 2 58 ? 162.425 154.347 174.432 1.00 30.00 58 HIS E C 1
ATOM 10673 O O . HIS E 2 58 ? 161.737 154.636 175.429 1.00 30.00 58 HIS E O 1
ATOM 10680 N N . GLY E 2 59 ? 163.564 154.969 174.103 1.00 92.81 59 GLY E N 1
ATOM 10681 C CA . GLY E 2 59 ? 164.079 156.022 174.985 1.00 91.15 59 GLY E CA 1
ATOM 10682 C C . GLY E 2 59 ? 165.582 155.921 174.971 1.00 87.35 59 GLY E C 1
ATOM 10683 O O . GLY E 2 59 ? 166.124 155.415 173.973 1.00 88.09 59 GLY E O 1
ATOM 10684 N N . HIS E 2 60 ? 166.249 156.362 176.031 1.00 82.26 60 HIS E N 1
ATOM 10685 C CA . HIS E 2 60 ? 167.726 156.146 176.049 1.00 76.82 60 HIS E CA 1
ATOM 10686 C C . HIS E 2 60 ? 168.040 154.670 176.304 1.00 72.31 60 HIS E C 1
ATOM 10687 O O . HIS E 2 60 ? 167.122 153.936 176.728 1.00 71.93 60 HIS E O 1
ATOM 10694 N N . ALA E 2 61 ? 169.321 154.262 176.262 1.00 68.04 61 ALA E N 1
ATOM 10695 C CA . ALA E 2 61 ? 169.737 152.848 176.500 1.00 63.62 61 ALA E CA 1
ATOM 10696 C C . ALA E 2 61 ? 169.268 152.318 177.863 1.00 58.25 61 ALA E C 1
ATOM 10697 O O . ALA E 2 61 ? 169.597 152.963 178.870 1.00 56.84 61 ALA E O 1
ATOM 10699 N N . LYS E 2 62 ? 168.574 151.172 177.889 1.00 52.74 62 LYS E N 1
ATOM 10700 C CA . LYS E 2 62 ? 168.023 150.632 179.165 1.00 49.52 62 LYS E CA 1
ATOM 10701 C C . LYS E 2 62 ? 168.367 149.145 179.320 1.00 40.56 62 LYS E C 1
ATOM 10702 O O . LYS E 2 62 ? 168.918 148.570 178.362 1.00 41.33 62 LYS E O 1
ATOM 10708 N N . ALA E 2 63 ? 168.064 148.557 180.480 1.00 37.51 63 ALA E N 1
ATOM 10709 C CA . ALA E 2 63 ? 168.408 147.139 180.740 1.00 35.37 63 ALA E CA 1
ATOM 10710 C C . ALA E 2 63 ? 167.410 146.546 181.736 1.00 34.93 63 ALA E C 1
ATOM 10711 O O . ALA E 2 63 ? 167.244 147.133 182.821 1.00 35.31 63 ALA E O 1
ATOM 10713 N N . GLY E 2 64 ? 166.787 145.418 181.387 1.00 33.93 64 GLY E N 1
ATOM 10714 C CA . GLY E 2 64 ? 165.861 144.760 182.326 1.00 32.64 64 GLY E CA 1
ATOM 10715 C C . GLY E 2 64 ? 166.542 143.624 183.062 1.00 30.84 64 GLY E C 1
ATOM 10716 O O . GLY E 2 64 ? 166.916 142.641 182.403 1.00 35.19 64 GLY E O 1
ATOM 10717 N N . ILE E 2 65 ? 166.676 143.747 184.385 1.00 30.05 65 ILE E N 1
ATOM 10718 C CA . ILE E 2 65 ? 167.348 142.697 185.206 1.00 29.50 65 ILE E CA 1
ATOM 10719 C C . ILE E 2 65 ? 166.260 141.989 186.015 1.00 28.53 65 ILE E C 1
ATOM 10720 O O . ILE E 2 65 ? 165.310 142.675 186.440 1.00 30.10 65 ILE E O 1
ATOM 10725 N N . ALA E 2 66 ? 166.381 140.673 186.203 1.00 28.70 66 ALA E N 1
ATOM 10726 C CA . ALA E 2 66 ? 165.306 139.932 186.910 1.00 27.48 66 ALA E CA 1
ATOM 10727 C C . ALA E 2 66 ? 165.936 138.919 187.872 1.00 26.36 66 ALA E C 1
ATOM 10728 O O . ALA E 2 66 ? 167.023 138.405 187.548 1.00 28.28 66 ALA E O 1
ATOM 10730 N N . GLY E 2 67 ? 165.281 138.640 189.006 1.00 26.38 67 GLY E N 1
ATOM 10731 C CA . GLY E 2 67 ? 165.871 137.742 190.019 1.00 24.95 67 GLY E CA 1
ATOM 10732 C C . GLY E 2 67 ? 164.831 137.164 190.962 1.00 24.27 67 GLY E C 1
ATOM 10733 O O . GLY E 2 67 ? 163.804 137.832 191.168 1.00 25.16 67 GLY E O 1
ATOM 10734 N N . THR E 2 68 ? 165.087 135.977 191.521 1.00 24.10 68 THR E N 1
ATOM 10735 C CA . THR E 2 68 ? 164.091 135.309 192.405 1.00 24.49 68 THR E CA 1
ATOM 10736 C C . THR E 2 68 ? 164.474 135.500 193.877 1.00 24.18 68 THR E C 1
ATOM 10737 O O . THR E 2 68 ? 165.637 135.214 194.225 1.00 25.25 68 THR E O 1
ATOM 10741 N N . ASP E 2 69 ? 163.525 135.950 194.707 1.00 23.22 69 ASP E N 1
ATOM 10742 C CA . ASP E 2 69 ? 163.798 136.117 196.160 1.00 24.03 69 ASP E CA 1
ATOM 10743 C C . ASP E 2 69 ? 164.114 134.741 196.748 1.00 26.08 69 ASP E C 1
ATOM 10744 O O . ASP E 2 69 ? 163.394 133.786 196.430 1.00 26.29 69 ASP E O 1
ATOM 10749 N N . LEU E 2 70 ? 165.160 134.654 197.570 1.00 25.96 70 LEU E N 1
ATOM 10750 C CA . LEU E 2 70 ? 165.534 133.355 198.183 1.00 24.53 70 LEU E CA 1
ATOM 10751 C C . LEU E 2 70 ? 164.416 132.887 199.121 1.00 25.01 70 LEU E C 1
ATOM 10752 O O . LEU E 2 70 ? 164.064 131.694 199.061 1.00 27.19 70 LEU E O 1
ATOM 10757 N N . PHE E 2 71 ? 163.882 133.790 199.949 1.00 25.69 71 PHE E N 1
ATOM 10758 C CA . PHE E 2 71 ? 162.849 133.401 200.949 1.00 26.48 71 PHE E CA 1
ATOM 10759 C C . PHE E 2 71 ? 161.513 133.000 200.312 1.00 29.96 71 PHE E C 1
ATOM 10760 O O . PHE E 2 71 ? 160.940 131.986 200.754 1.00 31.83 71 PHE E O 1
ATOM 10768 N N . THR E 2 72 ? 161.026 133.756 199.322 1.00 28.74 72 THR E N 1
ATOM 10769 C CA . THR E 2 72 ? 159.671 133.465 198.770 1.00 28.99 72 THR E CA 1
ATOM 10770 C C . THR E 2 72 ? 159.737 132.768 197.406 1.00 28.54 72 THR E C 1
ATOM 10771 O O . THR E 2 72 ? 158.661 132.400 196.896 1.00 29.22 72 THR E O 1
ATOM 10775 N N . GLY E 2 73 ? 160.933 132.590 196.840 1.00 27.76 73 GLY E N 1
ATOM 10776 C CA . GLY E 2 73 ? 161.047 131.999 195.491 1.00 27.93 73 GLY E CA 1
ATOM 10777 C C . GLY E 2 73 ? 160.254 132.786 194.459 1.00 28.43 73 GLY E C 1
ATOM 10778 O O . GLY E 2 73 ? 159.631 132.145 193.591 1.00 28.82 73 GLY E O 1
ATOM 10779 N N . ARG E 2 74 ? 160.269 134.122 194.541 1.00 30.23 74 ARG E N 1
ATOM 10780 C CA . ARG E 2 74 ? 159.457 134.962 193.617 1.00 31.05 74 ARG E CA 1
ATOM 10781 C C . ARG E 2 74 ? 160.374 135.797 192.718 1.00 30.42 74 ARG E C 1
ATOM 10782 O O . ARG E 2 74 ? 161.213 136.532 193.265 1.00 29.96 74 ARG E O 1
ATOM 10790 N N . ARG E 2 75 ? 160.194 135.709 191.396 1.00 28.03 75 ARG E N 1
ATOM 10791 C CA . ARG E 2 75 ? 161.021 136.493 190.440 1.00 27.40 75 ARG E CA 1
ATOM 10792 C C . ARG E 2 75 ? 160.471 137.923 190.365 1.00 27.14 75 ARG E C 1
ATOM 10793 O O . ARG E 2 75 ? 159.235 138.077 190.436 1.00 29.47 75 ARG E O 1
ATOM 10801 N N . TYR E 2 76 ? 161.349 138.927 190.236 1.00 25.73 76 TYR E N 1
ATOM 10802 C CA . TYR E 2 76 ? 160.879 140.337 190.235 1.00 26.40 76 TYR E CA 1
ATOM 10803 C C . TYR E 2 76 ? 161.502 141.039 189.025 1.00 26.48 76 TYR E C 1
ATOM 10804 O O . TYR E 2 76 ? 162.517 140.536 188.519 1.00 26.18 76 TYR E O 1
ATOM 10813 N N . GLU E 2 77 ? 160.914 142.146 188.564 1.00 27.39 77 GLU E N 1
ATOM 10814 C CA . GLU E 2 77 ? 161.432 142.807 187.337 1.00 28.62 77 GLU E CA 1
ATOM 10815 C C . GLU E 2 77 ? 161.838 144.257 187.618 1.00 27.56 77 GLU E C 1
ATOM 10816 O O . GLU E 2 77 ? 161.051 144.970 188.264 1.00 30.93 77 GLU E O 1
ATOM 10822 N N . THR E 2 78 ? 163.021 144.671 187.154 1.00 28.10 78 THR E N 1
ATOM 10823 C CA . THR E 2 78 ? 163.439 146.092 187.288 1.00 30.96 78 THR E CA 1
ATOM 10824 C C . THR E 2 78 ? 164.023 146.564 185.949 1.00 30.59 78 THR E C 1
ATOM 10825 O O . THR E 2 78 ? 164.541 145.707 185.213 1.00 32.97 78 THR E O 1
ATOM 10829 N N . HIS E 2 79 ? 163.924 147.863 185.639 1.00 32.94 79 HIS E N 1
ATOM 10830 C CA . HIS E 2 79 ? 164.510 148.427 184.393 1.00 34.80 79 HIS E CA 1
ATOM 10831 C C . HIS E 2 79 ? 165.454 149.586 184.741 1.00 37.56 79 HIS E C 1
ATOM 10832 O O . HIS E 2 79 ? 165.008 150.473 185.487 1.00 38.50 79 HIS E O 1
ATOM 10839 N N . LEU E 2 80 ? 166.705 149.570 184.253 1.00 38.30 80 LEU E N 1
ATOM 10840 C CA . LEU E 2 80 ? 167.708 150.594 184.676 1.00 40.09 80 LEU E CA 1
ATOM 10841 C C . LEU E 2 80 ? 168.652 150.982 183.529 1.00 36.97 80 LEU E C 1
ATOM 10842 O O . LEU E 2 80 ? 168.686 150.249 182.530 1.00 40.87 80 LEU E O 1
ATOM 10847 N N . PRO E 2 81 ? 169.429 152.090 183.629 1.00 34.54 81 PRO E N 1
ATOM 10848 C CA . PRO E 2 81 ? 170.435 152.467 182.612 1.00 35.03 81 PRO E CA 1
ATOM 10849 C C . PRO E 2 81 ? 171.805 151.783 182.784 1.00 38.20 81 PRO E C 1
ATOM 10850 O O . PRO E 2 81 ? 171.883 150.864 183.576 1.00 39.84 81 PRO E O 1
ATOM 10854 N N . THR E 2 82 ? 172.818 152.243 182.046 1.00 40.96 82 THR E N 1
ATOM 10855 C CA . THR E 2 82 ? 174.190 151.691 182.200 1.00 45.86 82 THR E CA 1
ATOM 10856 C C . THR E 2 82 ? 174.982 152.626 183.119 1.00 48.52 82 THR E C 1
ATOM 10857 O O . THR E 2 82 ? 174.363 153.568 183.650 1.00 48.99 82 THR E O 1
ATOM 10861 N N . SER E 2 83 ? 176.280 152.365 183.311 1.00 49.45 83 SER E N 1
ATOM 10862 C CA . SER E 2 83 ? 177.151 153.225 184.160 1.00 51.81 83 SER E CA 1
ATOM 10863 C C . SER E 2 83 ? 176.574 153.365 185.574 1.00 49.16 83 SER E C 1
ATOM 10864 O O . SER E 2 83 ? 176.651 154.478 186.133 1.00 51.70 83 SER E O 1
ATOM 10867 N N . HIS E 2 84 ? 175.990 152.282 186.104 1.00 48.00 84 HIS E N 1
ATOM 10868 C CA . HIS E 2 84 ? 175.396 152.292 187.469 1.00 47.06 84 HIS E CA 1
ATOM 10869 C C . HIS E 2 84 ? 175.712 150.967 188.172 1.00 43.81 84 HIS E C 1
ATOM 10870 O O . HIS E 2 84 ? 176.215 150.050 187.493 1.00 45.06 84 HIS E O 1
ATOM 10877 N N . GLU E 2 85 ? 175.435 150.877 189.477 1.00 41.89 85 GLU E N 1
ATOM 10878 C CA . GLU E 2 85 ? 175.676 149.624 190.245 1.00 41.83 85 GLU E CA 1
ATOM 10879 C C . GLU E 2 85 ? 174.458 149.333 191.127 1.00 39.73 85 GLU E C 1
ATOM 10880 O O . GLU E 2 85 ? 173.725 150.289 191.446 1.00 41.54 85 GLU E O 1
ATOM 10886 N N . ILE E 2 86 ? 174.253 148.064 191.497 1.00 33.64 86 ILE E N 1
ATOM 10887 C CA . ILE E 2 86 ? 173.070 147.674 192.324 1.00 31.55 86 ILE E CA 1
ATOM 10888 C C . ILE E 2 86 ? 173.551 146.962 193.596 1.00 28.76 86 ILE E C 1
ATOM 10889 O O . ILE E 2 86 ? 174.549 146.218 193.505 1.00 28.91 86 ILE E O 1
ATOM 10894 N N . GLU E 2 87 ? 172.880 147.194 194.731 1.00 29.08 87 GLU E N 1
ATOM 10895 C CA . GLU E 2 87 ? 173.241 146.553 196.031 1.00 26.85 87 GLU E CA 1
ATOM 10896 C C . GLU E 2 87 ? 173.472 145.039 195.898 1.00 26.06 87 GLU E C 1
ATOM 10897 O O . GLU E 2 87 ? 172.667 144.381 195.218 1.00 27.30 87 GLU E O 1
ATOM 10903 N N . VAL E 2 88 ? 174.519 144.512 196.550 1.00 24.51 88 VAL E N 1
ATOM 10904 C CA . VAL E 2 88 ? 174.820 143.046 196.531 1.00 24.79 88 VAL E CA 1
ATOM 10905 C C . VAL E 2 88 ? 174.704 142.509 197.971 1.00 25.34 88 VAL E C 1
ATOM 10906 O O . VAL E 2 88 ? 175.335 143.114 198.848 1.00 27.36 88 VAL E O 1
ATOM 10910 N N . PRO E 2 89 ? 173.925 141.440 198.297 1.00 24.97 89 PRO E N 1
ATOM 10911 C CA . PRO E 2 89 ? 173.764 141.049 199.692 1.00 24.83 89 PRO E CA 1
ATOM 10912 C C . PRO E 2 89 ? 174.574 139.848 200.224 1.00 26.18 89 PRO E C 1
ATOM 10913 O O . PRO E 2 89 ? 174.456 138.787 199.649 1.00 28.54 89 PRO E O 1
ATOM 10917 N N . PHE E 2 90 ? 175.411 140.052 201.249 1.00 27.01 90 PHE E N 1
ATOM 10918 C CA . PHE E 2 90 ? 176.290 138.955 201.737 1.00 24.92 90 PHE E CA 1
ATOM 10919 C C . PHE E 2 90 ? 175.445 137.797 202.274 1.00 25.38 90 PHE E C 1
ATOM 10920 O O . PHE E 2 90 ? 174.831 137.949 203.347 1.00 25.24 90 PHE E O 1
ATOM 10928 N N . VAL E 2 91 ? 175.414 136.680 201.540 1.00 25.09 91 VAL E N 1
ATOM 10929 C CA . VAL E 2 91 ? 174.670 135.470 202.001 1.00 25.46 91 VAL E CA 1
ATOM 10930 C C . VAL E 2 91 ? 175.682 134.327 202.163 1.00 25.43 91 VAL E C 1
ATOM 10931 O O . VAL E 2 91 ? 176.428 134.066 201.199 1.00 27.83 91 VAL E O 1
ATOM 10935 N N . ASP E 2 92 ? 175.706 133.678 203.333 1.00 26.94 92 ASP E N 1
ATOM 10936 C CA . ASP E 2 92 ? 176.659 132.561 203.582 1.00 28.95 92 ASP E CA 1
ATOM 10937 C C . ASP E 2 92 ? 175.903 131.290 203.983 1.00 27.41 92 ASP E C 1
ATOM 10938 O O . ASP E 2 92 ? 175.135 131.347 204.953 1.00 26.30 92 ASP E O 1
ATOM 10943 N N . ARG E 2 93 ? 176.145 130.176 203.287 1.00 27.79 93 ARG E N 1
ATOM 10944 C CA . ARG E 2 93 ? 175.522 128.883 203.678 1.00 29.90 93 ARG E CA 1
ATOM 10945 C C . ARG E 2 93 ? 176.091 128.486 205.044 1.00 31.74 93 ARG E C 1
ATOM 10946 O O . ARG E 2 93 ? 177.301 128.708 205.249 1.00 35.25 93 ARG E O 1
ATOM 10954 N N . SER E 2 94 ? 175.274 127.917 205.939 1.00 27.72 94 SER E N 1
ATOM 10955 C CA . SER E 2 94 ? 175.784 127.638 207.309 1.00 27.91 94 SER E CA 1
ATOM 10956 C C . SER E 2 94 ? 175.211 126.349 207.913 1.00 27.23 94 SER E C 1
ATOM 10957 O O . SER E 2 94 ? 173.994 126.312 208.153 1.00 26.33 94 SER E O 1
ATOM 10960 N N . ASP E 2 95 ? 176.061 125.348 208.180 1.00 27.95 95 ASP E N 1
ATOM 10961 C CA . ASP E 2 95 ? 175.619 124.128 208.852 1.00 25.55 95 ASP E CA 1
ATOM 10962 C C . ASP E 2 95 ? 175.853 124.179 210.376 1.00 26.65 95 ASP E C 1
ATOM 10963 O O . ASP E 2 95 ? 176.932 124.780 210.758 1.00 28.25 95 ASP E O 1
ATOM 10968 N N . TYR E 2 96 ? 174.874 123.700 211.150 1.00 25.34 96 TYR E N 1
ATOM 10969 C CA . TYR E 2 96 ? 174.963 123.653 212.631 1.00 25.51 96 TYR E CA 1
ATOM 10970 C C . TYR E 2 96 ? 174.303 122.339 213.056 1.00 25.37 96 TYR E C 1
ATOM 10971 O O . TYR E 2 96 ? 173.360 121.902 212.368 1.00 25.90 96 TYR E O 1
ATOM 10980 N N . GLY E 2 97 ? 174.779 121.728 214.140 1.00 25.42 97 GLY E N 1
ATOM 10981 C CA . GLY E 2 97 ? 174.177 120.479 214.637 1.00 25.00 97 GLY E CA 1
ATOM 10982 C C . GLY E 2 97 ? 172.849 120.747 215.319 1.00 23.02 97 GLY E C 1
ATOM 10983 O O . GLY E 2 97 ? 172.802 121.644 216.180 1.00 24.97 97 GLY E O 1
ATOM 10984 N N . LEU E 2 98 ? 171.805 120.004 214.947 1.00 24.93 98 LEU E N 1
ATOM 10985 C CA . LEU E 2 98 ? 170.499 120.161 215.638 1.00 25.83 98 LEU E CA 1
ATOM 10986 C C . LEU E 2 98 ? 170.582 119.509 217.022 1.00 27.30 98 LEU E C 1
ATOM 10987 O O . LEU E 2 98 ? 170.842 118.292 217.086 1.00 29.61 98 LEU E O 1
ATOM 10992 N N . ILE E 2 99 ? 170.352 120.289 218.080 1.00 28.24 99 ILE E N 1
ATOM 10993 C CA . ILE E 2 99 ? 170.476 119.804 219.452 1.00 30.43 99 ILE E CA 1
ATOM 10994 C C . ILE E 2 99 ? 169.063 119.559 220.022 1.00 32.07 99 ILE E C 1
ATOM 10995 O O . ILE E 2 99 ? 168.938 118.533 220.809 1.00 35.01 99 ILE E O 1
ATOM 11000 N N . ASN E 2 100 ? 168.091 120.418 219.709 1.00 33.64 100 ASN E N 1
ATOM 11001 C CA . ASN E 2 100 ? 166.743 120.271 220.317 1.00 33.88 100 ASN E CA 1
ATOM 11002 C C . ASN E 2 100 ? 165.732 121.097 219.528 1.00 33.45 100 ASN E C 1
ATOM 11003 O O . ASN E 2 100 ? 166.137 122.118 218.946 1.00 32.26 100 ASN E O 1
ATOM 11008 N N . ILE E 2 101 ? 164.460 120.684 219.513 1.00 36.52 101 ILE E N 1
ATOM 11009 C CA . ILE E 2 101 ? 163.400 121.504 218.852 1.00 38.75 101 ILE E CA 1
ATOM 11010 C C . ILE E 2 101 ? 162.752 122.376 219.933 1.00 40.23 101 ILE E C 1
ATOM 11011 O O . ILE E 2 101 ? 161.783 121.907 220.563 1.00 44.17 101 ILE E O 1
ATOM 11016 N N . ASP E 2 102 ? 163.246 123.601 220.144 1.00 41.81 102 ASP E N 1
ATOM 11017 C CA . ASP E 2 102 ? 162.720 124.438 221.260 1.00 46.51 102 ASP E CA 1
ATOM 11018 C C . ASP E 2 102 ? 161.376 125.077 220.882 1.00 43.41 102 ASP E C 1
ATOM 11019 O O . ASP E 2 102 ? 161.283 126.317 220.974 1.00 41.80 102 ASP E O 1
ATOM 11024 N N . ASP E 2 103 ? 160.388 124.276 220.465 1.00 42.92 103 ASP E N 1
ATOM 11025 C CA . ASP E 2 103 ? 159.018 124.793 220.173 1.00 47.62 103 ASP E CA 1
ATOM 11026 C C . ASP E 2 103 ? 159.050 125.932 219.145 1.00 42.10 103 ASP E C 1
ATOM 11027 O O . ASP E 2 103 ? 158.325 126.924 219.353 1.00 42.43 103 ASP E O 1
ATOM 11032 N N . GLY E 2 104 ? 159.853 125.798 218.087 1.00 36.59 104 GLY E N 1
ATOM 11033 C CA . GLY E 2 104 ? 159.920 126.823 217.026 1.00 35.59 104 GLY E CA 1
ATOM 11034 C C . GLY E 2 104 ? 160.609 128.093 217.473 1.00 33.08 104 GLY E C 1
ATOM 11035 O O . GLY E 2 104 ? 159.909 129.110 217.644 1.00 32.77 104 GLY E O 1
ATOM 11036 N N . HIS E 2 105 ? 161.934 128.052 217.645 1.00 32.55 105 HIS E N 1
ATOM 11037 C CA . HIS E 2 105 ? 163.387 128.342 217.526 1.00 31.24 105 HIS E CA 1
ATOM 11038 C C . HIS E 2 105 ? 164.098 127.051 217.930 1.00 29.96 105 HIS E C 1
ATOM 11039 O O . HIS E 2 105 ? 163.548 126.335 218.774 1.00 36.16 105 HIS E O 1
ATOM 11046 N N . THR E 2 106 ? 165.237 126.737 217.312 1.00 28.51 106 THR E N 1
ATOM 11047 C CA . THR E 2 106 ? 165.887 125.432 217.600 1.00 27.53 106 THR E CA 1
ATOM 11048 C C . THR E 2 106 ? 167.285 125.651 218.172 1.00 29.65 106 THR E C 1
ATOM 11049 O O . THR E 2 106 ? 167.998 126.538 217.662 1.00 31.02 106 THR E O 1
ATOM 11053 N N . GLN E 2 107 ? 167.657 124.869 219.189 1.00 27.56 107 GLN E N 1
ATOM 11054 C CA . GLN E 2 107 ? 169.042 124.966 219.708 1.00 27.92 107 GLN E CA 1
ATOM 11055 C C . GLN E 2 107 ? 169.963 124.527 218.568 1.00 25.50 107 GLN E C 1
ATOM 11056 O O . GLN E 2 107 ? 169.715 123.443 218.002 1.00 27.42 107 GLN E O 1
ATOM 11062 N N . LEU E 2 108 ? 170.990 125.320 218.259 1.00 23.44 108 LEU E N 1
ATOM 11063 C CA . LEU E 2 108 ? 171.871 124.995 217.105 1.00 24.28 108 LEU E CA 1
ATOM 11064 C C . LEU E 2 108 ? 173.331 125.176 217.519 1.00 25.71 108 LEU E C 1
ATOM 11065 O O . LEU E 2 108 ? 173.680 126.272 217.999 1.00 27.33 108 LEU E O 1
ATOM 11070 N N . LEU E 2 109 ? 174.142 124.135 217.334 1.00 24.39 109 LEU E N 1
ATOM 11071 C CA . LEU E 2 109 ? 175.571 124.201 217.746 1.00 25.36 109 LEU E CA 1
ATOM 11072 C C . LEU E 2 109 ? 176.416 124.727 216.581 1.00 25.85 109 LEU E C 1
ATOM 11073 O O . LEU E 2 109 ? 176.474 124.043 215.543 1.00 25.27 109 LEU E O 1
ATOM 11078 N N . THR E 2 110 ? 177.066 125.881 216.766 1.00 25.44 110 THR E N 1
ATOM 11079 C CA . THR E 2 110 ? 177.915 126.471 215.696 1.00 26.18 110 THR E CA 1
ATOM 11080 C C . THR E 2 110 ? 179.237 125.705 215.596 1.00 28.05 110 THR E C 1
ATOM 11081 O O . THR E 2 110 ? 179.571 124.983 216.555 1.00 30.89 110 THR E O 1
ATOM 11085 N N . LEU E 2 111 ? 179.952 125.856 214.478 1.00 32.29 111 LEU E N 1
ATOM 11086 C CA . LEU E 2 111 ? 181.283 125.208 214.315 1.00 36.23 111 LEU E CA 1
ATOM 11087 C C . LEU E 2 111 ? 182.208 125.760 215.403 1.00 35.42 111 LEU E C 1
ATOM 11088 O O . LEU E 2 111 ? 183.040 124.986 215.915 1.00 35.31 111 LEU E O 1
ATOM 11093 N N . ASP E 2 112 ? 182.062 127.046 215.739 1.00 34.33 112 ASP E N 1
ATOM 11094 C CA . ASP E 2 112 ? 182.872 127.677 216.816 1.00 36.23 112 ASP E CA 1
ATOM 11095 C C . ASP E 2 112 ? 182.579 126.970 218.143 1.00 28.99 112 ASP E C 1
ATOM 11096 O O . ASP E 2 112 ? 183.475 126.959 219.009 1.00 30.93 112 ASP E O 1
ATOM 11101 N N . GLY E 2 113 ? 181.376 126.408 218.296 1.00 26.99 113 GLY E N 1
ATOM 11102 C CA . GLY E 2 113 ? 180.983 125.744 219.555 1.00 24.44 113 GLY E CA 1
ATOM 11103 C C . GLY E 2 113 ? 180.069 126.625 220.384 1.00 23.97 113 GLY E C 1
ATOM 11104 O O . GLY E 2 113 ? 179.571 126.143 221.419 1.00 24.93 113 GLY E O 1
ATOM 11105 N N . THR E 2 114 ? 179.784 127.843 219.913 1.00 22.87 114 THR E N 1
ATOM 11106 C CA . THR E 2 114 ? 178.793 128.701 220.617 1.00 22.44 114 THR E CA 1
ATOM 11107 C C . THR E 2 114 ? 177.393 128.170 220.285 1.00 22.86 114 THR E C 1
ATOM 11108 O O . THR E 2 114 ? 177.267 127.431 219.291 1.00 25.37 114 THR E O 1
ATOM 11112 N N . LEU E 2 115 ? 176.385 128.521 221.086 1.00 22.97 115 LEU E N 1
ATOM 11113 C CA . LEU E 2 115 ? 175.015 127.989 220.855 1.00 24.01 115 LEU E CA 1
ATOM 11114 C C . LEU E 2 115 ? 174.101 129.125 220.389 1.00 24.86 115 LEU E C 1
ATOM 11115 O O . LEU E 2 115 ? 174.037 130.156 221.087 1.00 25.39 115 LEU E O 1
ATOM 11120 N N . ARG E 2 116 ? 173.420 128.934 219.255 1.00 27.62 116 ARG E N 1
ATOM 11121 C CA . ARG E 2 116 ? 172.483 129.968 218.743 1.00 29.55 116 ARG E CA 1
ATOM 11122 C C . ARG E 2 116 ? 171.059 129.403 218.718 1.00 28.77 116 ARG E C 1
ATOM 11123 O O . ARG E 2 116 ? 170.858 128.318 218.141 1.00 28.81 116 ARG E O 1
ATOM 11131 N N . GLU E 2 117 ? 170.114 130.100 219.352 1.00 30.42 117 GLU E N 1
ATOM 11132 C CA . GLU E 2 117 ? 168.693 129.664 219.310 1.00 32.47 117 GLU E CA 1
ATOM 11133 C C . GLU E 2 117 ? 167.915 130.628 218.410 1.00 31.77 117 GLU E C 1
ATOM 11134 O O . GLU E 2 117 ? 166.685 130.500 218.341 1.00 35.57 117 GLU E O 1
ATOM 11140 N N . ASP E 2 118 ? 168.614 131.554 217.747 1.00 29.46 118 ASP E N 1
ATOM 11141 C CA . ASP E 2 118 ? 167.947 132.574 216.891 1.00 30.04 118 ASP E CA 1
ATOM 11142 C C . ASP E 2 118 ? 167.220 131.907 215.717 1.00 29.13 118 ASP E C 1
ATOM 11143 O O . ASP E 2 118 ? 166.135 132.396 215.357 1.00 32.76 118 ASP E O 1
ATOM 11148 N N . VAL E 2 119 ? 167.802 130.857 215.133 1.00 27.73 119 VAL E N 1
ATOM 11149 C CA . VAL E 2 119 ? 167.211 130.220 213.916 1.00 26.30 119 VAL E CA 1
ATOM 11150 C C . VAL E 2 119 ? 165.916 129.472 214.249 1.00 26.84 119 VAL E C 1
ATOM 11151 O O . VAL E 2 119 ? 165.928 128.683 215.214 1.00 30.85 119 VAL E O 1
ATOM 11155 N N . ASP E 2 120 ? 164.848 129.709 213.478 1.00 27.60 120 ASP E N 1
ATOM 11156 C CA . ASP E 2 120 ? 163.584 128.969 213.653 1.00 28.12 120 ASP E CA 1
ATOM 11157 C C . ASP E 2 120 ? 163.435 127.975 212.509 1.00 29.03 120 ASP E C 1
ATOM 11158 O O . ASP E 2 120 ? 163.908 128.301 211.401 1.00 30.74 120 ASP E O 1
ATOM 11163 N N . LEU E 2 121 ? 162.694 126.883 212.732 1.00 27.01 121 LEU E N 1
ATOM 11164 C CA . LEU E 2 121 ? 162.427 125.871 211.671 1.00 26.65 121 LEU E CA 1
ATOM 11165 C C . LEU E 2 121 ? 161.826 126.542 210.429 1.00 27.93 121 LEU E C 1
ATOM 11166 O O . LEU E 2 121 ? 161.213 127.621 210.568 1.00 29.13 121 LEU E O 1
ATOM 11171 N N . PRO E 2 122 ? 161.906 125.918 209.232 1.00 28.69 122 PRO E N 1
ATOM 11172 C CA . PRO E 2 122 ? 161.293 126.477 208.023 1.00 29.04 122 PRO E CA 1
ATOM 11173 C C . PRO E 2 122 ? 159.772 126.573 208.203 1.00 29.06 122 PRO E C 1
ATOM 11174 O O . PRO E 2 122 ? 159.225 125.765 208.922 1.00 27.53 122 PRO E O 1
ATOM 11178 N N . PRO E 2 123 ? 159.082 127.565 207.598 1.00 32.22 123 PRO E N 1
ATOM 11179 C CA . PRO E 2 123 ? 157.638 127.752 207.810 1.00 32.05 123 PRO E CA 1
ATOM 11180 C C . PRO E 2 123 ? 156.749 126.611 207.291 1.00 33.26 123 PRO E C 1
ATOM 11181 O O . PRO E 2 123 ? 157.270 125.644 206.763 1.00 31.92 123 PRO E O 1
ATOM 11185 N N . GLU E 2 124 ? 155.429 126.760 207.438 1.00 37.53 124 GLU E N 1
ATOM 11186 C CA . GLU E 2 124 ? 154.482 125.700 207.003 1.00 40.56 124 GLU E CA 1
ATOM 11187 C C . GLU E 2 124 ? 154.439 125.654 205.476 1.00 42.20 124 GLU E C 1
ATOM 11188 O O . GLU E 2 124 ? 154.757 126.680 204.846 1.00 44.41 124 GLU E O 1
ATOM 11194 N N . GLY E 2 125 ? 154.053 124.506 204.909 1.00 43.92 125 GLY E N 1
ATOM 11195 C CA . GLY E 2 125 ? 154.053 124.350 203.442 1.00 43.47 125 GLY E CA 1
ATOM 11196 C C . GLY E 2 125 ? 155.452 124.021 202.969 1.00 43.60 125 GLY E C 1
ATOM 11197 O O . GLY E 2 125 ? 155.589 123.110 202.127 1.00 44.73 125 GLY E O 1
ATOM 11198 N N . ASN E 2 126 ? 156.452 124.749 203.474 1.00 38.93 126 ASN E N 1
ATOM 11199 C CA . ASN E 2 126 ? 157.860 124.406 203.155 1.00 38.02 126 ASN E CA 1
ATOM 11200 C C . ASN E 2 126 ? 158.068 122.975 203.645 1.00 35.36 126 ASN E C 1
ATOM 11201 O O . ASN E 2 126 ? 157.997 122.761 204.869 1.00 31.52 126 ASN E O 1
ATOM 11206 N N . GLU E 2 127 ? 158.259 122.033 202.720 1.00 35.86 127 GLU E N 1
ATOM 11207 C CA . GLU E 2 127 ? 158.378 120.610 203.124 1.00 37.22 127 GLU E CA 1
ATOM 11208 C C . GLU E 2 127 ? 159.680 120.440 203.904 1.00 31.44 127 GLU E C 1
ATOM 11209 O O . GLU E 2 127 ? 159.854 119.364 204.503 1.00 30.77 127 GLU E O 1
ATOM 11215 N N . MET E 2 128 ? 160.550 121.456 203.907 1.00 30.74 128 MET E N 1
ATOM 11216 C CA . MET E 2 128 ? 161.752 121.265 204.699 1.00 28.04 128 MET E CA 1
ATOM 11217 C C . MET E 2 128 ? 161.440 121.125 206.186 1.00 26.39 128 MET E C 1
ATOM 11218 O O . MET E 2 128 ? 162.236 120.495 206.908 1.00 25.30 128 MET E O 1
ATOM 11223 N N . ARG E 2 129 ? 160.454 121.884 206.417 1.00 26.21 129 ARG E N 1
ATOM 11224 C CA . ARG E 2 129 ? 160.122 121.817 207.836 1.00 26.34 129 ARG E CA 1
ATOM 11225 C C . ARG E 2 129 ? 159.910 120.296 208.210 1.00 25.01 129 ARG E C 1
ATOM 11226 O O . ARG E 2 129 ? 160.677 119.931 209.221 1.00 25.12 129 ARG E O 1
ATOM 11234 N N . GLN E 2 130 ? 159.079 119.600 207.456 1.00 25.94 130 GLN E N 1
ATOM 11235 C CA . GLN E 2 130 ? 158.830 118.070 207.829 1.00 29.17 130 GLN E CA 1
ATOM 11236 C C . GLN E 2 130 ? 160.171 117.249 207.674 1.00 27.46 130 GLN E C 1
ATOM 11237 O O . GLN E 2 130 ? 160.661 116.351 208.473 1.00 28.44 130 GLN E O 1
ATOM 11243 N N . ARG E 2 131 ? 160.900 117.392 206.829 1.00 26.16 131 ARG E N 1
ATOM 11244 C CA . ARG E 2 131 ? 162.182 116.708 206.537 1.00 27.65 131 ARG E CA 1
ATOM 11245 C C . ARG E 2 131 ? 163.165 117.080 207.778 1.00 25.27 131 ARG E C 1
ATOM 11246 O O . ARG E 2 131 ? 163.810 115.987 208.082 1.00 25.76 131 ARG E O 1
ATOM 11254 N N . VAL E 2 132 ? 162.976 118.168 208.502 1.00 24.25 132 VAL E N 1
ATOM 11255 C CA . VAL E 2 132 ? 163.950 118.534 209.651 1.00 24.68 132 VAL E CA 1
ATOM 11256 C C . VAL E 2 132 ? 163.483 117.842 210.938 1.00 25.80 132 VAL E C 1
ATOM 11257 O O . VAL E 2 132 ? 164.328 117.143 211.565 1.00 26.72 132 VAL E O 1
ATOM 11261 N N . ILE E 2 133 ? 162.256 118.034 211.038 1.00 24.59 133 ILE E N 1
ATOM 11262 C CA . ILE E 2 133 ? 161.680 117.365 212.230 1.00 23.56 133 ILE E CA 1
ATOM 11263 C C . ILE E 2 133 ? 161.871 115.787 211.992 1.00 24.27 133 ILE E C 1
ATOM 11264 O O . ILE E 2 133 ? 162.401 115.240 213.124 1.00 25.85 133 ILE E O 1
ATOM 11269 N N . ASP E 2 134 ? 161.365 115.263 210.892 1.00 24.33 134 ASP E N 1
ATOM 11270 C CA . ASP E 2 134 ? 161.384 113.726 210.681 1.00 24.39 134 ASP E CA 1
ATOM 11271 C C . ASP E 2 134 ? 162.838 113.267 210.765 1.00 24.57 134 ASP E C 1
ATOM 11272 O O . ASP E 2 134 ? 163.159 112.332 211.508 1.00 27.48 134 ASP E O 1
ATOM 11277 N N . LEU E 2 135 ? 163.678 113.858 210.553 1.00 25.00 135 LEU E N 1
ATOM 11278 C CA . LEU E 2 135 ? 165.080 113.451 210.591 1.00 24.31 135 LEU E CA 1
ATOM 11279 C C . LEU E 2 135 ? 165.681 113.747 211.983 1.00 24.62 135 LEU E C 1
ATOM 11280 O O . LEU E 2 135 ? 166.478 112.903 212.464 1.00 26.80 135 LEU E O 1
ATOM 11285 N N . PHE E 2 136 ? 165.135 114.586 212.843 1.00 25.74 136 PHE E N 1
ATOM 11286 C CA . PHE E 2 136 ? 165.493 114.847 214.256 1.00 25.72 136 PHE E CA 1
ATOM 11287 C C . PHE E 2 136 ? 164.928 113.638 215.081 1.00 26.88 136 PHE E C 1
ATOM 11288 O O . PHE E 2 136 ? 165.835 113.135 215.911 1.00 27.72 136 PHE E O 1
ATOM 11296 N N . ASN E 2 137 ? 163.833 113.299 214.425 1.00 26.40 137 ASN E N 1
ATOM 11297 C CA . ASN E 2 137 ? 163.200 112.194 215.223 1.00 26.89 137 ASN E CA 1
ATOM 11298 C C . ASN E 2 137 ? 163.837 110.844 214.896 1.00 28.74 137 ASN E C 1
ATOM 11299 O O . ASN E 2 137 ? 164.022 110.017 215.790 1.00 30.78 137 ASN E O 1
ATOM 11304 N N . VAL E 2 138 ? 163.991 110.681 213.644 1.00 28.07 138 VAL E N 1
ATOM 11305 C CA . VAL E 2 138 ? 164.706 109.433 213.421 1.00 28.73 138 VAL E CA 1
ATOM 11306 C C . VAL E 2 138 ? 165.978 109.400 214.272 1.00 29.79 138 VAL E C 1
ATOM 11307 O O . VAL E 2 138 ? 166.345 108.342 214.808 1.00 33.45 138 VAL E O 1
ATOM 11311 N N . CYS E 2 139 ? 166.580 110.454 214.790 1.00 30.10 139 CYS E N 1
ATOM 11312 C CA . CYS E 2 139 ? 167.948 110.577 215.294 1.00 31.52 139 CYS E CA 1
ATOM 11313 C C . CYS E 2 139 ? 168.080 110.881 216.788 1.00 34.64 139 CYS E C 1
ATOM 11314 O O . CYS E 2 139 ? 169.203 110.812 217.303 1.00 35.53 139 CYS E O 1
ATOM 11317 N N . VAL E 2 140 ? 166.931 111.032 217.369 1.00 37.33 140 VAL E N 1
ATOM 11318 C CA . VAL E 2 140 ? 167.027 111.697 218.699 1.00 43.44 140 VAL E CA 1
ATOM 11319 C C . VAL E 2 140 ? 167.611 110.721 219.779 1.00 46.74 140 VAL E C 1
ATOM 11320 O O . VAL E 2 140 ? 168.328 111.368 220.667 1.00 48.70 140 VAL E O 1
ATOM 11324 N N . ASN E 2 141 ? 167.101 109.511 219.642 1.00 42.67 141 ASN E N 1
ATOM 11325 C CA . ASN E 2 141 ? 167.614 108.600 220.716 1.00 43.73 141 ASN E CA 1
ATOM 11326 C C . ASN E 2 141 ? 168.792 107.750 220.258 1.00 40.93 141 ASN E C 1
ATOM 11327 O O . ASN E 2 141 ? 169.235 106.878 221.018 1.00 42.87 141 ASN E O 1
ATOM 11332 N N . THR E 2 142 ? 169.221 108.264 219.175 1.00 39.45 142 THR E N 1
ATOM 11333 C CA . THR E 2 142 ? 170.304 107.516 218.533 1.00 39.45 142 THR E CA 1
ATOM 11334 C C . THR E 2 142 ? 171.587 108.358 218.446 1.00 39.61 142 THR E C 1
ATOM 11335 O O . THR E 2 142 ? 171.560 109.532 218.872 1.00 41.79 142 THR E O 1
ATOM 11339 N N . ASN E 2 143 ? 172.451 107.491 218.078 1.00 37.28 143 ASN E N 1
ATOM 11340 C CA . ASN E 2 143 ? 173.738 108.204 218.110 1.00 39.05 143 ASN E CA 1
ATOM 11341 C C . ASN E 2 143 ? 173.963 109.045 216.863 1.00 37.72 143 ASN E C 1
ATOM 11342 O O . ASN E 2 143 ? 175.055 109.606 216.656 1.00 40.03 143 ASN E O 1
ATOM 11347 N N . ASP E 2 144 ? 173.521 109.349 215.993 1.00 37.20 144 ASP E N 1
ATOM 11348 C CA . ASP E 2 144 ? 173.486 110.222 214.833 1.00 36.16 144 ASP E CA 1
ATOM 11349 C C . ASP E 2 144 ? 172.822 111.539 215.197 1.00 33.84 144 ASP E C 1
ATOM 11350 O O . ASP E 2 144 ? 172.077 111.651 216.177 1.00 33.76 144 ASP E O 1
ATOM 11355 N N . GLN E 2 145 ? 173.411 112.635 214.840 1.00 33.85 145 GLN E N 1
ATOM 11356 C CA . GLN E 2 145 ? 172.877 113.992 215.007 1.00 35.76 145 GLN E CA 1
ATOM 11357 C C . GLN E 2 145 ? 172.312 114.502 213.658 1.00 33.75 145 GLN E C 1
ATOM 11358 O O . GLN E 2 145 ? 172.852 114.150 212.698 1.00 35.83 145 GLN E O 1
ATOM 11364 N N . VAL E 2 146 ? 171.450 115.464 213.431 1.00 30.51 146 VAL E N 1
ATOM 11365 C CA . VAL E 2 146 ? 170.910 116.070 212.196 1.00 27.12 146 VAL E CA 1
ATOM 11366 C C . VAL E 2 146 ? 171.800 117.245 211.797 1.00 25.98 146 VAL E C 1
ATOM 11367 O O . VAL E 2 146 ? 172.232 118.022 212.650 1.00 28.33 146 VAL E O 1
ATOM 11371 N N . VAL E 2 147 ? 172.264 117.500 210.924 1.00 25.14 147 VAL E N 1
ATOM 11372 C CA . VAL E 2 147 ? 172.927 118.705 210.415 1.00 23.99 147 VAL E CA 1
ATOM 11373 C C . VAL E 2 147 ? 171.905 119.450 209.555 1.00 25.65 147 VAL E C 1
ATOM 11374 O O . VAL E 2 147 ? 171.359 118.851 208.608 1.00 26.82 147 VAL E O 1
ATOM 11378 N N . VAL E 2 148 ? 171.803 120.720 209.899 1.00 24.34 148 VAL E N 1
ATOM 11379 C CA . VAL E 2 148 ? 170.920 121.607 209.121 1.00 23.40 148 VAL E CA 1
ATOM 11380 C C . VAL E 2 148 ? 171.781 122.607 208.362 1.00 24.52 148 VAL E C 1
ATOM 11381 O O . VAL E 2 148 ? 172.842 123.035 208.829 1.00 26.28 148 VAL E O 1
ATOM 11385 N N . THR E 2 149 ? 171.163 123.060 207.456 1.00 24.25 149 THR E N 1
ATOM 11386 C CA . THR E 2 149 ? 171.716 124.176 206.696 1.00 23.61 149 THR E CA 1
ATOM 11387 C C . THR E 2 149 ? 170.805 125.446 206.906 1.00 25.19 149 THR E C 1
ATOM 11388 O O . THR E 2 149 ? 169.568 125.231 206.605 1.00 25.43 149 THR E O 1
ATOM 11392 N N . VAL E 2 150 ? 171.387 126.584 207.288 1.00 23.58 150 VAL E N 1
ATOM 11393 C CA . VAL E 2 150 ? 170.635 127.861 207.440 1.00 22.79 150 VAL E CA 1
ATOM 11394 C C . VAL E 2 150 ? 171.390 128.901 206.608 1.00 22.20 150 VAL E C 1
ATOM 11395 O O . VAL E 2 150 ? 172.329 129.514 207.153 1.00 22.77 150 VAL E O 1
ATOM 11399 N N . LEU E 2 151 ? 171.006 129.088 205.340 1.00 23.68 151 LEU E N 1
ATOM 11400 C CA . LEU E 2 151 ? 171.662 130.137 204.516 1.00 23.84 151 LEU E CA 1
ATOM 11401 C C . LEU E 2 151 ? 171.431 131.462 205.240 1.00 21.49 151 LEU E C 1
ATOM 11402 O O . LEU E 2 151 ? 170.267 131.740 205.563 1.00 23.29 151 LEU E O 1
ATOM 11407 N N . SER E 2 152 ? 172.479 132.262 205.444 1.00 24.56 152 SER E N 1
ATOM 11408 C CA . SER E 2 152 ? 172.295 133.490 206.260 1.00 24.83 152 SER E CA 1
ATOM 11409 C C . SER E 2 152 ? 172.596 134.757 205.461 1.00 24.96 152 SER E C 1
ATOM 11410 O O . SER E 2 152 ? 173.755 134.921 205.043 1.00 26.00 152 SER E O 1
ATOM 11413 N N . SER E 2 153 ? 171.603 135.637 205.299 1.00 26.56 153 SER E N 1
ATOM 11414 C CA . SER E 2 153 ? 171.852 136.947 204.645 1.00 26.28 153 SER E CA 1
ATOM 11415 C C . SER E 2 153 ? 171.682 138.022 205.718 1.00 28.41 153 SER E C 1
ATOM 11416 O O . SER E 2 153 ? 170.523 138.330 206.045 1.00 29.70 153 SER E O 1
ATOM 11419 N N . ASN E 2 154 ? 172.785 138.572 206.232 1.00 31.17 154 ASN E N 1
ATOM 11420 C CA . ASN E 2 154 ? 172.681 139.544 207.354 1.00 33.53 154 ASN E CA 1
ATOM 11421 C C . ASN E 2 154 ? 171.877 138.872 208.474 1.00 34.87 154 ASN E C 1
ATOM 11422 O O . ASN E 2 154 ? 172.212 137.722 208.825 1.00 37.84 154 ASN E O 1
ATOM 11427 N N . GLY E 2 155 ? 170.865 139.557 209.015 1.00 33.94 155 GLY E N 1
ATOM 11428 C CA . GLY E 2 155 ? 169.987 138.958 210.042 1.00 32.96 155 GLY E CA 1
ATOM 11429 C C . GLY E 2 155 ? 169.178 137.793 209.495 1.00 31.60 155 GLY E C 1
ATOM 11430 O O . GLY E 2 155 ? 168.981 136.818 210.246 1.00 34.16 155 GLY E O 1
ATOM 11431 N N . GLU E 2 156 ? 168.716 137.886 208.244 1.00 29.12 156 GLU E N 1
ATOM 11432 C CA . GLU E 2 156 ? 167.835 136.845 207.646 1.00 27.55 156 GLU E CA 1
ATOM 11433 C C . GLU E 2 156 ? 168.553 135.494 207.553 1.00 25.48 156 GLU E C 1
ATOM 11434 O O . GLU E 2 156 ? 169.764 135.502 207.272 1.00 29.80 156 GLU E O 1
ATOM 11440 N N . ASN E 2 157 ? 167.822 134.394 207.781 1.00 25.53 157 ASN E N 1
ATOM 11441 C CA . ASN E 2 157 ? 168.394 133.019 207.705 1.00 27.08 157 ASN E CA 1
ATOM 11442 C C . ASN E 2 157 ? 167.235 132.009 207.666 1.00 25.88 157 ASN E C 1
ATOM 11443 O O . ASN E 2 157 ? 166.181 132.326 208.254 1.00 31.01 157 ASN E O 1
ATOM 11448 N N . LEU E 2 158 ? 167.410 130.847 207.015 1.00 24.93 158 LEU E N 1
ATOM 11449 C CA . LEU E 2 158 ? 166.330 129.821 207.032 1.00 24.67 158 LEU E CA 1
ATOM 11450 C C . LEU E 2 158 ? 166.934 128.454 206.690 1.00 23.19 158 LEU E C 1
ATOM 11451 O O . LEU E 2 158 ? 167.883 128.426 205.886 1.00 23.78 158 LEU E O 1
ATOM 11456 N N . ILE E 2 159 ? 166.395 127.368 207.257 1.00 25.08 159 ILE E N 1
ATOM 11457 C CA . ILE E 2 159 ? 166.959 126.042 207.020 1.00 23.69 159 ILE E CA 1
ATOM 11458 C C . ILE E 2 159 ? 166.532 125.584 205.632 1.00 24.00 159 ILE E C 1
ATOM 11459 O O . ILE E 2 159 ? 165.330 125.440 205.338 1.00 25.59 159 ILE E O 1
ATOM 11464 N N . VAL E 2 160 ? 167.309 125.634 204.981 1.00 25.48 160 VAL E N 1
ATOM 11465 C CA . VAL E 2 160 ? 167.057 125.208 203.612 1.00 26.43 160 VAL E CA 1
ATOM 11466 C C . VAL E 2 160 ? 167.487 123.705 203.393 1.00 28.77 160 VAL E C 1
ATOM 11467 O O . VAL E 2 160 ? 167.168 123.249 202.255 1.00 31.25 160 VAL E O 1
ATOM 11471 N N . ASP E 2 161 ? 168.156 122.836 204.127 1.00 26.88 161 ASP E N 1
ATOM 11472 C CA . ASP E 2 161 ? 168.546 121.402 203.892 1.00 27.68 161 ASP E CA 1
ATOM 11473 C C . ASP E 2 161 ? 168.887 120.726 205.203 1.00 25.89 161 ASP E C 1
ATOM 11474 O O . ASP E 2 161 ? 169.184 121.394 206.194 1.00 24.44 161 ASP E O 1
ATOM 11479 N N . CYS E 2 162 ? 168.583 119.545 205.089 1.00 26.09 162 CYS E N 1
ATOM 11480 C CA . CYS E 2 162 ? 169.019 118.796 206.261 1.00 27.50 162 CYS E CA 1
ATOM 11481 C C . CYS E 2 162 ? 169.625 117.415 205.877 1.00 28.60 162 CYS E C 1
ATOM 11482 O O . CYS E 2 162 ? 169.111 116.840 204.855 1.00 29.07 162 CYS E O 1
ATOM 11485 N N . LYS E 2 163 ? 170.333 116.931 206.880 1.00 27.61 163 LYS E N 1
ATOM 11486 C CA . LYS E 2 163 ? 170.996 115.611 206.642 1.00 30.66 163 LYS E CA 1
ATOM 11487 C C . LYS E 2 163 ? 171.493 114.951 207.938 1.00 28.64 163 LYS E C 1
ATOM 11488 O O . LYS E 2 163 ? 171.648 115.742 208.949 1.00 29.37 163 LYS E O 1
ATOM 11494 N N . LYS E 2 164 ? 171.306 113.660 207.739 1.00 32.23 164 LYS E N 1
ATOM 11495 C CA . LYS E 2 164 ? 171.898 112.896 208.863 1.00 38.26 164 LYS E CA 1
ATOM 11496 C C . LYS E 2 164 ? 173.487 113.040 209.074 1.00 42.55 164 LYS E C 1
ATOM 11497 O O . LYS E 2 164 ? 174.055 112.992 207.775 1.00 45.11 164 LYS E O 1
#

B-factor: mean 52.91, std 22.05, range [15.5, 146.04]